Protein AF-0000000071819380 (afdb_homodimer)

Structure (mmCIF, N/CA/C/O backbone):
data_AF-0000000071819380-model_v1
#
loop_
_entity.id
_entity.type
_entity.pdbx_description
1 polymer 'AtoE family transport protein'
#
loop_
_atom_site.group_PDB
_atom_site.id
_atom_site.type_symbol
_atom_site.label_atom_id
_atom_site.label_alt_id
_atom_site.label_comp_id
_atom_site.label_asym_id
_atom_site.label_entity_id
_atom_site.label_seq_id
_atom_site.pdbx_PDB_ins_code
_atom_site.Cartn_x
_atom_site.Cartn_y
_atom_site.Cartn_z
_atom_site.occupancy
_atom_site.B_iso_or_equiv
_atom_site.auth_seq_id
_atom_site.auth_comp_id
_atom_site.auth_asym_id
_atom_site.auth_atom_id
_atom_site.pdbx_PDB_model_num
ATOM 1 N N . MET A 1 1 ? 17.172 -31.922 -29.875 1 45.56 1 MET A N 1
ATOM 2 C CA . MET A 1 1 ? 16.234 -31.469 -28.844 1 45.56 1 MET A CA 1
ATOM 3 C C . MET A 1 1 ? 16.766 -30.219 -28.141 1 45.56 1 MET A C 1
ATOM 5 O O . MET A 1 1 ? 16.031 -29.25 -27.969 1 45.56 1 MET A O 1
ATOM 9 N N . THR A 1 2 ? 18.078 -30.297 -28.016 1 55.75 2 THR A N 1
ATOM 10 C CA . THR A 1 2 ? 18.719 -29.203 -27.297 1 55.75 2 THR A CA 1
ATOM 11 C C . THR A 1 2 ? 18.75 -27.938 -28.156 1 55.75 2 THR A C 1
ATOM 13 O O . THR A 1 2 ? 18.5 -26.844 -27.656 1 55.75 2 THR A O 1
ATOM 16 N N . ASN A 1 3 ? 18.938 -28.25 -29.484 1 59.53 3 ASN A N 1
ATOM 17 C CA . ASN A 1 3 ? 19.031 -27.094 -30.359 1 59.53 3 ASN A CA 1
ATOM 18 C C . ASN A 1 3 ? 17.672 -26.438 -30.578 1 59.53 3 ASN A C 1
ATOM 20 O O . ASN A 1 3 ? 17.547 -25.219 -30.594 1 59.53 3 ASN A O 1
ATOM 24 N N . ALA A 1 4 ? 16.688 -27.297 -30.75 1 61.34 4 ALA A N 1
ATOM 25 C CA . ALA A 1 4 ? 15.336 -26.797 -30.953 1 61.34 4 ALA A CA 1
ATOM 26 C C . ALA A 1 4 ? 14.844 -26.031 -29.719 1 61.34 4 ALA A C 1
ATOM 28 O O . ALA A 1 4 ? 14.203 -24.984 -29.844 1 61.34 4 ALA A O 1
ATOM 29 N N . ILE A 1 5 ? 15.18 -26.469 -28.609 1 60.38 5 ILE A N 1
ATOM 30 C CA . ILE A 1 5 ? 14.789 -25.844 -27.359 1 60.38 5 ILE A CA 1
ATOM 31 C C . ILE A 1 5 ? 15.492 -24.484 -27.219 1 60.38 5 ILE A C 1
ATOM 33 O O . ILE A 1 5 ? 14.875 -23.5 -26.844 1 60.38 5 ILE A O 1
ATOM 37 N N . ARG A 1 6 ? 16.688 -24.547 -27.609 1 62.09 6 ARG A N 1
ATOM 38 C CA . ARG A 1 6 ? 17.453 -23.312 -27.531 1 62.09 6 ARG A CA 1
ATOM 39 C C . ARG A 1 6 ? 16.906 -22.266 -28.484 1 62.09 6 ARG A C 1
ATOM 41 O O . ARG A 1 6 ? 16.812 -21.078 -28.141 1 62.09 6 ARG A O 1
ATOM 48 N N . GLN A 1 7 ? 16.656 -22.766 -29.703 1 70.5 7 GLN A N 1
ATOM 49 C CA . GLN A 1 7 ? 16.125 -21.844 -30.688 1 70.5 7 GLN A CA 1
ATOM 50 C C . GLN A 1 7 ? 14.758 -21.312 -30.266 1 70.5 7 GLN A C 1
ATOM 52 O O . GLN A 1 7 ? 14.469 -20.125 -30.438 1 70.5 7 GLN A O 1
ATOM 57 N N . ALA A 1 8 ? 13.984 -22.203 -29.719 1 68.31 8 ALA A N 1
ATOM 58 C CA . ALA A 1 8 ? 12.672 -21.781 -29.219 1 68.31 8 ALA A CA 1
ATOM 59 C C . ALA A 1 8 ? 12.82 -20.781 -28.062 1 68.31 8 ALA A C 1
ATOM 61 O O . ALA A 1 8 ? 12.07 -19.812 -27.984 1 68.31 8 ALA A O 1
ATOM 62 N N . ALA A 1 9 ? 13.742 -21.031 -27.281 1 64.81 9 ALA A N 1
ATOM 63 C CA . ALA A 1 9 ? 14.016 -20.156 -26.156 1 64.81 9 ALA A CA 1
ATOM 64 C C . ALA A 1 9 ? 14.43 -18.766 -26.641 1 64.81 9 ALA A C 1
ATOM 66 O O . ALA A 1 9 ? 13.953 -17.75 -26.109 1 64.81 9 ALA A O 1
ATOM 67 N N . GLU A 1 10 ? 15.305 -18.75 -27.578 1 69.69 10 GLU A N 1
ATOM 68 C CA . GLU A 1 10 ? 15.781 -17.469 -28.109 1 69.69 10 GLU A CA 1
ATOM 69 C C . GLU A 1 10 ? 14.656 -16.688 -28.781 1 69.69 10 GLU A C 1
ATOM 71 O O . GLU A 1 10 ? 14.562 -15.477 -28.625 1 69.69 10 GLU A O 1
ATOM 76 N N . ARG A 1 11 ? 13.859 -17.422 -29.469 1 71.81 11 ARG A N 1
ATOM 77 C CA . ARG A 1 11 ? 12.734 -16.766 -30.141 1 71.81 11 ARG A CA 1
ATOM 78 C C . ARG A 1 11 ? 11.758 -16.203 -29.109 1 71.81 11 ARG A C 1
ATOM 80 O O . ARG A 1 11 ? 11.25 -15.086 -29.281 1 71.81 11 ARG A O 1
ATOM 87 N N . SER A 1 12 ? 11.508 -16.969 -28.109 1 71 12 SER A N 1
ATOM 88 C CA . SER A 1 12 ? 10.594 -16.516 -27.062 1 71 12 SER A CA 1
ATOM 89 C C . SER A 1 12 ? 11.125 -15.281 -26.359 1 71 12 SER A C 1
ATOM 91 O O . SER A 1 12 ? 10.375 -14.336 -26.094 1 71 12 SER A O 1
ATOM 93 N N . SER A 1 13 ? 12.352 -15.312 -26.125 1 70.19 13 SER A N 1
ATOM 94 C CA . SER A 1 13 ? 12.977 -14.172 -25.469 1 70.19 13 SER A CA 1
ATOM 95 C C . SER A 1 13 ? 12.867 -12.914 -26.312 1 70.19 13 SER A C 1
ATOM 97 O O . SER A 1 13 ? 12.562 -11.828 -25.797 1 70.19 13 SER A O 1
ATOM 99 N N . LYS A 1 14 ? 13.141 -13.094 -27.516 1 71.88 14 LYS A N 1
ATOM 100 C CA . LYS A 1 14 ? 13.078 -11.961 -28.438 1 71.88 14 LYS A CA 1
ATOM 101 C C . LYS A 1 14 ? 11.648 -11.414 -28.531 1 71.88 14 LYS A C 1
ATOM 103 O O . LYS A 1 14 ? 11.445 -10.203 -28.578 1 71.88 14 LYS A O 1
ATOM 108 N N . LEU A 1 15 ? 10.734 -12.359 -28.547 1 73.56 15 LEU A N 1
ATOM 109 C CA . LEU A 1 15 ? 9.328 -11.953 -28.641 1 73.56 15 LEU A CA 1
ATOM 110 C C . LEU A 1 15 ? 8.914 -11.172 -27.406 1 73.56 15 LEU A C 1
ATOM 112 O O . LEU A 1 15 ? 8.242 -10.141 -27.516 1 73.56 15 LEU A O 1
ATOM 116 N N . VAL A 1 16 ? 9.328 -11.68 -26.344 1 70.5 16 VAL A N 1
ATOM 117 C CA . VAL A 1 16 ? 8.938 -11.039 -25.094 1 70.5 16 VAL A CA 1
ATOM 118 C C . VAL A 1 16 ? 9.609 -9.672 -24.984 1 70.5 16 VAL A C 1
ATOM 120 O O . VAL A 1 16 ? 8.969 -8.688 -24.594 1 70.5 16 VAL A O 1
ATOM 123 N N . GLU A 1 17 ? 10.789 -9.602 -25.297 1 69.06 17 GLU A N 1
ATOM 124 C CA . GLU A 1 17 ? 11.531 -8.344 -25.203 1 69.06 17 GLU A CA 1
ATOM 125 C C . GLU A 1 17 ? 11.031 -7.336 -26.234 1 69.06 17 GLU A C 1
ATOM 127 O O . GLU A 1 17 ? 11.016 -6.133 -25.969 1 69.06 17 GLU A O 1
ATOM 132 N N . GLN A 1 18 ? 10.641 -7.906 -27.328 1 71.94 18 GLN A N 1
ATOM 133 C CA . GLN A 1 18 ? 10.258 -7.027 -28.438 1 71.94 18 GLN A CA 1
ATOM 134 C C . GLN A 1 18 ? 8.812 -6.57 -28.297 1 71.94 18 GLN A C 1
ATOM 136 O O . GLN A 1 18 ? 8.469 -5.453 -28.688 1 71.94 18 GLN A O 1
ATOM 141 N N . TYR A 1 19 ? 8.062 -7.457 -27.625 1 72.5 19 TYR A N 1
ATOM 142 C CA . TYR A 1 19 ? 6.645 -7.172 -27.797 1 72.5 19 TYR A CA 1
ATOM 143 C C . TYR A 1 19 ? 5.969 -6.965 -26.438 1 72.5 19 TYR A C 1
ATOM 145 O O . TYR A 1 19 ? 4.836 -6.484 -26.375 1 72.5 19 TYR A O 1
ATOM 153 N N . LEU A 1 20 ? 6.578 -7.305 -25.422 1 73.12 20 LEU A N 1
ATOM 154 C CA . LEU A 1 20 ? 5.863 -7.215 -24.156 1 73.12 20 LEU A CA 1
ATOM 155 C C . LEU A 1 20 ? 6.18 -5.906 -23.438 1 73.12 20 LEU A C 1
ATOM 157 O O . LEU A 1 20 ? 7.25 -5.754 -22.859 1 73.12 20 LEU A O 1
ATOM 161 N N . PRO A 1 21 ? 5.211 -5.008 -23.5 1 78 21 PRO A N 1
ATOM 162 C CA . PRO A 1 21 ? 5.418 -3.744 -22.797 1 78 21 PRO A CA 1
ATOM 163 C C . PRO A 1 21 ? 5.266 -3.887 -21.281 1 78 21 PRO A C 1
ATOM 165 O O . PRO A 1 21 ? 5.059 -4.996 -20.781 1 78 21 PRO A O 1
ATOM 168 N N . ASP A 1 22 ? 5.375 -2.777 -20.625 1 81.25 22 ASP A N 1
ATOM 169 C CA . ASP A 1 22 ? 5.207 -2.756 -19.172 1 81.25 22 ASP A CA 1
ATOM 170 C C . ASP A 1 22 ? 3.779 -3.135 -18.781 1 81.25 22 ASP A C 1
ATOM 172 O O . ASP A 1 22 ? 2.828 -2.834 -19.5 1 81.25 22 ASP A O 1
ATOM 176 N N . ALA A 1 23 ? 3.723 -3.807 -17.641 1 85.38 23 ALA A N 1
ATOM 177 C CA . ALA A 1 23 ? 2.436 -4.293 -17.141 1 85.38 23 ALA A CA 1
ATOM 178 C C . ALA A 1 23 ? 1.44 -3.148 -16.984 1 85.38 23 ALA A C 1
ATOM 180 O O . ALA A 1 23 ? 0.24 -3.322 -17.203 1 85.38 23 ALA A O 1
ATOM 181 N N . PHE A 1 24 ? 1.915 -1.92 -16.688 1 91.94 24 PHE A N 1
ATOM 182 C CA . PHE A 1 24 ? 1.025 -0.78 -16.5 1 91.94 24 PHE A CA 1
ATOM 183 C C . PHE A 1 24 ? 0.368 -0.379 -17.812 1 91.94 24 PHE A C 1
ATOM 185 O O . PHE A 1 24 ? -0.805 -0.001 -17.828 1 91.94 24 PHE A O 1
ATOM 192 N N . LEU A 1 25 ? 1.061 -0.455 -18.828 1 89.5 25 LEU A N 1
ATOM 193 C CA . LEU A 1 25 ? 0.493 -0.157 -20.141 1 89.5 25 LEU A CA 1
ATOM 194 C C . LEU A 1 25 ? -0.605 -1.153 -20.5 1 89.5 25 LEU A C 1
ATOM 196 O O . LEU A 1 25 ? -1.633 -0.774 -21.062 1 89.5 25 LEU A O 1
ATOM 200 N N . PHE A 1 26 ? -0.389 -2.334 -20.203 1 88.31 26 PHE A N 1
ATOM 201 C CA . PHE A 1 26 ? -1.408 -3.344 -20.469 1 88.31 26 PHE A CA 1
ATOM 202 C C . PHE A 1 26 ? -2.654 -3.086 -19.625 1 88.31 26 PHE A C 1
ATOM 204 O O . PHE A 1 26 ? -3.773 -3.342 -20.078 1 88.31 26 PHE A O 1
ATOM 211 N N . ALA A 1 27 ? -2.445 -2.658 -18.422 1 92.75 27 ALA A N 1
ATOM 212 C CA . ALA A 1 27 ? -3.596 -2.316 -17.594 1 92.75 27 ALA A CA 1
ATOM 213 C C . ALA A 1 27 ? -4.434 -1.218 -18.234 1 92.75 27 ALA A C 1
ATOM 215 O O . ALA A 1 27 ? -5.668 -1.273 -18.219 1 92.75 27 ALA A O 1
ATOM 216 N N . ILE A 1 28 ? -3.771 -0.263 -18.828 1 94.88 28 ILE A N 1
ATOM 217 C CA . ILE A 1 28 ? -4.453 0.839 -19.484 1 94.88 28 ILE A CA 1
ATOM 218 C C . ILE A 1 28 ? -5.195 0.318 -20.719 1 94.88 28 ILE A C 1
ATOM 220 O O . ILE A 1 28 ? -6.379 0.609 -20.906 1 94.88 28 ILE A O 1
ATOM 224 N N . ILE A 1 29 ? -4.496 -0.476 -21.516 1 92.75 29 ILE A N 1
ATOM 225 C CA . ILE A 1 29 ? -5.074 -0.989 -22.75 1 92.75 29 ILE A CA 1
ATOM 226 C C . ILE A 1 29 ? -6.262 -1.893 -22.438 1 92.75 29 ILE A C 1
ATOM 228 O O . ILE A 1 29 ? -7.316 -1.79 -23.062 1 92.75 29 ILE A O 1
ATOM 232 N N . LEU A 1 30 ? -6.09 -2.742 -21.469 1 93.56 30 LEU A N 1
ATOM 233 C CA . LEU A 1 30 ? -7.164 -3.648 -21.078 1 93.56 30 LEU A CA 1
ATOM 234 C C . LEU A 1 30 ? -8.367 -2.871 -20.562 1 93.56 30 LEU A C 1
ATOM 236 O O . LEU A 1 30 ? -9.508 -3.291 -20.75 1 93.56 30 LEU A O 1
ATOM 240 N N . THR A 1 31 ? -8.133 -1.771 -19.844 1 96.69 31 THR A N 1
ATOM 241 C CA . THR A 1 31 ? -9.219 -0.897 -19.406 1 96.69 31 THR A CA 1
ATOM 242 C C . THR A 1 31 ? -10.031 -0.412 -20.609 1 96.69 31 THR A C 1
ATOM 244 O O . THR A 1 31 ? -11.258 -0.452 -20.594 1 96.69 31 THR A O 1
ATOM 247 N N . GLY A 1 32 ? -9.297 0.025 -21.703 1 96.81 32 GLY A N 1
ATOM 248 C CA . GLY A 1 32 ? -9.961 0.461 -22.906 1 96.81 32 GLY A CA 1
ATOM 249 C C . GLY A 1 32 ? -10.75 -0.646 -23.594 1 96.81 32 GLY A C 1
ATOM 250 O O . GLY A 1 32 ? -11.891 -0.44 -24.016 1 96.81 32 GLY A O 1
ATOM 251 N N . VAL A 1 33 ? -10.125 -1.803 -23.656 1 96 33 VAL A N 1
ATOM 252 C CA . VAL A 1 33 ? -10.766 -2.947 -24.297 1 96 33 VAL A CA 1
ATOM 253 C C . VAL A 1 33 ? -12.031 -3.33 -23.531 1 96 33 VAL A C 1
ATOM 255 O O . VAL A 1 33 ? -13.086 -3.537 -24.125 1 96 33 VAL A O 1
ATOM 258 N N . ALA A 1 34 ? -11.945 -3.42 -22.203 1 96.5 34 ALA A N 1
ATOM 259 C CA . ALA A 1 34 ? -13.102 -3.748 -21.375 1 96.5 34 ALA A CA 1
ATOM 260 C C . ALA A 1 34 ? -14.211 -2.713 -21.547 1 96.5 34 ALA A C 1
ATOM 262 O O . ALA A 1 34 ? -15.383 -3.064 -21.656 1 96.5 34 ALA A O 1
ATOM 263 N N . PHE A 1 35 ? -13.828 -1.436 -21.578 1 97.88 35 PHE A N 1
ATOM 264 C CA . PHE A 1 35 ? -14.789 -0.35 -21.719 1 97.88 35 PHE A CA 1
ATOM 265 C C . PHE A 1 35 ? -15.547 -0.467 -23.047 1 97.88 35 PHE A C 1
ATOM 267 O O . PHE A 1 35 ? -16.781 -0.39 -23.062 1 97.88 35 PHE A O 1
ATOM 274 N N . VAL A 1 36 ? -14.82 -0.698 -24.156 1 97.81 36 VAL A N 1
ATOM 275 C CA . VAL A 1 36 ? -15.43 -0.769 -25.484 1 97.81 36 VAL A CA 1
ATOM 276 C C . VAL A 1 36 ? -16.328 -2 -25.562 1 97.81 36 VAL A C 1
ATOM 278 O O . VAL A 1 36 ? -17.438 -1.923 -26.078 1 97.81 36 VAL A O 1
ATOM 281 N N . LEU A 1 37 ? -15.891 -3.111 -25.078 1 97.56 37 LEU A N 1
ATOM 282 C CA . LEU A 1 37 ? -16.688 -4.328 -25.109 1 97.56 37 LEU A CA 1
ATOM 283 C C . LEU A 1 37 ? -17.969 -4.16 -24.297 1 97.56 37 LEU A C 1
ATOM 285 O O . LEU A 1 37 ? -19.047 -4.578 -24.734 1 97.56 37 LEU A O 1
ATOM 289 N N . ALA A 1 38 ? -17.859 -3.564 -23.109 1 97.56 38 ALA A N 1
ATOM 290 C CA . ALA A 1 38 ? -19.031 -3.334 -22.281 1 97.56 38 ALA A CA 1
ATOM 291 C C . ALA A 1 38 ? -19.984 -2.336 -22.938 1 97.56 38 ALA A C 1
ATOM 293 O O . ALA A 1 38 ? -21.203 -2.502 -22.891 1 97.56 38 ALA A O 1
ATOM 294 N N . LEU A 1 39 ? -19.422 -1.293 -23.562 1 97.56 39 LEU A N 1
ATOM 295 C CA . LEU A 1 39 ? -20.219 -0.265 -24.234 1 97.56 39 LEU A CA 1
ATOM 296 C C . LEU A 1 39 ? -21.078 -0.87 -25.328 1 97.56 39 LEU A C 1
ATOM 298 O O . LEU A 1 39 ? -22.234 -0.484 -25.5 1 97.56 39 LEU A O 1
ATOM 302 N N . VAL A 1 40 ? -20.531 -1.85 -26.016 1 96.88 40 VAL A N 1
ATOM 303 C CA . VAL A 1 40 ? -21.203 -2.406 -27.188 1 96.88 40 VAL A CA 1
ATOM 304 C C . VAL A 1 40 ? -22.109 -3.553 -26.75 1 96.88 40 VAL A C 1
ATOM 306 O O . VAL A 1 40 ? -23.172 -3.764 -27.344 1 96.88 40 VAL A O 1
ATOM 309 N N . SER A 1 41 ? -21.781 -4.27 -25.734 1 96.44 41 SER A N 1
ATOM 310 C CA . SER A 1 41 ? -22.469 -5.531 -25.438 1 96.44 41 SER A CA 1
ATOM 311 C C . SER A 1 41 ? -23.516 -5.359 -24.344 1 96.44 41 SER A C 1
ATOM 313 O O . SER A 1 41 ? -24.453 -6.145 -24.25 1 96.44 41 SER A O 1
ATOM 315 N N . VAL A 1 42 ? -23.328 -4.449 -23.453 1 96.69 42 VAL A N 1
ATOM 316 C CA . VAL A 1 42 ? -24.281 -4.234 -22.359 1 96.69 42 VAL A CA 1
ATOM 317 C C . VAL A 1 42 ? -25.344 -3.225 -22.797 1 96.69 42 VAL A C 1
ATOM 319 O O . VAL A 1 42 ? -25.016 -2.139 -23.281 1 96.69 42 VAL A O 1
ATOM 322 N N . ALA A 1 43 ? -26.578 -3.592 -22.641 1 95.19 43 ALA A N 1
ATOM 323 C CA . ALA A 1 43 ? -27.672 -2.715 -23.031 1 95.19 43 ALA A CA 1
ATOM 324 C C . ALA A 1 43 ? -27.766 -1.498 -22.109 1 95.19 43 ALA A C 1
ATOM 326 O O . ALA A 1 43 ? -27.562 -1.612 -20.891 1 95.19 43 ALA A O 1
ATOM 327 N N . PRO A 1 44 ? -28 -0.306 -22.703 1 94.44 44 PRO A N 1
ATOM 328 C CA . PRO A 1 44 ? -28.172 0.877 -21.859 1 94.44 44 PRO A CA 1
ATOM 329 C C . PRO A 1 44 ? -29.422 0.811 -21 1 94.44 44 PRO A C 1
ATOM 331 O O . PRO A 1 44 ? -30.344 0.034 -21.297 1 94.44 44 PRO A O 1
ATOM 334 N N . ALA A 1 45 ? -29.359 1.557 -19.906 1 91.81 45 ALA A N 1
ATOM 335 C CA . ALA A 1 45 ? -30.594 1.703 -19.125 1 91.81 45 ALA A CA 1
ATOM 336 C C . ALA A 1 45 ? -31.703 2.281 -19.984 1 91.81 45 ALA A C 1
ATOM 338 O O . ALA A 1 45 ? -31.453 2.975 -20.969 1 91.81 45 ALA A O 1
ATOM 339 N N . GLU A 1 46 ? -32.969 1.971 -19.547 1 91.69 46 GLU A N 1
ATOM 340 C CA . GLU A 1 46 ? -34.125 2.471 -20.297 1 91.69 46 GLU A CA 1
ATOM 341 C C . GLU A 1 46 ? -34.094 3.994 -20.391 1 91.69 46 GLU A C 1
ATOM 343 O O . GLU A 1 46 ? -33.906 4.688 -19.391 1 91.69 46 GLU A O 1
ATOM 348 N N . GLY A 1 47 ? -34.219 4.539 -21.547 1 92.38 47 GLY A N 1
ATOM 349 C CA . GLY A 1 47 ? -34.312 5.973 -21.766 1 92.38 47 GLY A CA 1
ATOM 350 C C . GLY A 1 47 ? -32.969 6.656 -21.828 1 92.38 47 GLY A C 1
ATOM 351 O O . GLY A 1 47 ? -32.875 7.883 -21.953 1 92.38 47 GLY A O 1
ATOM 352 N N . VAL A 1 48 ? -31.922 5.934 -21.766 1 93.06 48 VAL A N 1
ATOM 353 C CA . VAL A 1 48 ? -30.578 6.516 -21.766 1 93.06 48 VAL A CA 1
ATOM 354 C C . VAL A 1 48 ? -29.922 6.312 -23.125 1 93.06 48 VAL A C 1
ATOM 356 O O . VAL A 1 48 ? -29.891 5.195 -23.641 1 93.06 48 VAL A O 1
ATOM 359 N N . GLY A 1 49 ? -29.469 7.371 -23.812 1 93.56 49 GLY A N 1
ATOM 360 C CA . GLY A 1 49 ? -28.781 7.293 -25.094 1 93.56 49 GLY A CA 1
ATOM 361 C C . GLY A 1 49 ? -27.344 6.805 -24.969 1 93.56 49 GLY A C 1
ATOM 362 O O . GLY A 1 49 ? -26.891 6.465 -23.875 1 93.56 49 GLY A O 1
ATOM 363 N N . MET A 1 50 ? -26.656 6.789 -26.078 1 93.75 50 MET A N 1
ATOM 364 C CA . MET A 1 50 ? -25.312 6.242 -26.141 1 93.75 50 MET A CA 1
ATOM 365 C C . MET A 1 50 ? -24.344 7.074 -25.312 1 93.75 50 MET A C 1
ATOM 367 O O . MET A 1 50 ? -23.453 6.531 -24.656 1 93.75 50 MET A O 1
ATOM 371 N N . VAL A 1 51 ? -24.516 8.336 -25.328 1 94.62 51 VAL A N 1
ATOM 372 C CA . VAL A 1 51 ? -23.625 9.227 -24.578 1 94.62 51 VAL A CA 1
ATOM 373 C C . VAL A 1 51 ? -23.844 9.031 -23.078 1 94.62 51 VAL A C 1
ATOM 375 O O . VAL A 1 51 ? -22.891 8.992 -22.312 1 94.62 51 VAL A O 1
ATOM 378 N N . GLY A 1 52 ? -25.094 8.891 -22.75 1 95.19 52 GLY A N 1
ATOM 379 C CA . GLY A 1 52 ? -25.406 8.594 -21.359 1 95.19 52 GLY A CA 1
ATOM 380 C C . GLY A 1 52 ? -24.891 7.242 -20.906 1 95.19 52 GLY A C 1
ATOM 381 O O . GLY A 1 52 ? -24.422 7.094 -19.766 1 95.19 52 GLY A O 1
ATOM 382 N N . HIS A 1 53 ? -25.109 6.258 -21.812 1 96.69 53 HIS A N 1
ATOM 383 C CA . HIS A 1 53 ? -24.609 4.914 -21.531 1 96.69 53 HIS A CA 1
ATOM 384 C C . HIS A 1 53 ? -23.109 4.918 -21.312 1 96.69 53 HIS A C 1
ATOM 386 O O . HIS A 1 53 ? -22.609 4.309 -20.344 1 96.69 53 HIS A O 1
ATOM 392 N N . ALA A 1 54 ? -22.391 5.629 -22.109 1 97.25 54 ALA A N 1
ATOM 393 C CA . ALA A 1 54 ? -20.938 5.742 -21.984 1 97.25 54 ALA A CA 1
ATOM 394 C C . ALA A 1 54 ? -20.547 6.445 -20.688 1 97.25 54 ALA A C 1
ATOM 396 O O . ALA A 1 54 ? -19.594 6.055 -20.016 1 97.25 54 ALA A O 1
ATOM 397 N N . GLY A 1 55 ? -21.281 7.508 -20.375 1 96.94 55 GLY A N 1
ATOM 398 C CA . GLY A 1 55 ? -21.031 8.227 -19.125 1 96.94 55 GLY A CA 1
ATOM 399 C C . GLY A 1 55 ? -21.266 7.375 -17.891 1 96.94 55 GLY A C 1
ATOM 400 O O . GLY A 1 55 ? -20.484 7.418 -16.953 1 96.94 55 GLY A O 1
ATOM 401 N N . ASN A 1 56 ? -22.359 6.594 -17.938 1 96.38 56 ASN A N 1
ATOM 402 C CA . ASN A 1 56 ? -22.656 5.707 -16.828 1 96.38 56 ASN A CA 1
ATOM 403 C C . ASN A 1 56 ? -21.594 4.629 -16.656 1 96.38 56 ASN A C 1
ATOM 405 O O . ASN A 1 56 ? -21.203 4.289 -15.539 1 96.38 56 ASN A O 1
ATOM 409 N N . LEU A 1 57 ? -21.172 4.109 -17.766 1 97.5 57 LEU A N 1
ATOM 410 C CA . LEU A 1 57 ? -20.125 3.1 -17.734 1 97.5 57 LEU A CA 1
ATOM 411 C C . LEU A 1 57 ? -18.828 3.672 -17.156 1 97.5 57 LEU A C 1
ATOM 413 O O . LEU A 1 57 ? -18.141 2.998 -16.391 1 97.5 57 LEU A O 1
ATOM 417 N N . LEU A 1 58 ? -18.562 4.867 -17.516 1 98.12 58 LEU A N 1
ATOM 418 C CA . LEU A 1 58 ? -17.344 5.531 -17.047 1 98.12 58 LEU A CA 1
ATOM 419 C C . LEU A 1 58 ? -17.438 5.828 -15.547 1 98.12 58 LEU A C 1
ATOM 421 O O . LEU A 1 58 ? -16.484 5.574 -14.805 1 98.12 58 LEU A O 1
ATOM 425 N N . LEU A 1 59 ? -18.531 6.281 -15.062 1 97.44 59 LEU A N 1
ATOM 426 C CA . LEU A 1 59 ? -18.672 6.723 -13.68 1 97.44 59 LEU A CA 1
ATOM 427 C C . LEU A 1 59 ? -19.031 5.555 -12.766 1 97.44 59 LEU A C 1
ATOM 429 O O . LEU A 1 59 ? -18.328 5.277 -11.797 1 97.44 59 LEU A O 1
ATOM 433 N N . ASP A 1 60 ? -20.062 4.836 -13.086 1 96.06 60 ASP A N 1
ATOM 434 C CA . ASP A 1 60 ? -20.562 3.77 -12.219 1 96.06 60 ASP A CA 1
ATOM 435 C C . ASP A 1 60 ? -19.734 2.498 -12.383 1 96.06 60 ASP A C 1
ATOM 437 O O . ASP A 1 60 ? -19.5 1.771 -11.406 1 96.06 60 ASP A O 1
ATOM 441 N N . GLY A 1 61 ? -19.344 2.238 -13.586 1 97.12 61 GLY A N 1
ATOM 442 C CA . GLY A 1 61 ? -18.547 1.059 -13.836 1 97.12 61 GLY A CA 1
ATOM 443 C C . GLY A 1 61 ? -17.078 1.251 -13.484 1 97.12 61 GLY A C 1
ATOM 444 O O . GLY A 1 61 ? -16.594 0.687 -12.5 1 97.12 61 GLY A O 1
ATOM 445 N N . TRP A 1 62 ? -16.406 2.156 -14.188 1 98.38 62 TRP A N 1
ATOM 446 C CA . TRP A 1 62 ? -14.961 2.305 -14.078 1 98.38 62 TRP A CA 1
ATOM 447 C C . TRP A 1 62 ? -14.586 3.039 -12.797 1 98.38 62 TRP A C 1
ATOM 449 O O . TRP A 1 62 ? -13.969 2.459 -11.906 1 98.38 62 TRP A O 1
ATOM 459 N N . TYR A 1 63 ? -14.992 4.293 -12.602 1 98.38 63 TYR A N 1
ATOM 460 C CA . TYR A 1 63 ? -14.648 5.031 -11.398 1 98.38 63 TYR A CA 1
ATOM 461 C C . TYR A 1 63 ? -15.219 4.355 -10.156 1 98.38 63 TYR A C 1
ATOM 463 O O . TYR A 1 63 ? -14.547 4.234 -9.133 1 98.38 63 TYR A O 1
ATOM 471 N N . GLY A 1 64 ? -16.469 3.93 -10.242 1 96.75 64 GLY A N 1
ATOM 472 C CA . GLY A 1 64 ? -17.125 3.262 -9.125 1 96.75 64 GLY A CA 1
ATOM 473 C C . GLY A 1 64 ? -16.391 2.014 -8.672 1 96.75 64 GLY A C 1
ATOM 474 O O . GLY A 1 64 ? -16.297 1.744 -7.473 1 96.75 64 GLY A O 1
ATOM 475 N N . GLY A 1 65 ? -15.844 1.251 -9.602 1 97 65 GLY A N 1
ATOM 476 C CA . GLY A 1 65 ? -15.133 0.023 -9.289 1 97 65 GLY A CA 1
ATOM 477 C C . GLY A 1 65 ? -13.68 0.253 -8.93 1 97 65 GLY A C 1
ATOM 478 O O . GLY A 1 65 ? -13.039 -0.603 -8.312 1 97 65 GLY A O 1
ATOM 479 N N . PHE A 1 66 ? -13.133 1.439 -9.227 1 98.06 66 PHE A N 1
ATOM 480 C CA . PHE A 1 66 ? -11.711 1.769 -9.203 1 98.06 66 PHE A CA 1
ATOM 481 C C . PHE A 1 66 ? -11.133 1.554 -7.809 1 98.06 66 PHE A C 1
ATOM 483 O O . PHE A 1 66 ? -9.93 1.303 -7.66 1 98.06 66 PHE A O 1
ATOM 490 N N . TRP A 1 67 ? -11.914 1.513 -6.805 1 97.44 67 TRP A N 1
ATOM 491 C CA . TRP A 1 67 ? -11.453 1.547 -5.422 1 97.44 67 TRP A CA 1
ATOM 492 C C . TRP A 1 67 ? -11.805 0.252 -4.699 1 97.44 67 TRP A C 1
ATOM 494 O O . TRP A 1 67 ? -11.523 0.103 -3.506 1 97.44 67 TRP A O 1
ATOM 504 N N . ASN A 1 68 ? -12.328 -0.748 -5.375 1 96 68 ASN A N 1
ATOM 505 C CA . ASN A 1 68 ? -12.883 -1.956 -4.77 1 96 68 ASN A CA 1
ATOM 506 C C . ASN A 1 68 ? -11.781 -2.924 -4.344 1 96 68 ASN A C 1
ATOM 508 O O . ASN A 1 68 ? -12.047 -3.887 -3.623 1 96 68 ASN A O 1
ATOM 512 N N . LEU A 1 69 ? -10.516 -2.668 -4.75 1 97 69 LEU A N 1
ATOM 513 C CA . LEU A 1 69 ? -9.438 -3.59 -4.41 1 97 69 LEU A CA 1
ATOM 514 C C . LEU A 1 69 ? -8.453 -2.941 -3.436 1 97 69 LEU A C 1
ATOM 516 O O . LEU A 1 69 ? -7.328 -3.414 -3.277 1 97 69 LEU A O 1
ATOM 520 N N . LEU A 1 70 ? -8.82 -1.855 -2.795 1 97.69 70 LEU A N 1
ATOM 521 C CA . LEU A 1 70 ? -7.906 -1.147 -1.904 1 97.69 70 LEU A CA 1
ATOM 522 C C . LEU A 1 70 ? -7.395 -2.072 -0.804 1 97.69 70 LEU A C 1
ATOM 524 O O . LEU A 1 70 ? -6.188 -2.191 -0.6 1 97.69 70 LEU A O 1
ATOM 528 N N . SER A 1 71 ? -8.297 -2.754 -0.061 1 97.31 71 SER A N 1
ATOM 529 C CA . SER A 1 71 ? -7.898 -3.666 1.007 1 97.31 71 SER A CA 1
ATOM 530 C C . SER A 1 71 ? -7.035 -4.801 0.469 1 97.31 71 SER A C 1
ATOM 532 O O . SER A 1 71 ? -5.961 -5.082 1.013 1 97.31 71 SER A O 1
ATOM 534 N N . PHE A 1 72 ? -7.48 -5.406 -0.575 1 97.06 72 PHE A N 1
ATOM 535 C CA . PHE A 1 72 ? -6.758 -6.516 -1.187 1 97.06 72 PHE A CA 1
ATOM 536 C C . PHE A 1 72 ? -5.383 -6.062 -1.67 1 97.06 72 PHE A C 1
ATOM 538 O O . PHE A 1 72 ? -4.391 -6.766 -1.478 1 97.06 72 PHE A O 1
ATOM 545 N N . GLY A 1 73 ? -5.34 -4.906 -2.326 1 97.12 73 GLY A N 1
ATOM 546 C CA . GLY A 1 73 ? -4.07 -4.359 -2.77 1 97.12 73 GLY A CA 1
ATOM 547 C C . GLY A 1 73 ? -3.068 -4.188 -1.643 1 97.12 73 GLY A C 1
ATOM 548 O O . GLY A 1 73 ? -1.892 -4.52 -1.793 1 97.12 73 GLY A O 1
ATOM 549 N N . MET A 1 74 ? -3.494 -3.648 -0.544 1 97.88 74 MET A N 1
ATOM 550 C CA . MET A 1 74 ? -2.607 -3.48 0.604 1 97.88 74 MET A CA 1
ATOM 551 C C . MET A 1 74 ? -2.152 -4.832 1.143 1 97.88 74 MET A C 1
ATOM 553 O O . MET A 1 74 ? -1 -4.988 1.549 1 97.88 74 MET A O 1
ATOM 557 N N . GLN A 1 75 ? -3.039 -5.809 1.179 1 97.44 75 GLN A N 1
ATOM 558 C CA . GLN A 1 75 ? -2.682 -7.156 1.615 1 97.44 75 GLN A CA 1
ATOM 559 C C . GLN A 1 75 ? -1.59 -7.75 0.729 1 97.44 75 GLN A C 1
ATOM 561 O O . GLN A 1 75 ? -0.649 -8.375 1.227 1 97.44 75 GLN A O 1
ATOM 566 N N . MET A 1 76 ? -1.708 -7.547 -0.575 1 96.25 76 MET A N 1
ATOM 567 C CA . MET A 1 76 ? -0.708 -8.055 -1.509 1 96.25 76 MET A CA 1
ATOM 568 C C . MET A 1 76 ? 0.618 -7.32 -1.338 1 96.25 76 MET A C 1
ATOM 570 O O . MET A 1 76 ? 1.687 -7.926 -1.45 1 96.25 76 MET A O 1
ATOM 574 N N . THR A 1 77 ? 0.498 -6.027 -1.073 1 96.56 77 THR A N 1
ATOM 575 C CA . THR A 1 77 ? 1.696 -5.246 -0.792 1 96.56 77 THR A CA 1
ATOM 576 C C . THR A 1 77 ? 2.418 -5.785 0.441 1 96.56 77 THR A C 1
ATOM 578 O O . THR A 1 77 ? 3.637 -5.961 0.425 1 96.56 77 THR A O 1
ATOM 581 N N . LEU A 1 78 ? 1.688 -6.051 1.446 1 97.31 78 LEU A N 1
ATOM 582 C CA . LEU A 1 78 ? 2.25 -6.562 2.691 1 97.31 78 LEU A CA 1
ATOM 583 C C . LEU A 1 78 ? 2.867 -7.941 2.484 1 97.31 78 LEU A C 1
ATOM 585 O O . LEU A 1 78 ? 3.951 -8.227 3.002 1 97.31 78 LEU A O 1
ATOM 589 N N . ILE A 1 79 ? 2.191 -8.773 1.755 1 95.56 79 ILE A N 1
ATOM 590 C CA . ILE A 1 79 ? 2.689 -10.133 1.567 1 95.56 79 ILE A CA 1
ATOM 591 C C . ILE A 1 79 ? 4.055 -10.094 0.884 1 95.56 79 ILE A C 1
ATOM 593 O O . ILE A 1 79 ? 4.98 -10.797 1.288 1 95.56 79 ILE A O 1
ATOM 597 N N . LEU A 1 80 ? 4.195 -9.25 -0.1 1 93.31 80 LEU A N 1
ATOM 598 C CA . LEU A 1 80 ? 5.465 -9.141 -0.805 1 93.31 80 LEU A CA 1
ATOM 599 C C . LEU A 1 80 ? 6.547 -8.578 0.106 1 93.31 80 LEU A C 1
ATOM 601 O O . LEU A 1 80 ? 7.664 -9.102 0.153 1 93.31 80 LEU A O 1
ATOM 605 N N . MET A 1 81 ? 6.211 -7.586 0.87 1 95.88 81 MET A N 1
ATOM 606 C CA . MET A 1 81 ? 7.195 -6.914 1.711 1 95.88 81 MET A CA 1
ATOM 607 C C . MET A 1 81 ? 7.625 -7.809 2.871 1 95.88 81 MET A C 1
ATOM 609 O O . MET A 1 81 ? 8.805 -7.871 3.207 1 95.88 81 MET A O 1
ATOM 613 N N . THR A 1 82 ? 6.695 -8.453 3.516 1 96.62 82 THR A N 1
ATOM 614 C CA . THR A 1 82 ? 7.027 -9.297 4.66 1 96.62 82 THR A CA 1
ATOM 615 C C . THR A 1 82 ? 7.832 -10.516 4.215 1 96.62 82 THR A C 1
ATOM 617 O O . THR A 1 82 ? 8.75 -10.945 4.914 1 96.62 82 THR A O 1
ATOM 620 N N . GLY A 1 83 ? 7.48 -11.086 3.051 1 94.31 83 GLY A N 1
ATOM 621 C CA . GLY A 1 83 ? 8.289 -12.172 2.508 1 94.31 83 GLY A CA 1
ATOM 622 C C . GLY A 1 83 ? 9.719 -11.758 2.209 1 94.31 83 GLY A C 1
ATOM 623 O O . GLY A 1 83 ? 10.664 -12.469 2.561 1 94.31 83 GLY A O 1
ATOM 624 N N . TYR A 1 84 ? 9.844 -10.625 1.604 1 92 84 TYR A N 1
ATOM 625 C CA . TYR A 1 84 ? 11.164 -10.078 1.298 1 92 84 TYR A CA 1
ATOM 626 C C . TYR A 1 84 ? 11.977 -9.867 2.57 1 92 84 TYR A C 1
ATOM 628 O O . TYR A 1 84 ? 13.141 -10.25 2.639 1 92 84 TYR A O 1
ATOM 636 N N . ALA A 1 85 ? 11.359 -9.289 3.555 1 94.62 85 ALA A N 1
ATOM 637 C CA . ALA A 1 85 ? 12.047 -9 4.809 1 94.62 85 ALA A CA 1
ATOM 638 C C . ALA A 1 85 ? 12.5 -10.281 5.5 1 94.62 85 ALA A C 1
ATOM 640 O O . ALA A 1 85 ? 13.594 -10.344 6.059 1 94.62 85 ALA A O 1
ATOM 641 N N . LEU A 1 86 ? 11.672 -11.266 5.461 1 95.38 86 LEU A N 1
ATOM 642 C CA . LEU A 1 86 ? 12.023 -12.531 6.102 1 95.38 86 LEU A CA 1
ATOM 643 C C . LEU A 1 86 ? 13.195 -13.195 5.387 1 95.38 86 LEU A C 1
ATOM 645 O O . LEU A 1 86 ? 14.039 -13.828 6.023 1 95.38 86 LEU A O 1
ATOM 649 N N . ALA A 1 87 ? 13.258 -13.078 4.09 1 92.5 87 ALA A N 1
ATOM 650 C CA . ALA A 1 87 ? 14.312 -13.688 3.285 1 92.5 87 ALA A CA 1
ATOM 651 C C . ALA A 1 87 ? 15.688 -13.156 3.676 1 92.5 87 ALA A C 1
ATOM 653 O O . ALA A 1 87 ? 16.703 -13.82 3.463 1 92.5 87 ALA A O 1
ATOM 654 N N . GLN A 1 88 ? 15.695 -12.023 4.344 1 91.88 88 GLN A N 1
ATOM 655 C CA . GLN A 1 88 ? 16.953 -11.359 4.652 1 91.88 88 GLN A CA 1
ATOM 656 C C . GLN A 1 88 ? 17.375 -11.617 6.098 1 91.88 88 GLN A C 1
ATOM 658 O O . GLN A 1 88 ? 18.234 -10.93 6.629 1 91.88 88 GLN A O 1
ATOM 663 N N . THR A 1 89 ? 16.859 -12.602 6.695 1 94.31 89 THR A N 1
ATOM 664 C CA . THR A 1 89 ? 17.156 -12.883 8.102 1 94.31 89 THR A CA 1
ATOM 665 C C . THR A 1 89 ? 18.281 -13.906 8.219 1 94.31 89 THR A C 1
ATOM 667 O O . THR A 1 89 ? 18.562 -14.633 7.273 1 94.31 89 THR A O 1
ATOM 670 N N . LYS A 1 90 ? 18.859 -14.023 9.43 1 93.25 90 LYS A N 1
ATOM 671 C CA . LYS A 1 90 ? 19.984 -14.914 9.719 1 93.25 90 LYS A CA 1
ATOM 672 C C . LYS A 1 90 ? 19.562 -16.375 9.609 1 93.25 90 LYS A C 1
ATOM 674 O O . LYS A 1 90 ? 20.281 -17.188 9.031 1 93.25 90 LYS A O 1
ATOM 679 N N . PRO A 1 91 ? 18.438 -16.703 10.156 1 94.81 91 PRO A N 1
ATOM 680 C CA . PRO A 1 91 ? 18.047 -18.109 10.023 1 94.81 91 PRO A CA 1
ATOM 681 C C . PRO A 1 91 ? 17.906 -18.547 8.562 1 94.81 91 PRO A C 1
ATOM 683 O O . PRO A 1 91 ? 18.297 -19.672 8.211 1 94.81 91 PRO A O 1
ATOM 686 N N . VAL A 1 92 ? 17.391 -17.75 7.703 1 94.94 92 VAL A N 1
ATOM 687 C CA . VAL A 1 92 ? 17.25 -18.078 6.289 1 94.94 92 VAL A CA 1
ATOM 688 C C . VAL A 1 92 ? 18.641 -18.188 5.645 1 94.94 92 VAL A C 1
ATOM 690 O O . VAL A 1 92 ? 18.906 -19.125 4.883 1 94.94 92 VAL A O 1
ATOM 693 N N . ASP A 1 93 ? 19.469 -17.234 5.965 1 93.75 93 ASP A N 1
ATOM 694 C CA . ASP A 1 93 ? 20.828 -17.266 5.449 1 93.75 93 ASP A CA 1
ATOM 695 C C . ASP A 1 93 ? 21.562 -18.547 5.879 1 93.75 93 ASP A C 1
ATOM 697 O O . ASP A 1 93 ? 22.266 -19.172 5.082 1 93.75 93 ASP A O 1
ATOM 701 N N . TRP A 1 94 ? 21.375 -18.844 7.121 1 95.25 94 TRP A N 1
ATOM 702 C CA . TRP A 1 94 ? 22 -20.047 7.664 1 95.25 94 TRP A CA 1
ATOM 703 C C . TRP A 1 94 ? 21.484 -21.281 6.938 1 95.25 94 TRP A C 1
ATOM 705 O O . TRP A 1 94 ? 22.281 -22.156 6.559 1 95.25 94 TRP A O 1
ATOM 715 N N . LEU A 1 95 ? 20.219 -21.359 6.734 1 96.44 95 LEU A N 1
ATOM 716 C CA . LEU A 1 95 ? 19.625 -22.5 6.055 1 96.44 95 LEU A CA 1
ATOM 717 C C . LEU A 1 95 ? 20.125 -22.609 4.617 1 96.44 95 LEU A C 1
ATOM 719 O O . LEU A 1 95 ? 20.453 -23.703 4.152 1 96.44 95 LEU A O 1
ATOM 723 N N . LEU A 1 96 ? 20.203 -21.531 3.891 1 95.12 96 LEU A N 1
ATOM 724 C CA . LEU A 1 96 ? 20.641 -21.531 2.496 1 95.12 96 LEU A CA 1
ATOM 725 C C . LEU A 1 96 ? 22.109 -21.906 2.375 1 95.12 96 LEU A C 1
ATOM 727 O O . LEU A 1 96 ? 22.5 -22.609 1.439 1 95.12 96 LEU A O 1
ATOM 731 N N . THR A 1 97 ? 22.906 -21.453 3.334 1 94.62 97 THR A N 1
ATOM 732 C CA . THR A 1 97 ? 24.312 -21.797 3.342 1 94.62 97 THR A CA 1
ATOM 733 C C . THR A 1 97 ? 24.516 -23.297 3.561 1 94.62 97 THR A C 1
ATOM 735 O O . THR A 1 97 ? 25.328 -23.938 2.887 1 94.62 97 THR A O 1
ATOM 738 N N . ARG A 1 98 ? 23.766 -23.812 4.438 1 96.5 98 ARG A N 1
ATOM 739 C CA . ARG A 1 98 ? 23.844 -25.234 4.711 1 96.5 98 ARG A CA 1
ATOM 740 C C . ARG A 1 98 ? 23.406 -26.047 3.5 1 96.5 98 ARG A C 1
ATOM 742 O O . ARG A 1 98 ? 24.031 -27.047 3.145 1 96.5 98 ARG A O 1
ATOM 749 N N . LEU A 1 99 ? 22.375 -25.609 2.857 1 97.12 99 LEU A N 1
ATOM 750 C CA . LEU A 1 99 ? 21.844 -26.328 1.697 1 97.12 99 LEU A CA 1
ATOM 751 C C . LEU A 1 99 ? 22.812 -26.219 0.518 1 97.12 99 LEU A C 1
ATOM 753 O O . LEU A 1 99 ? 22.922 -27.156 -0.279 1 97.12 99 LEU A O 1
ATOM 757 N N . ALA A 1 100 ? 23.469 -25.109 0.393 1 95.06 100 ALA A N 1
ATOM 758 C CA . ALA A 1 100 ? 24.406 -24.891 -0.713 1 95.06 100 ALA A CA 1
ATOM 759 C C . ALA A 1 100 ? 25.578 -25.859 -0.638 1 95.06 100 ALA A C 1
ATOM 761 O O . ALA A 1 100 ? 26.234 -26.125 -1.647 1 95.06 100 ALA A O 1
ATOM 762 N N . GLY A 1 101 ? 25.797 -26.391 0.543 1 94.69 101 GLY A N 1
ATOM 763 C CA . GLY A 1 101 ? 26.906 -27.312 0.742 1 94.69 101 GLY A CA 1
ATOM 764 C C . GLY A 1 101 ? 26.531 -28.75 0.498 1 94.69 101 GLY A C 1
ATOM 765 O O . GLY A 1 101 ? 27.391 -29.641 0.515 1 94.69 101 GLY A O 1
ATOM 766 N N . VAL A 1 102 ? 25.391 -29.016 0.118 1 96 102 VAL A N 1
ATOM 767 C CA . VAL A 1 102 ? 24.875 -30.375 0.051 1 96 102 VAL A CA 1
ATOM 768 C C . VAL A 1 102 ? 25.266 -31.016 -1.285 1 96 102 VAL A C 1
ATOM 770 O O . VAL A 1 102 ? 25.766 -32.125 -1.326 1 96 102 VAL A O 1
ATOM 773 N N . PRO A 1 103 ? 25.016 -30.312 -2.443 1 95.94 103 PRO A N 1
ATOM 774 C CA . PRO A 1 103 ? 25.359 -30.969 -3.707 1 95.94 103 PRO A CA 1
ATOM 775 C C . PRO A 1 103 ? 26.859 -31.156 -3.891 1 95.94 103 PRO A C 1
ATOM 777 O O . PRO A 1 103 ? 27.641 -30.281 -3.516 1 95.94 103 PRO A O 1
ATOM 780 N N . ASN A 1 104 ? 27.203 -32.344 -4.484 1 94.31 104 ASN A N 1
ATOM 781 C CA . ASN A 1 104 ? 28.609 -32.625 -4.719 1 94.31 104 ASN A CA 1
ATOM 782 C C . ASN A 1 104 ? 28.969 -32.531 -6.199 1 94.31 104 ASN A C 1
ATOM 784 O O . ASN A 1 104 ? 30.125 -32.688 -6.574 1 94.31 104 ASN A O 1
ATOM 788 N N . THR A 1 105 ? 27.984 -32.406 -6.961 1 96 105 THR A N 1
ATOM 789 C CA . THR A 1 105 ? 28.203 -32.25 -8.391 1 96 105 THR A CA 1
ATOM 790 C C . THR A 1 105 ? 27.453 -31.047 -8.945 1 96 105 THR A C 1
ATOM 792 O O . THR A 1 105 ? 26.469 -30.594 -8.344 1 96 105 THR A O 1
ATOM 795 N N . GLU A 1 106 ? 27.969 -30.547 -10.055 1 96 106 GLU A N 1
ATOM 796 C CA . GLU A 1 106 ? 27.312 -29.422 -10.703 1 96 106 GLU A CA 1
ATOM 797 C C . GLU A 1 106 ? 25.891 -29.781 -11.141 1 96 106 GLU A C 1
ATOM 799 O O . GLU A 1 106 ? 24.969 -28.984 -11 1 96 106 GLU A O 1
ATOM 804 N N . ARG A 1 107 ? 25.75 -30.984 -11.664 1 95.06 107 ARG A N 1
ATOM 805 C CA . ARG A 1 107 ? 24.438 -31.453 -12.094 1 95.06 107 ARG A CA 1
ATOM 806 C C . ARG A 1 107 ? 23.484 -31.562 -10.906 1 95.06 107 ARG A C 1
ATOM 808 O O . ARG A 1 107 ? 22.297 -31.234 -11.016 1 95.06 107 ARG A O 1
ATOM 815 N N . GLY A 1 108 ? 23.984 -32.062 -9.828 1 96.81 108 GLY A N 1
ATOM 816 C CA . GLY A 1 108 ? 23.188 -32.125 -8.609 1 96.81 108 GLY A CA 1
ATOM 817 C C . GLY A 1 108 ? 22.781 -30.75 -8.109 1 96.81 108 GLY A C 1
ATOM 818 O O . GLY A 1 108 ? 21.656 -30.578 -7.617 1 96.81 108 GLY A O 1
ATOM 819 N N . ALA A 1 109 ? 23.703 -29.766 -8.18 1 97.62 109 ALA A N 1
ATOM 820 C CA . ALA A 1 109 ? 23.406 -28.406 -7.781 1 97.62 109 ALA A CA 1
ATOM 821 C C . ALA A 1 109 ? 22.328 -27.797 -8.688 1 97.62 109 ALA A C 1
ATOM 823 O O . ALA A 1 109 ? 21.406 -27.125 -8.211 1 97.62 109 ALA A O 1
ATOM 824 N N . ALA A 1 110 ? 22.453 -28.078 -9.984 1 96.62 110 ALA A N 1
ATOM 825 C CA . ALA A 1 110 ? 21.469 -27.562 -10.953 1 96.62 110 ALA A CA 1
ATOM 826 C C . ALA A 1 110 ? 20.078 -28.141 -10.672 1 96.62 110 ALA A C 1
ATOM 828 O O . ALA A 1 110 ? 19.078 -27.453 -10.883 1 96.62 110 ALA A O 1
ATOM 829 N N . ALA A 1 111 ? 20.047 -29.328 -10.172 1 97.44 111 ALA A N 1
ATOM 830 C CA . ALA A 1 111 ? 18.781 -29.969 -9.836 1 97.44 111 ALA A CA 1
ATOM 831 C C . ALA A 1 111 ? 18.234 -29.453 -8.516 1 97.44 111 ALA A C 1
ATOM 833 O O . ALA A 1 111 ? 17.016 -29.344 -8.344 1 97.44 111 ALA A O 1
ATOM 834 N N . MET A 1 112 ? 19.031 -29.062 -7.613 1 98.12 112 MET A N 1
ATOM 835 C CA . MET A 1 112 ? 18.625 -28.703 -6.262 1 98.12 112 MET A CA 1
ATOM 836 C C . MET A 1 112 ? 18.078 -27.266 -6.219 1 98.12 112 MET A C 1
ATOM 838 O O . MET A 1 112 ? 17.172 -26.969 -5.441 1 98.12 112 MET A O 1
ATOM 842 N N . VAL A 1 113 ? 18.609 -26.406 -7.023 1 97.62 113 VAL A N 1
ATOM 843 C CA . VAL A 1 113 ? 18.281 -24.984 -6.957 1 97.62 113 VAL A CA 1
ATOM 844 C C . VAL A 1 113 ? 16.781 -24.797 -7.16 1 97.62 113 VAL A C 1
ATOM 846 O O . VAL A 1 113 ? 16.125 -24.125 -6.355 1 97.62 113 VAL A O 1
ATOM 849 N N . PRO A 1 114 ? 16.172 -25.391 -8.188 1 98.06 114 PRO A N 1
ATOM 850 C CA . PRO A 1 114 ? 14.727 -25.188 -8.336 1 98.06 114 PRO A CA 1
ATOM 851 C C . PRO A 1 114 ? 13.922 -25.828 -7.203 1 98.06 114 PRO A C 1
ATOM 853 O O . PRO A 1 114 ? 12.836 -25.328 -6.863 1 98.06 114 PRO A O 1
ATOM 856 N N . VAL A 1 115 ? 14.438 -26.812 -6.562 1 98.25 115 VAL A N 1
ATOM 857 C CA . VAL A 1 115 ? 13.758 -27.484 -5.453 1 98.25 115 VAL A CA 1
ATOM 858 C C . VAL A 1 115 ? 13.703 -26.547 -4.246 1 98.25 115 VAL A C 1
ATOM 860 O O . VAL A 1 115 ? 12.656 -26.391 -3.619 1 98.25 115 VAL A O 1
ATOM 863 N N . VAL A 1 116 ? 14.797 -25.938 -3.971 1 98.19 116 VAL A N 1
ATOM 864 C CA . VAL A 1 116 ? 14.875 -25 -2.852 1 98.19 116 VAL A CA 1
ATOM 865 C C . VAL A 1 116 ? 13.984 -23.797 -3.131 1 98.19 116 VAL A C 1
ATOM 867 O O . VAL A 1 116 ? 13.25 -23.344 -2.252 1 98.19 116 VAL A O 1
ATOM 870 N N . ALA A 1 117 ? 14.039 -23.312 -4.332 1 97.19 117 ALA A N 1
ATOM 871 C CA . ALA A 1 117 ? 13.203 -22.172 -4.727 1 97.19 117 ALA A CA 1
ATOM 872 C C . ALA A 1 117 ? 11.727 -22.547 -4.676 1 97.19 117 ALA A C 1
ATOM 874 O O . ALA A 1 117 ? 10.898 -21.734 -4.234 1 97.19 117 ALA A O 1
ATOM 875 N N . ALA A 1 118 ? 11.391 -23.719 -5.098 1 98.44 118 ALA A N 1
ATOM 876 C CA . ALA A 1 118 ? 10.008 -24.188 -5.062 1 98.44 118 ALA A CA 1
ATOM 877 C C . ALA A 1 118 ? 9.508 -24.328 -3.627 1 98.44 118 ALA A C 1
ATOM 879 O O . ALA A 1 118 ? 8.375 -23.969 -3.318 1 98.44 118 ALA A O 1
ATOM 880 N N . GLY A 1 119 ? 10.344 -24.906 -2.795 1 98.44 119 GLY A N 1
ATOM 881 C CA . GLY A 1 119 ? 9.977 -25.016 -1.39 1 98.44 119 GLY A CA 1
ATOM 882 C C . GLY A 1 119 ? 9.695 -23.672 -0.747 1 98.44 119 GLY A C 1
ATOM 883 O O . GLY A 1 119 ? 8.695 -23.516 -0.047 1 98.44 119 GLY A O 1
ATOM 884 N N . ALA A 1 120 ? 10.547 -22.734 -1.009 1 97.38 120 ALA A N 1
ATOM 885 C CA . ALA A 1 120 ? 10.367 -21.391 -0.469 1 97.38 120 ALA A CA 1
ATOM 886 C C . ALA A 1 120 ? 9.125 -20.719 -1.058 1 97.38 120 ALA A C 1
ATOM 888 O O . ALA A 1 120 ? 8.367 -20.062 -0.343 1 97.38 120 ALA A O 1
ATOM 889 N N . SER A 1 121 ? 8.891 -20.906 -2.348 1 97 121 SER A N 1
ATOM 890 C CA . SER A 1 121 ? 7.738 -20.312 -3.014 1 97 121 SER A CA 1
ATOM 891 C C . SER A 1 121 ? 6.438 -20.953 -2.539 1 97 121 SER A C 1
ATOM 893 O O . SER A 1 121 ? 5.395 -20.297 -2.504 1 97 121 SER A O 1
ATOM 895 N N . PHE A 1 122 ? 6.488 -22.219 -2.271 1 98.25 122 PHE A N 1
ATOM 896 C CA . PHE A 1 122 ? 5.328 -22.906 -1.718 1 98.25 122 PHE A CA 1
ATOM 897 C C . PHE A 1 122 ? 4.934 -22.297 -0.373 1 98.25 122 PHE A C 1
ATOM 899 O O . PHE A 1 122 ? 3.748 -22.109 -0.095 1 98.25 122 PHE A O 1
ATOM 906 N N . VAL A 1 123 ? 5.875 -22 0.424 1 97.5 123 VAL A N 1
ATOM 907 C CA . VAL A 1 123 ? 5.625 -21.438 1.752 1 97.5 123 VAL A CA 1
ATOM 908 C C . VAL A 1 123 ? 5.137 -20 1.627 1 97.5 123 VAL A C 1
ATOM 910 O O . VAL A 1 123 ? 4.156 -19.609 2.264 1 97.5 123 VAL A O 1
ATOM 913 N N . HIS A 1 124 ? 5.816 -19.281 0.842 1 96.88 124 HIS A N 1
ATOM 914 C CA . HIS A 1 124 ? 5.555 -17.859 0.668 1 96.88 124 HIS A CA 1
ATOM 915 C C . HIS A 1 124 ? 6.176 -17.344 -0.625 1 96.88 124 HIS A C 1
ATOM 917 O O . HIS A 1 124 ? 7.398 -17.344 -0.777 1 96.88 124 HIS A O 1
ATOM 923 N N . TRP A 1 125 ? 5.371 -16.844 -1.546 1 92.81 125 TRP A N 1
ATOM 924 C CA . TRP A 1 125 ? 5.883 -16.547 -2.879 1 92.81 125 TRP A CA 1
ATOM 925 C C . TRP A 1 125 ? 6.836 -15.359 -2.842 1 92.81 125 TRP A C 1
ATOM 927 O O . TRP A 1 125 ? 7.836 -15.336 -3.562 1 92.81 125 TRP A O 1
ATOM 937 N N . GLY A 1 126 ? 6.598 -14.328 -2.023 1 88.06 126 GLY A N 1
ATOM 938 C CA . GLY A 1 126 ? 7.547 -13.234 -1.88 1 88.06 126 GLY A CA 1
ATOM 939 C C . GLY A 1 126 ? 8.906 -13.688 -1.376 1 88.06 126 GLY A C 1
ATOM 940 O O . GLY A 1 126 ? 9.938 -13.219 -1.853 1 88.06 126 GLY A O 1
ATOM 941 N N . LEU A 1 127 ? 8.875 -14.578 -0.452 1 91.06 127 LEU A N 1
ATOM 942 C CA . LEU A 1 127 ? 10.086 -15.203 0.08 1 91.06 127 LEU A CA 1
ATOM 943 C C . LEU A 1 127 ? 10.797 -16.016 -1 1 91.06 127 LEU A C 1
ATOM 945 O O . LEU A 1 127 ? 12.016 -15.93 -1.136 1 91.06 127 LEU A O 1
ATOM 949 N N . GLY A 1 128 ? 10.07 -16.75 -1.787 1 92.5 128 GLY A N 1
ATOM 950 C CA . GLY A 1 128 ? 10.617 -17.656 -2.781 1 92.5 128 GLY A CA 1
ATOM 951 C C . GLY A 1 128 ? 11.43 -16.953 -3.852 1 92.5 128 GLY A C 1
ATOM 952 O O . GLY A 1 128 ? 12.477 -17.438 -4.27 1 92.5 128 GLY A O 1
ATOM 953 N N . LEU A 1 129 ? 10.992 -15.836 -4.277 1 86.94 129 LEU A N 1
ATOM 954 C CA . LEU A 1 129 ? 11.688 -15.078 -5.309 1 86.94 129 LEU A CA 1
ATOM 955 C C . LEU A 1 129 ? 13.055 -14.609 -4.816 1 86.94 129 LEU A C 1
ATOM 957 O O . LEU A 1 129 ? 14.047 -14.695 -5.547 1 86.94 129 LEU A O 1
ATOM 961 N N . VAL A 1 130 ? 13.125 -14.234 -3.609 1 88.12 130 VAL A N 1
ATOM 962 C CA . VAL A 1 130 ? 14.359 -13.711 -3.041 1 88.12 130 VAL A CA 1
ATOM 963 C C . VAL A 1 130 ? 15.289 -14.859 -2.662 1 88.12 130 VAL A C 1
ATOM 965 O O . VAL A 1 130 ? 16.484 -14.828 -2.959 1 88.12 130 VAL A O 1
ATOM 968 N N . VAL A 1 131 ? 14.727 -15.875 -2.094 1 92.19 131 VAL A N 1
ATOM 969 C CA . VAL A 1 131 ? 15.492 -17.031 -1.648 1 92.19 131 VAL A CA 1
ATOM 970 C C . VAL A 1 131 ? 16.109 -17.734 -2.854 1 92.19 131 VAL A C 1
ATOM 972 O O . VAL A 1 131 ? 17.25 -18.188 -2.793 1 92.19 131 VAL A O 1
ATOM 975 N N . GLY A 1 132 ? 15.336 -17.844 -3.914 1 92.56 132 GLY A N 1
ATOM 976 C CA . GLY A 1 132 ? 15.891 -18.422 -5.129 1 92.56 132 GLY A CA 1
ATOM 977 C C . GLY A 1 132 ? 17.125 -17.703 -5.621 1 92.56 132 GLY A C 1
ATOM 978 O O . GLY A 1 132 ? 18.141 -18.328 -5.957 1 92.56 132 GLY A O 1
ATOM 979 N N . ALA A 1 133 ? 17.094 -16.422 -5.594 1 89.44 133 ALA A N 1
ATOM 980 C CA . ALA A 1 133 ? 18.203 -15.602 -6.051 1 89.44 133 ALA A CA 1
ATOM 981 C C . ALA A 1 133 ? 19.422 -15.758 -5.129 1 89.44 133 ALA A C 1
ATOM 983 O O . ALA A 1 133 ? 20.547 -15.922 -5.594 1 89.44 133 ALA A O 1
ATOM 984 N N . LEU A 1 134 ? 19.188 -15.719 -3.91 1 89.81 134 LEU A N 1
ATOM 985 C CA . LEU A 1 134 ? 20.266 -15.844 -2.934 1 89.81 134 LEU A CA 1
ATOM 986 C C . LEU A 1 134 ? 20.906 -17.219 -3.008 1 89.81 134 LEU A C 1
ATOM 988 O O . LEU A 1 134 ? 22.141 -17.344 -2.92 1 89.81 134 LEU A O 1
ATOM 992 N N . PHE A 1 135 ? 20.125 -18.172 -3.156 1 94.56 135 PHE A N 1
ATOM 993 C CA . PHE A 1 135 ? 20.641 -19.531 -3.217 1 94.56 135 PHE A CA 1
ATOM 994 C C . PHE A 1 135 ? 21.469 -19.734 -4.469 1 94.56 135 PHE A C 1
ATOM 996 O O . PHE A 1 135 ? 22.516 -20.391 -4.422 1 94.56 135 PHE A O 1
ATOM 1003 N N . ALA A 1 136 ? 21.016 -19.219 -5.582 1 93.44 136 ALA A N 1
ATOM 1004 C CA . ALA A 1 136 ? 21.781 -19.281 -6.82 1 93.44 136 ALA A CA 1
ATOM 1005 C C . ALA A 1 136 ? 23.172 -18.672 -6.645 1 93.44 136 ALA A C 1
ATOM 1007 O O . ALA A 1 136 ? 24.172 -19.234 -7.113 1 93.44 136 ALA A O 1
ATOM 1008 N N . ARG A 1 137 ? 23.188 -17.609 -5.969 1 91 137 ARG A N 1
ATOM 1009 C CA . ARG A 1 137 ? 24.453 -16.953 -5.715 1 91 137 ARG A CA 1
ATOM 1010 C C . ARG A 1 137 ? 25.359 -17.812 -4.84 1 91 137 ARG A C 1
ATOM 1012 O O . ARG A 1 137 ? 26.562 -17.922 -5.094 1 91 137 ARG A O 1
ATOM 1019 N N . LYS A 1 138 ? 24.797 -18.344 -3.877 1 92.88 138 LYS A N 1
ATOM 1020 C CA . LYS A 1 138 ? 25.578 -19.172 -2.965 1 92.88 138 LYS A CA 1
ATOM 1021 C C . LYS A 1 138 ? 26.109 -20.422 -3.668 1 92.88 138 LYS A C 1
ATOM 1023 O O . LYS A 1 138 ? 27.219 -20.875 -3.387 1 92.88 138 LYS A O 1
ATOM 1028 N N . ILE A 1 139 ? 25.359 -20.984 -4.496 1 95.25 139 ILE A N 1
ATOM 1029 C CA . ILE A 1 139 ? 25.781 -22.156 -5.262 1 95.25 139 ILE A CA 1
ATOM 1030 C C . ILE A 1 139 ? 26.938 -21.781 -6.172 1 95.25 139 ILE A C 1
ATOM 1032 O O . ILE A 1 139 ? 27.906 -22.547 -6.281 1 95.25 139 ILE A O 1
ATOM 1036 N N . ALA A 1 140 ? 26.828 -20.641 -6.785 1 92.06 140 ALA A N 1
ATOM 1037 C CA . ALA A 1 140 ? 27.875 -20.188 -7.688 1 92.06 140 ALA A CA 1
ATOM 1038 C C . ALA A 1 140 ? 29.172 -19.922 -6.926 1 92.06 140 ALA A C 1
ATOM 1040 O O . ALA A 1 140 ? 30.266 -20.062 -7.48 1 92.06 140 ALA A O 1
ATOM 1041 N N . THR A 1 141 ? 29.047 -19.531 -5.715 1 90.5 141 THR A N 1
ATOM 1042 C CA . THR A 1 141 ? 30.219 -19.297 -4.883 1 90.5 141 THR A CA 1
ATOM 1043 C C . THR A 1 141 ? 30.844 -20.609 -4.445 1 90.5 141 THR A C 1
ATOM 1045 O O . THR A 1 141 ? 32.062 -20.719 -4.363 1 90.5 141 THR A O 1
ATOM 1048 N N . GLU A 1 142 ? 30.062 -21.609 -4.227 1 92.56 142 GLU A N 1
ATOM 1049 C CA . GLU A 1 142 ? 30.531 -22.922 -3.766 1 92.56 142 GLU A CA 1
ATOM 1050 C C . GLU A 1 142 ? 31.078 -23.75 -4.926 1 92.56 142 GLU A C 1
ATOM 1052 O O . GLU A 1 142 ? 31.953 -24.594 -4.73 1 92.56 142 GLU A O 1
ATOM 1057 N N . MET A 1 143 ? 30.438 -23.5 -6.074 1 93.62 143 MET A N 1
ATOM 1058 C CA . MET A 1 143 ? 30.828 -24.234 -7.277 1 93.62 143 MET A CA 1
ATOM 1059 C C . MET A 1 143 ? 31.125 -23.281 -8.422 1 93.62 143 MET A C 1
ATOM 1061 O O . MET A 1 143 ? 30.312 -23.109 -9.336 1 93.62 143 MET A O 1
ATOM 1065 N N . ARG A 1 144 ? 32.375 -22.859 -8.555 1 90.88 144 ARG A N 1
ATOM 1066 C CA . ARG A 1 144 ? 32.812 -21.75 -9.398 1 90.88 144 ARG A CA 1
ATOM 1067 C C . ARG A 1 144 ? 32.656 -22.109 -10.875 1 90.88 144 ARG A C 1
ATOM 1069 O O . ARG A 1 144 ? 32.5 -21.219 -11.719 1 90.88 144 ARG A O 1
ATOM 1076 N N . GLY A 1 145 ? 32.688 -23.359 -11.227 1 91.75 145 GLY A N 1
ATOM 1077 C CA . GLY A 1 145 ? 32.656 -23.75 -12.625 1 91.75 145 GLY A CA 1
ATOM 1078 C C . GLY A 1 145 ? 31.234 -24.016 -13.125 1 91.75 145 GLY A C 1
ATOM 1079 O O . GLY A 1 145 ? 31.031 -24.297 -14.305 1 91.75 145 GLY A O 1
ATOM 1080 N N . ILE A 1 146 ? 30.297 -23.797 -12.328 1 95.12 146 ILE A N 1
ATOM 1081 C CA . ILE A 1 146 ? 28.922 -24.188 -12.672 1 95.12 146 ILE A CA 1
ATOM 1082 C C . ILE A 1 146 ? 28.359 -23.203 -13.703 1 95.12 146 ILE A C 1
ATOM 1084 O O . ILE A 1 146 ? 28.719 -22.031 -13.719 1 95.12 146 ILE A O 1
ATOM 1088 N N . ASP A 1 147 ? 27.578 -23.75 -14.578 1 94.69 147 ASP A N 1
ATOM 1089 C CA . ASP A 1 147 ? 26.859 -22.906 -15.508 1 94.69 147 ASP A CA 1
ATOM 1090 C C . ASP A 1 147 ? 25.844 -22.016 -14.781 1 94.69 147 ASP A C 1
ATOM 1092 O O . ASP A 1 147 ? 24.797 -22.484 -14.352 1 94.69 147 ASP A O 1
ATOM 1096 N N . PHE A 1 148 ? 26.094 -20.766 -14.781 1 93.94 148 PHE A N 1
ATOM 1097 C CA . PHE A 1 148 ? 25.359 -19.875 -13.898 1 93.94 148 PHE A CA 1
ATOM 1098 C C . PHE A 1 148 ? 23.969 -19.562 -14.477 1 93.94 148 PHE A C 1
ATOM 1100 O O . PHE A 1 148 ? 22.984 -19.484 -13.742 1 93.94 148 PHE A O 1
ATOM 1107 N N . PRO A 1 149 ? 23.766 -19.469 -15.781 1 92.56 149 PRO A N 1
ATOM 1108 C CA . PRO A 1 149 ? 22.422 -19.219 -16.328 1 92.56 149 PRO A CA 1
ATOM 1109 C C . PRO A 1 149 ? 21.422 -20.312 -15.961 1 92.56 149 PRO A C 1
ATOM 1111 O O . PRO A 1 149 ? 20.266 -20.031 -15.648 1 92.56 149 PRO A O 1
ATOM 1114 N N . ILE A 1 150 ? 21.859 -21.531 -15.977 1 93.62 150 ILE A N 1
ATOM 1115 C CA . ILE A 1 150 ? 20.938 -22.625 -15.656 1 93.62 150 ILE A CA 1
ATOM 1116 C C . ILE A 1 150 ? 20.578 -22.578 -14.172 1 93.62 150 ILE A C 1
ATOM 1118 O O . ILE A 1 150 ? 19.453 -22.906 -13.797 1 93.62 150 ILE A O 1
ATOM 1122 N N . VAL A 1 151 ? 21.484 -22.141 -13.336 1 95.38 151 VAL A N 1
ATOM 1123 C CA . VAL A 1 151 ? 21.234 -22.016 -11.906 1 95.38 151 VAL A CA 1
ATOM 1124 C C . VAL A 1 151 ? 20.219 -20.906 -11.656 1 95.38 151 VAL A C 1
ATOM 1126 O O . VAL A 1 151 ? 19.281 -21.094 -10.883 1 95.38 151 VAL A O 1
ATOM 1129 N N . VAL A 1 152 ? 20.359 -19.859 -12.344 1 94.75 152 VAL A N 1
ATOM 1130 C CA . VAL A 1 152 ? 19.453 -18.719 -12.203 1 94.75 152 VAL A CA 1
ATOM 1131 C C . VAL A 1 152 ? 18.078 -19.094 -12.75 1 94.75 152 VAL A C 1
ATOM 1133 O O . VAL A 1 152 ? 17.062 -18.75 -12.156 1 94.75 152 VAL A O 1
ATOM 1136 N N . ALA A 1 153 ? 18.062 -19.781 -13.836 1 94.06 153 ALA A N 1
ATOM 1137 C CA . ALA A 1 153 ? 16.781 -20.25 -14.391 1 94.06 153 ALA A CA 1
ATOM 1138 C C . ALA A 1 153 ? 16.078 -21.188 -13.414 1 94.06 153 ALA A C 1
ATOM 1140 O O . ALA A 1 153 ? 14.852 -21.125 -13.281 1 94.06 153 ALA A O 1
ATOM 1141 N N . GLY A 1 154 ? 16.875 -22.047 -12.836 1 96.44 154 GLY A N 1
ATOM 1142 C CA . GLY A 1 154 ? 16.312 -22.922 -11.828 1 96.44 154 GLY A CA 1
ATOM 1143 C C . GLY A 1 154 ? 15.719 -22.172 -10.648 1 96.44 154 GLY A C 1
ATOM 1144 O O . GLY A 1 154 ? 14.648 -22.531 -10.164 1 96.44 154 GLY A O 1
ATOM 1145 N N . ALA A 1 155 ? 16.391 -21.188 -10.234 1 96.19 155 ALA A N 1
ATOM 1146 C CA . ALA A 1 155 ? 15.906 -20.344 -9.141 1 96.19 155 ALA A CA 1
ATOM 1147 C C . ALA A 1 155 ? 14.562 -19.703 -9.492 1 96.19 155 ALA A C 1
ATOM 1149 O O . ALA A 1 155 ? 13.641 -19.703 -8.68 1 96.19 155 ALA A O 1
ATOM 1150 N N . TYR A 1 156 ? 14.406 -19.234 -10.633 1 95.25 156 TYR A N 1
ATOM 1151 C CA . TYR A 1 156 ? 13.164 -18.609 -11.07 1 95.25 156 TYR A CA 1
ATOM 1152 C C . TYR A 1 156 ? 12.062 -19.656 -11.242 1 95.25 156 TYR A C 1
ATOM 1154 O O . TYR A 1 156 ? 10.906 -19.406 -10.891 1 95.25 156 TYR A O 1
ATOM 1162 N N . SER A 1 157 ? 12.445 -20.781 -11.75 1 96.5 157 SER A N 1
ATOM 1163 C CA . SER A 1 157 ? 11.477 -21.828 -12.102 1 96.5 157 SER A CA 1
ATOM 1164 C C . SER A 1 157 ? 10.781 -22.375 -10.859 1 96.5 157 SER A C 1
ATOM 1166 O O . SER A 1 157 ? 9.656 -22.859 -10.938 1 96.5 157 SER A O 1
ATOM 1168 N N . GLY A 1 158 ? 11.461 -22.312 -9.766 1 97.12 158 GLY A N 1
ATOM 1169 C CA . GLY A 1 158 ? 10.805 -22.719 -8.539 1 97.12 158 GLY A CA 1
ATOM 1170 C C . GLY A 1 158 ? 9.531 -21.953 -8.25 1 97.12 158 GLY A C 1
ATOM 1171 O O . GLY A 1 158 ? 8.648 -22.438 -7.539 1 97.12 158 GLY A O 1
ATOM 1172 N N . PHE A 1 159 ? 9.391 -20.797 -8.805 1 96.12 159 PHE A N 1
ATOM 1173 C CA . PHE A 1 159 ? 8.25 -19.906 -8.594 1 96.12 159 PHE A CA 1
ATOM 1174 C C . PHE A 1 159 ? 6.988 -20.5 -9.211 1 96.12 159 PHE A C 1
ATOM 1176 O O . PHE A 1 159 ? 5.875 -20.078 -8.891 1 96.12 159 PHE A O 1
ATOM 1183 N N . VAL A 1 160 ? 7.066 -21.562 -9.969 1 97.62 160 VAL A N 1
ATOM 1184 C CA . VAL A 1 160 ? 5.961 -22.109 -10.742 1 97.62 160 VAL A CA 1
ATOM 1185 C C . VAL A 1 160 ? 4.926 -22.734 -9.805 1 97.62 160 VAL A C 1
ATOM 1187 O O . VAL A 1 160 ? 3.766 -22.906 -10.18 1 97.62 160 VAL A O 1
ATOM 1190 N N . VAL A 1 161 ? 5.242 -22.938 -8.57 1 98 161 VAL A N 1
ATOM 1191 C CA . VAL A 1 161 ? 4.301 -23.609 -7.684 1 98 161 VAL A CA 1
ATOM 1192 C C . VAL A 1 161 ? 3.676 -22.609 -6.723 1 98 161 VAL A C 1
ATOM 1194 O O . VAL A 1 161 ? 2.879 -22.969 -5.859 1 98 161 VAL A O 1
ATOM 1197 N N . TRP A 1 162 ? 4.016 -21.375 -6.812 1 97 162 TRP A N 1
ATOM 1198 C CA . TRP A 1 162 ? 3.729 -20.391 -5.777 1 97 162 TRP A CA 1
ATOM 1199 C C . TRP A 1 162 ? 2.227 -20.281 -5.527 1 97 162 TRP A C 1
ATOM 1201 O O . TRP A 1 162 ? 1.789 -20.141 -4.383 1 97 162 TRP A O 1
ATOM 1211 N N . HIS A 1 163 ? 1.378 -20.328 -6.59 1 97.88 163 HIS A N 1
ATOM 1212 C CA . HIS A 1 163 ? -0.042 -20.031 -6.457 1 97.88 163 HIS A CA 1
ATOM 1213 C C . HIS A 1 163 ? -0.806 -21.219 -5.867 1 97.88 163 HIS A C 1
ATOM 1215 O O . HIS A 1 163 ? -1.969 -21.078 -5.48 1 97.88 163 HIS A O 1
ATOM 1221 N N . GLY A 1 164 ? -0.176 -22.391 -5.848 1 97.31 164 GLY A N 1
ATOM 1222 C CA . GLY A 1 164 ? -0.712 -23.547 -5.133 1 97.31 164 GLY A CA 1
ATOM 1223 C C . GLY A 1 164 ? -0.175 -23.672 -3.721 1 97.31 164 GLY A C 1
ATOM 1224 O O . GLY A 1 164 ? -0.493 -24.625 -3.014 1 97.31 164 GLY A O 1
ATOM 1225 N N . GLY A 1 165 ? 0.559 -22.703 -3.328 1 97.69 165 GLY A N 1
ATOM 1226 C CA . GLY A 1 165 ? 1.235 -22.766 -2.043 1 97.69 165 GLY A CA 1
ATOM 1227 C C . GLY A 1 165 ? 0.475 -22.078 -0.931 1 97.69 165 GLY A C 1
ATOM 1228 O O . GLY A 1 165 ? -0.669 -21.656 -1.121 1 97.69 165 GLY A O 1
ATOM 1229 N N . LEU A 1 166 ? 1.104 -21.938 0.22 1 97.81 166 LEU A N 1
ATOM 1230 C CA . LEU A 1 166 ? 0.471 -21.484 1.455 1 97.81 166 LEU A CA 1
ATOM 1231 C C . LEU A 1 166 ? 0.133 -20 1.384 1 97.81 166 LEU A C 1
ATOM 1233 O O . LEU A 1 166 ? -0.74 -19.531 2.111 1 97.81 166 LEU A O 1
ATOM 1237 N N . ALA A 1 167 ? 0.782 -19.344 0.449 1 96.88 167 ALA A N 1
ATOM 1238 C CA . ALA A 1 167 ? 0.552 -17.906 0.311 1 96.88 167 ALA A CA 1
ATOM 1239 C C . ALA A 1 167 ? -0.101 -17.578 -1.029 1 96.88 167 ALA A C 1
ATOM 1241 O O . ALA A 1 167 ? 0.008 -16.453 -1.523 1 96.88 167 ALA A O 1
ATOM 1242 N N . GLY A 1 168 ? -0.709 -18.562 -1.644 1 97.62 168 GLY A N 1
ATOM 1243 C CA . GLY A 1 168 ? -1.402 -18.312 -2.896 1 97.62 168 GLY A CA 1
ATOM 1244 C C . GLY A 1 168 ? -2.471 -17.25 -2.781 1 97.62 168 GLY A C 1
ATOM 1245 O O . GLY A 1 168 ? -3.262 -17.25 -1.837 1 97.62 168 GLY A O 1
ATOM 1246 N N . SER A 1 169 ? -2.533 -16.359 -3.68 1 97.31 169 SER A N 1
ATOM 1247 C CA . SER A 1 169 ? -3.396 -15.18 -3.611 1 97.31 169 SER A CA 1
ATOM 1248 C C . SER A 1 169 ? -4.867 -15.57 -3.738 1 97.31 169 SER A C 1
ATOM 1250 O O . SER A 1 169 ? -5.699 -15.141 -2.936 1 97.31 169 SER A O 1
ATOM 1252 N N . ILE A 1 170 ? -5.195 -16.391 -4.727 1 98.12 170 ILE A N 1
ATOM 1253 C CA . ILE A 1 170 ? -6.586 -16.734 -5.008 1 98.12 170 ILE A CA 1
ATOM 1254 C C . ILE A 1 170 ? -7.145 -17.609 -3.895 1 98.12 170 ILE A C 1
ATOM 1256 O O . ILE A 1 170 ? -8.172 -17.297 -3.295 1 98.12 170 ILE A O 1
ATOM 1260 N N . PRO A 1 171 ? -6.426 -18.703 -3.523 1 98.12 171 PRO A N 1
ATOM 1261 C CA . PRO A 1 171 ? -6.961 -19.547 -2.449 1 98.12 171 PRO A CA 1
ATOM 1262 C C . PRO A 1 171 ? -7.105 -18.797 -1.129 1 98.12 171 PRO A C 1
ATOM 1264 O O . PRO A 1 171 ? -8.109 -18.953 -0.432 1 98.12 171 PRO A O 1
ATOM 1267 N N . LEU A 1 172 ? -6.141 -17.984 -0.766 1 98.44 172 LEU A N 1
ATOM 1268 C CA . LEU A 1 172 ? -6.234 -17.25 0.49 1 98.44 172 LEU A CA 1
ATOM 1269 C C . LEU A 1 172 ? -7.352 -16.219 0.434 1 98.44 172 LEU A C 1
ATOM 1271 O O . LEU A 1 172 ? -8.062 -16.016 1.422 1 98.44 172 LEU A O 1
ATOM 1275 N N . LEU A 1 173 ? -7.488 -15.547 -0.701 1 98.06 173 LEU A N 1
ATOM 1276 C CA . LEU A 1 173 ? -8.57 -14.578 -0.865 1 98.06 173 LEU A CA 1
ATOM 1277 C C . LEU A 1 173 ? -9.922 -15.234 -0.636 1 98.06 173 LEU A C 1
ATOM 1279 O O . LEU A 1 173 ? -10.789 -14.672 0.034 1 98.06 173 LEU A O 1
ATOM 1283 N N . LEU A 1 174 ? -10.133 -16.422 -1.168 1 98.06 174 LEU A N 1
ATOM 1284 C CA . LEU A 1 174 ? -11.406 -17.109 -1.084 1 98.06 174 LEU A CA 1
ATOM 1285 C C . LEU A 1 174 ? -11.758 -17.438 0.365 1 98.06 174 LEU A C 1
ATOM 1287 O O . LEU A 1 174 ? -12.93 -17.656 0.691 1 98.06 174 LEU A O 1
ATOM 1291 N N . ASN A 1 175 ? -10.703 -17.484 1.184 1 98.44 175 ASN A N 1
ATOM 1292 C CA . ASN A 1 175 ? -10.953 -17.781 2.59 1 98.44 175 ASN A CA 1
ATOM 1293 C C . ASN A 1 175 ? -10.781 -16.547 3.467 1 98.44 175 ASN A C 1
ATOM 1295 O O . ASN A 1 175 ? -10.57 -16.656 4.676 1 98.44 175 ASN A O 1
ATOM 1299 N N . THR A 1 176 ? -10.742 -15.359 2.941 1 97.94 176 THR A N 1
ATOM 1300 C CA . THR A 1 176 ? -10.672 -14.109 3.686 1 97.94 176 THR A CA 1
ATOM 1301 C C . THR A 1 176 ? -12.055 -13.469 3.795 1 97.94 176 THR A C 1
ATOM 1303 O O . THR A 1 176 ? -12.695 -13.195 2.781 1 97.94 176 THR A O 1
ATOM 1306 N N . GLU A 1 177 ? -12.477 -13.242 4.973 1 95.38 177 GLU A N 1
ATOM 1307 C CA . GLU A 1 177 ? -13.773 -12.602 5.188 1 95.38 177 GLU A CA 1
ATOM 1308 C C . GLU A 1 177 ? -13.812 -11.211 4.566 1 95.38 177 GLU A C 1
ATOM 1310 O O . GLU A 1 177 ? -12.836 -10.469 4.625 1 95.38 177 GLU A O 1
ATOM 1315 N N . GLY A 1 178 ? -14.93 -10.914 3.941 1 92.56 178 GLY A N 1
ATOM 1316 C CA . GLY A 1 178 ? -15.109 -9.594 3.348 1 92.56 178 GLY A CA 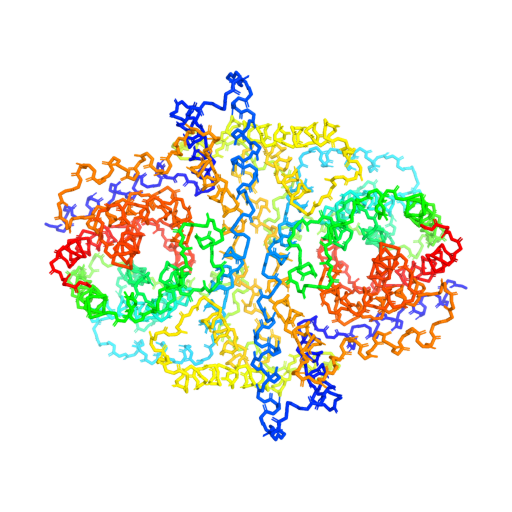1
ATOM 1317 C C . GLY A 1 178 ? -14.289 -9.391 2.088 1 92.56 178 GLY A C 1
ATOM 1318 O O . GLY A 1 178 ? -14.023 -8.258 1.689 1 92.56 178 GLY A O 1
ATOM 1319 N N . ASN A 1 179 ? -13.789 -10.484 1.466 1 95.69 179 ASN A N 1
ATOM 1320 C CA . ASN A 1 179 ? -13.039 -10.312 0.224 1 95.69 179 ASN A CA 1
ATOM 1321 C C . ASN A 1 179 ? -13.906 -9.672 -0.862 1 95.69 179 ASN A C 1
ATOM 1323 O O . ASN A 1 179 ? -15.125 -9.609 -0.728 1 95.69 179 ASN A O 1
ATOM 1327 N N . PHE A 1 180 ? -13.312 -9.195 -1.958 1 93.88 180 PHE A N 1
ATOM 1328 C CA . PHE A 1 180 ? -13.984 -8.305 -2.895 1 93.88 180 PHE A CA 1
ATOM 1329 C C . PHE A 1 180 ? -15.07 -9.047 -3.666 1 93.88 180 PHE A C 1
ATOM 1331 O O . PHE A 1 180 ? -15.992 -8.43 -4.207 1 93.88 180 PHE A O 1
ATOM 1338 N N . LEU A 1 181 ? -15.062 -10.391 -3.768 1 96.06 181 LEU A N 1
ATOM 1339 C CA . LEU A 1 181 ? -16.125 -11.148 -4.426 1 96.06 181 LEU A CA 1
ATOM 1340 C C . LEU A 1 181 ? -17.359 -11.234 -3.539 1 96.06 181 LEU A C 1
ATOM 1342 O O . LEU A 1 181 ? -18.484 -11.234 -4.039 1 96.06 181 LEU A O 1
ATOM 1346 N N . ILE A 1 182 ? -17.141 -11.32 -2.252 1 95.75 182 ILE A N 1
ATOM 1347 C CA . ILE A 1 182 ? -18.234 -11.328 -1.295 1 95.75 182 ILE A CA 1
ATOM 1348 C C . ILE A 1 182 ? -18.875 -9.938 -1.222 1 95.75 182 ILE A C 1
ATOM 1350 O O . ILE A 1 182 ? -20.094 -9.805 -1.272 1 95.75 182 ILE A O 1
ATOM 1354 N N . GLU A 1 183 ? -18.047 -8.93 -1.153 1 92.44 183 GLU A N 1
ATOM 1355 C CA . GLU A 1 183 ? -18.547 -7.562 -1.104 1 92.44 183 GLU A CA 1
ATOM 1356 C C . GLU A 1 183 ? -19.344 -7.219 -2.359 1 92.44 183 GLU A C 1
ATOM 1358 O O . GLU A 1 183 ? -20.297 -6.449 -2.299 1 92.44 183 GLU A O 1
ATOM 1363 N N . ALA A 1 184 ? -18.969 -7.855 -3.469 1 91.69 184 ALA A N 1
ATOM 1364 C CA . ALA A 1 184 ? -19.641 -7.602 -4.742 1 91.69 184 ALA A CA 1
ATOM 1365 C C . ALA A 1 184 ? -20.906 -8.453 -4.875 1 91.69 184 ALA A C 1
ATOM 1367 O O . ALA A 1 184 ? -21.656 -8.312 -5.844 1 91.69 184 ALA A O 1
ATOM 1368 N N . GLY A 1 185 ? -21.203 -9.359 -3.916 1 92.44 185 GLY A N 1
ATOM 1369 C CA . GLY A 1 185 ? -22.391 -10.203 -3.924 1 92.44 185 GLY A CA 1
ATOM 1370 C C . GLY A 1 185 ? -22.266 -11.406 -4.84 1 92.44 185 GLY A C 1
ATOM 1371 O O . GLY A 1 185 ? -23.25 -12.07 -5.141 1 92.44 185 GLY A O 1
ATOM 1372 N N . ILE A 1 186 ? -21.031 -11.602 -5.32 1 93.25 186 ILE A N 1
ATOM 1373 C CA . ILE A 1 186 ? -20.781 -12.719 -6.223 1 93.25 186 ILE A CA 1
ATOM 1374 C C . ILE A 1 186 ? -20.672 -14.008 -5.422 1 93.25 186 ILE A C 1
ATOM 1376 O O . ILE A 1 186 ? -21.141 -15.062 -5.867 1 93.25 186 ILE A O 1
ATOM 1380 N N . LEU A 1 187 ? -20.031 -13.883 -4.242 1 95.94 187 LEU A N 1
ATOM 1381 C CA . LEU A 1 187 ? -19.922 -14.992 -3.301 1 95.94 187 LEU A CA 1
ATOM 1382 C C . LEU A 1 187 ? -20.719 -14.703 -2.035 1 95.94 187 LEU A C 1
ATOM 1384 O O . LEU A 1 187 ? -20.781 -13.555 -1.584 1 95.94 187 LEU A O 1
ATOM 1388 N N . ASP A 1 188 ? -21.25 -15.734 -1.438 1 93.94 188 ASP A N 1
ATOM 1389 C CA . ASP A 1 188 ? -22.016 -15.578 -0.208 1 93.94 188 ASP A CA 1
ATOM 1390 C C . ASP A 1 188 ? -21.188 -15.93 1.016 1 93.94 188 ASP A C 1
ATOM 1392 O O . ASP A 1 188 ? -21.484 -15.508 2.131 1 93.94 188 ASP A O 1
ATOM 1396 N N . THR A 1 189 ? -20.203 -16.797 0.791 1 95.12 189 THR A N 1
ATOM 1397 C CA . THR A 1 189 ? -19.391 -17.266 1.909 1 95.12 189 THR A CA 1
ATOM 1398 C C . THR A 1 189 ? -17.938 -17.469 1.478 1 95.12 189 THR A C 1
ATOM 1400 O O . THR A 1 189 ? -17.609 -17.328 0.298 1 95.12 189 THR A O 1
ATOM 1403 N N . THR A 1 190 ? -17.125 -17.719 2.465 1 97.44 190 THR A N 1
ATOM 1404 C CA . THR A 1 190 ? -15.727 -18.047 2.195 1 97.44 190 THR A CA 1
ATOM 1405 C C . THR A 1 190 ? -15.562 -19.547 1.916 1 97.44 190 THR A C 1
ATOM 1407 O O . THR A 1 190 ? -16.484 -20.328 2.133 1 97.44 190 THR A O 1
ATOM 1410 N N . PHE A 1 191 ? -14.422 -19.953 1.335 1 97.88 191 PHE A N 1
ATOM 1411 C CA . PHE A 1 191 ? -14.023 -21.328 1.112 1 97.88 191 PHE A CA 1
ATOM 1412 C C . PHE A 1 191 ? -12.719 -21.641 1.829 1 97.88 191 PHE A C 1
ATOM 1414 O O . PHE A 1 191 ? -11.688 -21.016 1.551 1 97.88 191 PHE A O 1
ATOM 1421 N N . GLY A 1 192 ? -12.773 -22.609 2.727 1 97.69 192 GLY A N 1
ATOM 1422 C CA . GLY A 1 192 ? -11.594 -22.969 3.504 1 97.69 192 GLY A CA 1
ATOM 1423 C C . GLY A 1 192 ? -10.445 -23.469 2.654 1 97.69 192 GLY A C 1
ATOM 1424 O O . GLY A 1 192 ? -10.664 -24.062 1.592 1 97.69 192 GLY A O 1
ATOM 1425 N N . THR A 1 193 ? -9.219 -23.344 3.162 1 98.44 193 THR A N 1
ATOM 1426 C CA . THR A 1 193 ? -8.023 -23.719 2.416 1 98.44 193 THR A CA 1
ATOM 1427 C C . THR A 1 193 ? -7.875 -25.234 2.361 1 98.44 193 THR A C 1
ATOM 1429 O O . THR A 1 193 ? -7.098 -25.766 1.563 1 98.44 193 THR A O 1
ATOM 1432 N N . GLY A 1 194 ? -8.633 -25.922 3.182 1 97.56 194 GLY A N 1
ATOM 1433 C CA . GLY A 1 194 ? -8.711 -27.375 3.037 1 97.56 194 GLY A CA 1
ATOM 1434 C C . GLY A 1 194 ? -9.305 -27.812 1.712 1 97.56 194 GLY A C 1
ATOM 1435 O O . GLY A 1 194 ? -9.008 -28.906 1.226 1 97.56 194 GLY A O 1
ATOM 1436 N N . GLY A 1 195 ? -10.062 -26.922 1.131 1 96.56 195 GLY A N 1
ATOM 1437 C CA . GLY A 1 195 ? -10.703 -27.203 -0.144 1 96.56 195 GLY A CA 1
ATOM 1438 C C . GLY A 1 195 ? -9.961 -26.609 -1.328 1 96.56 195 GLY A C 1
ATOM 1439 O O . GLY A 1 195 ? -10.414 -26.719 -2.469 1 96.56 195 GLY A O 1
ATOM 1440 N N . THR A 1 196 ? -8.82 -25.953 -1.091 1 97.44 196 THR A N 1
ATOM 1441 C CA . THR A 1 196 ? -8.039 -25.344 -2.166 1 97.44 196 THR A CA 1
ATOM 1442 C C . THR A 1 196 ? -6.566 -25.75 -2.059 1 97.44 196 THR A C 1
ATOM 1444 O O . THR A 1 196 ? -6.133 -26.719 -2.697 1 97.44 196 THR A O 1
ATOM 1447 N N . ILE A 1 197 ? -5.855 -25.281 -1.08 1 98.25 197 ILE A N 1
ATOM 1448 C CA . ILE A 1 197 ? -4.414 -25.438 -0.933 1 98.25 197 ILE A CA 1
ATOM 1449 C C . ILE A 1 197 ? -4.102 -26.875 -0.499 1 98.25 197 ILE A C 1
ATOM 1451 O O . ILE A 1 197 ? -3.162 -27.484 -1.008 1 98.25 197 ILE A O 1
ATOM 1455 N N . PHE A 1 198 ? -4.941 -27.422 0.393 1 97.94 198 PHE A N 1
ATOM 1456 C CA . PHE A 1 198 ? -4.559 -28.672 1.034 1 97.94 198 PHE A CA 1
ATOM 1457 C C . PHE A 1 198 ? -5.363 -29.828 0.466 1 97.94 198 PHE A C 1
ATOM 1459 O O . PHE A 1 198 ? -5.438 -30.906 1.079 1 97.94 198 PHE A O 1
ATOM 1466 N N . THR A 1 199 ? -6.004 -29.641 -0.671 1 96.75 199 THR A N 1
ATOM 1467 C CA . THR A 1 199 ? -6.582 -30.797 -1.351 1 96.75 199 THR A CA 1
ATOM 1468 C C . THR A 1 199 ? -5.488 -31.75 -1.825 1 96.75 199 THR A C 1
ATOM 1470 O O . THR A 1 199 ? -4.371 -31.312 -2.121 1 96.75 199 THR A O 1
ATOM 1473 N N . VAL A 1 200 ? -5.82 -32.969 -1.896 1 95.56 200 VAL A N 1
ATOM 1474 C CA . VAL A 1 200 ? -4.875 -33.969 -2.367 1 95.56 200 VAL A CA 1
ATOM 1475 C C . VAL A 1 200 ? -4.43 -33.625 -3.789 1 95.56 200 VAL A C 1
ATOM 1477 O O . VAL A 1 200 ? -3.244 -33.719 -4.113 1 95.56 200 VAL A O 1
ATOM 1480 N N . ALA A 1 201 ? -5.332 -33.219 -4.609 1 95.62 201 ALA A N 1
ATOM 1481 C CA . ALA A 1 201 ? -5.027 -32.875 -6 1 95.62 201 ALA A CA 1
ATOM 1482 C C . ALA A 1 201 ? -4.004 -31.766 -6.094 1 95.62 201 ALA A C 1
ATOM 1484 O O . ALA A 1 201 ? -3.039 -31.859 -6.859 1 95.62 201 ALA A O 1
ATOM 1485 N N . ASN A 1 202 ? -4.23 -30.719 -5.348 1 97.75 202 ASN A N 1
ATOM 1486 C CA . ASN A 1 202 ? -3.303 -29.594 -5.398 1 97.75 202 ASN A CA 1
ATOM 1487 C C . ASN A 1 202 ? -1.921 -29.984 -4.887 1 97.75 202 ASN A C 1
ATOM 1489 O O . ASN A 1 202 ? -0.907 -29.625 -5.488 1 97.75 202 ASN A O 1
ATOM 1493 N N . LEU A 1 203 ? -1.863 -30.703 -3.789 1 97.81 203 LEU A N 1
ATOM 1494 C CA . LEU A 1 203 ? -0.587 -31.094 -3.201 1 97.81 203 LEU A CA 1
ATOM 1495 C C . LEU A 1 203 ? 0.167 -32.062 -4.121 1 97.81 203 LEU A C 1
ATOM 1497 O O . LEU A 1 203 ? 1.396 -32 -4.211 1 97.81 203 LEU A O 1
ATOM 1501 N N . VAL A 1 204 ? -0.53 -32.938 -4.785 1 97.5 204 VAL A N 1
ATOM 1502 C CA . VAL A 1 204 ? 0.093 -33.812 -5.754 1 97.5 204 VAL A CA 1
ATOM 1503 C C . VAL A 1 204 ? 0.715 -33 -6.887 1 97.5 204 VAL A C 1
ATOM 1505 O O . VAL A 1 204 ? 1.828 -33.281 -7.328 1 97.5 204 VAL A O 1
ATOM 1508 N N . LEU A 1 205 ? -0.013 -32 -7.355 1 98.06 205 LEU A N 1
ATOM 1509 C CA . LEU A 1 205 ? 0.514 -31.156 -8.414 1 98.06 205 LEU A CA 1
ATOM 1510 C C . LEU A 1 205 ? 1.764 -30.422 -7.941 1 98.06 205 LEU A C 1
ATOM 1512 O O . LEU A 1 205 ? 2.738 -30.312 -8.688 1 98.06 205 LEU A O 1
ATOM 1516 N N . VAL A 1 206 ? 1.742 -29.891 -6.719 1 98.5 206 VAL A N 1
ATOM 1517 C CA . VAL A 1 206 ? 2.889 -29.188 -6.16 1 98.5 206 VAL A CA 1
ATOM 1518 C C . VAL A 1 206 ? 4.102 -30.109 -6.117 1 98.5 206 VAL A C 1
ATOM 1520 O O . VAL A 1 206 ? 5.195 -29.734 -6.547 1 98.5 206 VAL A O 1
ATOM 1523 N N . VAL A 1 207 ? 3.926 -31.312 -5.656 1 98.44 207 VAL A N 1
ATOM 1524 C CA . VAL A 1 207 ? 5.023 -32.281 -5.527 1 98.44 207 VAL A CA 1
ATOM 1525 C C . VAL A 1 207 ? 5.508 -32.688 -6.914 1 98.44 207 VAL A C 1
ATOM 1527 O O . VAL A 1 207 ? 6.711 -32.688 -7.184 1 98.44 207 VAL A O 1
ATOM 1530 N N . ALA A 1 208 ? 4.59 -33.031 -7.82 1 98.38 208 ALA A N 1
ATOM 1531 C CA . ALA A 1 208 ? 4.93 -33.5 -9.164 1 98.38 208 ALA A CA 1
ATOM 1532 C C . ALA A 1 208 ? 5.691 -32.438 -9.945 1 98.38 208 ALA A C 1
ATOM 1534 O O . ALA A 1 208 ? 6.699 -32.719 -10.586 1 98.38 208 ALA A O 1
ATOM 1535 N N . VAL A 1 209 ? 5.234 -31.203 -9.852 1 98.56 209 VAL A N 1
ATOM 1536 C CA . VAL A 1 209 ? 5.828 -30.125 -10.641 1 98.56 209 VAL A CA 1
ATOM 1537 C C . VAL A 1 209 ? 7.066 -29.594 -9.938 1 98.56 209 VAL A C 1
ATOM 1539 O O . VAL A 1 209 ? 8.141 -29.5 -10.531 1 98.56 209 VAL A O 1
ATOM 1542 N N . GLY A 1 210 ? 6.98 -29.297 -8.664 1 98.44 210 GLY A N 1
ATOM 1543 C CA . GLY A 1 210 ? 8.008 -28.562 -7.938 1 98.44 210 GLY A CA 1
ATOM 1544 C C . GLY A 1 210 ? 9.141 -29.453 -7.453 1 98.44 210 GLY A C 1
ATOM 1545 O O . GLY A 1 210 ? 10.289 -29.016 -7.391 1 98.44 210 GLY A O 1
ATOM 1546 N N . PHE A 1 211 ? 8.883 -30.734 -7.18 1 98.38 211 PHE A N 1
ATOM 1547 C CA . PHE A 1 211 ? 9.875 -31.5 -6.434 1 98.38 211 PHE A CA 1
ATOM 1548 C C . PHE A 1 211 ? 10.281 -32.75 -7.199 1 98.38 211 PHE A C 1
ATOM 1550 O O . PHE A 1 211 ? 11.242 -33.438 -6.828 1 98.38 211 PHE A O 1
ATOM 1557 N N . LEU A 1 212 ? 9.602 -33.062 -8.297 1 98.5 212 LEU A N 1
ATOM 1558 C CA . LEU A 1 212 ? 10 -34.188 -9.141 1 98.5 212 LEU A CA 1
ATOM 1559 C C . LEU A 1 212 ? 10.383 -33.719 -10.539 1 98.5 212 LEU A C 1
ATOM 1561 O O . LEU A 1 212 ? 11.516 -33.938 -10.977 1 98.5 212 LEU A O 1
ATOM 1565 N N . PHE A 1 213 ? 9.523 -33.031 -11.211 1 98.31 213 PHE A N 1
ATOM 1566 C CA . PHE A 1 213 ? 9.727 -32.594 -12.594 1 98.31 213 PHE A CA 1
ATOM 1567 C C . PHE A 1 213 ? 10.875 -31.609 -12.688 1 98.31 213 PHE A C 1
ATOM 1569 O O . PHE A 1 213 ? 11.766 -31.75 -13.523 1 98.31 213 PHE A O 1
ATOM 1576 N N . LEU A 1 214 ? 10.859 -30.531 -11.805 1 98.5 214 LEU A N 1
ATOM 1577 C CA . LEU A 1 214 ? 11.844 -29.453 -11.914 1 98.5 214 LEU A CA 1
ATOM 1578 C C . LEU A 1 214 ? 13.258 -29.984 -11.727 1 98.5 214 LEU A C 1
ATOM 1580 O O . LEU A 1 214 ? 14.125 -29.781 -12.586 1 98.5 214 LEU A O 1
ATOM 1584 N N . PRO A 1 215 ? 13.516 -30.734 -10.641 1 97.88 215 PRO A N 1
ATOM 1585 C CA . PRO A 1 215 ? 14.891 -31.234 -10.5 1 97.88 215 PRO A CA 1
ATOM 1586 C C . PRO A 1 215 ? 15.289 -32.188 -11.609 1 97.88 215 PRO A C 1
ATOM 1588 O O . PRO A 1 215 ? 16.438 -32.156 -12.07 1 97.88 215 PRO A O 1
ATOM 1591 N N . ALA A 1 216 ? 14.398 -33.031 -12.086 1 97.31 216 ALA A N 1
ATOM 1592 C CA . ALA A 1 216 ? 14.703 -33.906 -13.195 1 97.31 216 ALA A CA 1
ATOM 1593 C C . ALA A 1 216 ? 15.023 -33.156 -14.469 1 97.31 216 ALA A C 1
ATOM 1595 O O . ALA A 1 216 ? 15.992 -33.438 -15.164 1 97.31 216 ALA A O 1
ATOM 1596 N N . LEU A 1 217 ? 14.219 -32.156 -14.766 1 96.38 217 LEU A N 1
ATOM 1597 C CA . LEU A 1 217 ? 14.398 -31.359 -15.977 1 96.38 217 LEU A CA 1
ATOM 1598 C C . LEU A 1 217 ? 15.734 -30.625 -15.953 1 96.38 217 LEU A C 1
ATOM 1600 O O . LEU A 1 217 ? 16.469 -30.625 -16.938 1 96.38 217 LEU A O 1
ATOM 1604 N N . PHE A 1 218 ? 16.062 -29.984 -14.867 1 96.69 218 PHE A N 1
ATOM 1605 C CA . PHE A 1 218 ? 17.266 -29.172 -14.805 1 96.69 218 PHE A CA 1
ATOM 1606 C C . PHE A 1 218 ? 18.516 -30.047 -14.758 1 96.69 218 PHE A C 1
ATOM 1608 O O . PHE A 1 218 ? 19.562 -29.688 -15.281 1 96.69 218 PHE A O 1
ATOM 1615 N N . ALA A 1 219 ? 18.438 -31.266 -14.18 1 94.38 219 ALA A N 1
ATOM 1616 C CA . ALA A 1 219 ? 19.547 -32.219 -14.266 1 94.38 219 ALA A CA 1
ATOM 1617 C C . ALA A 1 219 ? 19.781 -32.656 -15.711 1 94.38 219 ALA A C 1
ATOM 1619 O O . ALA A 1 219 ? 20.922 -32.781 -16.156 1 94.38 219 ALA A O 1
ATOM 1620 N N . LEU A 1 220 ? 18.672 -32.812 -16.391 1 92.56 220 LEU A N 1
ATOM 1621 C CA . LEU A 1 220 ? 18.75 -33.281 -17.766 1 92.56 220 LEU A CA 1
ATOM 1622 C C . LEU A 1 220 ? 19.25 -32.156 -18.688 1 92.56 220 LEU A C 1
ATOM 1624 O O . LEU A 1 220 ? 19.922 -32.438 -19.688 1 92.56 220 LEU A O 1
ATOM 1628 N N . MET A 1 221 ? 18.969 -30.891 -18.344 1 91.75 221 MET A N 1
ATOM 1629 C CA . MET A 1 221 ? 19.328 -29.766 -19.203 1 91.75 221 MET A CA 1
ATOM 1630 C C . MET A 1 221 ? 20.766 -29.312 -18.953 1 91.75 221 MET A C 1
ATOM 1632 O O . MET A 1 221 ? 21.312 -28.516 -19.703 1 91.75 221 MET A O 1
ATOM 1636 N N . TYR A 1 222 ? 21.344 -29.828 -17.891 1 92.25 222 TYR A N 1
ATOM 1637 C CA . TYR A 1 222 ? 22.688 -29.359 -17.562 1 92.25 222 TYR A CA 1
ATOM 1638 C C . TYR A 1 222 ? 23.688 -29.766 -18.641 1 92.25 222 TYR A C 1
ATOM 1640 O O . TYR A 1 222 ? 23.672 -30.891 -19.125 1 92.25 222 TYR A O 1
ATOM 1648 N N . PRO A 1 223 ? 24.531 -28.844 -19 1 89.19 223 PRO A N 1
ATOM 1649 C CA . PRO A 1 223 ? 25.484 -29.156 -20.078 1 89.19 223 PRO A CA 1
ATOM 1650 C C . PRO A 1 223 ? 26.469 -30.25 -19.703 1 89.19 223 PRO A C 1
ATOM 1652 O O . PRO A 1 223 ? 26.969 -30.281 -18.578 1 89.19 223 PRO A O 1
ATOM 1655 N N . THR A 1 224 ? 26.75 -31.109 -20.672 1 86.06 224 THR A N 1
ATOM 1656 C CA . THR A 1 224 ? 27.688 -32.188 -20.453 1 86.06 224 THR A CA 1
ATOM 1657 C C . THR A 1 224 ? 29.109 -31.75 -20.828 1 86.06 224 THR A C 1
ATOM 1659 O O . THR A 1 224 ? 30.094 -32.281 -20.297 1 86.06 224 THR A O 1
ATOM 1662 N N . ASP A 1 225 ? 29.156 -30.75 -21.734 1 87 225 ASP A N 1
ATOM 1663 C CA . ASP A 1 225 ? 30.438 -30.219 -22.172 1 87 225 ASP A CA 1
ATOM 1664 C C . ASP A 1 225 ? 30.812 -28.953 -21.406 1 87 225 ASP A C 1
ATOM 1666 O O . ASP A 1 225 ? 30.062 -27.969 -21.391 1 87 225 ASP A O 1
ATOM 1670 N N . ASP A 1 226 ? 31.984 -28.922 -20.891 1 88.38 226 ASP A N 1
ATOM 1671 C CA . ASP A 1 226 ? 32.469 -27.781 -20.109 1 88.38 226 ASP A CA 1
ATOM 1672 C C . ASP A 1 226 ? 32.594 -26.531 -20.969 1 88.38 226 ASP A C 1
ATOM 1674 O O . ASP A 1 226 ? 32.406 -25.422 -20.469 1 88.38 226 ASP A O 1
ATOM 1678 N N . ALA A 1 227 ? 32.719 -26.734 -22.25 1 86.5 227 ALA A N 1
ATOM 1679 C CA . ALA A 1 227 ? 32.875 -25.625 -23.172 1 86.5 227 ALA A CA 1
ATOM 1680 C C . ALA A 1 227 ? 31.594 -24.828 -23.312 1 86.5 227 ALA A C 1
ATOM 1682 O O . ALA A 1 227 ? 31.625 -23.656 -23.719 1 86.5 227 ALA A O 1
ATOM 1683 N N . LYS A 1 228 ? 30.562 -25.359 -22.891 1 87 228 LYS A N 1
ATOM 1684 C CA . LYS A 1 228 ? 29.266 -24.719 -23.062 1 87 228 LYS A CA 1
ATOM 1685 C C . LYS A 1 228 ? 28.828 -24.031 -21.766 1 87 228 LYS A C 1
ATOM 1687 O O . LYS A 1 228 ? 27.781 -23.359 -21.734 1 87 228 LYS A O 1
ATOM 1692 N N . LYS A 1 229 ? 29.625 -24.125 -20.797 1 90.75 229 LYS A N 1
ATOM 1693 C CA . LYS A 1 229 ? 29.281 -23.531 -19.5 1 90.75 229 LYS A CA 1
ATOM 1694 C C . LYS A 1 229 ? 29.656 -22.047 -19.469 1 90.75 229 LYS A C 1
ATOM 1696 O O . LYS A 1 229 ? 30.641 -21.641 -20.078 1 90.75 229 LYS A O 1
ATOM 1701 N N . THR A 1 230 ? 28.797 -21.281 -18.812 1 90.31 230 THR A N 1
ATOM 1702 C CA . THR A 1 230 ? 29.047 -19.859 -18.594 1 90.31 230 THR A CA 1
ATOM 1703 C C . THR A 1 230 ? 29.109 -19.547 -17.094 1 90.31 230 THR A C 1
ATOM 1705 O O . THR A 1 230 ? 28.125 -19.078 -16.516 1 90.31 230 THR A O 1
ATOM 1708 N N . PRO A 1 231 ? 30.297 -19.766 -16.547 1 90.06 231 PRO A N 1
ATOM 1709 C CA . PRO A 1 231 ? 30.422 -19.484 -15.117 1 90.06 231 PRO A CA 1
ATOM 1710 C C . PRO A 1 231 ? 30.469 -17.984 -14.812 1 90.06 231 PRO A C 1
ATOM 1712 O O . PRO A 1 231 ? 30.625 -17.172 -15.727 1 90.06 231 PRO A O 1
ATOM 1715 N N . ILE A 1 232 ? 30.172 -17.641 -13.586 1 87.12 232 ILE A N 1
ATOM 1716 C CA . ILE A 1 232 ? 30.25 -16.25 -13.148 1 87.12 232 ILE A CA 1
ATOM 1717 C C . ILE A 1 232 ? 31.312 -16.109 -12.062 1 87.12 232 ILE A C 1
ATOM 1719 O O . ILE A 1 232 ? 31.516 -17.031 -11.258 1 87.12 232 ILE A O 1
ATOM 1723 N N . ASP A 1 233 ? 32.031 -14.977 -12.133 1 83.12 233 ASP A N 1
ATOM 1724 C CA . ASP A 1 233 ? 32.969 -14.664 -11.062 1 83.12 233 ASP A CA 1
ATOM 1725 C C . ASP A 1 233 ? 32.25 -14.141 -9.828 1 83.12 233 ASP A C 1
ATOM 1727 O O . ASP A 1 233 ? 31.578 -13.102 -9.883 1 83.12 233 ASP A O 1
ATOM 1731 N N . PRO A 1 234 ? 32.344 -14.852 -8.758 1 80 234 PRO A N 1
ATOM 1732 C CA . PRO A 1 234 ? 31.656 -14.422 -7.547 1 80 234 PRO A CA 1
ATOM 1733 C C . PRO A 1 234 ? 32.031 -13.008 -7.117 1 80 234 PRO A C 1
ATOM 1735 O O . PRO A 1 234 ? 31.281 -12.352 -6.395 1 80 234 PRO A O 1
ATOM 1738 N N . ALA A 1 235 ? 33.188 -12.531 -7.5 1 75.81 235 ALA A N 1
ATOM 1739 C CA . ALA A 1 235 ? 33.625 -11.172 -7.176 1 75.81 235 ALA A CA 1
ATOM 1740 C C . ALA A 1 235 ? 32.688 -10.141 -7.82 1 75.81 235 ALA A C 1
ATOM 1742 O O . ALA A 1 235 ? 32.625 -9 -7.371 1 75.81 235 ALA A O 1
ATOM 1743 N N . ALA A 1 236 ? 32.062 -10.625 -8.781 1 70.75 236 ALA A N 1
ATOM 1744 C CA . ALA A 1 236 ? 31.125 -9.75 -9.5 1 70.75 236 ALA A CA 1
ATOM 1745 C C . ALA A 1 236 ? 29.906 -9.422 -8.633 1 70.75 236 ALA A C 1
ATOM 1747 O O . ALA A 1 236 ? 29.25 -8.398 -8.852 1 70.75 236 ALA A O 1
ATOM 1748 N N . PHE A 1 237 ? 29.625 -10.281 -7.625 1 68.88 237 PHE A N 1
ATOM 1749 C CA . PHE A 1 237 ? 28.484 -10.062 -6.75 1 68.88 237 PHE A CA 1
ATOM 1750 C C . PHE A 1 237 ? 28.75 -8.922 -5.777 1 68.88 237 PHE A C 1
ATOM 1752 O O . PHE A 1 237 ? 27.828 -8.219 -5.352 1 68.88 237 PHE A O 1
ATOM 1759 N N . GLU A 1 238 ? 29.984 -8.703 -5.383 1 58.69 238 GLU A N 1
ATOM 1760 C CA . GLU A 1 238 ? 30.375 -7.664 -4.434 1 58.69 238 GLU A CA 1
ATOM 1761 C C . GLU A 1 238 ? 30.266 -6.277 -5.059 1 58.69 238 GLU A C 1
ATOM 1763 O O . GLU A 1 238 ? 29.875 -5.32 -4.387 1 58.69 238 GLU A O 1
ATOM 1768 N N . THR A 1 239 ? 30.641 -6.078 -6.312 1 47.34 239 THR A N 1
ATOM 1769 C CA . THR A 1 239 ? 30.594 -4.773 -6.957 1 47.34 239 THR A CA 1
ATOM 1770 C C . THR A 1 239 ? 29.141 -4.324 -7.148 1 47.34 239 THR A C 1
ATOM 1772 O O . THR A 1 239 ? 28.844 -3.129 -7.098 1 47.34 239 THR A O 1
ATOM 1775 N N . ALA A 1 240 ? 28.422 -5.148 -7.438 1 42.94 240 ALA A N 1
ATOM 1776 C CA . ALA A 1 240 ? 27.031 -4.809 -7.684 1 42.94 240 ALA A CA 1
ATOM 1777 C C . ALA A 1 240 ? 26.359 -4.289 -6.414 1 42.94 240 ALA A C 1
ATOM 1779 O O . ALA A 1 240 ? 25.406 -3.5 -6.484 1 42.94 240 ALA A O 1
ATOM 1780 N N . THR A 1 241 ? 26.797 -4.828 -5.312 1 42.16 241 THR A N 1
ATOM 1781 C CA . THR A 1 241 ? 26.266 -4.359 -4.039 1 42.16 241 THR A CA 1
ATOM 1782 C C . THR A 1 241 ? 26.766 -2.955 -3.719 1 42.16 241 THR A C 1
ATOM 1784 O O . THR A 1 241 ? 26.266 -2.293 -2.816 1 42.16 241 THR A O 1
ATOM 1787 N N . ASP A 1 242 ? 27.938 -2.654 -4.109 1 35.84 242 ASP A N 1
ATOM 1788 C CA . ASP A 1 242 ? 28.5 -1.352 -3.766 1 35.84 242 ASP A CA 1
ATOM 1789 C C . ASP A 1 242 ? 27.609 -0.219 -4.266 1 35.84 242 ASP A C 1
ATOM 1791 O O . ASP A 1 242 ? 27.75 0.928 -3.836 1 35.84 242 ASP A O 1
ATOM 1795 N N . GLY A 1 243 ? 27.078 -0.232 -5.43 1 34.62 243 GLY A N 1
ATOM 1796 C CA . GLY A 1 243 ? 26.188 0.876 -5.746 1 34.62 243 GLY A CA 1
ATOM 1797 C C . GLY A 1 243 ? 25 0.966 -4.82 1 34.62 243 GLY A C 1
ATOM 1798 O O . GLY A 1 243 ? 24.453 2.049 -4.613 1 34.62 243 GLY A O 1
ATOM 1799 N N . GLY A 1 244 ? 23.953 0.185 -4.871 1 33.31 244 GLY A N 1
ATOM 1800 C CA . GLY A 1 244 ? 23.016 0.124 -3.75 1 33.31 244 GLY A CA 1
ATOM 1801 C C . GLY A 1 244 ? 23.594 -0.603 -2.547 1 33.31 244 GLY A C 1
ATOM 1802 O O . GLY A 1 244 ? 24.391 -1.521 -2.693 1 33.31 244 GLY A O 1
ATOM 1803 N N . GLU A 1 245 ? 24.047 0.125 -1.508 1 32.16 245 GLU A N 1
ATOM 1804 C CA . GLU A 1 245 ? 24.375 -0.516 -0.236 1 32.16 245 GLU A CA 1
ATOM 1805 C C . GLU A 1 245 ? 23.609 -1.824 -0.069 1 32.16 245 GLU A C 1
ATOM 1807 O O . GLU A 1 245 ? 22.438 -1.819 0.306 1 32.16 245 GLU A O 1
ATOM 1812 N N . GLN A 1 246 ? 23.531 -2.508 -1.035 1 33.41 246 GLN A N 1
ATOM 1813 C CA . GLN A 1 246 ? 23.031 -3.793 -0.547 1 33.41 246 GLN A CA 1
ATOM 1814 C C . GLN A 1 246 ? 23.719 -4.176 0.767 1 33.41 246 GLN A C 1
ATOM 1816 O O . GLN A 1 246 ? 24.938 -4.316 0.823 1 33.41 246 GLN A O 1
ATOM 1821 N N . ALA A 1 247 ? 23.125 -3.883 1.771 1 31.84 247 ALA A N 1
ATOM 1822 C CA . ALA A 1 247 ? 23.516 -4.379 3.09 1 31.84 247 ALA A CA 1
ATOM 1823 C C . ALA A 1 247 ? 24.016 -5.816 3.01 1 31.84 247 ALA A C 1
ATOM 1825 O O . ALA A 1 247 ? 23.281 -6.723 2.611 1 31.84 247 ALA A O 1
ATOM 1826 N N . THR A 1 248 ? 25.125 -6.137 2.49 1 30.53 248 THR A N 1
ATOM 1827 C CA . THR A 1 248 ? 25.562 -7.465 2.904 1 30.53 248 THR A CA 1
ATOM 1828 C C . THR A 1 248 ? 24.719 -7.98 4.062 1 30.53 248 THR A C 1
ATOM 1830 O O . THR A 1 248 ? 24.125 -7.195 4.797 1 30.53 248 THR A O 1
ATOM 1833 N N . GLY A 1 249 ? 24.141 -9.164 3.906 1 35.78 249 GLY A N 1
ATOM 1834 C CA . GLY A 1 249 ? 23.438 -9.984 4.883 1 35.78 249 GLY A CA 1
ATOM 1835 C C . GLY A 1 249 ? 23.766 -9.609 6.316 1 35.78 249 GLY A C 1
ATOM 1836 O O . GLY A 1 249 ? 23.656 -10.438 7.219 1 35.78 249 GLY A O 1
ATOM 1837 N N . GLY A 1 250 ? 24.719 -8.797 6.426 1 33.97 250 GLY A N 1
ATOM 1838 C CA . GLY A 1 250 ? 25.031 -8.648 7.84 1 33.97 250 GLY A CA 1
ATOM 1839 C C . GLY A 1 250 ? 23.875 -8.07 8.648 1 33.97 250 GLY A C 1
ATOM 1840 O O . GLY A 1 250 ? 23.062 -7.309 8.117 1 33.97 250 GLY A O 1
ATOM 1841 N N . TRP A 1 251 ? 23.375 -8.844 9.484 1 39.72 251 TRP A N 1
ATOM 1842 C CA . TRP A 1 251 ? 22.609 -8.352 10.625 1 39.72 251 TRP A CA 1
ATOM 1843 C C . TRP A 1 251 ? 22.969 -6.902 10.938 1 39.72 251 TRP A C 1
ATOM 1845 O O . TRP A 1 251 ? 24.156 -6.551 11.016 1 39.72 251 TRP A O 1
ATOM 1855 N N . ALA A 1 252 ? 22.172 -6.051 10.258 1 42.75 252 ALA A N 1
ATOM 1856 C CA . ALA A 1 252 ? 22.391 -4.691 10.742 1 42.75 252 ALA A CA 1
ATOM 1857 C C . ALA A 1 252 ? 23.172 -4.695 12.055 1 42.75 252 ALA A C 1
ATOM 1859 O O . ALA A 1 252 ? 22.906 -5.523 12.93 1 42.75 252 ALA A O 1
ATOM 1860 N N . SER A 1 253 ? 24.406 -4.352 12.086 1 45.34 253 SER A N 1
ATOM 1861 C CA . SER A 1 253 ? 25.25 -4.281 13.273 1 45.34 253 SER A CA 1
ATOM 1862 C C . SER A 1 253 ? 24.453 -3.863 14.5 1 45.34 253 SER A C 1
ATOM 1864 O O . SER A 1 253 ? 23.828 -2.801 14.508 1 45.34 253 SER A O 1
ATOM 1866 N N . THR A 1 254 ? 23.875 -4.82 15.133 1 54.28 254 THR A N 1
ATOM 1867 C CA . THR A 1 254 ? 23.359 -4.543 16.469 1 54.28 254 THR A CA 1
ATOM 1868 C C . THR A 1 254 ? 24.344 -3.684 17.266 1 54.28 254 THR A C 1
ATOM 1870 O O . THR A 1 254 ? 24.078 -3.332 18.422 1 54.28 254 THR A O 1
ATOM 1873 N N . ALA A 1 255 ? 25.5 -3.303 16.562 1 55.16 255 ALA A N 1
ATOM 1874 C CA . ALA A 1 255 ? 26.438 -2.545 17.375 1 55.16 255 ALA A CA 1
ATOM 1875 C C . ALA A 1 255 ? 26.016 -1.086 17.5 1 55.16 255 ALA A C 1
ATOM 1877 O O . ALA A 1 255 ? 25.812 -0.405 16.5 1 55.16 255 ALA A O 1
ATOM 1878 N N . VAL A 1 256 ? 25.438 -0.788 18.562 1 66.88 256 VAL A N 1
ATOM 1879 C CA . VAL A 1 256 ? 25.125 0.589 18.938 1 66.88 256 VAL A CA 1
ATOM 1880 C C . VAL A 1 256 ? 26.406 1.31 19.344 1 66.88 256 VAL A C 1
ATOM 1882 O O . VAL A 1 256 ? 27.141 0.838 20.219 1 66.88 256 VAL A O 1
ATOM 1885 N N . PRO A 1 257 ? 26.734 2.25 18.5 1 64.06 257 PRO A N 1
ATOM 1886 C CA . PRO A 1 257 ? 27.906 3.004 18.969 1 64.06 257 PRO A CA 1
ATOM 1887 C C . PRO A 1 257 ? 27.781 3.447 20.422 1 64.06 257 PRO A C 1
ATOM 1889 O O . PRO A 1 257 ? 26.672 3.627 20.922 1 64.06 257 PRO A O 1
ATOM 1892 N N . ASP A 1 258 ? 28.859 3.439 21.078 1 65 258 ASP A N 1
ATOM 1893 C CA . ASP A 1 258 ? 28.891 3.832 22.484 1 65 258 ASP A CA 1
ATOM 1894 C C . ASP A 1 258 ? 28.266 5.203 22.688 1 65 258 ASP A C 1
ATOM 1896 O O . ASP A 1 258 ? 27.625 5.457 23.719 1 65 258 ASP A O 1
ATOM 1900 N N . ASP A 1 259 ? 28.344 6.012 21.719 1 69.19 259 ASP A N 1
ATOM 1901 C CA . ASP A 1 259 ? 27.844 7.367 21.875 1 69.19 259 ASP A CA 1
ATOM 1902 C C . ASP A 1 259 ? 26.469 7.512 21.219 1 69.19 259 ASP A C 1
ATOM 1904 O O . ASP A 1 259 ? 26.031 8.625 20.922 1 69.19 259 ASP A O 1
ATOM 1908 N N . ALA A 1 260 ? 25.875 6.375 21.266 1 73.5 260 ALA A N 1
ATOM 1909 C CA . ALA A 1 260 ? 24.578 6.43 20.594 1 73.5 260 ALA A CA 1
ATOM 1910 C C . ALA A 1 260 ? 23.531 7.109 21.484 1 73.5 260 ALA A C 1
ATOM 1912 O O . ALA A 1 260 ? 23.594 7.02 22.703 1 73.5 260 ALA A O 1
ATOM 1913 N N . SER A 1 261 ? 22.672 7.91 20.984 1 77.88 261 SER A N 1
ATOM 1914 C CA . SER A 1 261 ? 21.562 8.555 21.672 1 77.88 261 SER A CA 1
ATOM 1915 C C . SER A 1 261 ? 20.609 7.527 22.266 1 77.88 261 SER A C 1
ATOM 1917 O O . SER A 1 261 ? 20.688 6.34 21.938 1 77.88 261 SER A O 1
ATOM 1919 N N . LEU A 1 262 ? 19.891 7.98 23.234 1 76.44 262 LEU A N 1
ATOM 1920 C CA . LEU A 1 262 ? 18.891 7.105 23.828 1 76.44 262 LEU A CA 1
ATOM 1921 C C . LEU A 1 262 ? 17.938 6.57 22.75 1 76.44 262 LEU A C 1
ATOM 1923 O O . LEU A 1 262 ? 17.562 5.398 22.781 1 76.44 262 LEU A O 1
ATOM 1927 N N . ALA A 1 263 ? 17.625 7.426 21.828 1 76.81 263 ALA A N 1
ATOM 1928 C CA . ALA A 1 263 ? 16.75 7.027 20.734 1 76.81 263 ALA A CA 1
ATOM 1929 C C . ALA A 1 263 ? 17.375 5.887 19.938 1 76.81 263 ALA A C 1
ATOM 1931 O O . ALA A 1 263 ? 16.703 4.895 19.641 1 76.81 263 ALA A O 1
ATOM 1932 N N . THR A 1 264 ? 18.547 5.941 19.656 1 77.06 264 THR A N 1
ATOM 1933 C CA . THR A 1 264 ? 19.25 4.934 18.875 1 77.06 264 THR A CA 1
ATOM 1934 C C . THR A 1 264 ? 19.359 3.625 19.656 1 77.06 264 THR A C 1
ATOM 1936 O O . THR A 1 264 ? 19.266 2.543 19.078 1 77.06 264 THR A O 1
ATOM 1939 N N . ARG A 1 265 ? 19.547 3.789 20.938 1 78.19 265 ARG A N 1
ATOM 1940 C CA . ARG A 1 265 ? 19.672 2.596 21.766 1 78.19 265 ARG A CA 1
ATOM 1941 C C . ARG A 1 265 ? 18.344 1.836 21.828 1 78.19 265 ARG A C 1
ATOM 1943 O O . ARG A 1 265 ? 18.328 0.604 21.766 1 78.19 265 ARG A O 1
ATOM 1950 N N . ILE A 1 266 ? 17.359 2.57 21.891 1 79.06 266 ILE A N 1
ATOM 1951 C CA . ILE A 1 266 ? 16.031 1.949 21.969 1 79.06 266 ILE A CA 1
ATOM 1952 C C . ILE A 1 266 ? 15.695 1.31 20.625 1 79.06 266 ILE A C 1
ATOM 1954 O O . ILE A 1 266 ? 15.109 0.226 20.578 1 79.06 266 ILE A O 1
ATOM 1958 N N . GLU A 1 267 ? 16.125 1.932 19.641 1 81 267 GLU A N 1
ATOM 1959 C CA . GLU A 1 267 ? 15.875 1.423 18.297 1 81 267 GLU A CA 1
ATOM 1960 C C . GLU A 1 267 ? 16.609 0.111 18.062 1 81 267 GLU A C 1
ATOM 1962 O O . GLU A 1 267 ? 16.188 -0.714 17.25 1 81 267 GLU A O 1
ATOM 1967 N N . HIS A 1 268 ? 17.703 -0.03 18.766 1 78.12 268 HIS A N 1
ATOM 1968 C CA . HIS A 1 268 ? 18.531 -1.212 18.578 1 78.12 268 HIS A CA 1
ATOM 1969 C C . HIS A 1 268 ? 18.328 -2.211 19.719 1 78.12 268 HIS A C 1
ATOM 1971 O O . HIS A 1 268 ? 19.141 -3.133 19.891 1 78.12 268 HIS A O 1
ATOM 1977 N N . SER A 1 269 ? 17.312 -2.01 20.422 1 79.62 269 SER A N 1
ATOM 1978 C CA . SER A 1 269 ? 17.062 -2.883 21.562 1 79.62 269 SER A CA 1
ATOM 1979 C C . SER A 1 269 ? 16.547 -4.246 21.109 1 79.62 269 SER A C 1
ATOM 1981 O O . SER A 1 269 ? 15.539 -4.336 20.406 1 79.62 269 SER A O 1
ATOM 1983 N N . LEU A 1 270 ? 17.172 -5.254 21.547 1 83.5 270 LEU A N 1
ATOM 1984 C CA . LEU A 1 270 ? 16.75 -6.625 21.281 1 83.5 270 LEU A CA 1
ATOM 1985 C C . LEU A 1 270 ? 15.477 -6.957 22.062 1 83.5 270 LEU A C 1
ATOM 1987 O O . LEU A 1 270 ? 14.617 -7.695 21.578 1 83.5 270 LEU A O 1
ATOM 1991 N N . GLY A 1 271 ? 15.336 -6.332 23.125 1 88.5 271 GLY A N 1
ATOM 1992 C CA . GLY A 1 271 ? 14.195 -6.621 23.984 1 88.5 271 GLY A CA 1
ATOM 1993 C C . GLY A 1 271 ? 12.867 -6.234 23.359 1 88.5 271 GLY A C 1
ATOM 1994 O O . GLY A 1 271 ? 11.922 -7.023 23.359 1 88.5 271 GLY A O 1
ATOM 1995 N N . ILE A 1 272 ? 12.812 -5.129 22.719 1 89.81 272 ILE A N 1
ATOM 1996 C CA . ILE A 1 272 ? 11.562 -4.625 22.172 1 89.81 272 ILE A CA 1
ATOM 1997 C C . ILE A 1 272 ? 11.188 -5.43 20.922 1 89.81 272 ILE A C 1
ATOM 1999 O O . ILE A 1 272 ? 10.039 -5.859 20.781 1 89.81 272 ILE A O 1
ATOM 2003 N N . GLY A 1 273 ? 12.125 -5.688 20.078 1 90.88 273 GLY A N 1
ATOM 2004 C CA . GLY A 1 273 ? 11.875 -6.465 18.875 1 90.88 273 GLY A CA 1
ATOM 2005 C C . GLY A 1 273 ? 11.453 -7.891 19.156 1 90.88 273 GLY A C 1
ATOM 2006 O O . GLY A 1 273 ? 10.477 -8.383 18.594 1 90.88 273 GLY A O 1
ATOM 2007 N N . VAL A 1 274 ? 12.094 -8.508 20.078 1 94.31 274 VAL A N 1
ATOM 2008 C CA . VAL A 1 274 ? 11.797 -9.898 20.422 1 94.31 274 VAL A CA 1
ATOM 2009 C C . VAL A 1 274 ? 10.461 -9.969 21.156 1 94.31 274 VAL A C 1
ATOM 2011 O O . VAL A 1 274 ? 9.648 -10.867 20.906 1 94.31 274 VAL A O 1
ATOM 2014 N N . ALA A 1 275 ? 10.211 -9.008 21.969 1 95.62 275 ALA A N 1
ATOM 2015 C CA . ALA A 1 275 ? 8.969 -9.008 22.734 1 95.62 275 ALA A CA 1
ATOM 2016 C C . ALA A 1 275 ? 7.758 -8.898 21.812 1 95.62 275 ALA A C 1
ATOM 2018 O O . ALA A 1 275 ? 6.824 -9.703 21.906 1 95.62 275 ALA A O 1
ATOM 2019 N N . ILE A 1 276 ? 7.801 -7.965 20.922 1 96.56 276 ILE A N 1
ATOM 2020 C CA . ILE A 1 276 ? 6.648 -7.762 20.047 1 96.56 276 ILE A CA 1
ATOM 2021 C C . ILE A 1 276 ? 6.527 -8.938 19.078 1 96.56 276 ILE A C 1
ATOM 2023 O O . ILE A 1 276 ? 5.422 -9.32 18.703 1 96.56 276 ILE A O 1
ATOM 2027 N N . GLY A 1 277 ? 7.684 -9.461 18.609 1 97.38 277 GLY A N 1
ATOM 2028 C CA . GLY A 1 277 ? 7.664 -10.641 17.766 1 97.38 277 GLY A CA 1
ATOM 2029 C C . GLY A 1 277 ? 7.02 -11.844 18.438 1 97.38 277 GLY A C 1
ATOM 2030 O O . GLY A 1 277 ? 6.184 -12.516 17.828 1 97.38 277 GLY A O 1
ATOM 2031 N N . VAL A 1 278 ? 7.348 -12.094 19.656 1 97.69 278 VAL A N 1
ATOM 2032 C CA . VAL A 1 278 ? 6.824 -13.227 20.391 1 97.69 278 VAL A CA 1
ATOM 2033 C C . VAL A 1 278 ? 5.332 -13.023 20.656 1 97.69 278 VAL A C 1
ATOM 2035 O O . VAL A 1 278 ? 4.539 -13.961 20.516 1 97.69 278 VAL A O 1
ATOM 2038 N N . VAL A 1 279 ? 4.953 -11.812 21.031 1 97.81 279 VAL A N 1
ATOM 2039 C CA . VAL A 1 279 ? 3.545 -11.523 21.281 1 97.81 279 VAL A CA 1
ATOM 2040 C C . VAL A 1 279 ? 2.734 -11.719 20 1 97.81 279 VAL A C 1
ATOM 2042 O O . VAL A 1 279 ? 1.629 -12.266 20.047 1 97.81 279 VAL A O 1
ATOM 2045 N N . GLY A 1 280 ? 3.279 -11.219 18.891 1 98.25 280 GLY A N 1
ATOM 2046 C CA . GLY A 1 280 ? 2.613 -11.43 17.625 1 98.25 280 GLY A CA 1
ATOM 2047 C C . GLY A 1 280 ? 2.434 -12.898 17.281 1 98.25 280 GLY A C 1
ATOM 2048 O O . GLY A 1 280 ? 1.354 -13.312 16.859 1 98.25 280 GLY A O 1
ATOM 2049 N N . LEU A 1 281 ? 3.416 -13.719 17.531 1 98.31 281 LEU A N 1
ATOM 2050 C CA . LEU A 1 281 ? 3.338 -15.141 17.219 1 98.31 281 LEU A CA 1
ATOM 2051 C C . LEU A 1 281 ? 2.439 -15.867 18.203 1 98.31 281 LEU A C 1
ATOM 2053 O O . LEU A 1 281 ? 1.803 -16.859 17.859 1 98.31 281 LEU A O 1
ATOM 2057 N N . LEU A 1 282 ? 2.402 -15.352 19.406 1 98.06 282 LEU A N 1
ATOM 2058 C CA . LEU A 1 282 ? 1.432 -15.883 20.359 1 98.06 282 LEU A CA 1
ATOM 2059 C C . LEU A 1 282 ? 0.007 -15.656 19.859 1 98.06 282 LEU A C 1
ATOM 2061 O O . LEU A 1 282 ? -0.853 -16.531 20.016 1 98.06 282 LEU A O 1
ATOM 2065 N N . ALA A 1 283 ? -0.249 -14.484 19.328 1 98.12 283 ALA A N 1
ATOM 2066 C CA . ALA A 1 283 ? -1.561 -14.203 18.75 1 98.12 283 ALA A CA 1
ATOM 2067 C C . ALA A 1 283 ? -1.873 -15.172 17.609 1 98.12 283 ALA A C 1
ATOM 2069 O O . ALA A 1 283 ? -3.018 -15.602 17.438 1 98.12 283 ALA A O 1
ATOM 2070 N N . VAL A 1 284 ? -0.903 -15.516 16.828 1 98.44 284 VAL A N 1
ATOM 2071 C CA . VAL A 1 284 ? -1.077 -16.484 15.75 1 98.44 284 VAL A CA 1
ATOM 2072 C C . VAL A 1 284 ? -1.477 -17.844 16.328 1 98.44 284 VAL A C 1
ATOM 2074 O O . VAL A 1 284 ? -2.414 -18.484 15.852 1 98.44 284 VAL A O 1
ATOM 2077 N N . ALA A 1 285 ? -0.75 -18.281 17.344 1 98.12 285 ALA A N 1
ATOM 2078 C CA . ALA A 1 285 ? -1.042 -19.547 17.984 1 98.12 285 ALA A CA 1
ATOM 2079 C C . ALA A 1 285 ? -2.459 -19.562 18.562 1 98.12 285 ALA A C 1
ATOM 2081 O O . ALA A 1 285 ? -3.18 -20.562 18.422 1 98.12 285 ALA A O 1
ATOM 2082 N N . LEU A 1 286 ? -2.84 -18.484 19.172 1 97.56 286 LEU A N 1
ATOM 2083 C CA . LEU A 1 286 ? -4.172 -18.391 19.766 1 97.56 286 LEU A CA 1
ATOM 2084 C C . LEU A 1 286 ? -5.242 -18.406 18.672 1 97.56 286 LEU A C 1
ATOM 2086 O O . LEU A 1 286 ? -6.32 -18.969 18.859 1 97.56 286 LEU A O 1
ATOM 2090 N N . TYR A 1 287 ? -4.961 -17.734 17.594 1 97.69 287 TYR A N 1
ATOM 2091 C CA . TYR A 1 287 ? -5.871 -17.734 16.453 1 97.69 287 TYR A CA 1
ATOM 2092 C C . TYR A 1 287 ? -6.172 -19.156 15.984 1 97.69 287 TYR A C 1
ATOM 2094 O O . TYR A 1 287 ? -7.332 -19.516 15.805 1 97.69 287 TYR A O 1
ATOM 2102 N N . PHE A 1 288 ? -5.195 -19.953 15.805 1 98.25 288 PHE A N 1
ATOM 2103 C CA . PHE A 1 288 ? -5.387 -21.328 15.328 1 98.25 288 PHE A CA 1
ATOM 2104 C C . PHE A 1 288 ? -5.988 -22.203 16.422 1 98.25 288 PHE A C 1
ATOM 2106 O O . PHE A 1 288 ? -6.785 -23.094 16.141 1 98.25 288 PHE A O 1
ATOM 2113 N N . TRP A 1 289 ? -5.574 -21.938 17.641 1 97.12 289 TRP A N 1
ATOM 2114 C CA . TRP A 1 289 ? -6.137 -22.688 18.75 1 97.12 289 TRP A CA 1
ATOM 2115 C C . TRP A 1 289 ? -7.641 -22.453 18.875 1 97.12 289 TRP A C 1
ATOM 2117 O O . TRP A 1 289 ? -8.414 -23.391 19.062 1 97.12 289 TRP A O 1
ATOM 2127 N N . GLU A 1 290 ? -8.039 -21.219 18.797 1 95.88 290 GLU A N 1
ATOM 2128 C CA . GLU A 1 290 ? -9.461 -20.891 18.812 1 95.88 290 GLU A CA 1
ATOM 2129 C C . GLU A 1 290 ? -10.203 -21.531 17.641 1 95.88 290 GLU A C 1
ATOM 2131 O O . GLU A 1 290 ? -11.328 -22.016 17.797 1 95.88 290 GLU A O 1
ATOM 2136 N N . GLY A 1 291 ? -9.547 -21.531 16.5 1 96.38 291 GLY A N 1
ATOM 2137 C CA . GLY A 1 291 ? -10.117 -22.234 15.359 1 96.38 291 GLY A CA 1
ATOM 2138 C C . GLY A 1 291 ? -10.383 -23.703 15.633 1 96.38 291 GLY A C 1
ATOM 2139 O O . GLY A 1 291 ? -11.477 -24.203 15.359 1 96.38 291 GLY A O 1
ATOM 2140 N N . VAL A 1 292 ? -9.461 -24.375 16.203 1 97.38 292 VAL A N 1
ATOM 2141 C CA . VAL A 1 292 ? -9.586 -25.797 16.516 1 97.38 292 VAL A CA 1
ATOM 2142 C C . VAL A 1 292 ? -10.727 -26 17.5 1 97.38 292 VAL A C 1
ATOM 2144 O O . VAL A 1 292 ? -11.539 -26.922 17.344 1 97.38 292 VAL A O 1
ATOM 2147 N N . GLN A 1 293 ? -10.828 -25.156 18.469 1 96.06 293 GLN A N 1
ATOM 2148 C CA . GLN A 1 293 ? -11.883 -25.266 19.469 1 96.06 293 GLN A CA 1
ATOM 2149 C C . GLN A 1 293 ? -13.258 -25.078 18.828 1 96.06 293 GLN A C 1
ATOM 2151 O O . GLN A 1 293 ? -14.242 -25.672 19.281 1 96.06 293 GLN A O 1
ATOM 2156 N N . ASN A 1 294 ? -13.25 -24.312 17.828 1 95.88 294 ASN A N 1
ATOM 2157 C CA . ASN A 1 294 ? -14.516 -24.047 17.141 1 95.88 294 ASN A CA 1
ATOM 2158 C C . ASN A 1 294 ? -14.734 -24.984 15.969 1 95.88 294 ASN A C 1
ATOM 2160 O O . ASN A 1 294 ? -15.609 -24.75 15.133 1 95.88 294 ASN A O 1
ATOM 2164 N N . GLY A 1 295 ? -13.859 -25.953 15.797 1 96.31 295 GLY A N 1
ATOM 2165 C CA . GLY A 1 295 ? -14.07 -27 14.82 1 96.31 295 GLY A CA 1
ATOM 2166 C C . GLY A 1 295 ? -13.375 -26.734 13.492 1 96.31 295 GLY A C 1
ATOM 2167 O O . GLY A 1 295 ? -13.609 -27.438 12.516 1 96.31 295 GLY A O 1
ATOM 2168 N N . THR A 1 296 ? -12.57 -25.719 13.383 1 97.12 296 THR A N 1
ATOM 2169 C CA . THR A 1 296 ? -11.836 -25.422 12.156 1 97.12 296 THR A CA 1
ATOM 2170 C C . THR A 1 296 ? -10.359 -25.75 12.32 1 97.12 296 THR A C 1
ATOM 2172 O O . THR A 1 296 ? -9.648 -25.078 13.078 1 97.12 296 THR A O 1
ATOM 2175 N N . MET A 1 297 ? -9.883 -26.688 11.57 1 97.38 297 MET A N 1
ATOM 2176 C CA . MET A 1 297 ? -8.492 -27.109 11.656 1 97.38 297 MET A CA 1
ATOM 2177 C C . MET A 1 297 ? -7.57 -26.078 11.008 1 97.38 297 MET A C 1
ATOM 2179 O O . MET A 1 297 ? -7.988 -25.328 10.125 1 97.38 297 MET A O 1
ATOM 2183 N N . PRO A 1 298 ? -6.297 -26.031 11.406 1 96.62 298 PRO A N 1
ATOM 2184 C CA . PRO A 1 298 ? -5.355 -25.031 10.906 1 96.62 298 PRO A CA 1
ATOM 2185 C C . PRO A 1 298 ? -5.223 -25.047 9.383 1 96.62 298 PRO A C 1
ATOM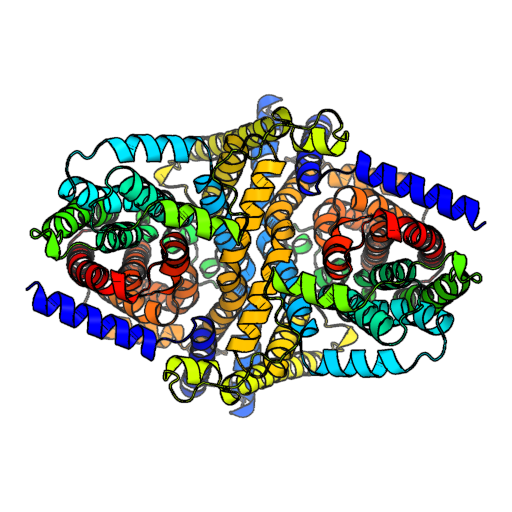 2187 O O . PRO A 1 298 ? -5.109 -24 8.758 1 96.62 298 PRO A O 1
ATOM 2190 N N . TRP A 1 299 ? -5.273 -26.219 8.727 1 96.5 299 TRP A N 1
ATOM 2191 C CA . TRP A 1 299 ? -5.109 -26.312 7.281 1 96.5 299 TRP A CA 1
ATOM 2192 C C . TRP A 1 299 ? -6.348 -25.797 6.559 1 96.5 299 TRP A C 1
ATOM 2194 O O . TRP A 1 299 ? -6.332 -25.609 5.34 1 96.5 299 TRP A O 1
ATOM 2204 N N . ASN A 1 300 ? -7.402 -25.5 7.32 1 97.5 300 ASN A N 1
ATOM 2205 C CA . ASN A 1 300 ? -8.633 -24.953 6.746 1 97.5 300 ASN A CA 1
ATOM 2206 C C . ASN A 1 300 ? -8.82 -23.484 7.109 1 97.5 300 ASN A C 1
ATOM 2208 O O . ASN A 1 300 ? -9.836 -22.891 6.758 1 97.5 300 ASN A O 1
ATOM 2212 N N . ASN A 1 301 ? -7.836 -22.953 7.809 1 97.81 301 ASN A N 1
ATOM 2213 C CA . ASN A 1 301 ? -8.07 -21.656 8.43 1 97.81 301 ASN A CA 1
ATOM 2214 C C . ASN A 1 301 ? -7.008 -20.641 8.016 1 97.81 301 ASN A C 1
ATOM 2216 O O . ASN A 1 301 ? -6.746 -19.672 8.742 1 97.81 301 ASN A O 1
ATOM 2220 N N . LEU A 1 302 ? -6.375 -20.812 6.867 1 98.38 302 LEU A N 1
ATOM 2221 C CA . LEU A 1 302 ? -5.457 -19.797 6.344 1 98.38 302 LEU A CA 1
ATOM 2222 C C . LEU A 1 302 ? -6.207 -18.75 5.543 1 98.38 302 LEU A C 1
ATOM 2224 O O . LEU A 1 302 ? -7.191 -19.047 4.871 1 98.38 302 LEU A O 1
ATOM 2228 N N . ASN A 1 303 ? -5.836 -17.562 5.688 1 98.31 303 ASN A N 1
ATOM 2229 C CA . ASN A 1 303 ? -6.309 -16.438 4.883 1 98.31 303 ASN A CA 1
ATOM 2230 C C . ASN A 1 303 ? -5.227 -15.383 4.715 1 98.31 303 ASN A C 1
ATOM 2232 O O . ASN A 1 303 ? -4.113 -15.539 5.215 1 98.31 303 ASN A O 1
ATOM 2236 N N . LEU A 1 304 ? -5.508 -14.375 3.953 1 98.12 304 LEU A N 1
ATOM 2237 C CA . LEU A 1 304 ? -4.504 -13.367 3.633 1 98.12 304 LEU A CA 1
ATOM 2238 C C . LEU A 1 304 ? -4.008 -12.672 4.898 1 98.12 304 LEU A C 1
ATOM 2240 O O . LEU A 1 304 ? -2.811 -12.414 5.035 1 98.12 304 LEU A O 1
ATOM 2244 N N . ASN A 1 305 ? -4.863 -12.414 5.855 1 98.44 305 ASN A N 1
ATOM 2245 C CA . ASN A 1 305 ? -4.531 -11.648 7.047 1 98.44 305 ASN A CA 1
ATOM 2246 C C . ASN A 1 305 ? -3.617 -12.43 7.984 1 98.44 305 ASN A C 1
ATOM 2248 O O . ASN A 1 305 ? -2.594 -11.922 8.438 1 98.44 305 ASN A O 1
ATOM 2252 N N . ILE A 1 306 ? -3.959 -13.703 8.258 1 98.56 306 ILE A N 1
ATOM 2253 C CA . ILE A 1 306 ? -3.186 -14.477 9.219 1 98.56 306 ILE A CA 1
ATOM 2254 C C . ILE A 1 306 ? -1.812 -14.805 8.641 1 98.56 306 ILE A C 1
ATOM 2256 O O . ILE A 1 306 ? -0.819 -14.859 9.367 1 98.56 306 ILE A O 1
ATOM 2260 N N . VAL A 1 307 ? -1.759 -15.023 7.328 1 98.06 307 VAL A N 1
ATOM 2261 C CA . VAL A 1 307 ? -0.476 -15.273 6.684 1 98.06 307 VAL A CA 1
ATOM 2262 C C . VAL A 1 307 ? 0.397 -14.023 6.754 1 98.06 307 VAL A C 1
ATOM 2264 O O . VAL A 1 307 ? 1.562 -14.094 7.152 1 98.06 307 VAL A O 1
ATOM 2267 N N . ASN A 1 308 ? -0.165 -12.891 6.418 1 98.25 308 ASN A N 1
ATOM 2268 C CA . ASN A 1 308 ? 0.574 -11.633 6.516 1 98.25 308 ASN A CA 1
ATOM 2269 C C . ASN A 1 308 ? 1.017 -11.359 7.949 1 98.25 308 ASN A C 1
ATOM 2271 O O . ASN A 1 308 ? 2.152 -10.938 8.18 1 98.25 308 ASN A O 1
ATOM 2275 N N . PHE A 1 309 ? 0.121 -11.578 8.891 1 98.69 309 PHE A N 1
ATOM 2276 C CA . PHE A 1 309 ? 0.405 -11.352 10.297 1 98.69 309 PHE A CA 1
ATOM 2277 C C . PHE A 1 309 ? 1.549 -12.242 10.773 1 98.69 309 PHE A C 1
ATOM 2279 O O . PHE A 1 309 ? 2.486 -11.766 11.414 1 98.69 309 PHE A O 1
ATOM 2286 N N . GLY A 1 310 ? 1.484 -13.508 10.461 1 98.38 310 GLY A N 1
ATOM 2287 C CA . GLY A 1 310 ? 2.518 -14.453 10.852 1 98.38 310 GLY A CA 1
ATOM 2288 C C . GLY A 1 310 ? 3.887 -14.102 10.305 1 98.38 310 GLY A C 1
ATOM 2289 O O . GLY A 1 310 ? 4.875 -14.109 11.039 1 98.38 310 GLY A O 1
ATOM 2290 N N . PHE A 1 311 ? 3.912 -13.75 9.078 1 97.81 311 PHE A N 1
ATOM 2291 C CA . PHE A 1 311 ? 5.203 -13.5 8.445 1 97.81 311 PHE A CA 1
ATOM 2292 C C . PHE A 1 311 ? 5.754 -12.141 8.867 1 97.81 311 PHE A C 1
ATOM 2294 O O . PHE A 1 311 ? 6.973 -11.953 8.93 1 97.81 311 PHE A O 1
ATOM 2301 N N . LEU A 1 312 ? 4.883 -11.18 9.148 1 98.12 312 LEU A N 1
ATOM 2302 C CA . LEU A 1 312 ? 5.324 -9.906 9.703 1 98.12 312 LEU A CA 1
ATOM 2303 C C . LEU A 1 312 ? 6.066 -10.109 11.023 1 98.12 312 LEU A C 1
ATOM 2305 O O . LEU A 1 312 ? 7.203 -9.656 11.172 1 98.12 312 LEU A O 1
ATOM 2309 N N . PHE A 1 313 ? 5.496 -10.852 11.914 1 98.38 313 PHE A N 1
ATOM 2310 C CA . PHE A 1 313 ? 6.062 -10.938 13.25 1 98.38 313 PHE A CA 1
ATOM 2311 C C . PHE A 1 313 ? 7.188 -11.961 13.305 1 98.38 313 PHE A C 1
ATOM 2313 O O . PHE A 1 313 ? 8.109 -11.844 14.117 1 98.38 313 PHE A O 1
ATOM 2320 N N . LEU A 1 314 ? 7.145 -12.977 12.391 1 97.75 314 LEU A N 1
ATOM 2321 C CA . LEU A 1 314 ? 8.312 -13.828 12.242 1 97.75 314 LEU A CA 1
ATOM 2322 C C . LEU A 1 314 ? 9.516 -13.023 11.766 1 97.75 314 LEU A C 1
ATOM 2324 O O . LEU A 1 314 ? 10.641 -13.227 12.25 1 97.75 314 LEU A O 1
ATOM 2328 N N . GLY A 1 315 ? 9.281 -12.141 10.812 1 96.94 315 GLY A N 1
ATOM 2329 C CA . GLY A 1 315 ? 10.336 -11.258 10.344 1 96.94 315 GLY A CA 1
ATOM 2330 C C . GLY A 1 315 ? 10.883 -10.359 11.43 1 96.94 315 GLY A C 1
ATOM 2331 O O . GLY A 1 315 ? 12.102 -10.25 11.602 1 96.94 315 GLY A O 1
ATOM 2332 N N . VAL A 1 316 ? 9.992 -9.742 12.188 1 96.56 316 VAL A N 1
ATOM 2333 C CA . VAL A 1 316 ? 10.414 -8.859 13.273 1 96.56 316 VAL A CA 1
ATOM 2334 C C . VAL A 1 316 ? 11.242 -9.648 14.289 1 96.56 316 VAL A C 1
ATOM 2336 O O . VAL A 1 316 ? 12.297 -9.195 14.727 1 96.56 316 VAL A O 1
ATOM 2339 N N . LEU A 1 317 ? 10.773 -10.812 14.656 1 96.31 317 LEU A N 1
ATOM 2340 C CA . LEU A 1 317 ? 11.453 -11.648 15.641 1 96.31 317 LEU A CA 1
ATOM 2341 C C . LEU A 1 317 ? 12.852 -12.016 15.172 1 96.31 317 LEU A C 1
ATOM 2343 O O . LEU A 1 317 ? 13.82 -11.883 15.922 1 96.31 317 LEU A O 1
ATOM 2347 N N . PHE A 1 318 ? 13.008 -12.414 13.93 1 96.25 318 PHE A N 1
ATOM 2348 C CA . PHE A 1 318 ? 14.266 -12.961 13.445 1 96.25 318 PHE A CA 1
ATOM 2349 C C . PHE A 1 318 ? 15.25 -11.836 13.133 1 96.25 318 PHE A C 1
ATOM 2351 O O . PHE A 1 318 ? 16.469 -12.062 13.102 1 96.25 318 PHE A O 1
ATOM 2358 N N . HIS A 1 319 ? 14.773 -10.648 12.898 1 94.94 319 HIS A N 1
ATOM 2359 C CA . HIS A 1 319 ? 15.68 -9.516 12.727 1 94.94 319 HIS A CA 1
ATOM 2360 C C . HIS A 1 319 ? 16.203 -9.023 14.07 1 94.94 319 HIS A C 1
ATOM 2362 O O . HIS A 1 319 ? 17.234 -8.352 14.133 1 94.94 319 HIS A O 1
ATOM 2368 N N . GLY A 1 320 ? 15.445 -9.25 15.109 1 91.88 320 GLY A N 1
ATOM 2369 C CA . GLY A 1 320 ? 15.914 -9 16.469 1 91.88 320 GLY A CA 1
ATOM 2370 C C . GLY A 1 320 ? 15.602 -7.602 16.953 1 91.88 320 GLY A C 1
ATOM 2371 O O . GLY A 1 320 ? 15.156 -7.426 18.094 1 91.88 320 GLY A O 1
ATOM 2372 N N . THR A 1 321 ? 15.82 -6.57 16.141 1 91.38 321 THR A N 1
ATOM 2373 C CA . THR A 1 321 ? 15.555 -5.191 16.531 1 91.38 321 THR A CA 1
ATOM 2374 C C . THR A 1 321 ? 14.609 -4.516 15.547 1 91.38 321 THR A C 1
ATOM 2376 O O . THR A 1 321 ? 14.609 -4.848 14.359 1 91.38 321 THR A O 1
ATOM 2379 N N . PRO A 1 322 ? 13.883 -3.529 16.062 1 91.88 322 PRO A N 1
ATOM 2380 C CA . PRO A 1 322 ? 13.008 -2.777 15.156 1 91.88 322 PRO A CA 1
ATOM 2381 C C . PRO A 1 322 ? 13.773 -2.08 14.039 1 91.88 322 PRO A C 1
ATOM 2383 O O . PRO A 1 322 ? 13.305 -2.037 12.898 1 91.88 322 PRO A O 1
ATOM 2386 N N . LYS A 1 323 ? 14.883 -1.598 14.328 1 91.62 323 LYS A N 1
ATOM 2387 C CA . LYS A 1 323 ? 15.68 -0.879 13.336 1 91.62 323 LYS A CA 1
ATOM 2388 C C . LYS A 1 323 ? 16.109 -1.803 12.203 1 91.62 323 LYS A C 1
ATOM 2390 O O . LYS A 1 323 ? 16.031 -1.428 11.023 1 91.62 323 LYS A O 1
ATOM 2395 N N . ALA A 1 324 ? 16.547 -2.977 12.578 1 92.38 324 ALA A N 1
ATOM 2396 C CA . ALA A 1 324 ? 16.953 -3.941 11.562 1 92.38 324 ALA A CA 1
ATOM 2397 C C . ALA A 1 324 ? 15.773 -4.305 10.648 1 92.38 324 ALA A C 1
ATOM 2399 O O . ALA A 1 324 ? 15.945 -4.453 9.438 1 92.38 324 ALA A O 1
ATOM 2400 N N . TYR A 1 325 ? 14.672 -4.453 11.227 1 94.88 325 TYR A N 1
ATOM 2401 C CA . TYR A 1 325 ? 13.492 -4.773 10.438 1 94.88 325 TYR A CA 1
ATOM 2402 C C . TYR A 1 325 ? 13.109 -3.611 9.531 1 94.88 325 TYR A C 1
ATOM 2404 O O . TYR A 1 325 ? 12.742 -3.814 8.367 1 94.88 325 TYR A O 1
ATOM 2412 N N . ILE A 1 326 ? 13.195 -2.41 9.984 1 93.94 326 ILE A N 1
ATOM 2413 C CA . ILE A 1 326 ? 12.898 -1.222 9.188 1 93.94 326 ILE A CA 1
ATOM 2414 C C . ILE A 1 326 ? 13.805 -1.177 7.965 1 93.94 326 ILE A C 1
ATOM 2416 O O . ILE A 1 326 ? 13.352 -0.901 6.855 1 93.94 326 ILE A O 1
ATOM 2420 N N . GLU A 1 327 ? 15.016 -1.455 8.156 1 92.75 327 GLU A N 1
ATOM 2421 C CA . GLU A 1 327 ? 15.977 -1.422 7.051 1 92.75 327 GLU A CA 1
ATOM 2422 C C . GLU A 1 327 ? 15.594 -2.418 5.961 1 92.75 327 GLU A C 1
ATOM 2424 O O . GLU A 1 327 ? 15.672 -2.105 4.77 1 92.75 327 GLU A O 1
ATOM 2429 N N . ALA A 1 328 ? 15.156 -3.57 6.395 1 93.69 328 ALA A N 1
ATOM 2430 C CA . ALA A 1 328 ? 14.719 -4.578 5.438 1 93.69 328 ALA A CA 1
ATOM 2431 C C . ALA A 1 328 ? 13.453 -4.129 4.703 1 93.69 328 ALA A C 1
ATOM 2433 O O . ALA A 1 328 ? 13.32 -4.344 3.498 1 93.69 328 ALA A O 1
ATOM 2434 N N . VAL A 1 329 ? 12.562 -3.523 5.379 1 95.31 329 VAL A N 1
ATOM 2435 C CA . VAL A 1 329 ? 11.289 -3.066 4.824 1 95.31 329 VAL A CA 1
ATOM 2436 C C . VAL A 1 329 ? 11.539 -1.927 3.838 1 95.31 329 VAL A C 1
ATOM 2438 O O . VAL A 1 329 ? 10.875 -1.839 2.803 1 95.31 329 VAL A O 1
ATOM 2441 N N . VAL A 1 330 ? 12.453 -1.09 4.133 1 92.5 330 VAL A N 1
ATOM 2442 C CA . VAL A 1 330 ? 12.805 0.028 3.264 1 92.5 330 VAL A CA 1
ATOM 2443 C C . VAL A 1 330 ? 13.336 -0.499 1.931 1 92.5 330 VAL A C 1
ATOM 2445 O O . VAL A 1 330 ? 13.023 0.055 0.872 1 92.5 330 VAL A O 1
ATOM 2448 N N . GLU A 1 331 ? 14.039 -1.544 1.997 1 90.19 331 GLU A N 1
ATOM 2449 C CA . GLU A 1 331 ? 14.516 -2.176 0.769 1 90.19 331 GLU A CA 1
ATOM 2450 C C . GLU A 1 331 ? 13.375 -2.877 0.036 1 90.19 331 GLU A C 1
ATOM 2452 O O . GLU A 1 331 ? 13.266 -2.783 -1.188 1 90.19 331 GLU A O 1
ATOM 2457 N N . ALA A 1 332 ? 12.539 -3.486 0.746 1 92.62 332 ALA A N 1
ATOM 2458 C CA . ALA A 1 332 ? 11.453 -4.293 0.198 1 92.62 332 ALA A CA 1
ATOM 2459 C C . ALA A 1 332 ? 10.445 -3.42 -0.542 1 92.62 332 ALA A C 1
ATOM 2461 O O . ALA A 1 332 ? 9.844 -3.854 -1.528 1 92.62 332 ALA A O 1
ATOM 2462 N N . VAL A 1 333 ? 10.258 -2.199 -0.102 1 94.25 333 VAL A N 1
ATOM 2463 C CA . VAL A 1 333 ? 9.18 -1.348 -0.586 1 94.25 333 VAL A CA 1
ATOM 2464 C C . VAL A 1 333 ? 9.398 -1.021 -2.062 1 94.25 333 VAL A C 1
ATOM 2466 O O . VAL A 1 333 ? 8.445 -0.773 -2.799 1 94.25 333 VAL A O 1
ATOM 2469 N N . GLU A 1 334 ? 10.602 -1.065 -2.521 1 90.12 334 GLU A N 1
ATOM 2470 C CA . GLU A 1 334 ? 10.945 -0.731 -3.9 1 90.12 334 GLU A CA 1
ATOM 2471 C C . GLU A 1 334 ? 10.258 -1.68 -4.883 1 90.12 334 GLU A C 1
ATOM 2473 O O . GLU A 1 334 ? 10.117 -1.358 -6.062 1 90.12 334 GLU A O 1
ATOM 2478 N N . ASN A 1 335 ? 9.766 -2.783 -4.344 1 87 335 ASN A N 1
ATOM 2479 C CA . ASN A 1 335 ? 9.242 -3.832 -5.215 1 87 335 ASN A CA 1
ATOM 2480 C C . ASN A 1 335 ? 7.723 -3.799 -5.281 1 87 335 ASN A C 1
ATOM 2482 O O . ASN A 1 335 ? 7.109 -4.59 -6 1 87 335 ASN A O 1
ATOM 2486 N N . VAL A 1 336 ? 7.051 -2.848 -4.605 1 93.44 336 VAL A N 1
ATOM 2487 C CA . VAL A 1 336 ? 5.602 -2.967 -4.492 1 93.44 336 VAL A CA 1
ATOM 2488 C C . VAL A 1 336 ? 4.926 -1.884 -5.328 1 93.44 336 VAL A C 1
ATOM 2490 O O . VAL A 1 336 ? 3.695 -1.792 -5.363 1 93.44 336 VAL A O 1
ATOM 2493 N N . TRP A 1 337 ? 5.684 -1.045 -6.086 1 94.12 337 TRP A N 1
ATOM 2494 C CA . TRP A 1 337 ? 5.129 0.081 -6.828 1 94.12 337 TRP A CA 1
ATOM 2495 C C . TRP A 1 337 ? 4.098 -0.395 -7.848 1 94.12 337 TRP A C 1
ATOM 2497 O O . TRP A 1 337 ? 3.072 0.26 -8.055 1 94.12 337 TRP A O 1
ATOM 2507 N N . GLY A 1 338 ? 4.336 -1.523 -8.484 1 92.5 338 GLY A N 1
ATOM 2508 C CA . GLY A 1 338 ? 3.424 -2.033 -9.492 1 92.5 338 GLY A CA 1
ATOM 2509 C C . GLY A 1 338 ? 2.057 -2.387 -8.945 1 92.5 338 GLY A C 1
ATOM 2510 O O . GLY A 1 338 ? 1.035 -2.104 -9.57 1 92.5 338 GLY A O 1
ATOM 2511 N N . ILE A 1 339 ? 2.055 -3.047 -7.773 1 93.5 339 ILE A N 1
ATOM 2512 C CA . ILE A 1 339 ? 0.791 -3.404 -7.137 1 93.5 339 ILE A CA 1
ATOM 2513 C C . ILE A 1 339 ? -0.016 -2.141 -6.844 1 93.5 339 ILE A C 1
ATOM 2515 O O . ILE A 1 339 ? -1.187 -2.043 -7.223 1 93.5 339 ILE A O 1
ATOM 2519 N N . ILE A 1 340 ? 0.607 -1.155 -6.297 1 96.75 340 ILE A N 1
ATOM 2520 C CA . ILE A 1 340 ? -0.058 0.056 -5.832 1 96.75 340 ILE A CA 1
ATOM 2521 C C . ILE A 1 340 ? -0.638 0.818 -7.02 1 96.75 340 ILE A C 1
ATOM 2523 O O . ILE A 1 340 ? -1.757 1.331 -6.953 1 96.75 340 ILE A O 1
ATOM 2527 N N . LEU A 1 341 ? 0.06 0.823 -8.078 1 97 341 LEU A N 1
ATOM 2528 C CA . LEU A 1 341 ? -0.357 1.612 -9.227 1 97 341 LEU A CA 1
ATOM 2529 C C . LEU A 1 341 ? -1.377 0.852 -10.07 1 97 341 LEU A C 1
ATOM 2531 O O . LEU A 1 341 ? -2.332 1.442 -10.578 1 97 341 LEU A O 1
ATOM 2535 N N . GLN A 1 342 ? -1.254 -0.456 -10.219 1 95.62 342 GLN A N 1
ATOM 2536 C CA . GLN A 1 342 ? -2.01 -1.207 -11.219 1 95.62 342 GLN A CA 1
ATOM 2537 C C . GLN A 1 342 ? -3.324 -1.723 -10.641 1 95.62 342 GLN A C 1
ATOM 2539 O O . GLN A 1 342 ? -4.316 -1.854 -11.359 1 95.62 342 GLN A O 1
ATOM 2544 N N . PHE A 1 343 ? -3.371 -2.037 -9.383 1 96 343 PHE A N 1
ATOM 2545 C CA . PHE A 1 343 ? -4.531 -2.719 -8.82 1 96 343 PHE A CA 1
ATOM 2546 C C . PHE A 1 343 ? -5.773 -1.844 -8.922 1 96 343 PHE A C 1
ATOM 2548 O O . PHE A 1 343 ? -6.875 -2.344 -9.156 1 96 343 PHE A O 1
ATOM 2555 N N . PRO A 1 344 ? -5.664 -0.508 -8.75 1 97.62 344 PRO A N 1
ATOM 2556 C CA . PRO A 1 344 ? -6.844 0.316 -9.023 1 97.62 344 PRO A CA 1
ATOM 2557 C C . PRO A 1 344 ? -7.363 0.161 -10.445 1 97.62 344 PRO A C 1
ATOM 2559 O O . PRO A 1 344 ? -8.578 0.164 -10.672 1 97.62 344 PRO A O 1
ATOM 2562 N N . PHE A 1 345 ? -6.512 0.053 -11.414 1 97.56 345 PHE A N 1
ATOM 2563 C CA . PHE A 1 345 ? -6.934 -0.151 -12.797 1 97.56 345 PHE A CA 1
ATOM 2564 C C . PHE A 1 345 ? -7.609 -1.507 -12.961 1 97.56 345 PHE A C 1
ATOM 2566 O O . PHE A 1 345 ? -8.633 -1.615 -13.633 1 97.56 345 PHE A O 1
ATOM 2573 N N . TYR A 1 346 ? -7.035 -2.541 -12.336 1 95.44 346 TYR A N 1
ATOM 2574 C CA . TYR A 1 346 ? -7.676 -3.852 -12.375 1 95.44 346 TYR A CA 1
ATOM 2575 C C . TYR A 1 346 ? -9.055 -3.807 -11.727 1 95.44 346 TYR A C 1
ATOM 2577 O O . TYR A 1 346 ? -10 -4.426 -12.219 1 95.44 346 TYR A O 1
ATOM 2585 N N . ALA A 1 347 ? -9.156 -3.072 -10.625 1 97.25 347 ALA A N 1
ATOM 2586 C CA . ALA A 1 347 ? -10.445 -2.891 -9.961 1 97.25 347 ALA A CA 1
ATOM 2587 C C . ALA A 1 347 ? -11.438 -2.18 -10.875 1 97.25 347 ALA A C 1
ATOM 2589 O O . ALA A 1 347 ? -12.625 -2.512 -10.891 1 97.25 347 ALA A O 1
ATOM 2590 N N . GLY A 1 348 ? -10.945 -1.17 -11.57 1 97.81 348 GLY A N 1
ATOM 2591 C CA . GLY A 1 348 ? -11.789 -0.496 -12.547 1 97.81 348 GLY A CA 1
ATOM 2592 C C . GLY A 1 348 ? -12.312 -1.424 -13.625 1 97.81 348 GLY A C 1
ATOM 2593 O O . GLY A 1 348 ? -13.484 -1.344 -14 1 97.81 348 GLY A O 1
ATOM 2594 N N . ILE A 1 349 ? -11.453 -2.264 -14.133 1 96.88 349 ILE A N 1
ATOM 2595 C CA . ILE A 1 349 ? -11.875 -3.248 -15.125 1 96.88 349 ILE A CA 1
ATOM 2596 C C . ILE A 1 349 ? -12.953 -4.152 -14.531 1 96.88 349 ILE A C 1
ATOM 2598 O O . ILE A 1 349 ? -13.969 -4.426 -15.18 1 96.88 349 ILE A O 1
ATOM 2602 N N . MET A 1 350 ? -12.711 -4.598 -13.32 1 95.69 350 MET A N 1
ATOM 2603 C CA . MET A 1 350 ? -13.703 -5.414 -12.625 1 95.69 350 MET A CA 1
ATOM 2604 C C . MET A 1 350 ? -15.047 -4.695 -12.547 1 95.69 350 MET A C 1
ATOM 2606 O O . MET A 1 350 ? -16.094 -5.305 -12.758 1 95.69 350 MET A O 1
ATOM 2610 N N . GLY A 1 351 ? -15.016 -3.381 -12.227 1 96.75 351 GLY A N 1
ATOM 2611 C CA . GLY A 1 351 ? -16.234 -2.59 -12.18 1 96.75 351 GLY A CA 1
ATOM 2612 C C . GLY A 1 351 ? -16.953 -2.502 -13.516 1 96.75 351 GLY A C 1
ATOM 2613 O O . GLY A 1 351 ? -18.172 -2.611 -13.578 1 96.75 351 GLY A O 1
ATOM 2614 N N . ILE A 1 352 ? -16.172 -2.336 -14.586 1 97.5 352 ILE A N 1
ATOM 2615 C CA . ILE A 1 352 ? -16.734 -2.291 -15.93 1 97.5 352 ILE A CA 1
ATOM 2616 C C . ILE A 1 352 ? -17.375 -3.635 -16.266 1 97.5 352 ILE A C 1
ATOM 2618 O O . ILE A 1 352 ? -18.5 -3.684 -16.766 1 97.5 352 ILE A O 1
ATOM 2622 N N . MET A 1 353 ? -16.688 -4.68 -15.961 1 95.56 353 MET A N 1
ATOM 2623 C CA . MET A 1 353 ? -17.156 -6.027 -16.266 1 95.56 353 MET A CA 1
ATOM 2624 C C . MET A 1 353 ? -18.438 -6.352 -15.508 1 95.56 353 MET A C 1
ATOM 2626 O O . MET A 1 353 ? -19.297 -7.09 -16 1 95.56 353 MET A O 1
ATOM 2630 N N . ALA A 1 354 ? -18.641 -5.801 -14.367 1 95.19 354 ALA A N 1
ATOM 2631 C CA . ALA A 1 354 ? -19.766 -6.102 -13.5 1 95.19 354 ALA A CA 1
ATOM 2632 C C . ALA A 1 354 ? -20.938 -5.164 -13.773 1 95.19 354 ALA A C 1
ATOM 2634 O O . ALA A 1 354 ? -22.062 -5.414 -13.336 1 95.19 354 ALA A O 1
ATOM 2635 N N . TYR A 1 355 ? -20.688 -4.098 -14.516 1 96.12 355 TYR A N 1
ATOM 2636 C CA . TYR A 1 355 ? -21.688 -3.061 -14.742 1 96.12 355 TYR A CA 1
ATOM 2637 C C . TYR A 1 355 ? -22.875 -3.615 -15.523 1 96.12 355 TYR A C 1
ATOM 2639 O O . TYR A 1 355 ? -22.703 -4.188 -16.594 1 96.12 355 TYR A O 1
ATOM 2647 N N . ALA A 1 356 ? -24.062 -3.486 -14.891 1 95.5 356 ALA A N 1
ATOM 2648 C CA . ALA A 1 356 ? -25.312 -3.928 -15.523 1 95.5 356 ALA A CA 1
ATOM 2649 C C . ALA A 1 356 ? -26.5 -3.082 -15.062 1 95.5 356 ALA A C 1
ATOM 2651 O O . ALA A 1 356 ? -27.141 -3.402 -14.062 1 95.5 356 ALA A O 1
ATOM 2652 N N . PRO A 1 357 ? -26.781 -2.014 -15.797 1 93.75 357 PRO A N 1
ATOM 2653 C CA . PRO A 1 357 ? -27.984 -1.27 -15.422 1 93.75 357 PRO A CA 1
ATOM 2654 C C . PRO A 1 357 ? -29.234 -2.139 -15.43 1 93.75 357 PRO A C 1
ATOM 2656 O O . PRO A 1 357 ? -29.219 -3.246 -15.977 1 93.75 357 PRO A O 1
ATOM 2659 N N . GLU A 1 358 ? -30.312 -1.61 -14.805 1 91.12 358 GLU A N 1
ATOM 2660 C CA . GLU A 1 358 ? -31.547 -2.379 -14.617 1 91.12 358 GLU A CA 1
ATOM 2661 C C . GLU A 1 358 ? -32.031 -2.971 -15.938 1 91.12 358 GLU A C 1
ATOM 2663 O O . GLU A 1 358 ? -32.094 -2.27 -16.953 1 91.12 358 GLU A O 1
ATOM 2668 N N . GLY A 1 359 ? -32.281 -4.172 -15.898 1 90.56 359 GLY A N 1
ATOM 2669 C CA . GLY A 1 359 ? -32.844 -4.852 -17.062 1 90.56 359 GLY A CA 1
ATOM 2670 C C . GLY A 1 359 ? -31.766 -5.371 -18 1 90.56 359 GLY A C 1
ATOM 2671 O O . GLY A 1 359 ? -32.094 -5.926 -19.062 1 90.56 359 GLY A O 1
ATOM 2672 N N . SER A 1 360 ? -30.5 -5.203 -17.641 1 94.75 360 SER A N 1
ATOM 2673 C CA . SER A 1 360 ? -29.438 -5.645 -18.516 1 94.75 360 SER A CA 1
ATOM 2674 C C . SER A 1 360 ? -28.609 -6.758 -17.891 1 94.75 360 SER A C 1
ATOM 2676 O O . SER A 1 360 ? -28.844 -7.133 -16.734 1 94.75 360 SER A O 1
ATOM 2678 N N . VAL A 1 361 ? -27.703 -7.344 -18.781 1 95.56 361 VAL A N 1
ATOM 2679 C CA . VAL A 1 361 ? -26.781 -8.383 -18.328 1 95.56 361 VAL A CA 1
ATOM 2680 C C . VAL A 1 361 ? -25.344 -7.883 -18.438 1 95.56 361 VAL A C 1
ATOM 2682 O O . VAL A 1 361 ? -24.969 -7.281 -19.438 1 95.56 361 VAL A O 1
ATOM 2685 N N . SER A 1 362 ? -24.625 -8.086 -17.391 1 96.25 362 SER A N 1
ATOM 2686 C CA . SER A 1 362 ? -23.25 -7.578 -17.359 1 96.25 362 SER A CA 1
ATOM 2687 C C . SER A 1 362 ? -22.359 -8.312 -18.359 1 96.25 362 SER A C 1
ATOM 2689 O O . SER A 1 362 ? -22.688 -9.422 -18.781 1 96.25 362 SER A O 1
ATOM 2691 N N . LEU A 1 363 ? -21.266 -7.684 -18.703 1 96.31 363 LEU A N 1
ATOM 2692 C CA . LEU A 1 363 ? -20.281 -8.305 -19.578 1 96.31 363 LEU A CA 1
ATOM 2693 C C . LEU A 1 363 ? -19.703 -9.57 -18.953 1 96.31 363 LEU A C 1
ATOM 2695 O O . LEU A 1 363 ? -19.531 -10.586 -19.641 1 96.31 363 LEU A O 1
ATOM 2699 N N . ALA A 1 364 ? -19.328 -9.562 -17.672 1 94.38 364 ALA A N 1
ATOM 2700 C CA . ALA A 1 364 ? -18.797 -10.719 -16.953 1 94.38 364 ALA A CA 1
ATOM 2701 C C . ALA A 1 364 ? -19.734 -11.914 -17.062 1 94.38 364 ALA A C 1
ATOM 2703 O O . ALA A 1 364 ? -19.281 -13.039 -17.328 1 94.38 364 ALA A O 1
ATOM 2704 N N . THR A 1 365 ? -21.016 -11.656 -16.875 1 93.38 365 THR A N 1
ATOM 2705 C CA . THR A 1 365 ? -22.016 -12.719 -16.938 1 93.38 365 THR A CA 1
ATOM 2706 C C . THR A 1 365 ? -22.141 -13.258 -18.359 1 93.38 365 THR A C 1
ATOM 2708 O O . THR A 1 365 ? -22.281 -14.469 -18.547 1 93.38 365 THR A O 1
ATOM 2711 N N . GLN A 1 366 ? -22.125 -12.375 -19.328 1 95 366 GLN A N 1
ATOM 2712 C CA . GLN A 1 366 ? -22.219 -12.805 -20.719 1 95 366 GLN A CA 1
ATOM 2713 C C . GLN A 1 366 ? -21.062 -13.727 -21.078 1 95 366 GLN A C 1
ATOM 2715 O O . GLN A 1 366 ? -21.25 -14.758 -21.719 1 95 366 GLN A O 1
ATOM 2720 N N . ILE A 1 367 ? -19.906 -13.352 -20.688 1 93.81 367 ILE A N 1
ATOM 2721 C CA . ILE A 1 367 ? -18.734 -14.164 -20.984 1 93.81 367 ILE A CA 1
ATOM 2722 C C . ILE A 1 367 ? -18.812 -15.5 -20.25 1 93.81 367 ILE A C 1
ATOM 2724 O O . ILE A 1 367 ? -18.5 -16.547 -20.812 1 93.81 367 ILE A O 1
ATOM 2728 N N . ALA A 1 368 ? -19.219 -15.469 -19.031 1 92.19 368 ALA A N 1
ATOM 2729 C CA . ALA A 1 368 ? -19.391 -16.688 -18.234 1 92.19 368 ALA A CA 1
ATOM 2730 C C . ALA A 1 368 ? -20.344 -17.656 -18.922 1 92.19 368 ALA A C 1
ATOM 2732 O O . ALA A 1 368 ? -20.047 -18.859 -19.031 1 92.19 368 ALA A O 1
ATOM 2733 N N . GLN A 1 369 ? -21.453 -17.141 -19.391 1 92.75 369 GLN A N 1
ATOM 2734 C CA . GLN A 1 369 ? -22.438 -17.953 -20.078 1 92.75 369 GLN A CA 1
ATOM 2735 C C . GLN A 1 369 ? -21.875 -18.547 -21.375 1 92.75 369 GLN A C 1
ATOM 2737 O O . GLN A 1 369 ? -22.141 -19.688 -21.719 1 92.75 369 GLN A O 1
ATOM 2742 N N . GLY A 1 370 ? -21.141 -17.719 -22.047 1 93.12 370 GLY A N 1
ATOM 2743 C CA . GLY A 1 370 ? -20.469 -18.219 -23.234 1 93.12 370 GLY A CA 1
ATOM 2744 C C . GLY A 1 370 ? -19.484 -19.328 -22.953 1 93.12 370 GLY A C 1
ATOM 2745 O O . GLY A 1 370 ? -19.422 -20.312 -23.688 1 93.12 370 GLY A O 1
ATOM 2746 N N . MET A 1 371 ? -18.734 -19.203 -21.922 1 91.81 371 MET A N 1
ATOM 2747 C CA . MET A 1 371 ? -17.766 -20.219 -21.516 1 91.81 371 MET A CA 1
ATOM 2748 C C . MET A 1 371 ? -18.469 -21.531 -21.188 1 91.81 371 MET A C 1
ATOM 2750 O O . MET A 1 371 ? -18.016 -22.594 -21.609 1 91.81 371 MET A O 1
ATOM 2754 N N . VAL A 1 372 ? -19.547 -21.469 -20.469 1 90.94 372 VAL A N 1
ATOM 2755 C CA . VAL A 1 372 ? -20.297 -22.656 -20.078 1 90.94 372 VAL A CA 1
ATOM 2756 C C . VAL A 1 372 ? -20.891 -23.328 -21.312 1 90.94 372 VAL A C 1
ATOM 2758 O O . VAL A 1 372 ? -20.969 -24.562 -21.391 1 90.94 372 VAL A O 1
ATOM 2761 N N . ALA A 1 373 ? -21.281 -22.5 -22.219 1 92.19 373 ALA A N 1
ATOM 2762 C CA . ALA A 1 373 ? -21.906 -23.016 -23.422 1 92.19 373 ALA A CA 1
ATOM 2763 C C . ALA A 1 373 ? -20.906 -23.812 -24.266 1 92.19 373 ALA A C 1
ATOM 2765 O O . ALA A 1 373 ? -21.297 -24.75 -24.953 1 92.19 373 ALA A O 1
ATOM 2766 N N . VAL A 1 374 ? -19.719 -23.484 -24.141 1 91.19 374 VAL A N 1
ATOM 2767 C CA . VAL A 1 374 ? -18.734 -24.125 -25.016 1 91.19 374 VAL A CA 1
ATOM 2768 C C . VAL A 1 374 ? -17.953 -25.188 -24.25 1 91.19 374 VAL A C 1
ATOM 2770 O O . VAL A 1 374 ? -17.344 -26.062 -24.859 1 91.19 374 VAL A O 1
ATOM 2773 N N . ALA A 1 375 ? -17.969 -25.094 -22.984 1 89.75 375 ALA A N 1
ATOM 2774 C CA . ALA A 1 375 ? -17.219 -26.047 -22.172 1 89.75 375 ALA A CA 1
ATOM 2775 C C . ALA A 1 375 ? -18 -27.328 -21.969 1 89.75 375 ALA A C 1
ATOM 2777 O O . ALA A 1 375 ? -19.078 -27.312 -21.375 1 89.75 375 ALA A O 1
ATOM 2778 N N . PRO A 1 376 ? -17.453 -28.484 -22.469 1 87.12 376 PRO A N 1
ATOM 2779 C CA . PRO A 1 376 ? -18.094 -29.75 -22.109 1 87.12 376 PRO A CA 1
ATOM 2780 C C . PRO A 1 376 ? -18.219 -29.938 -20.609 1 87.12 376 PRO A C 1
ATOM 2782 O O . PRO A 1 376 ? -17.469 -29.328 -19.828 1 87.12 376 PRO A O 1
ATOM 2785 N N . ASP A 1 377 ? -19.172 -30.812 -20.219 1 87.12 377 ASP A N 1
ATOM 2786 C CA . ASP A 1 377 ? -19.422 -31.062 -18.812 1 87.12 377 ASP A CA 1
ATOM 2787 C C . ASP A 1 377 ? -18.141 -31.516 -18.094 1 87.12 377 ASP A C 1
ATOM 2789 O O . ASP A 1 377 ? -17.438 -32.406 -18.578 1 87.12 377 ASP A O 1
ATOM 2793 N N . GLY A 1 378 ? -17.797 -30.844 -17.031 1 88.44 378 GLY A N 1
ATOM 2794 C CA . GLY A 1 378 ? -16.672 -31.25 -16.203 1 88.44 378 GLY A CA 1
ATOM 2795 C C . GLY A 1 378 ? -15.352 -30.641 -16.656 1 88.44 378 GLY A C 1
ATOM 2796 O O . GLY A 1 378 ? -14.32 -30.844 -16.016 1 88.44 378 GLY A O 1
ATOM 2797 N N . THR A 1 379 ? -15.352 -29.812 -17.672 1 92.94 379 THR A N 1
ATOM 2798 C CA . THR A 1 379 ? -14.086 -29.344 -18.234 1 92.94 379 THR A CA 1
ATOM 2799 C C . THR A 1 379 ? -13.836 -27.891 -17.875 1 92.94 379 THR A C 1
ATOM 2801 O O . THR A 1 379 ? -12.812 -27.312 -18.266 1 92.94 379 THR A O 1
ATOM 2804 N N . LEU A 1 380 ? -14.695 -27.312 -17.156 1 94.5 380 LEU A N 1
ATOM 2805 C CA . LEU A 1 380 ? -14.578 -25.891 -16.828 1 94.5 380 LEU A CA 1
ATOM 2806 C C . LEU A 1 380 ? -13.25 -25.609 -16.125 1 94.5 380 LEU A C 1
ATOM 2808 O O . LEU A 1 380 ? -12.625 -24.562 -16.359 1 94.5 380 LEU A O 1
ATOM 2812 N N . PRO A 1 381 ? -12.758 -26.5 -15.219 1 95.62 381 PRO A N 1
ATOM 2813 C CA . PRO A 1 381 ? -11.453 -26.219 -14.609 1 95.62 381 PRO A CA 1
ATOM 2814 C C . PRO A 1 381 ? -10.328 -26.125 -15.641 1 95.62 381 PRO A C 1
ATOM 2816 O O . PRO A 1 381 ? -9.438 -25.281 -15.508 1 95.62 381 PRO A O 1
ATOM 2819 N N . ALA A 1 382 ? -10.398 -26.969 -16.625 1 95.06 382 ALA A N 1
ATOM 2820 C CA . ALA A 1 382 ? -9.391 -26.875 -17.688 1 95.06 382 ALA A CA 1
ATOM 2821 C C . ALA A 1 382 ? -9.484 -25.547 -18.422 1 95.06 382 ALA A C 1
ATOM 2823 O O . ALA A 1 382 ? -8.461 -24.938 -18.734 1 95.06 382 ALA A O 1
ATOM 2824 N N . PHE A 1 383 ? -10.641 -25.141 -18.703 1 95.62 383 PHE A N 1
ATOM 2825 C CA . PHE A 1 383 ? -10.852 -23.844 -19.344 1 95.62 383 PHE A CA 1
ATOM 2826 C C . PHE A 1 383 ? -10.336 -22.719 -18.453 1 95.62 383 PHE A C 1
ATOM 2828 O O . PHE A 1 383 ? -9.742 -21.75 -18.953 1 95.62 383 PHE A O 1
ATOM 2835 N N . ALA A 1 384 ? -10.664 -22.812 -17.172 1 96.88 384 ALA A N 1
ATOM 2836 C CA . ALA A 1 384 ? -10.172 -21.812 -16.219 1 96.88 384 ALA A CA 1
ATOM 2837 C C . ALA A 1 384 ? -8.648 -21.766 -16.219 1 96.88 384 ALA A C 1
ATOM 2839 O O . ALA A 1 384 ? -8.062 -20.688 -16.172 1 96.88 384 ALA A O 1
ATOM 2840 N N . PHE A 1 385 ? -7.988 -22.922 -16.281 1 97.5 385 PHE A N 1
ATOM 2841 C CA . PHE A 1 385 ? -6.535 -23.047 -16.328 1 97.5 385 PHE A CA 1
ATOM 2842 C C . PHE A 1 385 ? -5.973 -22.297 -17.531 1 97.5 385 PHE A C 1
ATOM 2844 O O . PHE A 1 385 ? -5.102 -21.438 -17.375 1 97.5 385 PHE A O 1
ATOM 2851 N N . PHE A 1 386 ? -6.52 -22.547 -18.672 1 96.69 386 PHE A N 1
ATOM 2852 C CA . PHE A 1 386 ? -6.016 -21.938 -19.891 1 96.69 386 PHE A CA 1
ATOM 2853 C C . PHE A 1 386 ? -6.383 -20.453 -19.953 1 96.69 386 PHE A C 1
ATOM 2855 O O . PHE A 1 386 ? -5.605 -19.641 -20.453 1 96.69 386 PHE A O 1
ATOM 2862 N N . THR A 1 387 ? -7.566 -20.109 -19.469 1 96.31 387 THR A N 1
ATOM 2863 C CA . THR A 1 387 ? -7.984 -18.719 -19.438 1 96.31 387 THR A CA 1
ATOM 2864 C C . THR A 1 387 ? -7.047 -17.891 -18.547 1 96.31 387 THR A C 1
ATOM 2866 O O . THR A 1 387 ? -6.574 -16.828 -18.969 1 96.31 387 THR A O 1
ATOM 2869 N N . ALA A 1 388 ? -6.777 -18.406 -17.375 1 97 388 ALA A N 1
ATOM 2870 C CA . ALA A 1 388 ? -5.883 -17.703 -16.453 1 97 388 ALA A CA 1
ATOM 2871 C C . ALA A 1 388 ? -4.477 -17.609 -17.031 1 97 388 ALA A C 1
ATOM 2873 O O . ALA A 1 388 ? -3.812 -16.578 -16.891 1 97 388 ALA A O 1
ATOM 2874 N N . GLY A 1 389 ? -4.023 -18.672 -17.656 1 96.62 389 GLY A N 1
ATOM 2875 C CA . GLY A 1 389 ? -2.725 -18.625 -18.312 1 96.62 389 GLY A CA 1
ATOM 2876 C C . GLY A 1 389 ? -2.623 -17.547 -19.375 1 96.62 389 GLY A C 1
ATOM 2877 O O . GLY A 1 389 ? -1.608 -16.859 -19.469 1 96.62 389 GLY A O 1
ATOM 2878 N N . LEU A 1 390 ? -3.65 -17.406 -20.125 1 93.19 390 LEU A N 1
ATOM 2879 C CA . LEU A 1 390 ? -3.674 -16.406 -21.188 1 93.19 390 LEU A CA 1
ATOM 2880 C C . LEU A 1 390 ? -3.732 -14.992 -20.609 1 93.19 390 LEU A C 1
ATOM 2882 O O . LEU A 1 390 ? -2.982 -14.109 -21.031 1 93.19 390 LEU A O 1
ATOM 2886 N N . VAL A 1 391 ? -4.543 -14.797 -19.641 1 93.44 391 VAL A N 1
ATOM 2887 C CA . VAL A 1 391 ? -4.766 -13.477 -19.062 1 93.44 391 VAL A CA 1
ATOM 2888 C C . VAL A 1 391 ? -3.514 -13.016 -18.312 1 93.44 391 VAL A C 1
ATOM 2890 O O . VAL A 1 391 ? -3.215 -11.82 -18.266 1 93.44 391 VAL A O 1
ATOM 2893 N N . ASN A 1 392 ? -2.746 -13.938 -17.828 1 93.38 392 ASN A N 1
ATOM 2894 C CA . ASN A 1 392 ? -1.525 -13.625 -17.094 1 93.38 392 ASN A CA 1
ATOM 2895 C C . ASN A 1 392 ? -0.516 -12.891 -17.969 1 93.38 392 ASN A C 1
ATOM 2897 O O . ASN A 1 392 ? 0.32 -12.141 -17.453 1 93.38 392 ASN A O 1
ATOM 2901 N N . PHE A 1 393 ? -0.603 -13.008 -19.266 1 85.88 393 PHE A N 1
ATOM 2902 C CA . PHE A 1 393 ? 0.279 -12.289 -20.172 1 85.88 393 PHE A CA 1
ATOM 2903 C C . PHE A 1 393 ? -0.009 -10.789 -20.141 1 85.88 393 PHE A C 1
ATOM 2905 O O . PHE A 1 393 ? 0.894 -9.977 -20.328 1 85.88 393 PHE A O 1
ATOM 2912 N N . PHE A 1 394 ? -1.208 -10.523 -19.797 1 85.44 394 PHE A N 1
ATOM 2913 C CA . PHE A 1 394 ? -1.63 -9.125 -19.828 1 85.44 394 PHE A CA 1
ATOM 2914 C C . PHE A 1 394 ? -1.733 -8.555 -18.422 1 85.44 394 PHE A C 1
ATOM 2916 O O . PHE A 1 394 ? -1.568 -7.348 -18.219 1 85.44 394 PHE A O 1
ATOM 2923 N N . VAL A 1 395 ? -2.076 -9.398 -17.484 1 90 395 VAL A N 1
ATOM 2924 C CA . VAL A 1 395 ? -2.197 -9.039 -16.062 1 90 395 VAL A CA 1
ATOM 2925 C C . VAL A 1 395 ? -1.305 -9.945 -15.227 1 90 395 VAL A C 1
ATOM 2927 O O . VAL A 1 395 ? -1.796 -10.836 -14.523 1 90 395 VAL A O 1
ATOM 2930 N N . PRO A 1 396 ? 0.001 -9.594 -15.25 1 86.62 396 PRO A N 1
ATOM 2931 C CA . PRO A 1 396 ? 0.94 -10.477 -14.562 1 86.62 396 PRO A CA 1
ATOM 2932 C C . PRO A 1 396 ? 0.915 -10.297 -13.047 1 86.62 396 PRO A C 1
ATOM 2934 O O . PRO A 1 396 ? 1.917 -9.883 -12.453 1 86.62 396 PRO A O 1
ATOM 2937 N N . SER A 1 397 ? -0.13 -10.539 -12.414 1 89.06 397 SER A N 1
ATOM 2938 C CA . SER A 1 397 ? -0.418 -10.508 -10.984 1 89.06 397 SER A CA 1
ATOM 2939 C C . SER A 1 397 ? -1.562 -11.453 -10.633 1 89.06 397 SER A C 1
ATOM 2941 O O . SER A 1 397 ? -2.715 -11.195 -10.984 1 89.06 397 SER A O 1
ATOM 2943 N N . GLY A 1 398 ? -1.159 -12.477 -9.969 1 91.69 398 GLY A N 1
ATOM 2944 C CA . GLY A 1 398 ? -2.17 -13.469 -9.641 1 91.69 398 GLY A CA 1
ATOM 2945 C C . GLY A 1 398 ? -3.414 -12.867 -9.008 1 91.69 398 GLY A C 1
ATOM 2946 O O . GLY A 1 398 ? -4.535 -13.156 -9.438 1 91.69 398 GLY A O 1
ATOM 2947 N N . GLY A 1 399 ? -3.207 -12.023 -8.047 1 91.12 399 GLY A N 1
ATOM 2948 C CA . GLY A 1 399 ? -4.332 -11.352 -7.43 1 91.12 399 GLY A CA 1
ATOM 2949 C C . GLY A 1 399 ? -5.047 -10.391 -8.367 1 91.12 399 GLY A C 1
ATOM 2950 O O . GLY A 1 399 ? -6.277 -10.383 -8.438 1 91.12 399 GLY A O 1
ATOM 2951 N N . GLY A 1 400 ? -4.312 -9.617 -9.094 1 91.56 400 GLY A N 1
ATOM 2952 C CA . GLY A 1 400 ? -4.895 -8.703 -10.062 1 91.56 400 GLY A CA 1
ATOM 2953 C C . GLY A 1 400 ? -5.66 -9.414 -11.164 1 91.56 400 GLY A C 1
ATOM 2954 O O . GLY A 1 400 ? -6.73 -8.953 -11.578 1 91.56 400 GLY A O 1
ATOM 2955 N N . GLU A 1 401 ? -5.055 -10.461 -11.578 1 94.88 401 GLU A N 1
ATOM 2956 C CA . GLU A 1 401 ? -5.723 -11.266 -12.594 1 94.88 401 GLU A CA 1
ATOM 2957 C C . GLU A 1 401 ? -7.066 -11.789 -12.102 1 94.88 401 GLU A C 1
ATOM 2959 O O . GLU A 1 401 ? -8.055 -11.766 -12.836 1 94.88 401 GLU A O 1
ATOM 2964 N N . TRP A 1 402 ? -7.105 -12.227 -10.891 1 95.62 402 TRP A N 1
ATOM 2965 C CA . TRP A 1 402 ? -8.336 -12.742 -10.297 1 95.62 402 TRP A CA 1
ATOM 2966 C C . TRP A 1 402 ? -9.383 -11.641 -10.172 1 95.62 402 TRP A C 1
ATOM 2968 O O . TRP A 1 402 ? -10.578 -11.898 -10.305 1 95.62 402 TRP A O 1
ATOM 2978 N N . ALA A 1 403 ? -8.961 -10.492 -9.945 1 92.88 403 ALA A N 1
ATOM 2979 C CA . ALA A 1 403 ? -9.883 -9.359 -9.914 1 92.88 403 ALA A CA 1
ATOM 2980 C C . ALA A 1 403 ? -10.555 -9.156 -11.266 1 92.88 403 ALA A C 1
ATOM 2982 O O . ALA A 1 403 ? -11.719 -8.75 -11.336 1 92.88 403 ALA A O 1
ATOM 2983 N N . VAL A 1 404 ? -9.891 -9.508 -12.297 1 92.38 404 VAL A N 1
ATOM 2984 C CA . VAL A 1 404 ? -10.375 -9.25 -13.656 1 92.38 404 VAL A CA 1
ATOM 2985 C C . VAL A 1 404 ? -11.258 -10.414 -14.109 1 92.38 404 VAL A C 1
ATOM 2987 O O . VAL A 1 404 ? -12.305 -10.195 -14.719 1 92.38 404 VAL A O 1
ATOM 2990 N N . ILE A 1 405 ? -10.875 -11.617 -13.742 1 96.06 405 ILE A N 1
ATOM 2991 C CA . ILE A 1 405 ? -11.586 -12.734 -14.359 1 96.06 405 ILE A CA 1
ATOM 2992 C C . ILE A 1 405 ? -12.312 -13.539 -13.281 1 96.06 405 ILE A C 1
ATOM 2994 O O . ILE A 1 405 ? -13.094 -14.438 -13.594 1 96.06 405 ILE A O 1
ATOM 2998 N N . GLY A 1 406 ? -12.094 -13.266 -12.016 1 96.75 406 GLY A N 1
ATOM 2999 C CA . GLY A 1 406 ? -12.641 -14.047 -10.922 1 96.75 406 GLY A CA 1
ATOM 3000 C C . GLY A 1 406 ? -14.156 -14.117 -10.938 1 96.75 406 GLY A C 1
ATOM 3001 O O . GLY A 1 406 ? -14.734 -15.195 -10.773 1 96.75 406 GLY A O 1
ATOM 3002 N N . GLU A 1 407 ? -14.789 -12.977 -11.078 1 95.62 407 GLU A N 1
ATOM 3003 C CA . GLU A 1 407 ? -16.25 -12.961 -11.125 1 95.62 407 GLU A CA 1
ATOM 3004 C C . GLU A 1 407 ? -16.781 -13.844 -12.25 1 95.62 407 GLU A C 1
ATOM 3006 O O . GLU A 1 407 ? -17.734 -14.602 -12.055 1 95.62 407 GLU A O 1
ATOM 3011 N N . THR A 1 408 ? -16.172 -13.734 -13.414 1 96.25 408 THR A N 1
ATOM 3012 C CA . THR A 1 408 ? -16.594 -14.508 -14.578 1 96.25 408 THR A CA 1
ATOM 3013 C C . THR A 1 408 ? -16.469 -16 -14.305 1 96.25 408 THR A C 1
ATOM 3015 O O . THR A 1 408 ? -17.391 -16.781 -14.586 1 96.25 408 THR A O 1
ATOM 3018 N N . LEU A 1 409 ? -15.383 -16.391 -13.742 1 97.56 409 LEU A N 1
ATOM 3019 C CA . LEU A 1 409 ? -15.125 -17.812 -13.508 1 97.56 409 LEU A CA 1
ATOM 3020 C C . LEU A 1 409 ? -16.031 -18.344 -12.398 1 97.56 409 LEU A C 1
ATOM 3022 O O . LEU A 1 409 ? -16.516 -19.484 -12.484 1 97.56 409 LEU A O 1
ATOM 3026 N N . VAL A 1 410 ? -16.266 -17.562 -11.352 1 97.31 410 VAL A N 1
ATOM 3027 C CA . VAL A 1 410 ? -17.156 -17.969 -10.266 1 97.31 410 VAL A CA 1
ATOM 3028 C C . VAL A 1 410 ? -18.578 -18.109 -10.797 1 97.31 410 VAL A C 1
ATOM 3030 O O . VAL A 1 410 ? -19.281 -19.078 -10.477 1 97.31 410 VAL A O 1
ATOM 3033 N N . THR A 1 411 ? -18.984 -17.125 -11.609 1 95.5 411 THR A N 1
ATOM 3034 C CA . THR A 1 411 ? -20.312 -17.172 -12.211 1 95.5 411 THR A CA 1
ATOM 3035 C C . THR A 1 411 ? -20.453 -18.391 -13.117 1 95.5 411 THR A C 1
ATOM 3037 O O . THR A 1 411 ? -21.484 -19.047 -13.117 1 95.5 411 THR A O 1
ATOM 3040 N N . ALA A 1 412 ? -19.484 -18.688 -13.891 1 96.5 412 ALA A N 1
ATOM 3041 C CA . ALA A 1 412 ? -19.484 -19.859 -14.75 1 96.5 412 ALA A CA 1
ATOM 3042 C C . ALA A 1 412 ? -19.578 -21.141 -13.93 1 96.5 412 ALA A C 1
ATOM 3044 O O . ALA A 1 412 ? -20.297 -22.078 -14.305 1 96.5 412 ALA A O 1
ATOM 3045 N N . ALA A 1 413 ? -18.812 -21.172 -12.867 1 96.94 413 ALA A N 1
ATOM 3046 C CA . ALA A 1 413 ? -18.844 -22.344 -11.992 1 96.94 413 ALA A CA 1
ATOM 3047 C C . ALA A 1 413 ? -20.25 -22.562 -11.422 1 96.94 413 ALA A C 1
ATOM 3049 O O . ALA A 1 413 ? -20.766 -23.672 -11.422 1 96.94 413 ALA A O 1
ATOM 3050 N N . LYS A 1 414 ? -20.859 -21.516 -10.969 1 95.31 414 LYS A N 1
ATOM 3051 C CA . LYS A 1 414 ? -22.219 -21.578 -10.438 1 95.31 414 LYS A CA 1
ATOM 3052 C C . LYS A 1 414 ? -23.203 -22.078 -11.508 1 95.31 414 LYS A C 1
ATOM 3054 O O . LYS A 1 414 ? -24.031 -22.938 -11.234 1 95.31 414 LYS A O 1
ATOM 3059 N N . ALA A 1 415 ? -23.062 -21.578 -12.664 1 92.88 415 ALA A N 1
ATOM 3060 C CA . ALA A 1 415 ? -23.969 -21.891 -13.758 1 92.88 415 ALA A CA 1
ATOM 3061 C C . ALA A 1 415 ? -23.812 -23.344 -14.203 1 92.88 415 ALA A C 1
ATOM 3063 O O . ALA A 1 415 ? -24.797 -23.984 -14.594 1 92.88 415 ALA A O 1
ATOM 3064 N N . SER A 1 416 ? -22.656 -23.844 -14.156 1 93.94 416 SER A N 1
ATOM 3065 C CA . SER A 1 416 ? -22.391 -25.203 -14.648 1 93.94 416 SER A CA 1
ATOM 3066 C C . SER A 1 416 ? -22.531 -26.234 -13.539 1 93.94 416 SER A C 1
ATOM 3068 O O . SER A 1 416 ? -22.562 -27.438 -13.805 1 93.94 416 SER A O 1
ATOM 3070 N N . GLY A 1 417 ? -22.516 -25.734 -12.281 1 92.62 417 GLY A N 1
ATOM 3071 C CA . GLY A 1 417 ? -22.578 -26.641 -11.148 1 92.62 417 GLY A CA 1
ATOM 3072 C C . GLY A 1 417 ? -21.219 -27.156 -10.719 1 92.62 417 GLY A C 1
ATOM 3073 O O . GLY A 1 417 ? -21.141 -28.078 -9.891 1 92.62 417 GLY A O 1
ATOM 3074 N N . GLU A 1 418 ? -20.188 -26.641 -11.305 1 93.75 418 GLU A N 1
ATOM 3075 C CA . GLU A 1 418 ? -18.828 -27.031 -10.93 1 93.75 418 GLU A CA 1
ATOM 3076 C C . GLU A 1 418 ? -18.422 -26.406 -9.602 1 93.75 418 GLU A C 1
ATOM 3078 O O . GLU A 1 418 ? -19 -25.391 -9.188 1 93.75 418 GLU A O 1
ATOM 3083 N N . SER A 1 419 ? -17.469 -27.094 -8.961 1 95 419 SER A N 1
ATOM 3084 C CA . SER A 1 419 ? -16.922 -26.578 -7.699 1 95 419 SER A CA 1
ATOM 3085 C C . SER A 1 419 ? -16.172 -25.281 -7.906 1 95 419 SER A C 1
ATOM 3087 O O . SER A 1 419 ? -15.219 -25.219 -8.688 1 95 419 SER A O 1
ATOM 3089 N N . ILE A 1 420 ? -16.562 -24.234 -7.184 1 96.62 420 ILE A N 1
ATOM 3090 C CA . ILE A 1 420 ? -15.922 -22.922 -7.277 1 96.62 420 ILE A CA 1
ATOM 3091 C C . ILE A 1 420 ? -14.461 -23.047 -6.852 1 96.62 420 ILE A C 1
ATOM 3093 O O . ILE A 1 420 ? -13.562 -22.609 -7.574 1 96.62 420 ILE A O 1
ATOM 3097 N N . PRO A 1 421 ? -14.141 -23.75 -5.703 1 96.94 421 PRO A N 1
ATOM 3098 C CA . PRO A 1 421 ? -12.734 -23.906 -5.312 1 96.94 421 PRO A CA 1
ATOM 3099 C C . PRO A 1 421 ? -11.906 -24.625 -6.363 1 96.94 421 PRO A C 1
ATOM 3101 O O . PRO A 1 421 ? -10.742 -24.281 -6.582 1 96.94 421 PRO A O 1
ATOM 3104 N N . ARG A 1 422 ? -12.461 -25.594 -6.984 1 96.06 422 ARG A N 1
ATOM 3105 C CA . ARG A 1 422 ? -11.734 -26.344 -8.008 1 96.06 422 ARG A CA 1
ATOM 3106 C C . ARG A 1 422 ? -11.391 -25.453 -9.195 1 96.06 422 ARG A C 1
ATOM 3108 O O . ARG A 1 422 ? -10.266 -25.484 -9.695 1 96.06 422 ARG A O 1
ATOM 3115 N N . VAL A 1 423 ? -12.344 -24.688 -9.656 1 96.94 423 VAL A N 1
ATOM 3116 C CA . VAL A 1 423 ? -12.141 -23.75 -10.758 1 96.94 423 VAL A CA 1
ATOM 3117 C C . VAL A 1 423 ? -11.102 -22.703 -10.367 1 96.94 423 VAL A C 1
ATOM 3119 O O . VAL A 1 423 ? -10.227 -22.359 -11.172 1 96.94 423 VAL A O 1
ATOM 3122 N N . ALA A 1 424 ? -11.172 -22.234 -9.148 1 97.75 424 ALA A N 1
ATOM 3123 C CA . ALA A 1 424 ? -10.242 -21.234 -8.648 1 97.75 424 ALA A CA 1
ATOM 3124 C C . ALA A 1 424 ? -8.82 -21.781 -8.586 1 97.75 424 ALA A C 1
ATOM 3126 O O . ALA A 1 424 ? -7.867 -21.078 -8.953 1 97.75 424 ALA A O 1
ATOM 3127 N N . VAL A 1 425 ? -8.648 -22.969 -8.102 1 97.88 425 VAL A N 1
ATOM 3128 C CA . VAL A 1 425 ? -7.328 -23.594 -8.016 1 97.88 425 VAL A CA 1
ATOM 3129 C C . VAL A 1 425 ? -6.762 -23.797 -9.414 1 97.88 425 VAL A C 1
ATOM 3131 O O . VAL A 1 425 ? -5.57 -23.578 -9.648 1 97.88 425 VAL A O 1
ATOM 3134 N N . ALA A 1 426 ? -7.633 -24.219 -10.336 1 97.75 426 ALA A N 1
ATOM 3135 C CA . ALA A 1 426 ? -7.203 -24.359 -11.727 1 97.75 426 ALA A CA 1
ATOM 3136 C C . ALA A 1 426 ? -6.703 -23.031 -12.289 1 97.75 426 ALA A C 1
ATOM 3138 O O . ALA A 1 426 ? -5.668 -22.984 -12.953 1 97.75 426 ALA A O 1
ATOM 3139 N N . ALA A 1 427 ? -7.438 -22 -12.008 1 97.94 427 ALA A N 1
ATOM 3140 C CA . ALA A 1 427 ? -7.027 -20.672 -12.445 1 97.94 427 ALA A CA 1
ATOM 3141 C C . ALA A 1 427 ? -5.703 -20.266 -11.805 1 97.94 427 ALA A C 1
ATOM 3143 O O . ALA A 1 427 ? -4.852 -19.656 -12.453 1 97.94 427 ALA A O 1
ATOM 3144 N N . SER A 1 428 ? -5.492 -20.578 -10.531 1 98.38 428 SER A N 1
ATOM 3145 C CA . SER A 1 428 ? -4.242 -20.297 -9.828 1 98.38 428 SER A CA 1
ATOM 3146 C C . SER A 1 428 ? -3.051 -20.922 -10.539 1 98.38 428 SER A C 1
ATOM 3148 O O . SER A 1 428 ? -2.02 -20.281 -10.727 1 98.38 428 SER A O 1
ATOM 3150 N N . TRP A 1 429 ? -3.197 -22.141 -10.93 1 98.25 429 TRP A N 1
ATOM 3151 C CA . TRP A 1 429 ? -2.123 -22.844 -11.609 1 98.25 429 TRP A CA 1
ATOM 3152 C C . TRP A 1 429 ? -1.891 -22.281 -13.008 1 98.25 429 TRP A C 1
ATOM 3154 O O . TRP A 1 429 ? -0.758 -22.25 -13.492 1 98.25 429 TRP A O 1
ATOM 3164 N N . GLY A 1 430 ? -2.967 -21.891 -13.672 1 98.06 430 GLY A N 1
ATOM 3165 C CA . GLY A 1 430 ? -2.807 -21.219 -14.961 1 98.06 430 GLY A CA 1
ATOM 3166 C C . GLY A 1 430 ? -1.956 -19.969 -14.891 1 98.06 430 GLY A C 1
ATOM 3167 O O . GLY A 1 430 ? -1.056 -19.781 -15.703 1 98.06 430 GLY A O 1
ATOM 3168 N N . ASP A 1 431 ? -2.248 -19.172 -13.898 1 96.69 431 ASP A N 1
ATOM 3169 C CA . ASP A 1 431 ? -1.476 -17.969 -13.625 1 96.69 431 ASP A CA 1
ATOM 3170 C C . ASP A 1 431 ? -0.006 -18.297 -13.375 1 96.69 431 ASP A C 1
ATOM 3172 O O . ASP A 1 431 ? 0.882 -17.734 -14.016 1 96.69 431 ASP A O 1
ATOM 3176 N N . ALA A 1 432 ? 0.252 -19.234 -12.477 1 97.31 432 ALA A N 1
ATOM 3177 C CA . ALA A 1 432 ? 1.613 -19.609 -12.102 1 97.31 432 ALA A CA 1
ATOM 3178 C C . ALA A 1 432 ? 2.363 -20.188 -13.297 1 97.31 432 ALA A C 1
ATOM 3180 O O . ALA A 1 432 ? 3.553 -19.922 -13.484 1 97.31 432 ALA A O 1
ATOM 3181 N N . TRP A 1 433 ? 1.644 -20.938 -14.102 1 96.94 433 TRP A N 1
ATOM 3182 C CA . TRP A 1 433 ? 2.189 -21.641 -15.258 1 96.94 433 TRP A CA 1
ATOM 3183 C C . TRP A 1 433 ? 2.82 -20.656 -16.234 1 96.94 433 TRP A C 1
ATOM 3185 O O . TRP A 1 433 ? 4.008 -20.766 -16.562 1 96.94 433 TRP A O 1
ATOM 3195 N N . THR A 1 434 ? 2.189 -19.656 -16.594 1 94.81 434 THR A N 1
ATOM 3196 C CA . THR A 1 434 ? 2.666 -18.781 -17.656 1 94.81 434 THR A CA 1
ATOM 3197 C C . THR A 1 434 ? 3.578 -17.688 -17.109 1 94.81 434 THR A C 1
ATOM 3199 O O . THR A 1 434 ? 4.191 -16.938 -17.859 1 94.81 434 THR A O 1
ATOM 3202 N N . ASN A 1 435 ? 3.74 -17.656 -15.781 1 93.25 435 ASN A N 1
ATOM 3203 C CA . ASN A 1 435 ? 4.789 -16.812 -15.211 1 93.25 435 ASN A CA 1
ATOM 3204 C C . ASN A 1 435 ? 6.172 -17.234 -15.703 1 93.25 435 ASN A C 1
ATOM 3206 O O . ASN A 1 435 ? 7.113 -16.438 -15.656 1 93.25 435 ASN A O 1
ATOM 3210 N N . MET A 1 436 ? 6.312 -18.391 -16.172 1 93 436 MET A N 1
ATOM 3211 C CA . MET A 1 436 ? 7.598 -18.906 -16.609 1 93 436 MET A CA 1
ATOM 3212 C C . MET A 1 436 ? 8.102 -18.141 -17.844 1 93 436 MET A C 1
ATOM 3214 O O . MET A 1 436 ? 9.297 -18.125 -18.109 1 93 436 MET A O 1
ATOM 3218 N N . ILE A 1 437 ? 7.211 -17.5 -18.484 1 85.25 437 ILE A N 1
ATOM 3219 C CA . ILE A 1 437 ? 7.648 -16.719 -19.641 1 85.25 437 ILE A CA 1
ATOM 3220 C C . ILE A 1 437 ? 7.27 -15.242 -19.438 1 85.25 437 ILE A C 1
ATOM 3222 O O . ILE A 1 437 ? 7.227 -14.477 -20.406 1 85.25 437 ILE A O 1
ATOM 3226 N N . GLN A 1 438 ? 6.871 -14.938 -18.203 1 81.06 438 GLN A N 1
ATOM 3227 C CA . GLN A 1 438 ? 6.625 -13.555 -17.812 1 81.06 438 GLN A CA 1
ATOM 3228 C C . GLN A 1 438 ? 7.848 -12.961 -17.109 1 81.06 438 GLN A C 1
ATOM 3230 O O . GLN A 1 438 ? 8.219 -13.391 -16.016 1 81.06 438 GLN A O 1
ATOM 3235 N N . PRO A 1 439 ? 8.469 -11.992 -17.688 1 74.75 439 PRO A N 1
ATOM 3236 C CA . PRO A 1 439 ? 9.742 -11.516 -17.141 1 74.75 439 PRO A CA 1
ATOM 3237 C C . PRO A 1 439 ? 9.555 -10.641 -15.898 1 74.75 439 PRO A C 1
ATOM 3239 O O . PRO A 1 439 ? 10.523 -10.375 -15.18 1 74.75 439 PRO A O 1
ATOM 3242 N N . PHE A 1 440 ? 8.398 -10.203 -15.586 1 74.62 440 PHE A N 1
ATOM 3243 C CA . PHE A 1 440 ? 8.117 -9.242 -14.523 1 74.62 440 PHE A CA 1
ATOM 3244 C C . PHE A 1 440 ? 8.656 -9.742 -13.188 1 74.62 440 PHE A C 1
ATOM 3246 O O . PHE A 1 440 ? 9.32 -8.992 -12.469 1 74.62 440 PHE A O 1
ATOM 3253 N N . TRP A 1 441 ? 8.484 -10.906 -12.859 1 80.69 441 TRP A N 1
ATOM 3254 C CA . TRP A 1 441 ? 8.828 -11.438 -11.547 1 80.69 441 TRP A CA 1
ATOM 3255 C C . TRP A 1 441 ? 10.273 -11.906 -11.5 1 80.69 441 TRP A C 1
ATOM 3257 O O . TRP A 1 441 ? 10.82 -12.18 -10.43 1 80.69 441 TRP A O 1
ATOM 3267 N N . ALA A 1 442 ? 10.961 -11.867 -12.68 1 80.31 442 ALA A N 1
ATOM 3268 C CA . ALA A 1 442 ? 12.344 -12.328 -12.758 1 80.31 442 ALA A CA 1
ATOM 3269 C C . ALA A 1 442 ? 13.32 -11.172 -12.516 1 80.31 442 ALA A C 1
ATOM 3271 O O . ALA A 1 442 ? 14.5 -11.398 -12.266 1 80.31 442 ALA A O 1
ATOM 3272 N N . ILE A 1 443 ? 12.852 -10.055 -12.484 1 71.88 443 ILE A N 1
ATOM 3273 C CA . ILE A 1 443 ? 13.695 -8.875 -12.539 1 71.88 443 ILE A CA 1
ATOM 3274 C C . ILE A 1 443 ? 14.555 -8.797 -11.281 1 71.88 443 ILE A C 1
ATOM 3276 O O . ILE A 1 443 ? 15.773 -8.625 -11.359 1 71.88 443 ILE A O 1
ATOM 3280 N N . PRO A 1 444 ? 13.914 -8.961 -10.148 1 69.81 444 PRO A N 1
ATOM 3281 C CA . PRO A 1 444 ? 14.766 -8.891 -8.961 1 69.81 444 PRO A CA 1
ATOM 3282 C C . PRO A 1 444 ? 15.875 -9.945 -8.969 1 69.81 444 PRO A C 1
ATOM 3284 O O . PRO A 1 444 ? 17 -9.664 -8.562 1 69.81 444 PRO A O 1
ATOM 3287 N N . LEU A 1 445 ? 15.516 -11.07 -9.43 1 79.62 445 LEU A N 1
ATOM 3288 C CA . LEU A 1 445 ? 16.484 -12.156 -9.508 1 79.62 445 LEU A CA 1
ATOM 3289 C C . LEU A 1 445 ? 17.578 -11.844 -10.508 1 79.62 445 LEU A C 1
ATOM 3291 O O . LEU A 1 445 ? 18.766 -12.109 -10.25 1 79.62 445 LEU A O 1
ATOM 3295 N N . LEU A 1 446 ? 17.234 -11.273 -11.586 1 79.88 446 LEU A N 1
ATOM 3296 C CA . LEU A 1 446 ? 18.188 -10.945 -12.641 1 79.88 446 LEU A CA 1
ATOM 3297 C C . LEU A 1 446 ? 19.109 -9.797 -12.219 1 79.88 446 LEU A C 1
ATOM 3299 O O . LEU A 1 446 ? 20.281 -9.781 -12.555 1 79.88 446 LEU A O 1
ATOM 3303 N N . SER A 1 447 ? 18.547 -8.93 -11.43 1 70.19 447 SER A N 1
ATOM 3304 C CA . SER A 1 447 ? 19.328 -7.809 -10.93 1 70.19 447 SER A CA 1
ATOM 3305 C C . SER A 1 447 ? 20.422 -8.289 -9.969 1 70.19 447 SER A C 1
ATOM 3307 O O . SER A 1 447 ? 21.531 -7.742 -9.961 1 70.19 447 SER A O 1
ATOM 3309 N N . ILE A 1 448 ? 20.094 -9.266 -9.273 1 67.94 448 ILE A N 1
ATOM 3310 C CA . ILE A 1 448 ? 21.016 -9.82 -8.297 1 67.94 448 ILE A CA 1
ATOM 3311 C C . ILE A 1 448 ? 22.062 -10.68 -9.008 1 67.94 448 ILE A C 1
ATOM 3313 O O . ILE A 1 448 ? 23.219 -10.719 -8.602 1 67.94 448 ILE A O 1
ATOM 3317 N N . SER A 1 449 ? 21.688 -11.273 -10.109 1 75.75 449 SER A N 1
ATOM 3318 C CA . SER A 1 449 ? 22.547 -12.242 -10.781 1 75.75 449 SER A CA 1
ATOM 3319 C C . SER A 1 449 ? 23.375 -11.578 -11.875 1 75.75 449 SER A C 1
ATOM 3321 O O . SER A 1 449 ? 24.344 -12.148 -12.359 1 75.75 449 SER A O 1
ATOM 3323 N N . GLY A 1 450 ? 22.953 -10.383 -12.328 1 74.5 450 GLY A N 1
ATOM 3324 C CA . GLY A 1 450 ? 23.625 -9.695 -13.414 1 74.5 450 GLY A CA 1
ATOM 3325 C C . GLY A 1 450 ? 23.312 -10.281 -14.781 1 74.5 450 GLY A C 1
ATOM 3326 O O . GLY A 1 450 ? 23.984 -9.961 -15.766 1 74.5 450 GLY A O 1
ATOM 3327 N N . LEU A 1 451 ? 22.359 -11.172 -14.836 1 83.56 451 LEU A N 1
ATOM 3328 C CA . LEU A 1 451 ? 21.984 -11.797 -16.094 1 83.56 451 LEU A CA 1
ATOM 3329 C C . LEU A 1 451 ? 20.766 -11.094 -16.703 1 83.56 451 LEU A C 1
ATOM 3331 O O . LEU A 1 451 ? 20.125 -10.266 -16.047 1 83.56 451 LEU A O 1
ATOM 3335 N N . SER A 1 452 ? 20.594 -11.328 -17.984 1 82.44 452 SER A N 1
ATOM 3336 C CA . SER A 1 452 ? 19.422 -10.828 -18.672 1 82.44 452 SER A CA 1
ATOM 3337 C C . SER A 1 452 ? 18.375 -11.922 -18.844 1 82.44 452 SER A C 1
ATOM 3339 O O . SER A 1 452 ? 18.656 -13.102 -18.625 1 82.44 452 SER A O 1
ATOM 3341 N N . VAL A 1 453 ? 17.203 -11.547 -19.297 1 81.81 453 VAL A N 1
ATOM 3342 C CA . VAL A 1 453 ? 16.109 -12.469 -19.516 1 81.81 453 VAL A CA 1
ATOM 3343 C C . VAL A 1 453 ? 16.469 -13.461 -20.625 1 81.81 453 VAL A C 1
ATOM 3345 O O . VAL A 1 453 ? 16.094 -14.633 -20.562 1 81.81 453 VAL A O 1
ATOM 3348 N N . ARG A 1 454 ? 17.266 -13.031 -21.5 1 79.94 454 ARG A N 1
ATOM 3349 C CA . ARG A 1 454 ? 17.656 -13.859 -22.641 1 79.94 454 ARG A CA 1
ATOM 3350 C C . ARG A 1 454 ? 18.516 -15.039 -22.188 1 79.94 454 ARG A C 1
ATOM 3352 O O . ARG A 1 454 ? 18.453 -16.109 -22.797 1 79.94 454 ARG A O 1
ATOM 3359 N N . ASP A 1 455 ? 19.125 -14.812 -21.141 1 84.75 455 ASP A N 1
ATOM 3360 C CA . ASP A 1 455 ? 20.062 -15.828 -20.672 1 84.75 455 ASP A CA 1
ATOM 3361 C C . ASP A 1 455 ? 19.328 -17.016 -20.047 1 84.75 455 ASP A C 1
ATOM 3363 O O . ASP A 1 455 ? 19.859 -18.125 -19.984 1 84.75 455 ASP A O 1
ATOM 3367 N N . ILE A 1 456 ? 18.078 -16.766 -19.641 1 89.44 456 ILE A N 1
ATOM 3368 C CA . ILE A 1 456 ? 17.453 -17.828 -18.859 1 89.44 456 ILE A CA 1
ATOM 3369 C C . ILE A 1 456 ? 16.172 -18.281 -19.547 1 89.44 456 ILE A C 1
ATOM 3371 O O . ILE A 1 456 ? 15.625 -19.344 -19.219 1 89.44 456 ILE A O 1
ATOM 3375 N N . MET A 1 457 ? 15.664 -17.609 -20.516 1 86.94 457 MET A N 1
ATOM 3376 C CA . MET A 1 457 ? 14.328 -17.812 -21.062 1 86.94 457 MET A CA 1
ATOM 3377 C C . MET A 1 457 ? 14.211 -19.188 -21.719 1 86.94 457 MET A C 1
ATOM 3379 O O . MET A 1 457 ? 13.148 -19.812 -21.656 1 86.94 457 MET A O 1
ATOM 3383 N N . GLY A 1 458 ? 15.258 -19.625 -22.344 1 85.44 458 GLY A N 1
ATOM 3384 C CA . GLY A 1 458 ? 15.211 -20.953 -22.953 1 85.44 458 GLY A CA 1
ATOM 3385 C C . GLY A 1 458 ? 14.891 -22.047 -21.953 1 85.44 458 GLY A C 1
ATOM 3386 O O . GLY A 1 458 ? 14.109 -22.953 -22.25 1 85.44 458 GLY A O 1
ATOM 3387 N N . TYR A 1 459 ? 15.484 -22 -20.828 1 90.88 459 TYR A N 1
ATOM 3388 C CA . TYR A 1 459 ? 15.211 -22.969 -19.766 1 90.88 459 TYR A CA 1
ATOM 3389 C C . TYR A 1 459 ? 13.781 -22.844 -19.266 1 90.88 459 TYR A C 1
ATOM 3391 O O . TYR A 1 459 ? 13.102 -23.844 -19.031 1 90.88 459 TYR A O 1
ATOM 3399 N N . CYS A 1 460 ? 13.289 -21.641 -19.156 1 92.81 460 CYS A N 1
ATOM 3400 C CA . CYS A 1 460 ? 11.961 -21.359 -18.625 1 92.81 460 CYS A CA 1
ATOM 3401 C C . CYS A 1 460 ? 10.875 -21.844 -19.578 1 92.81 460 CYS A C 1
ATOM 3403 O O . CYS A 1 460 ? 9.805 -22.281 -19.141 1 92.81 460 CYS A O 1
ATOM 3405 N N . VAL A 1 461 ? 11.141 -21.781 -20.859 1 91.12 461 VAL A N 1
ATOM 3406 C CA . VAL A 1 461 ? 10.188 -22.297 -21.844 1 91.12 461 VAL A CA 1
ATOM 3407 C C . VAL A 1 461 ? 10.023 -23.797 -21.672 1 91.12 461 VAL A C 1
ATOM 3409 O O . VAL A 1 461 ? 8.922 -24.328 -21.797 1 91.12 461 VAL A O 1
ATOM 3412 N N . MET A 1 462 ? 11.094 -24.453 -21.406 1 92.25 462 MET A N 1
ATOM 3413 C CA . MET A 1 462 ? 11.008 -25.891 -21.172 1 92.25 462 MET A CA 1
ATOM 3414 C C . MET A 1 462 ? 10.172 -26.188 -19.922 1 92.25 462 MET A C 1
ATOM 3416 O O . MET A 1 462 ? 9.422 -27.172 -19.891 1 92.25 462 MET A O 1
ATOM 3420 N N . VAL A 1 463 ? 10.352 -25.375 -18.938 1 95.94 463 VAL A N 1
ATOM 3421 C CA . VAL A 1 463 ? 9.539 -25.516 -17.734 1 95.94 463 VAL A CA 1
ATOM 3422 C C . VAL A 1 463 ? 8.07 -25.266 -18.062 1 95.94 463 VAL A C 1
ATOM 3424 O O . VAL A 1 463 ? 7.188 -25.984 -17.594 1 95.94 463 VAL A O 1
ATOM 3427 N N . LEU A 1 464 ? 7.828 -24.219 -18.859 1 95.44 464 LEU A N 1
ATOM 3428 C CA . LEU A 1 464 ? 6.469 -23.891 -19.281 1 95.44 464 LEU A CA 1
ATOM 3429 C C . LEU A 1 464 ? 5.805 -25.078 -19.953 1 95.44 464 LEU A C 1
ATOM 3431 O O . LEU A 1 464 ? 4.676 -25.453 -19.609 1 95.44 464 LEU A O 1
ATOM 3435 N N . LEU A 1 465 ? 6.461 -25.719 -20.859 1 94.38 465 LEU A N 1
ATOM 3436 C CA . LEU A 1 465 ? 5.895 -26.828 -21.609 1 94.38 465 LEU A CA 1
ATOM 3437 C C . LEU A 1 465 ? 5.66 -28.031 -20.719 1 94.38 465 LEU A C 1
ATOM 3439 O O . LEU A 1 465 ? 4.566 -28.609 -20.719 1 94.38 465 LEU A O 1
ATOM 3443 N N . GLY A 1 466 ? 6.668 -28.391 -19.984 1 96.12 466 GLY A N 1
ATOM 3444 C CA . GLY A 1 466 ? 6.535 -29.562 -19.109 1 96.12 466 GLY A CA 1
ATOM 3445 C C . GLY A 1 466 ? 5.504 -29.375 -18.016 1 96.12 466 GLY A C 1
ATOM 3446 O O . GLY A 1 466 ? 4.637 -30.219 -17.812 1 96.12 466 GLY A O 1
ATOM 3447 N N . ALA A 1 467 ? 5.598 -28.281 -17.281 1 97.75 467 ALA A N 1
ATOM 3448 C CA . ALA A 1 467 ? 4.648 -28 -16.203 1 97.75 467 ALA A CA 1
ATOM 3449 C C . ALA A 1 467 ? 3.234 -27.828 -16.75 1 97.75 467 ALA A C 1
ATOM 3451 O O . ALA A 1 467 ? 2.264 -28.25 -16.109 1 97.75 467 ALA A O 1
ATOM 3452 N N . GLY A 1 468 ? 3.123 -27.188 -17.938 1 97.75 468 GLY A N 1
ATOM 3453 C CA . GLY A 1 468 ? 1.819 -27.031 -18.562 1 97.75 468 GLY A CA 1
ATOM 3454 C C . GLY A 1 468 ? 1.109 -28.344 -18.812 1 97.75 468 GLY A C 1
ATOM 3455 O O . GLY A 1 468 ? -0.079 -28.484 -18.516 1 97.75 468 GLY A O 1
ATOM 3456 N N . VAL A 1 469 ? 1.832 -29.297 -19.312 1 97.19 469 VAL A N 1
ATOM 3457 C CA . VAL A 1 469 ? 1.259 -30.609 -19.594 1 97.19 469 VAL A CA 1
ATOM 3458 C C . VAL A 1 469 ? 0.872 -31.297 -18.281 1 97.19 469 VAL A C 1
ATOM 3460 O O . VAL A 1 469 ? -0.231 -31.844 -18.156 1 97.19 469 VAL A O 1
ATOM 3463 N N . LEU A 1 470 ? 1.774 -31.25 -17.328 1 97.62 470 LEU A N 1
ATOM 3464 C CA . LEU A 1 470 ? 1.528 -31.922 -16.047 1 97.62 470 LEU A CA 1
ATOM 3465 C C . LEU A 1 470 ? 0.299 -31.344 -15.359 1 97.62 470 LEU A C 1
ATOM 3467 O O . LEU A 1 470 ? -0.558 -32.094 -14.875 1 97.62 470 LEU A O 1
ATOM 3471 N N . VAL A 1 471 ? 0.156 -30.031 -15.328 1 97.94 471 VAL A N 1
ATOM 3472 C CA . VAL A 1 471 ? -0.938 -29.391 -14.609 1 97.94 471 VAL A CA 1
ATOM 3473 C C . VAL A 1 471 ? -2.24 -29.562 -15.391 1 97.94 471 VAL A C 1
ATOM 3475 O O . VAL A 1 471 ? -3.295 -29.812 -14.797 1 97.94 471 VAL A O 1
ATOM 3478 N N . ALA A 1 472 ? -2.174 -29.453 -16.719 1 96.62 472 ALA A N 1
ATOM 3479 C CA . ALA A 1 472 ? -3.371 -29.656 -17.531 1 96.62 472 ALA A CA 1
ATOM 3480 C C . ALA A 1 472 ? -3.945 -31.047 -17.328 1 96.62 472 ALA A C 1
ATOM 3482 O O . ALA A 1 472 ? -5.16 -31.219 -17.172 1 96.62 472 ALA A O 1
ATOM 3483 N N . VAL A 1 473 ? -3.066 -32.031 -17.312 1 95.69 473 VAL A N 1
ATOM 3484 C CA . VAL A 1 473 ? -3.498 -33.406 -17.094 1 95.69 473 VAL A CA 1
ATOM 3485 C C . VAL A 1 473 ? -4.016 -33.562 -15.672 1 95.69 473 VAL A C 1
ATOM 3487 O O . VAL A 1 473 ? -5.066 -34.188 -15.445 1 95.69 473 VAL A O 1
ATOM 3490 N N . GLY A 1 474 ? -3.283 -33.031 -14.727 1 95.38 474 GLY A N 1
ATOM 3491 C CA . GLY A 1 474 ? -3.695 -33.125 -13.336 1 95.38 474 GLY A CA 1
ATOM 3492 C C . GLY A 1 474 ? -5.062 -32.531 -13.07 1 95.38 474 GLY A C 1
ATOM 3493 O O . GLY A 1 474 ? -5.906 -33.125 -12.422 1 95.38 474 GLY A O 1
ATOM 3494 N N . ILE A 1 475 ? -5.355 -31.344 -13.555 1 93.62 475 ILE A N 1
ATOM 3495 C CA . ILE A 1 475 ? -6.605 -30.625 -13.344 1 93.62 475 ILE A CA 1
ATOM 3496 C C . ILE A 1 475 ? -7.75 -31.375 -14.016 1 93.62 475 ILE A C 1
ATOM 3498 O O . ILE A 1 475 ? -8.875 -31.391 -13.508 1 93.62 475 ILE A O 1
ATOM 3502 N N . SER A 1 476 ? -7.457 -32.094 -15.109 1 90 476 SER A N 1
ATOM 3503 C CA . SER A 1 476 ? -8.484 -32.781 -15.883 1 90 476 SER A CA 1
ATOM 3504 C C . SER A 1 476 ? -8.812 -34.125 -15.281 1 90 476 SER A C 1
ATOM 3506 O O . SER A 1 476 ? -9.945 -34.594 -15.398 1 90 476 SER A O 1
ATOM 3508 N N . VAL A 1 477 ? -7.848 -34.719 -14.586 1 88.94 477 VAL A N 1
ATOM 3509 C CA . VAL A 1 477 ? -8.047 -36.125 -14.227 1 88.94 477 VAL A CA 1
ATOM 3510 C C . VAL A 1 477 ? -8.18 -36.25 -12.711 1 88.94 477 VAL A C 1
ATOM 3512 O O . VAL A 1 477 ? -8.859 -37.125 -12.211 1 88.94 477 VAL A O 1
ATOM 3515 N N . LEU A 1 478 ? -7.504 -35.406 -11.969 1 86.88 478 LEU A N 1
ATOM 3516 C CA . LEU A 1 478 ? -7.5 -35.562 -10.523 1 86.88 478 LEU A CA 1
ATOM 3517 C C . LEU A 1 478 ? -8.805 -35.031 -9.922 1 86.88 478 LEU A C 1
ATOM 3519 O O . LEU A 1 478 ? -9.297 -34 -10.312 1 86.88 478 LEU A O 1
ATOM 3523 N N . PRO A 1 479 ? -9.398 -35.844 -9.086 1 74.12 479 PRO A N 1
ATOM 3524 C CA . PRO A 1 479 ? -10.609 -35.375 -8.398 1 74.12 479 PRO A CA 1
ATOM 3525 C C . PRO A 1 479 ? -10.328 -34.281 -7.371 1 74.12 479 PRO A C 1
ATOM 3527 O O . PRO A 1 479 ? -9.352 -34.375 -6.621 1 74.12 479 PRO A O 1
ATOM 3530 N N . MET A 1 480 ? -10.672 -33.156 -7.738 1 62.47 480 MET A N 1
ATOM 3531 C CA . MET A 1 480 ? -10.508 -32.094 -6.746 1 62.47 480 MET A CA 1
ATOM 3532 C C . MET A 1 480 ? -11.773 -31.922 -5.906 1 62.47 480 MET A C 1
ATOM 3534 O O . MET A 1 480 ? -12.875 -32.219 -6.379 1 62.47 480 MET A O 1
ATOM 3538 N N . MET B 1 1 ? 16.078 38.188 21.531 1 45.28 1 MET B N 1
ATOM 3539 C CA . MET B 1 1 ? 15.016 37.344 20.984 1 45.28 1 MET B CA 1
ATOM 3540 C C . MET B 1 1 ? 15.57 36.312 20.016 1 45.28 1 MET B C 1
ATOM 3542 O O . MET B 1 1 ? 15.227 35.125 20.094 1 45.28 1 MET B O 1
ATOM 3546 N N . THR B 1 2 ? 16.562 36.844 19.312 1 55.47 2 THR B N 1
ATOM 3547 C CA . THR B 1 2 ? 17.156 36 18.297 1 55.47 2 THR B CA 1
ATOM 3548 C C . THR B 1 2 ? 18.016 34.906 18.922 1 55.47 2 THR B C 1
ATOM 3550 O O . THR B 1 2 ? 17.969 33.75 18.516 1 55.47 2 THR B O 1
ATOM 3553 N N . ASN B 1 3 ? 18.641 35.375 20.047 1 59.34 3 ASN B N 1
ATOM 3554 C CA . ASN B 1 3 ? 19.516 34.406 20.688 1 59.34 3 ASN B CA 1
ATOM 3555 C C . ASN B 1 3 ? 18.734 33.344 21.422 1 59.34 3 ASN B C 1
ATOM 3557 O O . ASN B 1 3 ? 19.078 32.156 21.391 1 59.34 3 ASN B O 1
ATOM 3561 N N . ALA B 1 4 ? 17.688 33.781 22.125 1 61.12 4 ALA B N 1
ATOM 3562 C CA . ALA B 1 4 ? 16.844 32.844 22.859 1 61.12 4 ALA B CA 1
ATOM 3563 C C . ALA B 1 4 ? 16.156 31.859 21.90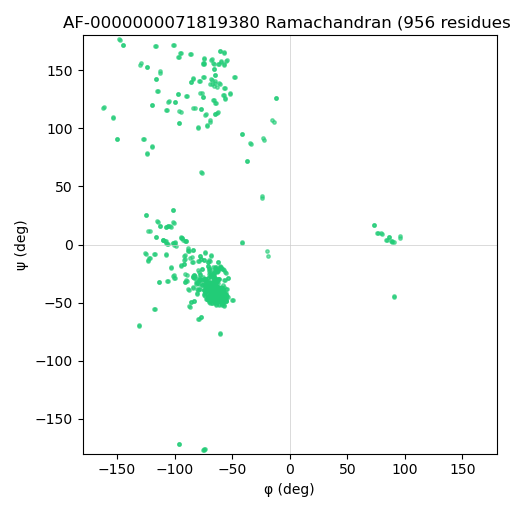6 1 61.12 4 ALA B C 1
ATOM 3565 O O . ALA B 1 4 ? 16.062 30.672 22.203 1 61.12 4 ALA B O 1
ATOM 3566 N N . ILE B 1 5 ? 15.781 32.312 20.781 1 60.62 5 ILE B N 1
ATOM 3567 C CA . ILE B 1 5 ? 15.125 31.469 19.781 1 60.62 5 ILE B CA 1
ATOM 3568 C C . ILE B 1 5 ? 16.125 30.453 19.234 1 60.62 5 ILE B C 1
ATOM 3570 O O . ILE B 1 5 ? 15.797 29.266 19.078 1 60.62 5 ILE B O 1
ATOM 3574 N N . ARG B 1 6 ? 17.266 30.953 19.047 1 62.16 6 ARG B N 1
ATOM 3575 C CA . ARG B 1 6 ? 18.297 30.062 18.531 1 62.16 6 ARG B CA 1
ATOM 3576 C C . ARG B 1 6 ? 18.656 28.984 19.531 1 62.16 6 ARG B C 1
ATOM 3578 O O . ARG B 1 6 ? 18.828 27.812 19.172 1 62.16 6 ARG B O 1
ATOM 3585 N N . GLN B 1 7 ? 18.812 29.453 20.766 1 70.69 7 GLN B N 1
ATOM 3586 C CA . GLN B 1 7 ? 19.125 28.484 21.812 1 70.69 7 GLN B CA 1
ATOM 3587 C C . GLN B 1 7 ? 18.016 27.469 21.984 1 70.69 7 GLN B C 1
ATOM 3589 O O . GLN B 1 7 ? 18.266 26.281 22.172 1 70.69 7 GLN B O 1
ATOM 3594 N N . ALA B 1 8 ? 16.812 27.984 21.922 1 68.88 8 ALA B N 1
ATOM 3595 C CA . ALA B 1 8 ? 15.656 27.078 22.031 1 68.88 8 ALA B CA 1
ATOM 3596 C C . ALA B 1 8 ? 15.609 26.109 20.844 1 68.88 8 ALA B C 1
ATOM 3598 O O . ALA B 1 8 ? 15.297 24.938 21.016 1 68.88 8 ALA B O 1
ATOM 3599 N N . ALA B 1 9 ? 15.945 26.609 19.766 1 65 9 ALA B N 1
ATOM 3600 C CA . ALA B 1 9 ? 15.984 25.781 18.562 1 65 9 ALA B CA 1
ATOM 3601 C C . ALA B 1 9 ? 17.031 24.672 18.688 1 65 9 ALA B C 1
ATOM 3603 O O . ALA B 1 9 ? 16.75 23.516 18.344 1 65 9 ALA B O 1
ATOM 3604 N N . GLU B 1 10 ? 18.156 25.062 19.141 1 69.75 10 GLU B N 1
ATOM 3605 C CA . GLU B 1 10 ? 19.234 24.094 19.281 1 69.75 10 GLU B CA 1
ATOM 3606 C C . GLU B 1 10 ? 18.875 23.016 20.312 1 69.75 10 GLU B C 1
ATOM 3608 O O . GLU B 1 10 ? 19.172 21.844 20.109 1 69.75 10 GLU B O 1
ATOM 3613 N N . ARG B 1 11 ? 18.281 23.484 21.359 1 71.94 11 ARG B N 1
ATOM 3614 C CA . ARG B 1 11 ? 17.891 22.531 22.391 1 71.94 11 ARG B CA 1
ATOM 3615 C C . ARG B 1 11 ? 16.828 21.562 21.859 1 71.94 11 ARG B C 1
ATOM 3617 O O . ARG B 1 11 ? 16.875 20.375 22.141 1 71.94 11 ARG B O 1
ATOM 3624 N N . SER B 1 12 ? 15.922 22.109 21.141 1 71.38 12 SER B N 1
ATOM 3625 C CA . SER B 1 12 ? 14.859 21.281 20.578 1 71.38 12 SER B CA 1
ATOM 3626 C C . SER B 1 12 ? 15.422 20.25 19.609 1 71.38 12 SER B C 1
ATOM 3628 O O . SER B 1 12 ? 15.016 19.094 19.609 1 71.38 12 SER B O 1
ATOM 3630 N N . SER B 1 13 ? 16.312 20.688 18.859 1 70.44 13 SER B N 1
ATOM 3631 C CA . SER B 1 13 ? 16.938 19.781 17.891 1 70.44 13 SER B CA 1
ATOM 3632 C C . SER B 1 13 ? 17.672 18.656 18.594 1 70.44 13 SER B C 1
ATOM 3634 O O . SER B 1 13 ? 17.578 17.5 18.172 1 70.44 13 SER B O 1
ATOM 3636 N N . LYS B 1 14 ? 18.359 19.031 19.562 1 71.88 14 LYS B N 1
ATOM 3637 C CA . LYS B 1 14 ? 19.109 18.016 20.312 1 71.88 14 LYS B CA 1
ATOM 3638 C C . LYS B 1 14 ? 18.172 17.016 20.984 1 71.88 14 LYS B C 1
ATOM 3640 O O . LYS B 1 14 ? 18.453 15.82 21.016 1 71.88 14 LYS B O 1
ATOM 3645 N N . LEU B 1 15 ? 17.094 17.578 21.484 1 73.69 15 LEU B N 1
ATOM 3646 C CA . LEU B 1 15 ? 16.109 16.719 22.141 1 73.69 15 LEU B CA 1
ATOM 3647 C C . LEU B 1 15 ? 15.5 15.727 21.156 1 73.69 15 LEU B C 1
ATOM 3649 O O . LEU B 1 15 ? 15.359 14.547 21.469 1 73.69 15 LEU B O 1
ATOM 3653 N N . VAL B 1 16 ? 15.195 16.266 20.062 1 70.5 16 VAL B N 1
ATOM 3654 C CA . VAL B 1 16 ? 14.539 15.422 19.062 1 70.5 16 VAL B CA 1
ATOM 3655 C C . VAL B 1 16 ? 15.523 14.367 18.547 1 70.5 16 VAL B C 1
ATOM 3657 O O . VAL B 1 16 ? 15.172 13.195 18.422 1 70.5 16 VAL B O 1
ATOM 3660 N N . GLU B 1 17 ? 16.672 14.742 18.312 1 69.19 17 GLU B N 1
ATOM 3661 C CA . GLU B 1 17 ? 17.672 13.828 17.797 1 69.19 17 GLU B CA 1
ATOM 3662 C C . GLU B 1 17 ? 18.078 12.797 18.859 1 69.19 17 GLU B C 1
ATOM 3664 O O . GLU B 1 17 ? 18.375 11.648 18.531 1 69.19 17 GLU B O 1
ATOM 3669 N N . GLN B 1 18 ? 18.031 13.281 20.047 1 71.88 18 GLN B N 1
ATOM 3670 C CA . GLN B 1 18 ? 18.5 12.422 21.125 1 71.88 18 GLN B CA 1
ATOM 3671 C C . GLN B 1 18 ? 17.406 11.477 21.609 1 71.88 18 GLN B C 1
ATOM 3673 O O . GLN B 1 18 ? 17.688 10.344 22 1 71.88 18 GLN B O 1
ATOM 3678 N N . TYR B 1 19 ? 16.188 11.984 21.422 1 72.5 19 TYR B N 1
ATOM 3679 C CA . TYR B 1 19 ? 15.188 11.234 22.172 1 72.5 19 TYR B CA 1
ATOM 3680 C C . TYR B 1 19 ? 14.102 10.695 21.25 1 72.5 19 TYR B C 1
ATOM 3682 O O . TYR B 1 19 ? 13.305 9.844 21.641 1 72.5 19 TYR B O 1
ATOM 3690 N N . LEU B 1 20 ? 14.055 11.141 20.094 1 73.12 20 LEU B N 1
ATOM 3691 C CA . LEU B 1 20 ? 12.93 10.703 19.266 1 73.12 20 LEU B CA 1
ATOM 3692 C C . LEU B 1 20 ? 13.328 9.531 18.391 1 73.12 20 LEU B C 1
ATOM 3694 O O . LEU B 1 20 ? 14.008 9.711 17.375 1 73.12 20 LEU B O 1
ATOM 3698 N N . PRO B 1 21 ? 12.867 8.359 18.797 1 77.81 21 PRO B N 1
ATOM 3699 C CA . PRO B 1 21 ? 13.164 7.188 17.969 1 77.81 21 PRO B CA 1
ATOM 3700 C C . PRO B 1 21 ? 12.32 7.137 16.688 1 77.81 21 PRO B C 1
ATOM 3702 O O . PRO B 1 21 ? 11.539 8.055 16.422 1 77.81 21 PRO B O 1
ATOM 3705 N N . ASP B 1 22 ? 12.508 6.078 15.969 1 81.38 22 ASP B N 1
ATOM 3706 C CA . ASP B 1 22 ? 11.734 5.871 14.75 1 81.38 22 ASP B CA 1
ATOM 3707 C C . ASP B 1 22 ? 10.258 5.691 15.062 1 81.38 22 ASP B C 1
ATOM 3709 O O . ASP B 1 22 ? 9.898 5.141 16.109 1 81.38 22 ASP B O 1
ATOM 3713 N N . ALA B 1 23 ? 9.469 6.195 14.125 1 85.38 23 ALA B N 1
ATOM 3714 C CA . ALA B 1 23 ? 8.016 6.156 14.297 1 85.38 23 ALA B CA 1
ATOM 3715 C C . ALA B 1 23 ? 7.527 4.723 14.492 1 85.38 23 ALA B C 1
ATOM 3717 O O . ALA B 1 23 ? 6.57 4.484 15.234 1 85.38 23 ALA B O 1
ATOM 3718 N N . PHE B 1 24 ? 8.211 3.723 13.906 1 91.88 24 PHE B N 1
ATOM 3719 C CA . PHE B 1 24 ? 7.793 2.33 14.031 1 91.88 24 PHE B CA 1
ATOM 3720 C C . PHE B 1 24 ? 7.973 1.839 15.469 1 91.88 24 PHE B C 1
ATOM 3722 O O . PHE B 1 24 ? 7.145 1.077 15.969 1 91.88 24 PHE B O 1
ATOM 3729 N N . LEU B 1 25 ? 8.969 2.248 16.094 1 89.62 25 LEU B N 1
ATOM 3730 C CA . LEU B 1 25 ? 9.18 1.885 17.484 1 89.62 25 LEU B CA 1
ATOM 3731 C C . LEU B 1 25 ? 8.078 2.459 18.375 1 89.62 25 LEU B C 1
ATOM 3733 O O . LEU B 1 25 ? 7.613 1.796 19.297 1 89.62 25 LEU B O 1
ATOM 3737 N N . PHE B 1 26 ? 7.715 3.604 18.109 1 88.31 26 PHE B N 1
ATOM 3738 C CA . PHE B 1 26 ? 6.637 4.211 18.891 1 88.31 26 PHE B CA 1
ATOM 3739 C C . PHE B 1 26 ? 5.328 3.461 18.656 1 88.31 26 PHE B C 1
ATOM 3741 O O . PHE B 1 26 ? 4.512 3.342 19.578 1 88.31 26 PHE B O 1
ATOM 3748 N N . ALA B 1 27 ? 5.117 3.037 17.453 1 92.81 27 ALA B N 1
ATOM 3749 C CA . ALA B 1 27 ? 3.92 2.244 17.188 1 92.81 27 ALA B CA 1
ATOM 3750 C C . ALA B 1 27 ? 3.898 0.978 18.047 1 92.81 27 ALA B C 1
ATOM 3752 O O . ALA B 1 27 ? 2.852 0.596 18.578 1 92.81 27 ALA B O 1
ATOM 3753 N N . ILE B 1 28 ? 5.035 0.369 18.188 1 94.88 28 ILE B N 1
ATOM 3754 C CA . ILE B 1 28 ? 5.156 -0.842 18.984 1 94.88 28 ILE B CA 1
ATOM 3755 C C . ILE B 1 28 ? 4.902 -0.514 20.453 1 94.88 28 ILE B C 1
ATOM 3757 O O . ILE B 1 28 ? 4.109 -1.185 21.125 1 94.88 28 ILE B O 1
ATOM 3761 N N . ILE B 1 29 ? 5.555 0.542 20.938 1 92.81 29 ILE B N 1
ATOM 3762 C CA . ILE B 1 29 ? 5.441 0.921 22.328 1 92.81 29 ILE B CA 1
ATOM 3763 C C . ILE B 1 29 ? 4 1.319 22.641 1 92.81 29 ILE B C 1
ATOM 3765 O O . ILE B 1 29 ? 3.445 0.906 23.672 1 92.81 29 ILE B O 1
ATOM 3769 N N . LEU B 1 30 ? 3.426 2.092 21.781 1 93.56 30 LEU B N 1
ATOM 3770 C CA . LEU B 1 30 ? 2.047 2.527 21.984 1 93.56 30 LEU B CA 1
ATOM 3771 C C . LEU B 1 30 ? 1.095 1.337 21.984 1 93.56 30 LEU B C 1
ATOM 3773 O O . LEU B 1 30 ? 0.086 1.345 22.703 1 93.56 30 LEU B O 1
ATOM 3777 N N . THR B 1 31 ? 1.353 0.333 21.141 1 96.69 31 THR B N 1
ATOM 3778 C CA . THR B 1 31 ? 0.571 -0.898 21.172 1 96.69 31 THR B CA 1
ATOM 3779 C C . THR B 1 31 ? 0.604 -1.533 22.547 1 96.69 31 THR B C 1
ATOM 3781 O O . THR B 1 31 ? -0.436 -1.932 23.078 1 96.69 31 THR B O 1
ATOM 3784 N N . GLY B 1 32 ? 1.838 -1.602 23.156 1 96.81 32 GLY B N 1
ATOM 3785 C CA . GLY B 1 32 ? 1.976 -2.139 24.5 1 96.81 32 GLY B CA 1
ATOM 3786 C C . GLY B 1 32 ? 1.241 -1.324 25.547 1 96.81 32 GLY B C 1
ATOM 3787 O O . GLY B 1 32 ? 0.556 -1.882 26.406 1 96.81 32 GLY B O 1
ATOM 3788 N N . VAL B 1 33 ? 1.372 -0.022 25.422 1 96 33 VAL B N 1
ATOM 3789 C CA . VAL B 1 33 ? 0.724 0.874 26.375 1 96 33 VAL B CA 1
ATOM 3790 C C . VAL B 1 33 ? -0.792 0.723 26.281 1 96 33 VAL B C 1
ATOM 3792 O O . VAL B 1 33 ? -1.478 0.597 27.297 1 96 33 VAL B O 1
ATOM 3795 N N . ALA B 1 34 ? -1.333 0.721 25.078 1 96.5 34 ALA B N 1
ATOM 3796 C CA . ALA B 1 34 ? -2.77 0.553 24.875 1 96.5 34 ALA B CA 1
ATOM 3797 C C . ALA B 1 34 ? -3.248 -0.787 25.422 1 96.5 34 ALA B C 1
ATOM 3799 O O . ALA B 1 34 ? -4.301 -0.862 26.062 1 96.5 34 ALA B O 1
ATOM 3800 N N . PHE B 1 35 ? -2.465 -1.831 25.188 1 97.88 35 PHE B N 1
ATOM 3801 C CA . PHE B 1 35 ? -2.816 -3.17 25.641 1 97.88 35 PHE B CA 1
ATOM 3802 C C . PHE B 1 35 ? -2.906 -3.211 27.156 1 97.88 35 PHE B C 1
ATOM 3804 O O . PHE B 1 35 ? -3.885 -3.713 27.719 1 97.88 35 PHE B O 1
ATOM 3811 N N . VAL B 1 36 ? -1.9 -2.652 27.859 1 97.81 36 VAL B N 1
ATOM 3812 C CA . VAL B 1 36 ? -1.841 -2.684 29.312 1 97.81 36 VAL B CA 1
ATOM 3813 C C . VAL B 1 36 ? -2.977 -1.845 29.891 1 97.81 36 VAL B C 1
ATOM 3815 O O . VAL B 1 36 ? -3.643 -2.264 30.844 1 97.81 36 VAL B O 1
ATOM 3818 N N . LEU B 1 37 ? -3.229 -0.694 29.359 1 97.56 37 LEU B N 1
ATOM 3819 C CA . LEU B 1 37 ? -4.305 0.162 29.844 1 97.56 37 LEU B CA 1
ATOM 3820 C C . LEU B 1 37 ? -5.656 -0.518 29.672 1 97.56 37 LEU B C 1
ATOM 3822 O O . LEU B 1 37 ? -6.496 -0.469 30.578 1 97.56 37 LEU B O 1
ATOM 3826 N N . ALA B 1 38 ? -5.871 -1.14 28.5 1 97.5 38 ALA B N 1
ATOM 3827 C CA . ALA B 1 38 ? -7.129 -1.839 28.266 1 97.5 38 ALA B CA 1
ATOM 3828 C C . ALA B 1 38 ? -7.27 -3.047 29.188 1 97.5 38 ALA B C 1
ATOM 3830 O O . ALA B 1 38 ? -8.359 -3.326 29.688 1 97.5 38 ALA B O 1
ATOM 3831 N N . LEU B 1 39 ? -6.164 -3.764 29.406 1 97.56 39 LEU B N 1
ATOM 3832 C CA . LEU B 1 39 ? -6.168 -4.945 30.266 1 97.56 39 LEU B CA 1
ATOM 3833 C C . LEU B 1 39 ? -6.605 -4.59 31.672 1 97.56 39 LEU B C 1
ATOM 3835 O O . LEU B 1 39 ? -7.352 -5.344 32.312 1 97.56 39 LEU B O 1
ATOM 3839 N N . VAL B 1 40 ? -6.199 -3.422 32.125 1 96.94 40 VAL B N 1
ATOM 3840 C CA . VAL B 1 40 ? -6.438 -3.043 33.531 1 96.94 40 VAL B CA 1
ATOM 3841 C C . VAL B 1 40 ? -7.781 -2.33 33.625 1 96.94 40 VAL B C 1
ATOM 3843 O O . VAL B 1 40 ? -8.469 -2.459 34.656 1 96.94 40 VAL B O 1
ATOM 3846 N N . SER B 1 41 ? -8.219 -1.633 32.625 1 96.44 41 SER B N 1
ATOM 3847 C CA . SER B 1 41 ? -9.352 -0.721 32.781 1 96.44 41 SER B CA 1
ATOM 3848 C C . SER B 1 41 ? -10.633 -1.342 32.25 1 96.44 41 SER B C 1
ATOM 3850 O O . SER B 1 41 ? -11.734 -0.945 32.656 1 96.44 41 SER B O 1
ATOM 3852 N N . VAL B 1 42 ? -10.562 -2.207 31.297 1 96.69 42 VAL B N 1
ATOM 3853 C CA . VAL B 1 42 ? -11.75 -2.832 30.719 1 96.69 42 VAL B CA 1
ATOM 3854 C C . VAL B 1 42 ? -12.078 -4.109 31.484 1 96.69 42 VAL B C 1
ATOM 3856 O O . VAL B 1 42 ? -11.211 -4.965 31.688 1 96.69 42 VAL B O 1
ATOM 3859 N N . ALA B 1 43 ? -13.297 -4.215 31.922 1 95.12 43 ALA B N 1
ATOM 3860 C CA . ALA B 1 43 ? -13.727 -5.387 32.656 1 95.12 43 ALA B CA 1
ATOM 3861 C C . ALA B 1 43 ? -13.766 -6.629 31.781 1 95.12 43 ALA B C 1
ATOM 3863 O O . ALA B 1 43 ? -14.18 -6.555 30.625 1 95.12 43 ALA B O 1
ATOM 3864 N N . PRO B 1 44 ? -13.289 -7.781 32.312 1 94.56 44 PRO B N 1
ATOM 3865 C CA . PRO B 1 44 ? -13.383 -9.016 31.531 1 94.56 44 PRO B CA 1
ATOM 3866 C C . PRO B 1 44 ? -14.828 -9.469 31.328 1 94.56 44 PRO B C 1
ATOM 3868 O O . PRO B 1 44 ? -15.727 -9.047 32.062 1 94.56 44 PRO B O 1
ATOM 3871 N N . ALA B 1 45 ? -14.984 -10.242 30.25 1 91.88 45 ALA B N 1
ATOM 3872 C CA . ALA B 1 45 ? -16.281 -10.875 30.078 1 91.88 45 ALA B CA 1
ATOM 3873 C C . ALA B 1 45 ? -16.641 -11.734 31.281 1 91.88 45 ALA B C 1
ATOM 3875 O O . ALA B 1 45 ? -15.75 -12.211 32 1 91.88 45 ALA B O 1
ATOM 3876 N N . GLU B 1 46 ? -17.984 -11.914 31.469 1 91.69 46 GLU B N 1
ATOM 3877 C CA . GLU B 1 46 ? -18.422 -12.719 32.594 1 91.69 46 GLU B CA 1
ATOM 3878 C C . GLU B 1 46 ? -17.828 -14.117 32.562 1 91.69 46 GLU B C 1
ATOM 3880 O O . GLU B 1 46 ? -17.875 -14.789 31.516 1 91.69 46 GLU B O 1
ATOM 3885 N N . GLY B 1 47 ? -17.234 -14.578 33.594 1 92.25 47 GLY B N 1
ATOM 3886 C CA . GLY B 1 47 ? -16.719 -15.93 33.688 1 92.25 47 GLY B CA 1
ATOM 3887 C C . GLY B 1 47 ? -15.336 -16.094 33.094 1 92.25 47 GLY B C 1
ATOM 3888 O O . GLY B 1 47 ? -14.781 -17.188 33.094 1 92.25 47 GLY B O 1
ATOM 3889 N N . VAL B 1 48 ? -14.75 -15.055 32.656 1 92.94 48 VAL B N 1
ATOM 3890 C CA . VAL B 1 48 ? -13.438 -15.125 32.031 1 92.94 48 VAL B CA 1
ATOM 3891 C C . VAL B 1 48 ? -12.367 -14.594 32.969 1 92.94 48 VAL B C 1
ATOM 3893 O O . VAL B 1 48 ? -12.5 -13.492 33.5 1 92.94 48 VAL B O 1
ATOM 3896 N N . GLY B 1 49 ? -11.328 -15.359 33.312 1 93.5 49 GLY B N 1
ATOM 3897 C CA . GLY B 1 49 ? -10.227 -14.938 34.156 1 93.5 49 GLY B CA 1
ATOM 3898 C C . GLY B 1 49 ? -9.266 -13.992 33.469 1 93.5 49 GLY B C 1
ATOM 3899 O O . GLY B 1 49 ? -9.484 -13.602 32.312 1 93.5 49 GLY B O 1
ATOM 3900 N N . MET B 1 50 ? -8.211 -13.641 34.156 1 93.81 50 MET B N 1
ATOM 3901 C CA . MET B 1 50 ? -7.254 -12.648 33.656 1 93.81 50 MET B CA 1
ATOM 3902 C C . MET B 1 50 ? -6.527 -13.156 32.438 1 93.81 50 MET B C 1
ATOM 3904 O O . MET B 1 50 ? -6.27 -12.383 31.484 1 93.81 50 MET B O 1
ATOM 3908 N N . VAL B 1 51 ? -6.211 -14.383 32.406 1 94.62 51 VAL B N 1
ATOM 3909 C CA . VAL B 1 51 ? -5.5 -14.961 31.281 1 94.62 51 VAL B CA 1
ATOM 3910 C C . VAL B 1 51 ? -6.41 -14.984 30.047 1 94.62 51 VAL B C 1
ATOM 3912 O O . VAL B 1 51 ? -5.969 -14.68 28.938 1 94.62 51 VAL B O 1
ATOM 3915 N N . GLY B 1 52 ? -7.629 -15.32 30.297 1 95.19 52 GLY B N 1
ATOM 3916 C CA . GLY B 1 52 ? -8.602 -15.273 29.219 1 95.19 52 GLY B CA 1
ATOM 3917 C C . GLY B 1 52 ? -8.859 -13.867 28.703 1 95.19 52 GLY B C 1
ATOM 3918 O O . GLY B 1 52 ? -9.023 -13.664 27.5 1 95.19 52 GLY B O 1
ATOM 3919 N N . HIS B 1 53 ? -8.977 -12.953 29.703 1 96.69 53 HIS B N 1
ATOM 3920 C CA . HIS B 1 53 ? -9.164 -11.547 29.344 1 96.69 53 HIS B CA 1
ATOM 3921 C C . HIS B 1 53 ? -8.016 -11.039 28.484 1 96.69 53 HIS B C 1
ATOM 3923 O O . HIS B 1 53 ? -8.25 -10.383 27.469 1 96.69 53 HIS B O 1
ATOM 3929 N N . ALA B 1 54 ? -6.828 -11.391 28.828 1 97.31 54 ALA B N 1
ATOM 3930 C CA . ALA B 1 54 ? -5.641 -11 28.062 1 97.31 54 ALA B CA 1
ATOM 3931 C C . ALA B 1 54 ? -5.648 -11.625 26.672 1 97.31 54 ALA B C 1
ATOM 3933 O O . ALA B 1 54 ? -5.281 -10.977 25.688 1 97.31 54 ALA B O 1
ATOM 3934 N N . GLY B 1 55 ? -6.008 -12.898 26.625 1 96.94 55 GLY B N 1
ATOM 3935 C CA . GLY B 1 55 ? -6.098 -13.586 25.344 1 96.94 55 GLY B CA 1
ATOM 3936 C C . GLY B 1 55 ? -7.137 -12.984 24.422 1 96.94 55 GLY B C 1
ATOM 3937 O O . GLY B 1 55 ? -6.891 -12.82 23.219 1 96.94 55 GLY B O 1
ATOM 3938 N N . ASN B 1 56 ? -8.289 -12.633 25 1 96.38 56 ASN B N 1
ATOM 3939 C CA . ASN B 1 56 ? -9.344 -12.008 24.219 1 96.38 56 ASN B CA 1
ATOM 3940 C C . ASN B 1 56 ? -8.914 -10.641 23.688 1 96.38 56 ASN B C 1
ATOM 3942 O O . ASN B 1 56 ? -9.219 -10.289 22.547 1 96.38 56 ASN B O 1
ATOM 3946 N N . LEU B 1 57 ? -8.266 -9.922 24.531 1 97.56 57 LEU B N 1
ATOM 3947 C CA . LEU B 1 57 ? -7.77 -8.609 24.125 1 97.56 57 LEU B CA 1
ATOM 3948 C C . LEU B 1 57 ? -6.758 -8.742 23 1 97.56 57 LEU B C 1
ATOM 3950 O O . LEU B 1 57 ? -6.758 -7.934 22.062 1 97.56 57 LEU B O 1
ATOM 3954 N N . LEU B 1 58 ? -5.945 -9.727 23.094 1 98.12 58 LEU B N 1
ATOM 3955 C CA . LEU B 1 58 ? -4.918 -9.961 22.078 1 98.12 58 LEU B CA 1
ATOM 3956 C C . LEU B 1 58 ? -5.547 -10.398 20.766 1 98.12 58 LEU B C 1
ATOM 3958 O O . LEU B 1 58 ? -5.18 -9.898 19.703 1 98.12 58 LEU B O 1
ATOM 3962 N N . LEU B 1 59 ? -6.504 -11.242 20.781 1 97.44 59 LEU B N 1
ATOM 3963 C CA . LEU B 1 59 ? -7.066 -11.82 19.562 1 97.44 59 LEU B CA 1
ATOM 3964 C C . LEU B 1 59 ? -8.18 -10.938 19 1 97.44 59 LEU B C 1
ATOM 3966 O O . LEU B 1 59 ? -8.125 -10.523 17.844 1 97.44 59 LEU B O 1
ATOM 3970 N N . ASP B 1 60 ? -9.148 -10.602 19.797 1 96.06 60 ASP B N 1
ATOM 3971 C CA . ASP B 1 60 ? -10.312 -9.859 19.344 1 96.06 60 ASP B CA 1
ATOM 3972 C C . ASP B 1 60 ? -10.008 -8.367 19.219 1 96.06 60 ASP B C 1
ATOM 3974 O O . ASP B 1 60 ? -10.5 -7.695 18.312 1 96.06 60 ASP B O 1
ATOM 3978 N N . GLY B 1 61 ? -9.258 -7.883 20.156 1 97.12 61 GLY B N 1
ATOM 3979 C CA . GLY B 1 61 ? -8.898 -6.473 20.125 1 97.12 61 GLY B CA 1
ATOM 3980 C C . GLY B 1 61 ? -7.781 -6.168 19.141 1 97.12 61 GLY B C 1
ATOM 3981 O O . GLY B 1 61 ? -8.008 -5.543 18.109 1 97.12 61 GLY B O 1
ATOM 3982 N N . TRP B 1 62 ? -6.594 -6.723 19.406 1 98.38 62 TRP B N 1
ATOM 3983 C CA . TRP B 1 62 ? -5.395 -6.359 18.656 1 98.38 62 TRP B CA 1
ATOM 3984 C C . TRP B 1 62 ? -5.391 -7.023 17.281 1 98.38 62 TRP B C 1
ATOM 3986 O O . TRP B 1 62 ? -5.473 -6.34 16.25 1 98.38 62 TRP B O 1
ATOM 3996 N N . TYR B 1 63 ? -5.367 -8.352 17.188 1 98.38 63 TYR B N 1
ATOM 3997 C CA . TYR B 1 63 ? -5.352 -9.023 15.891 1 98.38 63 TYR B CA 1
ATOM 3998 C C . TYR B 1 63 ? -6.613 -8.703 15.094 1 98.38 63 TYR B C 1
ATOM 4000 O O . TYR B 1 63 ? -6.547 -8.438 13.891 1 98.38 63 TYR B O 1
ATOM 4008 N N . GLY B 1 64 ? -7.754 -8.75 15.758 1 96.81 64 GLY B N 1
ATOM 4009 C CA . GLY B 1 64 ? -9.016 -8.453 15.094 1 96.81 64 GLY B CA 1
ATOM 4010 C C . GLY B 1 64 ? -9.055 -7.066 14.477 1 96.81 64 GLY B C 1
ATOM 4011 O O . GLY B 1 64 ? -9.594 -6.883 13.383 1 96.81 64 GLY B O 1
ATOM 4012 N N . GLY B 1 65 ? -8.477 -6.078 15.141 1 97 65 GLY B N 1
ATOM 4013 C CA . GLY B 1 65 ? -8.453 -4.707 14.656 1 97 65 GLY B CA 1
ATOM 4014 C C . GLY B 1 65 ? -7.324 -4.438 13.68 1 97 65 GLY B C 1
ATOM 4015 O O . GLY B 1 65 ? -7.371 -3.465 12.922 1 97 65 GLY B O 1
ATOM 4016 N N . PHE B 1 66 ? -6.328 -5.324 13.594 1 98.06 66 PHE B N 1
ATOM 4017 C CA . PHE B 1 66 ? -5.051 -5.133 12.922 1 98.06 66 PHE B CA 1
ATOM 4018 C C . PHE B 1 66 ? -5.258 -4.848 11.438 1 98.06 66 PHE B C 1
ATOM 4020 O O . PHE B 1 66 ? -4.422 -4.203 10.805 1 98.06 66 PHE B O 1
ATOM 4027 N N . TRP B 1 67 ? -6.363 -5.172 10.891 1 97.44 67 TRP B N 1
ATOM 4028 C CA . TRP B 1 67 ? -6.582 -5.16 9.445 1 97.44 67 TRP B CA 1
ATOM 4029 C C . TRP B 1 67 ? -7.648 -4.137 9.062 1 97.44 67 TRP B C 1
ATOM 4031 O O . TRP B 1 67 ? -7.996 -4.004 7.887 1 97.44 67 TRP B O 1
ATOM 4041 N N . ASN B 1 68 ? -8.133 -3.324 9.992 1 95.94 68 ASN B N 1
ATOM 4042 C CA . ASN B 1 68 ? -9.281 -2.441 9.797 1 95.94 68 ASN B CA 1
ATOM 4043 C C . ASN B 1 68 ? -8.898 -1.19 9.008 1 95.94 68 ASN B C 1
ATOM 4045 O O . ASN B 1 68 ? -9.766 -0.442 8.562 1 95.94 68 ASN B O 1
ATOM 4049 N N . LEU B 1 69 ? -7.57 -0.951 8.789 1 97 69 LEU B N 1
ATOM 4050 C CA . LEU B 1 69 ? -7.152 0.256 8.086 1 97 69 LEU B CA 1
ATOM 4051 C C . LEU B 1 69 ? -6.547 -0.087 6.73 1 97 69 LEU B C 1
ATOM 4053 O O . LEU B 1 69 ? -5.855 0.736 6.129 1 97 69 LEU B O 1
ATOM 4057 N N . LEU B 1 70 ? -6.75 -1.287 6.23 1 97.69 70 LEU B N 1
ATOM 4058 C CA . LEU B 1 70 ? -6.141 -1.701 4.973 1 97.69 70 LEU B CA 1
ATOM 4059 C C . LEU B 1 70 ? -6.531 -0.754 3.842 1 97.69 70 LEU B C 1
ATOM 4061 O O . LEU B 1 70 ? -5.664 -0.232 3.137 1 97.69 70 LEU B O 1
ATOM 4065 N N . SER B 1 71 ? -7.848 -0.493 3.635 1 97.31 71 SER B N 1
ATOM 4066 C CA . SER B 1 71 ? -8.312 0.406 2.582 1 97.31 71 SER B CA 1
ATOM 4067 C C . SER B 1 71 ? -7.762 1.814 2.777 1 97.31 71 SER B C 1
ATOM 4069 O O . SER B 1 71 ? -7.219 2.41 1.844 1 97.31 71 SER B O 1
ATOM 4071 N N . PHE B 1 72 ? -7.883 2.316 3.957 1 97.06 72 PHE B N 1
ATOM 4072 C CA . PHE B 1 72 ? -7.402 3.654 4.281 1 97.06 72 PHE B CA 1
ATOM 4073 C C . PHE B 1 72 ? -5.898 3.758 4.07 1 97.06 72 PHE B C 1
ATOM 4075 O O . PHE B 1 72 ? -5.406 4.75 3.525 1 97.06 72 PHE B O 1
ATOM 4082 N N . GLY B 1 73 ? -5.16 2.75 4.535 1 97.25 73 GLY B N 1
ATOM 4083 C CA . GLY B 1 73 ? -3.719 2.727 4.328 1 97.25 73 GLY B CA 1
ATOM 4084 C C . GLY B 1 73 ? -3.328 2.822 2.863 1 97.25 73 GLY B C 1
ATOM 4085 O O . GLY B 1 73 ? -2.41 3.564 2.508 1 97.25 73 GLY B O 1
ATOM 4086 N N . MET B 1 74 ? -3.973 2.072 2.023 1 97.88 74 MET B N 1
ATOM 4087 C CA . MET B 1 74 ? -3.688 2.131 0.593 1 97.88 74 MET B CA 1
ATOM 4088 C C . MET B 1 74 ? -4.027 3.506 0.026 1 97.88 74 MET B C 1
ATOM 4090 O O . MET B 1 74 ? -3.311 4.023 -0.833 1 97.88 74 MET B O 1
ATOM 4094 N N . GLN B 1 75 ? -5.121 4.102 0.468 1 97.5 75 GLN B N 1
ATOM 4095 C CA . GLN B 1 75 ? -5.492 5.445 0.034 1 97.5 75 GLN B CA 1
ATOM 4096 C C . GLN B 1 75 ? -4.406 6.457 0.395 1 97.5 75 GLN B C 1
ATOM 4098 O O . GLN B 1 75 ? -4.07 7.328 -0.411 1 97.5 75 GLN B O 1
ATOM 4103 N N . MET B 1 76 ? -3.857 6.336 1.595 1 96.25 76 MET B N 1
ATOM 4104 C CA . MET B 1 76 ? -2.797 7.238 2.033 1 96.25 76 MET B CA 1
ATOM 4105 C C . MET B 1 76 ? -1.52 7.008 1.231 1 96.25 76 MET B C 1
ATOM 4107 O O . MET B 1 76 ? -0.8 7.957 0.913 1 96.25 76 MET B O 1
ATOM 4111 N N . THR B 1 77 ? -1.278 5.738 0.93 1 96.5 77 THR B N 1
ATOM 4112 C CA . THR B 1 77 ? -0.139 5.406 0.083 1 96.5 77 THR B CA 1
ATOM 4113 C C . THR B 1 77 ? -0.277 6.055 -1.291 1 96.5 77 THR B C 1
ATOM 4115 O O . THR B 1 77 ? 0.675 6.648 -1.802 1 96.5 77 THR B O 1
ATOM 4118 N N . LEU B 1 78 ? -1.415 5.961 -1.836 1 97.38 78 LEU B N 1
ATOM 4119 C CA . LEU B 1 78 ? -1.682 6.527 -3.154 1 97.38 78 LEU B CA 1
ATOM 4120 C C . LEU B 1 78 ? -1.564 8.047 -3.125 1 97.38 78 LEU B C 1
ATOM 4122 O O . LEU B 1 78 ? -1.003 8.648 -4.043 1 97.38 78 LEU B O 1
ATOM 4126 N N . ILE B 1 79 ? -2.09 8.648 -2.107 1 95.56 79 ILE B N 1
ATOM 4127 C CA . ILE B 1 79 ? -2.072 10.109 -2.045 1 95.56 79 ILE B CA 1
ATOM 4128 C C . ILE B 1 79 ? -0.63 10.609 -2.043 1 95.56 79 ILE B C 1
ATOM 4130 O O . ILE B 1 79 ? -0.295 11.562 -2.754 1 95.56 79 ILE B O 1
ATOM 4134 N N . LEU B 1 80 ? 0.211 9.961 -1.295 1 93.38 80 LEU B N 1
ATOM 4135 C CA . LEU B 1 80 ? 1.609 10.367 -1.235 1 93.38 80 LEU B CA 1
ATOM 4136 C C . LEU B 1 80 ? 2.301 10.141 -2.574 1 93.38 80 LEU B C 1
ATOM 4138 O O . LEU B 1 80 ? 3.02 11.008 -3.066 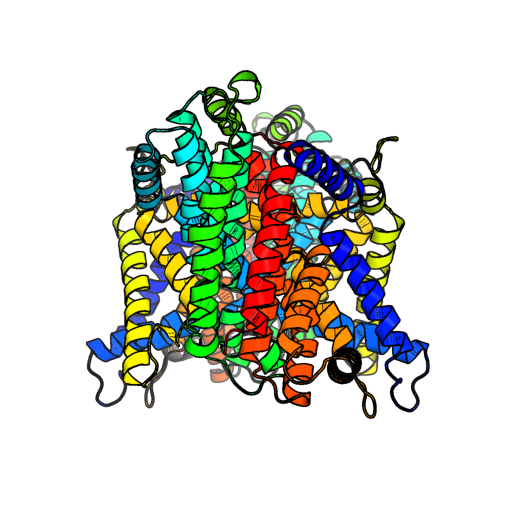1 93.38 80 LEU B O 1
ATOM 4142 N N . MET B 1 81 ? 2.033 9.023 -3.188 1 95.88 81 MET B N 1
ATOM 4143 C CA . MET B 1 81 ? 2.711 8.672 -4.43 1 95.88 81 MET B CA 1
ATOM 4144 C C . MET B 1 81 ? 2.238 9.555 -5.578 1 95.88 81 MET B C 1
ATOM 4146 O O . MET B 1 81 ? 3.045 10 -6.398 1 95.88 81 MET B O 1
ATOM 4150 N N . THR B 1 82 ? 0.961 9.781 -5.691 1 96.75 82 THR B N 1
ATOM 4151 C CA . THR B 1 82 ? 0.433 10.586 -6.789 1 96.75 82 THR B CA 1
ATOM 4152 C C . THR B 1 82 ? 0.866 12.039 -6.648 1 96.75 82 THR B C 1
ATOM 4154 O O . THR B 1 82 ? 1.169 12.703 -7.645 1 96.75 82 THR B O 1
ATOM 4157 N N . GLY B 1 83 ? 0.894 12.555 -5.41 1 94.38 83 GLY B N 1
ATOM 4158 C CA . GLY B 1 83 ? 1.418 13.891 -5.191 1 94.38 83 GLY B CA 1
ATOM 4159 C C . GLY B 1 83 ? 2.875 14.039 -5.59 1 94.38 83 GLY B C 1
ATOM 4160 O O . GLY B 1 83 ? 3.248 15 -6.258 1 94.38 83 GLY B O 1
ATOM 4161 N N . TYR B 1 84 ? 3.641 13.07 -5.203 1 92.06 84 TYR B N 1
ATOM 4162 C CA . TYR B 1 84 ? 5.055 13.055 -5.555 1 92.06 84 TYR B CA 1
ATOM 4163 C C . TYR B 1 84 ? 5.238 13.031 -7.066 1 92.06 84 TYR B C 1
ATOM 4165 O O . TYR B 1 84 ? 6.043 13.789 -7.613 1 92.06 84 TYR B O 1
ATOM 4173 N N . ALA B 1 85 ? 4.504 12.188 -7.719 1 94.69 85 ALA B N 1
ATOM 4174 C CA . ALA B 1 85 ? 4.625 12.047 -9.172 1 94.69 85 ALA B CA 1
ATOM 4175 C C . ALA B 1 85 ? 4.238 13.344 -9.875 1 94.69 85 ALA B C 1
ATOM 4177 O O . ALA B 1 85 ? 4.875 13.734 -10.859 1 94.69 85 ALA B O 1
ATOM 4178 N N . LEU B 1 86 ? 3.23 13.977 -9.398 1 95.44 86 LEU B N 1
ATOM 4179 C CA . LEU B 1 86 ? 2.793 15.219 -10.016 1 95.44 86 LEU B CA 1
ATOM 4180 C C . LEU B 1 86 ? 3.84 16.312 -9.844 1 95.44 86 LEU B C 1
ATOM 4182 O O . LEU B 1 86 ? 4.035 17.141 -10.734 1 95.44 86 LEU B O 1
ATOM 4186 N N . ALA B 1 87 ? 4.508 16.344 -8.727 1 92.5 87 ALA B N 1
ATOM 4187 C CA . ALA B 1 87 ? 5.516 17.344 -8.414 1 92.5 87 ALA B CA 1
ATOM 4188 C C . ALA B 1 87 ? 6.668 17.297 -9.414 1 92.5 87 ALA B C 1
ATOM 4190 O O . ALA B 1 87 ? 7.367 18.297 -9.609 1 92.5 87 ALA B O 1
ATOM 4191 N N . GLN B 1 88 ? 6.781 16.188 -10.102 1 91.94 88 GLN B N 1
ATOM 4192 C CA . GLN B 1 88 ? 7.922 15.992 -10.984 1 91.94 88 GLN B CA 1
ATOM 4193 C C . GLN B 1 88 ? 7.547 16.266 -12.438 1 91.94 88 GLN B C 1
ATOM 4195 O O . GLN B 1 88 ? 8.289 15.906 -13.359 1 91.94 88 GLN B O 1
ATOM 4200 N N . THR B 1 89 ? 6.492 16.938 -12.664 1 94.31 89 THR B N 1
ATOM 4201 C CA . THR B 1 89 ? 6.023 17.172 -14.023 1 94.31 89 THR B CA 1
ATOM 4202 C C . THR B 1 89 ? 6.543 18.516 -14.539 1 94.31 89 THR B C 1
ATOM 4204 O O . THR B 1 89 ? 6.945 19.375 -13.758 1 94.31 89 THR B O 1
ATOM 4207 N N . LYS B 1 90 ? 6.465 18.734 -15.875 1 93.38 90 LYS B N 1
ATOM 4208 C CA . LYS B 1 90 ? 6.949 19.922 -16.547 1 93.38 90 LYS B CA 1
ATOM 4209 C C . LYS B 1 90 ? 6.137 21.156 -16.156 1 93.38 90 LYS B C 1
ATOM 4211 O O . LYS B 1 90 ? 6.699 22.219 -15.883 1 93.38 90 LYS B O 1
ATOM 4216 N N . PRO B 1 91 ? 4.844 21.031 -16.109 1 94.81 91 PRO B N 1
ATOM 4217 C CA . PRO B 1 91 ? 4.082 22.203 -15.703 1 94.81 91 PRO B CA 1
ATOM 4218 C C . PRO B 1 91 ? 4.453 22.688 -14.305 1 94.81 91 PRO B C 1
ATOM 4220 O O . PRO B 1 91 ? 4.535 23.906 -14.07 1 94.81 91 PRO B O 1
ATOM 4223 N N . VAL B 1 92 ? 4.695 21.828 -13.383 1 94.94 92 VAL B N 1
ATOM 4224 C CA . VAL B 1 92 ? 5.078 22.219 -12.023 1 94.94 92 VAL B CA 1
ATOM 4225 C C . VAL B 1 92 ? 6.469 22.859 -12.047 1 94.94 92 VAL B C 1
ATOM 4227 O O . VAL B 1 92 ? 6.691 23.875 -11.406 1 94.94 92 VAL B O 1
ATOM 4230 N N . ASP B 1 93 ? 7.352 22.234 -12.773 1 93.69 93 ASP B N 1
ATOM 4231 C CA . ASP B 1 93 ? 8.695 22.797 -12.906 1 93.69 93 ASP B CA 1
ATOM 4232 C C . ASP B 1 93 ? 8.648 24.203 -13.508 1 93.69 93 ASP B C 1
ATOM 4234 O O . ASP B 1 93 ? 9.367 25.094 -13.055 1 93.69 93 ASP B O 1
ATOM 4238 N N . TRP B 1 94 ? 7.859 24.297 -14.516 1 95.25 94 TRP B N 1
ATOM 4239 C CA . TRP B 1 94 ? 7.707 25.594 -15.172 1 95.25 94 TRP B CA 1
ATOM 4240 C C . TRP B 1 94 ? 7.168 26.641 -14.195 1 95.25 94 TRP B C 1
ATOM 4242 O O . TRP B 1 94 ? 7.684 27.766 -14.133 1 95.25 94 TRP B O 1
ATOM 4252 N N . LEU B 1 95 ? 6.188 26.281 -13.445 1 96.44 95 LEU B N 1
ATOM 4253 C CA . LEU B 1 95 ? 5.586 27.188 -12.484 1 96.44 95 LEU B CA 1
ATOM 4254 C C . LEU B 1 95 ? 6.59 27.594 -11.406 1 96.44 95 LEU B C 1
ATOM 4256 O O . LEU B 1 95 ? 6.684 28.766 -11.047 1 96.44 95 LEU B O 1
ATOM 4260 N N . LEU B 1 96 ? 7.363 26.688 -10.891 1 95.12 96 LEU B N 1
ATOM 4261 C CA . LEU B 1 96 ? 8.336 26.938 -9.836 1 95.12 96 LEU B CA 1
ATOM 4262 C C . LEU B 1 96 ? 9.469 27.828 -10.344 1 95.12 96 LEU B C 1
ATOM 4264 O O . LEU B 1 96 ? 9.953 28.703 -9.617 1 95.12 96 LEU B O 1
ATOM 4268 N N . THR B 1 97 ? 9.859 27.594 -11.578 1 94.62 97 THR B N 1
ATOM 4269 C CA . THR B 1 97 ? 10.906 28.422 -12.18 1 94.62 97 THR B CA 1
ATOM 4270 C C . THR B 1 97 ? 10.445 29.859 -12.336 1 94.62 97 THR B C 1
ATOM 4272 O O . THR B 1 97 ? 11.188 30.797 -12.039 1 94.62 97 THR B O 1
ATOM 4275 N N . ARG B 1 98 ? 9.258 30 -12.758 1 96.44 98 ARG B N 1
ATOM 4276 C CA . ARG B 1 98 ? 8.703 31.344 -12.914 1 96.44 98 ARG B CA 1
ATOM 4277 C C . ARG B 1 98 ? 8.578 32.062 -11.57 1 96.44 98 ARG B C 1
ATOM 4279 O O . ARG B 1 98 ? 8.914 33.219 -11.453 1 96.44 98 ARG B O 1
ATOM 4286 N N . LEU B 1 99 ? 8.18 31.344 -10.586 1 97.12 99 LEU B N 1
ATOM 4287 C CA . LEU B 1 99 ? 8 31.906 -9.258 1 97.12 99 LEU B CA 1
ATOM 4288 C C . LEU B 1 99 ? 9.352 32.25 -8.633 1 97.12 99 LEU B C 1
ATOM 4290 O O . LEU B 1 99 ? 9.469 33.25 -7.895 1 97.12 99 LEU B O 1
ATOM 4294 N N . ALA B 1 100 ? 10.336 31.453 -8.906 1 95.12 100 ALA B N 1
ATOM 4295 C CA . ALA B 1 100 ? 11.672 31.672 -8.344 1 95.12 100 ALA B CA 1
ATOM 4296 C C . ALA B 1 100 ? 12.273 32.969 -8.852 1 95.12 100 ALA B C 1
ATOM 4298 O O . ALA B 1 100 ? 13.164 33.562 -8.211 1 95.12 100 ALA B O 1
ATOM 4299 N N . GLY B 1 101 ? 11.75 33.438 -9.945 1 94.69 101 GLY B N 1
ATOM 4300 C CA . GLY B 1 101 ? 12.258 34.688 -10.539 1 94.69 101 GLY B CA 1
ATOM 4301 C C . GLY B 1 101 ? 11.547 35.906 -10.039 1 94.69 101 GLY B C 1
ATOM 4302 O O . GLY B 1 101 ? 11.945 37.031 -10.367 1 94.69 101 GLY B O 1
ATOM 4303 N N . VAL B 1 102 ? 10.672 35.812 -9.172 1 96 102 VAL B N 1
ATOM 4304 C CA . VAL B 1 102 ? 9.797 36.906 -8.773 1 96 102 VAL B CA 1
ATOM 4305 C C . VAL B 1 102 ? 10.492 37.75 -7.699 1 96 102 VAL B C 1
ATOM 4307 O O . VAL B 1 102 ? 10.523 38.969 -7.793 1 96 102 VAL B O 1
ATOM 4310 N N . PRO B 1 103 ? 11.047 37.094 -6.621 1 95.88 103 PRO B N 1
ATOM 4311 C CA . PRO B 1 103 ? 11.648 37.938 -5.586 1 95.88 103 PRO B CA 1
ATOM 4312 C C . PRO B 1 103 ? 12.914 38.656 -6.07 1 95.88 103 PRO B C 1
ATOM 4314 O O . PRO B 1 103 ? 13.703 38.094 -6.82 1 95.88 103 PRO B O 1
ATOM 4317 N N . ASN B 1 104 ? 13.039 39.938 -5.586 1 94.25 104 ASN B N 1
ATOM 4318 C CA . ASN B 1 104 ? 14.203 40.719 -5.973 1 94.25 104 ASN B CA 1
ATOM 4319 C C . ASN B 1 104 ? 15.18 40.875 -4.809 1 94.25 104 ASN B C 1
ATOM 4321 O O . ASN B 1 104 ? 16.25 41.469 -4.973 1 94.25 104 ASN B O 1
ATOM 4325 N N . THR B 1 105 ? 14.758 40.469 -3.717 1 95.94 105 THR B N 1
ATOM 4326 C CA . THR B 1 105 ? 15.617 40.562 -2.545 1 95.94 105 THR B CA 1
ATOM 4327 C C . THR B 1 105 ? 15.664 39.219 -1.825 1 95.94 105 THR B C 1
ATOM 4329 O O . THR B 1 105 ? 14.758 38.375 -1.971 1 95.94 105 THR B O 1
ATOM 4332 N N . GLU B 1 106 ? 16.75 39 -1.104 1 95.94 106 GLU B N 1
ATOM 4333 C CA . GLU B 1 106 ? 16.891 37.781 -0.332 1 95.94 106 GLU B CA 1
ATOM 4334 C C . GLU B 1 106 ? 15.781 37.656 0.714 1 95.94 106 GLU B C 1
ATOM 4336 O O . GLU B 1 106 ? 15.242 36.562 0.93 1 95.94 106 GLU B O 1
ATOM 4341 N N . ARG B 1 107 ? 15.484 38.781 1.351 1 95.06 107 ARG B N 1
ATOM 4342 C CA . ARG B 1 107 ? 14.422 38.781 2.348 1 95.06 107 ARG B CA 1
ATOM 4343 C C . ARG B 1 107 ? 13.078 38.438 1.718 1 95.06 107 ARG B C 1
ATOM 4345 O O . ARG B 1 107 ? 12.266 37.75 2.314 1 95.06 107 ARG B O 1
ATOM 4352 N N . GLY B 1 108 ? 12.836 39 0.584 1 96.81 108 GLY B N 1
ATOM 4353 C CA . GLY B 1 108 ? 11.625 38.688 -0.151 1 96.81 108 GLY B CA 1
ATOM 4354 C C . GLY B 1 108 ? 11.547 37.219 -0.533 1 96.81 108 GLY B C 1
ATOM 4355 O O . GLY B 1 108 ? 10.469 36.594 -0.491 1 96.81 108 GLY B O 1
ATOM 4356 N N . ALA B 1 109 ? 12.68 36.625 -0.954 1 97.62 109 ALA B N 1
ATOM 4357 C CA . ALA B 1 109 ? 12.734 35.219 -1.29 1 97.62 109 ALA B CA 1
ATOM 4358 C C . ALA B 1 109 ? 12.461 34.344 -0.062 1 97.62 109 ALA B C 1
ATOM 4360 O O . ALA B 1 109 ? 11.719 33.375 -0.139 1 97.62 109 ALA B O 1
ATOM 4361 N N . ALA B 1 110 ? 13.031 34.75 1.072 1 96.62 110 ALA B N 1
ATOM 4362 C CA . ALA B 1 110 ? 12.828 34.031 2.32 1 96.62 110 ALA B CA 1
ATOM 4363 C C . ALA B 1 110 ? 11.359 34.031 2.734 1 96.62 110 ALA B C 1
ATOM 4365 O O . ALA B 1 110 ? 10.859 33.062 3.32 1 96.62 110 ALA B O 1
ATOM 4366 N N . ALA B 1 111 ? 10.695 35.094 2.402 1 97.44 111 ALA B N 1
ATOM 4367 C CA . ALA B 1 111 ? 9.273 35.219 2.715 1 97.44 111 ALA B CA 1
ATOM 4368 C C . ALA B 1 111 ? 8.422 34.438 1.735 1 97.44 111 ALA B C 1
ATOM 4370 O O . ALA B 1 111 ? 7.379 33.875 2.109 1 97.44 111 ALA B O 1
ATOM 4371 N N . MET B 1 112 ? 8.82 34.281 0.536 1 98.12 112 MET B N 1
ATOM 4372 C CA . MET B 1 112 ? 8.008 33.688 -0.521 1 98.12 112 MET B CA 1
ATOM 4373 C C . MET B 1 112 ? 8.047 32.156 -0.445 1 98.12 112 MET B C 1
ATOM 4375 O O . MET B 1 112 ? 7.062 31.484 -0.762 1 98.12 112 MET B O 1
ATOM 4379 N N . VAL B 1 113 ? 9.133 31.594 -0.02 1 97.62 113 VAL B N 1
ATOM 4380 C CA . VAL B 1 113 ? 9.336 30.156 -0.055 1 97.62 113 VAL B CA 1
ATOM 4381 C C . VAL B 1 113 ? 8.258 29.453 0.773 1 97.62 113 VAL B C 1
ATOM 4383 O O . VAL B 1 113 ? 7.586 28.547 0.289 1 97.62 113 VAL B O 1
ATOM 4386 N N . PRO B 1 114 ? 7.992 29.891 2.01 1 98.06 114 PRO B N 1
ATOM 4387 C CA . PRO B 1 114 ? 6.938 29.219 2.76 1 98.06 114 PRO B CA 1
ATOM 4388 C C . PRO B 1 114 ? 5.551 29.422 2.15 1 98.06 114 PRO B C 1
ATOM 4390 O O . PRO B 1 114 ? 4.68 28.562 2.283 1 98.06 114 PRO B O 1
ATOM 4393 N N . VAL B 1 115 ? 5.344 30.469 1.435 1 98.31 115 VAL B N 1
ATOM 4394 C CA . VAL B 1 115 ? 4.062 30.75 0.801 1 98.31 115 VAL B CA 1
ATOM 4395 C C . VAL B 1 115 ? 3.814 29.766 -0.331 1 98.31 115 VAL B C 1
ATOM 4397 O O . VAL B 1 115 ? 2.725 29.203 -0.444 1 98.31 115 VAL B O 1
ATOM 4400 N N . VAL B 1 116 ? 4.812 29.562 -1.108 1 98.25 116 VAL B N 1
ATOM 4401 C CA . VAL B 1 116 ? 4.707 28.609 -2.219 1 98.25 116 VAL B CA 1
ATOM 4402 C C . VAL B 1 116 ? 4.523 27.203 -1.679 1 98.25 116 VAL B C 1
ATOM 4404 O O . VAL B 1 116 ? 3.686 26.438 -2.176 1 98.25 116 VAL B O 1
ATOM 4407 N N . ALA B 1 117 ? 5.262 26.875 -0.67 1 97.19 117 ALA B N 1
ATOM 4408 C CA . ALA B 1 117 ? 5.145 25.562 -0.047 1 97.19 117 ALA B CA 1
ATOM 4409 C C . ALA B 1 117 ? 3.77 25.375 0.59 1 97.19 117 ALA B C 1
ATOM 4411 O O . ALA B 1 117 ? 3.172 24.297 0.495 1 97.19 117 ALA B O 1
ATOM 4412 N N . ALA B 1 118 ? 3.275 26.391 1.218 1 98.38 118 ALA B N 1
ATOM 4413 C CA . ALA B 1 118 ? 1.953 26.344 1.838 1 98.38 118 ALA B CA 1
ATOM 4414 C C . ALA B 1 118 ? 0.86 26.172 0.786 1 98.38 118 ALA B C 1
ATOM 4416 O O . ALA B 1 118 ? -0.087 25.406 0.981 1 98.38 118 ALA B O 1
ATOM 4417 N N . GLY B 1 119 ? 0.979 26.938 -0.279 1 98.44 119 GLY B N 1
ATOM 4418 C CA . GLY B 1 119 ? 0.025 26.797 -1.366 1 98.44 119 GLY B CA 1
ATOM 4419 C C . GLY B 1 119 ? -0.021 25.391 -1.929 1 98.44 119 GLY B C 1
ATOM 4420 O O . GLY B 1 119 ? -1.101 24.828 -2.125 1 98.44 119 GLY B O 1
ATOM 4421 N N . ALA B 1 120 ? 1.122 24.828 -2.145 1 97.38 120 ALA B N 1
ATOM 4422 C CA . ALA B 1 120 ? 1.208 23.469 -2.66 1 97.38 120 ALA B CA 1
ATOM 4423 C C . ALA B 1 120 ? 0.675 22.469 -1.645 1 97.38 120 ALA B C 1
ATOM 4425 O O . ALA B 1 120 ? -0.03 21.516 -2.008 1 97.38 120 ALA B O 1
ATOM 4426 N N . SER B 1 121 ? 0.983 22.672 -0.378 1 97 121 SER B N 1
ATOM 4427 C CA . SER B 1 121 ? 0.532 21.766 0.675 1 97 121 SER B CA 1
ATOM 4428 C C . SER B 1 121 ? -0.976 21.859 0.88 1 97 121 SER B C 1
ATOM 4430 O O . SER B 1 121 ? -1.623 20.891 1.256 1 97 121 SER B O 1
ATOM 4432 N N . PHE B 1 122 ? -1.489 23.031 0.732 1 98.25 122 PHE B N 1
ATOM 4433 C CA . PHE B 1 122 ? -2.934 23.219 0.811 1 98.25 122 PHE B CA 1
ATOM 4434 C C . PHE B 1 122 ? -3.641 22.406 -0.268 1 98.25 122 PHE B C 1
ATOM 4436 O O . PHE B 1 122 ? -4.672 21.781 -0.009 1 98.25 122 PHE B O 1
ATOM 4443 N N . VAL B 1 123 ? -3.107 22.375 -1.425 1 97.56 123 VAL B N 1
ATOM 4444 C CA . VAL B 1 123 ? -3.703 21.672 -2.549 1 97.56 123 VAL B CA 1
ATOM 4445 C C . VAL B 1 123 ? -3.547 20.156 -2.346 1 97.56 123 VAL B C 1
ATOM 4447 O O . VAL B 1 123 ? -4.504 19.406 -2.518 1 97.56 123 VAL B O 1
ATOM 4450 N N . HIS B 1 124 ? -2.387 19.781 -1.997 1 96.94 124 HIS B N 1
ATOM 4451 C CA . HIS B 1 124 ? -2.025 18.391 -1.852 1 96.94 124 HIS B CA 1
ATOM 4452 C C . HIS B 1 124 ? -0.759 18.219 -1.017 1 96.94 124 HIS B C 1
ATOM 4454 O O . HIS B 1 124 ? 0.316 18.672 -1.42 1 96.94 124 HIS B O 1
ATOM 4460 N N . TRP B 1 125 ? -0.846 17.562 0.118 1 92.88 125 TRP B N 1
ATOM 4461 C CA . TRP B 1 125 ? 0.272 17.578 1.056 1 92.88 125 TRP B CA 1
ATOM 4462 C C . TRP B 1 125 ? 1.459 16.797 0.498 1 92.88 125 TRP B C 1
ATOM 4464 O O . TRP B 1 125 ? 2.613 17.188 0.698 1 92.88 125 TRP B O 1
ATOM 4474 N N . GLY B 1 126 ? 1.262 15.688 -0.211 1 88.25 126 GLY B N 1
ATOM 4475 C CA . GLY B 1 126 ? 2.365 14.992 -0.854 1 88.25 126 GLY B CA 1
ATOM 4476 C C . GLY B 1 126 ? 3.105 15.844 -1.863 1 88.25 126 GLY B C 1
ATOM 4477 O O . GLY B 1 126 ? 4.336 15.812 -1.93 1 88.25 126 GLY B O 1
ATOM 4478 N N . LEU B 1 127 ? 2.363 16.578 -2.604 1 91.19 127 LEU B N 1
ATOM 4479 C CA . LEU B 1 127 ? 2.902 17.547 -3.559 1 91.19 127 LEU B CA 1
ATOM 4480 C C . LEU B 1 127 ? 3.682 18.641 -2.842 1 91.19 127 LEU B C 1
ATOM 4482 O O . LEU B 1 127 ? 4.781 19.016 -3.268 1 91.19 127 LEU B O 1
ATOM 4486 N N . GLY B 1 128 ? 3.174 19.156 -1.758 1 92.56 128 GLY B N 1
ATOM 4487 C CA . GLY B 1 128 ? 3.746 20.281 -1.036 1 92.56 128 GLY B CA 1
ATOM 4488 C C . GLY B 1 128 ? 5.137 19.984 -0.494 1 92.56 128 GLY B C 1
ATOM 4489 O O . GLY B 1 128 ? 6.012 20.859 -0.538 1 92.56 128 GLY B O 1
ATOM 4490 N N . LEU B 1 129 ? 5.344 18.844 -0.016 1 87.12 129 LEU B N 1
ATOM 4491 C CA . LEU B 1 129 ? 6.641 18.453 0.542 1 87.12 129 LEU B CA 1
ATOM 4492 C C . LEU B 1 129 ? 7.719 18.453 -0.538 1 87.12 129 LEU B C 1
ATOM 4494 O O . LEU B 1 129 ? 8.828 18.938 -0.311 1 87.12 129 LEU B O 1
ATOM 4498 N N . VAL B 1 130 ? 7.375 18.031 -1.673 1 88.12 130 VAL B N 1
ATOM 4499 C CA . VAL B 1 130 ? 8.328 17.922 -2.768 1 88.12 130 VAL B CA 1
ATOM 4500 C C . VAL B 1 130 ? 8.523 19.297 -3.418 1 88.12 130 VAL B C 1
ATOM 4502 O O . VAL B 1 130 ? 9.656 19.703 -3.678 1 88.12 130 VAL B O 1
ATOM 4505 N N . VAL B 1 131 ? 7.457 19.984 -3.602 1 92.19 131 VAL B N 1
ATOM 4506 C CA . VAL B 1 131 ? 7.484 21.297 -4.238 1 92.19 131 VAL B CA 1
ATOM 4507 C C . VAL B 1 131 ? 8.281 22.266 -3.375 1 92.19 131 VAL B C 1
ATOM 4509 O O . VAL B 1 131 ? 9.047 23.094 -3.896 1 92.19 131 VAL B O 1
ATOM 4512 N N . GLY B 1 132 ? 8.07 22.188 -2.076 1 92.56 132 GLY B N 1
ATOM 4513 C CA . GLY B 1 132 ? 8.867 23.031 -1.188 1 92.56 132 GLY B CA 1
ATOM 4514 C C . GLY B 1 132 ? 10.359 22.828 -1.352 1 92.56 132 GLY B C 1
ATOM 4515 O O . GLY B 1 132 ? 11.117 23.797 -1.438 1 92.56 132 GLY B O 1
ATOM 4516 N N . ALA B 1 133 ? 10.758 21.625 -1.472 1 89.44 133 ALA B N 1
ATOM 4517 C CA . ALA B 1 133 ? 12.172 21.297 -1.623 1 89.44 133 ALA B CA 1
ATOM 4518 C C . ALA B 1 133 ? 12.711 21.781 -2.965 1 89.44 133 ALA B C 1
ATOM 4520 O O . ALA B 1 133 ? 13.797 22.359 -3.031 1 89.44 133 ALA B O 1
ATOM 4521 N N . LEU B 1 134 ? 12 21.562 -3.953 1 89.75 134 LEU B N 1
ATOM 4522 C CA . LEU B 1 134 ? 12.414 21.969 -5.289 1 89.75 134 LEU B CA 1
ATOM 4523 C C . LEU B 1 134 ? 12.5 23.484 -5.395 1 89.75 134 LEU B C 1
ATOM 4525 O O . LEU B 1 134 ? 13.43 24.016 -6 1 89.75 134 LEU B O 1
ATOM 4529 N N . PHE B 1 135 ? 11.578 24.109 -4.836 1 94.56 135 PHE B N 1
ATOM 4530 C CA . PHE B 1 135 ? 11.547 25.562 -4.895 1 94.56 135 PHE B C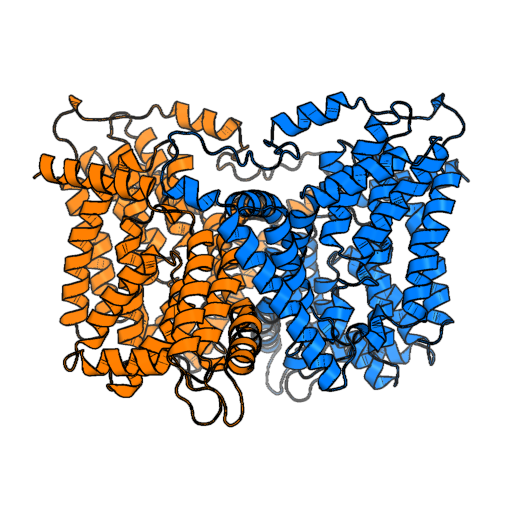A 1
ATOM 4531 C C . PHE B 1 135 ? 12.719 26.156 -4.129 1 94.56 135 PHE B C 1
ATOM 4533 O O . PHE B 1 135 ? 13.328 27.141 -4.578 1 94.56 135 PHE B O 1
ATOM 4540 N N . ALA B 1 136 ? 13.016 25.594 -2.977 1 93.44 136 ALA B N 1
ATOM 4541 C CA . ALA B 1 136 ? 14.172 26.047 -2.201 1 93.44 136 ALA B CA 1
ATOM 4542 C C . ALA B 1 136 ? 15.453 25.953 -3.02 1 93.44 136 ALA B C 1
ATOM 4544 O O . ALA B 1 136 ? 16.281 26.859 -2.994 1 93.44 136 ALA B O 1
ATOM 4545 N N . ARG B 1 137 ? 15.539 24.906 -3.721 1 91 137 ARG B N 1
ATOM 4546 C CA . ARG B 1 137 ? 16.719 24.703 -4.562 1 91 137 ARG B CA 1
ATOM 4547 C C . ARG B 1 137 ? 16.766 25.75 -5.676 1 91 137 ARG B C 1
ATOM 4549 O O . ARG B 1 137 ? 17.844 26.297 -5.969 1 91 137 ARG B O 1
ATOM 4556 N N . LYS B 1 138 ? 15.695 25.969 -6.242 1 92.81 138 LYS B N 1
ATOM 4557 C CA . LYS B 1 138 ? 15.656 26.938 -7.336 1 92.81 138 LYS B CA 1
ATOM 4558 C C . LYS B 1 138 ? 15.961 28.344 -6.836 1 92.81 138 LYS B C 1
ATOM 4560 O O . LYS B 1 138 ? 16.594 29.141 -7.539 1 92.81 138 LYS B O 1
ATOM 4565 N N . ILE B 1 139 ? 15.516 28.672 -5.715 1 95.19 139 ILE B N 1
ATOM 4566 C CA . ILE B 1 139 ? 15.781 29.984 -5.113 1 95.19 139 ILE B CA 1
ATOM 4567 C C . ILE B 1 139 ? 17.281 30.125 -4.844 1 95.19 139 ILE B C 1
ATOM 4569 O O . ILE B 1 139 ? 17.859 31.188 -5.109 1 95.19 139 ILE B O 1
ATOM 4573 N N . ALA B 1 140 ? 17.844 29.062 -4.344 1 92.06 140 ALA B N 1
ATOM 4574 C CA . ALA B 1 140 ? 19.266 29.094 -4.039 1 92.06 140 ALA B CA 1
ATOM 4575 C C . ALA B 1 140 ? 20.109 29.234 -5.312 1 92.06 140 ALA B C 1
ATOM 4577 O O . ALA B 1 140 ? 21.203 29.812 -5.285 1 92.06 140 ALA B O 1
ATOM 4578 N N . THR B 1 141 ? 19.594 28.734 -6.363 1 90.5 141 THR B N 1
ATOM 4579 C CA . THR B 1 141 ? 20.281 28.844 -7.645 1 90.5 141 THR B CA 1
ATOM 4580 C C . THR B 1 141 ? 20.141 30.266 -8.203 1 90.5 141 THR B C 1
ATOM 4582 O O . THR B 1 141 ? 21.078 30.781 -8.812 1 90.5 141 THR B O 1
ATOM 4585 N N . GLU B 1 142 ? 19.047 30.906 -7.977 1 92.5 142 GLU B N 1
ATOM 4586 C CA . GLU B 1 142 ? 18.781 32.25 -8.492 1 92.5 142 GLU B CA 1
ATOM 4587 C C . GLU B 1 142 ? 19.453 33.312 -7.625 1 92.5 142 GLU B C 1
ATOM 4589 O O . GLU B 1 142 ? 19.797 34.406 -8.109 1 92.5 142 GLU B O 1
ATOM 4594 N N . MET B 1 143 ? 19.516 32.938 -6.328 1 93.62 143 MET B N 1
ATOM 4595 C CA . MET B 1 143 ? 20.109 33.875 -5.363 1 93.62 143 MET B CA 1
ATOM 4596 C C . MET B 1 143 ? 21.219 33.188 -4.559 1 93.62 143 MET B C 1
ATOM 4598 O O . MET B 1 143 ? 21 32.812 -3.402 1 93.62 143 MET B O 1
ATOM 4602 N N . ARG B 1 144 ? 22.438 33.25 -5.023 1 90.88 144 ARG B N 1
ATOM 4603 C CA . ARG B 1 144 ? 23.547 32.438 -4.551 1 90.88 144 ARG B CA 1
ATOM 4604 C C . ARG B 1 144 ? 23.969 32.844 -3.145 1 90.88 144 ARG B C 1
ATOM 4606 O O . ARG B 1 144 ? 24.516 32.031 -2.389 1 90.88 144 ARG B O 1
ATOM 4613 N N . GLY B 1 145 ? 23.719 34.062 -2.738 1 91.56 145 GLY B N 1
ATOM 4614 C CA . GLY B 1 145 ? 24.156 34.531 -1.434 1 91.56 145 GLY B CA 1
ATOM 4615 C C . GLY B 1 145 ? 23.125 34.312 -0.344 1 91.56 145 GLY B C 1
ATOM 4616 O O . GLY B 1 145 ? 23.375 34.625 0.825 1 91.56 145 GLY B O 1
ATOM 4617 N N . ILE B 1 146 ? 22.062 33.719 -0.656 1 95.06 146 ILE B N 1
ATOM 4618 C CA . ILE B 1 146 ? 20.953 33.625 0.283 1 95.06 146 ILE B CA 1
ATOM 4619 C C . ILE B 1 146 ? 21.281 32.594 1.375 1 95.06 146 ILE B C 1
ATOM 4621 O O . ILE B 1 146 ? 22.016 31.641 1.135 1 95.06 146 ILE B O 1
ATOM 4625 N N . ASP B 1 147 ? 20.828 32.906 2.537 1 94.69 147 ASP B N 1
ATOM 4626 C CA . ASP B 1 147 ? 20.938 31.938 3.623 1 94.69 147 ASP B CA 1
ATOM 4627 C C . ASP B 1 147 ? 20.094 30.703 3.34 1 94.69 147 ASP B C 1
ATOM 4629 O O . ASP B 1 147 ? 18.875 30.75 3.467 1 94.69 147 ASP B O 1
ATOM 4633 N N . PHE B 1 148 ? 20.75 29.609 3.125 1 93.81 148 PHE B N 1
ATOM 4634 C CA . PHE B 1 148 ? 20.047 28.453 2.594 1 93.81 148 PHE B CA 1
ATOM 4635 C C . PHE B 1 148 ? 19.281 27.734 3.691 1 93.81 148 PHE B C 1
ATOM 4637 O O . PHE B 1 148 ? 18.172 27.234 3.459 1 93.81 148 PHE B O 1
ATOM 4644 N N . PRO B 1 149 ? 19.703 27.672 4.938 1 92.56 149 PRO B N 1
ATOM 4645 C CA . PRO B 1 149 ? 18.922 27.016 5.992 1 92.56 149 PRO B CA 1
ATOM 4646 C C . PRO B 1 149 ? 17.562 27.656 6.207 1 92.56 149 PRO B C 1
ATOM 4648 O O . PRO B 1 149 ? 16.562 26.953 6.414 1 92.56 149 PRO B O 1
ATOM 4651 N N . ILE B 1 150 ? 17.484 28.953 6.129 1 93.62 150 ILE B N 1
ATOM 4652 C CA . ILE B 1 150 ? 16.219 29.625 6.344 1 93.62 150 ILE B CA 1
ATOM 4653 C C . ILE B 1 150 ? 15.273 29.328 5.176 1 93.62 150 ILE B C 1
ATOM 4655 O O . ILE B 1 150 ? 14.062 29.203 5.363 1 93.62 150 ILE B O 1
ATOM 4659 N N . VAL B 1 151 ? 15.797 29.172 3.992 1 95.38 151 VAL B N 1
ATOM 4660 C CA . VAL B 1 151 ? 15.016 28.844 2.807 1 95.38 151 VAL B CA 1
ATOM 4661 C C . VAL B 1 151 ? 14.445 27.422 2.939 1 95.38 151 VAL B C 1
ATOM 4663 O O . VAL B 1 151 ? 13.266 27.203 2.682 1 95.38 151 VAL B O 1
ATOM 4666 N N . VAL B 1 152 ? 15.242 26.547 3.4 1 94.75 152 VAL B N 1
ATOM 4667 C CA . VAL B 1 152 ? 14.828 25.172 3.576 1 94.75 152 VAL B CA 1
ATOM 4668 C C . VAL B 1 152 ? 13.805 25.078 4.707 1 94.75 152 VAL B C 1
ATOM 4670 O O . VAL B 1 152 ? 12.812 24.344 4.602 1 94.75 152 VAL B O 1
ATOM 4673 N N . ALA B 1 153 ? 14.023 25.797 5.75 1 94.06 153 ALA B N 1
ATOM 4674 C CA . ALA B 1 153 ? 13.062 25.844 6.844 1 94.06 153 ALA B CA 1
ATOM 4675 C C . ALA B 1 153 ? 11.711 26.375 6.367 1 94.06 153 ALA B C 1
ATOM 4677 O O . ALA B 1 153 ? 10.656 25.891 6.785 1 94.06 153 ALA B O 1
ATOM 4678 N N . GLY B 1 154 ? 11.812 27.406 5.574 1 96.44 154 GLY B N 1
ATOM 4679 C CA . GLY B 1 154 ? 10.594 27.938 4.992 1 96.44 154 GLY B CA 1
ATOM 4680 C C . GLY B 1 154 ? 9.836 26.938 4.141 1 96.44 154 GLY B C 1
ATOM 4681 O O . GLY B 1 154 ? 8.609 26.859 4.215 1 96.44 154 GLY B O 1
ATOM 4682 N N . ALA B 1 155 ? 10.555 26.219 3.393 1 96.19 155 ALA B N 1
ATOM 4683 C CA . ALA B 1 155 ? 9.961 25.172 2.561 1 96.19 155 ALA B CA 1
ATOM 4684 C C . ALA B 1 155 ? 9.234 24.141 3.416 1 96.19 155 ALA B C 1
ATOM 4686 O O . ALA B 1 155 ? 8.117 23.734 3.094 1 96.19 155 ALA B O 1
ATOM 4687 N N . TYR B 1 156 ? 9.781 23.734 4.457 1 95.19 156 TYR B N 1
ATOM 4688 C CA . TYR B 1 156 ? 9.164 22.766 5.344 1 95.19 156 TYR B CA 1
ATOM 4689 C C . TYR B 1 156 ? 7.969 23.359 6.07 1 95.19 156 TYR B C 1
ATOM 4691 O O . TYR B 1 156 ? 6.938 22.703 6.242 1 95.19 156 TYR B O 1
ATOM 4699 N N . SER B 1 157 ? 8.109 24.594 6.457 1 96.5 157 SER B N 1
ATOM 4700 C CA . SER B 1 157 ? 7.098 25.25 7.281 1 96.5 157 SER B CA 1
ATOM 4701 C C . SER B 1 157 ? 5.785 25.422 6.523 1 96.5 157 SER B C 1
ATOM 4703 O O . SER B 1 157 ? 4.715 25.484 7.133 1 96.5 157 SER B O 1
ATOM 4705 N N . GLY B 1 158 ? 5.891 25.5 5.238 1 97.12 158 GLY B N 1
ATOM 4706 C CA . GLY B 1 158 ? 4.664 25.547 4.461 1 97.12 158 GLY B CA 1
ATOM 4707 C C . GLY B 1 158 ? 3.758 24.359 4.691 1 97.12 158 GLY B C 1
ATOM 4708 O O . GLY B 1 158 ? 2.545 24.438 4.484 1 97.12 158 GLY B O 1
ATOM 4709 N N . PHE B 1 159 ? 4.281 23.281 5.16 1 96.19 159 PHE B N 1
ATOM 4710 C CA . PHE B 1 159 ? 3.557 22.031 5.406 1 96.19 159 PHE B CA 1
ATOM 4711 C C . PHE B 1 159 ? 2.576 22.203 6.559 1 96.19 159 PHE B C 1
ATOM 4713 O O . PHE B 1 159 ? 1.66 21.391 6.723 1 96.19 159 PHE B O 1
ATOM 4720 N N . VAL B 1 160 ? 2.607 23.281 7.297 1 97.62 160 VAL B N 1
ATOM 4721 C CA . VAL B 1 160 ? 1.84 23.469 8.523 1 97.62 160 VAL B CA 1
ATOM 4722 C C . VAL B 1 160 ? 0.355 23.594 8.195 1 97.62 160 VAL B C 1
ATOM 4724 O O . VAL B 1 160 ? -0.5 23.375 9.055 1 97.62 160 VAL B O 1
ATOM 4727 N N . VAL B 1 161 ? -0.002 23.797 6.957 1 98 161 VAL B N 1
ATOM 4728 C CA . VAL B 1 161 ? -1.409 24.031 6.641 1 98 161 VAL B CA 1
ATOM 4729 C C . VAL B 1 161 ? -1.993 22.781 5.977 1 98 161 VAL B C 1
ATOM 4731 O O . VAL B 1 161 ? -3.162 22.766 5.582 1 98 161 VAL B O 1
ATOM 4734 N N . TRP B 1 162 ? -1.239 21.766 5.805 1 97.06 162 TRP B N 1
ATOM 4735 C CA . TRP B 1 162 ? -1.586 20.656 4.922 1 97.06 162 TRP B CA 1
ATOM 4736 C C . TRP B 1 162 ? -2.895 20 5.355 1 97.06 162 TRP B C 1
ATOM 4738 O O . TRP B 1 162 ? -3.709 19.609 4.516 1 97.06 162 TRP B O 1
ATOM 4748 N N . HIS B 1 163 ? -3.146 19.844 6.68 1 97.88 163 HIS B N 1
ATOM 4749 C CA . HIS B 1 163 ? -4.27 19.047 7.164 1 97.88 163 HIS B CA 1
ATOM 4750 C C . HIS B 1 163 ? -5.574 19.828 7.078 1 97.88 163 HIS B C 1
ATOM 4752 O O . HIS B 1 163 ? -6.656 19.266 7.234 1 97.88 163 HIS B O 1
ATOM 4758 N N . GLY B 1 164 ? -5.48 21.156 6.879 1 97.31 164 GLY B N 1
ATOM 4759 C CA . GLY B 1 164 ? -6.645 21.984 6.574 1 97.31 164 GLY B CA 1
ATOM 4760 C C . GLY B 1 164 ? -6.867 22.172 5.086 1 97.31 164 GLY B C 1
ATOM 4761 O O . GLY B 1 164 ? -7.777 22.891 4.68 1 97.31 164 GLY B O 1
ATOM 4762 N N . GLY B 1 165 ? -6.09 21.5 4.336 1 97.69 165 GLY B N 1
ATOM 4763 C CA . GLY B 1 165 ? -6.125 21.688 2.895 1 97.69 165 GLY B CA 1
ATOM 4764 C C . GLY B 1 165 ? -6.992 20.672 2.176 1 97.69 165 GLY B C 1
ATOM 4765 O O . GLY B 1 165 ? -7.707 19.906 2.814 1 97.69 165 GLY B O 1
ATOM 4766 N N . LEU B 1 166 ? -6.938 20.672 0.859 1 97.81 166 LEU B N 1
ATOM 4767 C CA . LEU B 1 166 ? -7.848 19.922 -0.003 1 97.81 166 LEU B CA 1
ATOM 4768 C C . LEU B 1 166 ? -7.574 18.422 0.086 1 97.81 166 LEU B C 1
ATOM 4770 O O . LEU B 1 166 ? -8.445 17.609 -0.22 1 97.81 166 LEU B O 1
ATOM 4774 N N . ALA B 1 167 ? -6.387 18.109 0.575 1 97 167 ALA B N 1
ATOM 4775 C CA . ALA B 1 167 ? -6.012 16.703 0.678 1 97 167 ALA B CA 1
ATOM 4776 C C . ALA B 1 167 ? -5.852 16.281 2.135 1 97 167 ALA B C 1
ATOM 4778 O O . ALA B 1 167 ? -5.152 15.32 2.436 1 97 167 ALA B O 1
ATOM 4779 N N . GLY B 1 168 ? -6.43 17.062 3.039 1 97.69 168 GLY B N 1
ATOM 4780 C CA . GLY B 1 168 ? -6.367 16.688 4.441 1 97.69 168 GLY B CA 1
ATOM 4781 C C . GLY B 1 168 ? -6.922 15.297 4.719 1 97.69 168 GLY B C 1
ATOM 4782 O O . GLY B 1 168 ? -7.996 14.945 4.227 1 97.69 168 GLY B O 1
ATOM 4783 N N . SER B 1 169 ? -6.266 14.523 5.469 1 97.31 169 SER B N 1
ATOM 4784 C CA . SER B 1 169 ? -6.594 13.117 5.691 1 97.31 169 SER B CA 1
ATOM 4785 C C . SER B 1 169 ? -7.887 12.977 6.484 1 97.31 169 SER B C 1
ATOM 4787 O O . SER B 1 169 ? -8.773 12.211 6.098 1 97.31 169 SER B O 1
ATOM 4789 N N . ILE B 1 170 ? -8.016 13.711 7.586 1 98.12 170 ILE B N 1
ATOM 4790 C CA . ILE B 1 170 ? -9.156 13.555 8.477 1 98.12 170 ILE B CA 1
ATOM 4791 C C . ILE B 1 170 ? -10.422 14.094 7.805 1 98.12 170 ILE B C 1
ATOM 4793 O O . ILE B 1 170 ? -11.422 13.383 7.695 1 98.12 170 ILE B O 1
ATOM 4797 N N . PRO B 1 171 ? -10.375 15.328 7.246 1 98.12 171 PRO B N 1
ATOM 4798 C CA . PRO B 1 171 ? -11.586 15.836 6.594 1 98.12 171 PRO B CA 1
ATOM 4799 C C . PRO B 1 171 ? -12.023 14.969 5.414 1 98.12 171 PRO B C 1
ATOM 4801 O O . PRO B 1 171 ? -13.219 14.703 5.246 1 98.12 171 PRO B O 1
ATOM 4804 N N . LEU B 1 172 ? -11.102 14.523 4.605 1 98.44 172 LEU B N 1
ATOM 4805 C CA . LEU B 1 172 ? -11.469 13.703 3.459 1 98.44 172 LEU B CA 1
ATOM 4806 C C . LEU B 1 172 ? -12.008 12.352 3.916 1 98.44 172 LEU B C 1
ATOM 4808 O O . LEU B 1 172 ? -12.953 11.82 3.328 1 98.44 172 LEU B O 1
ATOM 4812 N N . LEU B 1 173 ? -11.375 11.766 4.93 1 98.06 173 LEU B N 1
ATOM 4813 C CA . LEU B 1 173 ? -11.859 10.5 5.473 1 98.06 173 LEU B CA 1
ATOM 4814 C C . LEU B 1 173 ? -13.312 10.617 5.922 1 98.06 173 LEU B C 1
ATOM 4816 O O . LEU B 1 173 ? -14.125 9.727 5.656 1 98.06 173 LEU B O 1
ATOM 4820 N N . LEU B 1 174 ? -13.664 11.695 6.586 1 98.06 174 LEU B N 1
ATOM 4821 C CA . LEU B 1 174 ? -15 11.898 7.133 1 98.06 174 LEU B CA 1
ATOM 4822 C C . LEU B 1 174 ? -16.047 11.945 6.02 1 98.06 174 LEU B C 1
ATOM 4824 O O . LEU B 1 174 ? -17.234 11.703 6.258 1 98.06 174 LEU B O 1
ATOM 4828 N N . ASN B 1 175 ? -15.547 12.289 4.82 1 98.44 175 ASN B N 1
ATOM 4829 C CA . ASN B 1 175 ? -16.484 12.367 3.701 1 98.44 175 ASN B CA 1
ATOM 4830 C C . ASN B 1 175 ? -16.297 11.195 2.736 1 98.44 175 ASN B C 1
ATOM 4832 O O . ASN B 1 175 ? -16.688 11.281 1.57 1 98.44 175 ASN B O 1
ATOM 4836 N N . THR B 1 176 ? -15.617 10.148 3.092 1 97.94 176 THR B N 1
ATOM 4837 C CA . THR B 1 176 ? -15.453 8.938 2.289 1 97.94 176 THR B CA 1
ATOM 4838 C C . THR B 1 176 ? -16.406 7.844 2.746 1 97.94 176 THR B C 1
ATOM 4840 O O . THR B 1 176 ? -16.406 7.453 3.916 1 97.94 176 THR B O 1
ATOM 4843 N N . GLU B 1 177 ? -17.188 7.383 1.863 1 95.31 177 GLU B N 1
ATOM 4844 C CA . GLU B 1 177 ? -18.141 6.32 2.189 1 95.31 177 GLU B CA 1
ATOM 4845 C C . GLU B 1 177 ? -17.406 5.059 2.65 1 95.31 177 GLU B C 1
ATOM 4847 O O . GLU B 1 177 ? -16.359 4.703 2.105 1 95.31 177 GLU B O 1
ATOM 4852 N N . GLY B 1 178 ? -17.953 4.441 3.674 1 92.62 178 GLY B N 1
ATOM 4853 C CA . GLY B 1 178 ? -17.375 3.201 4.176 1 92.62 178 GLY B CA 1
ATOM 4854 C C . GLY B 1 178 ? -16.078 3.406 4.922 1 92.62 178 GLY B C 1
ATOM 4855 O O . GLY B 1 178 ? -15.289 2.471 5.066 1 92.62 178 GLY B O 1
ATOM 4856 N N . ASN B 1 179 ? -15.766 4.656 5.344 1 95.56 179 ASN B N 1
ATOM 4857 C CA . ASN B 1 179 ? -14.539 4.855 6.105 1 95.56 179 ASN B CA 1
ATOM 4858 C C . ASN B 1 179 ? -14.547 4.051 7.402 1 95.56 179 ASN B C 1
ATOM 4860 O O . ASN B 1 179 ? -15.594 3.545 7.82 1 95.56 179 ASN B O 1
ATOM 4864 N N . PHE B 1 180 ? -13.406 3.912 8.078 1 93.75 180 PHE B N 1
ATOM 4865 C CA . PHE B 1 180 ? -13.234 2.924 9.141 1 93.75 180 PHE B CA 1
ATOM 4866 C C . PHE B 1 180 ? -14.055 3.297 10.367 1 93.75 180 PHE B C 1
ATOM 4868 O O . PHE B 1 180 ? -14.352 2.439 11.203 1 93.75 180 PHE B O 1
ATOM 4875 N N . LEU B 1 181 ? -14.477 4.562 10.57 1 95.94 181 LEU B N 1
ATOM 4876 C CA . LEU B 1 181 ? -15.328 4.941 11.695 1 95.94 181 LEU B CA 1
ATOM 4877 C C . LEU B 1 181 ? -16.766 4.512 11.453 1 95.94 181 LEU B C 1
ATOM 4879 O O . LEU B 1 181 ? -17.484 4.156 12.398 1 95.94 181 LEU B O 1
ATOM 4883 N N . ILE B 1 182 ? -17.188 4.566 10.211 1 95.62 182 ILE B N 1
ATOM 4884 C CA . ILE B 1 182 ? -18.516 4.105 9.844 1 95.62 182 ILE B CA 1
ATOM 4885 C C . ILE B 1 182 ? -18.578 2.584 9.938 1 95.62 182 ILE B C 1
ATOM 4887 O O . ILE B 1 182 ? -19.531 2.033 10.508 1 95.62 182 ILE B O 1
ATOM 4891 N N . GLU B 1 183 ? -17.578 1.927 9.43 1 92.25 183 GLU B N 1
ATOM 4892 C CA . GLU B 1 183 ? -17.531 0.469 9.492 1 92.25 183 GLU B CA 1
ATOM 4893 C C . GLU B 1 183 ? -17.516 -0.022 10.93 1 92.25 183 GLU B C 1
ATOM 4895 O O . GLU B 1 183 ? -18.062 -1.082 11.242 1 92.25 183 GLU B O 1
ATOM 4900 N N . ALA B 1 184 ? -16.938 0.797 11.82 1 91.44 184 ALA B N 1
ATOM 4901 C CA . ALA B 1 184 ? -16.844 0.436 13.227 1 91.44 184 ALA B CA 1
ATOM 4902 C C . ALA B 1 184 ? -18.125 0.792 13.977 1 91.44 184 ALA B C 1
ATOM 4904 O O . ALA B 1 184 ? -18.266 0.482 15.156 1 91.44 184 ALA B O 1
ATOM 4905 N N . GLY B 1 185 ? -19.109 1.456 13.328 1 92.25 185 GLY B N 1
ATOM 4906 C CA . GLY B 1 185 ? -20.375 1.822 13.93 1 92.25 185 GLY B CA 1
ATOM 4907 C C . GLY B 1 185 ? -20.297 3.064 14.789 1 92.25 185 GLY B C 1
ATOM 4908 O O . GLY B 1 185 ? -21.219 3.361 15.555 1 92.25 185 GLY B O 1
ATOM 4909 N N . ILE B 1 186 ? -19.141 3.721 14.695 1 92.94 186 ILE B N 1
ATOM 4910 C CA . ILE B 1 186 ? -18.938 4.93 15.484 1 92.94 186 ILE B CA 1
ATOM 4911 C C . ILE B 1 186 ? -19.656 6.105 14.828 1 92.94 186 ILE B C 1
ATOM 4913 O O . ILE B 1 186 ? -20.203 6.961 15.516 1 92.94 186 ILE B O 1
ATOM 4917 N N . LEU B 1 187 ? -19.594 6.113 13.477 1 95.81 187 LEU B N 1
ATOM 4918 C CA . LEU B 1 187 ? -20.312 7.102 12.688 1 95.81 187 LEU B CA 1
ATOM 4919 C C . LEU B 1 187 ? -21.438 6.441 11.883 1 95.81 187 LEU B C 1
ATOM 4921 O O . LEU B 1 187 ? -21.281 5.312 11.406 1 95.81 187 LEU B O 1
ATOM 4925 N N . ASP B 1 188 ? -22.484 7.172 11.656 1 93.88 188 ASP B N 1
ATOM 4926 C CA . ASP B 1 188 ? -23.609 6.652 10.891 1 93.88 188 ASP B CA 1
ATOM 4927 C C . ASP B 1 188 ? -23.578 7.172 9.453 1 93.88 188 ASP B C 1
ATOM 4929 O O . ASP B 1 188 ? -24.172 6.57 8.555 1 93.88 188 ASP B O 1
ATOM 4933 N N . THR B 1 189 ? -22.984 8.336 9.297 1 95.12 189 THR B N 1
ATOM 4934 C CA . THR B 1 189 ? -22.969 8.961 7.984 1 95.12 189 THR B CA 1
ATOM 4935 C C . THR B 1 189 ? -21.656 9.711 7.75 1 95.12 189 THR B C 1
ATOM 4937 O O . THR B 1 189 ? -20.812 9.789 8.641 1 95.12 189 THR B O 1
ATOM 4940 N N . THR B 1 190 ? -21.5 10.164 6.527 1 97.44 190 THR B N 1
ATOM 4941 C CA . THR B 1 190 ? -20.344 10.977 6.18 1 97.44 190 THR B CA 1
ATOM 4942 C C . THR B 1 190 ? -20.609 12.453 6.484 1 97.44 190 THR B C 1
ATOM 4944 O O . THR B 1 190 ? -21.75 12.836 6.77 1 97.44 190 THR B O 1
ATOM 4947 N N . PHE B 1 191 ? -19.562 13.281 6.539 1 97.88 191 PHE B N 1
ATOM 4948 C CA . PHE B 1 191 ? -19.625 14.727 6.68 1 97.88 191 PHE B CA 1
ATOM 4949 C C . PHE B 1 191 ? -18.969 15.414 5.488 1 97.88 191 PHE B C 1
ATOM 4951 O O . PHE B 1 191 ? -17.781 15.219 5.227 1 97.88 191 PHE B O 1
ATOM 4958 N N . GLY B 1 192 ? -19.75 16.219 4.781 1 97.69 192 GLY B N 1
ATOM 4959 C CA . GLY B 1 192 ? -19.25 16.891 3.598 1 97.69 192 GLY B CA 1
ATOM 4960 C C . GLY B 1 192 ? -18.094 17.844 3.896 1 97.69 192 GLY B C 1
ATOM 4961 O O . GLY B 1 192 ? -18.016 18.406 4.988 1 97.69 192 GLY B O 1
ATOM 4962 N N . THR B 1 193 ? -17.266 18.109 2.891 1 98.44 193 THR B N 1
ATOM 4963 C CA . THR B 1 193 ? -16.078 18.953 3.062 1 98.44 193 THR B CA 1
ATOM 4964 C C . THR B 1 193 ? -16.469 20.422 3.172 1 98.44 193 THR B C 1
ATOM 4966 O O . THR B 1 193 ? -15.656 21.25 3.584 1 98.44 193 THR B O 1
ATOM 4969 N N . GLY B 1 194 ? -17.688 20.734 2.844 1 97.56 194 GLY B N 1
ATOM 4970 C CA . GLY B 1 194 ? -18.188 22.062 3.125 1 97.56 194 GLY B CA 1
ATOM 4971 C C . GLY B 1 194 ? -18.266 22.375 4.609 1 97.56 194 GLY B C 1
ATOM 4972 O O . GLY B 1 194 ? -18.188 23.547 5.008 1 97.56 194 GLY B O 1
ATOM 4973 N N . GLY B 1 195 ? -18.312 21.328 5.379 1 96.56 195 GLY B N 1
ATOM 4974 C CA . GLY B 1 195 ? -18.391 21.469 6.828 1 96.56 195 GLY B CA 1
ATOM 4975 C C . GLY B 1 195 ? -17.047 21.281 7.508 1 96.56 195 GLY B C 1
ATOM 4976 O O . GLY B 1 195 ? -16.953 21.328 8.734 1 96.56 195 GLY B O 1
ATOM 4977 N N . THR B 1 196 ? -15.977 21.047 6.734 1 97.44 196 THR B N 1
ATOM 4978 C CA . THR B 1 196 ? -14.641 20.844 7.301 1 97.44 196 THR B CA 1
ATOM 4979 C C . THR B 1 196 ? -13.617 21.719 6.59 1 97.44 196 THR B C 1
ATOM 4981 O O . THR B 1 196 ? -13.32 22.828 7.051 1 97.44 196 THR B O 1
ATOM 4984 N N . ILE B 1 197 ? -13.297 21.453 5.363 1 98.31 197 ILE B N 1
ATOM 4985 C CA . ILE B 1 197 ? -12.227 22.109 4.613 1 98.31 197 ILE B CA 1
ATOM 4986 C C . ILE B 1 197 ? -12.656 23.516 4.207 1 98.31 197 ILE B C 1
ATOM 4988 O O . ILE B 1 197 ? -11.875 24.453 4.293 1 98.31 197 ILE B O 1
ATOM 4992 N N . PHE B 1 198 ? -13.93 23.641 3.834 1 98 198 PHE B N 1
ATOM 4993 C CA . PHE B 1 198 ? -14.336 24.891 3.197 1 98 198 PHE B CA 1
ATOM 4994 C C . PHE B 1 198 ? -15.164 25.75 4.152 1 98 198 PHE B C 1
ATOM 4996 O O . PHE B 1 198 ? -15.859 26.672 3.729 1 98 198 PHE B O 1
ATOM 5003 N N . THR B 1 199 ? -15.117 25.438 5.438 1 96.75 199 THR B N 1
ATOM 5004 C CA . THR B 1 199 ? -15.703 26.359 6.395 1 96.75 199 THR B CA 1
ATOM 5005 C C . THR B 1 199 ? -14.922 27.672 6.418 1 96.75 199 THR B C 1
ATOM 5007 O O . THR B 1 199 ? -13.719 27.703 6.152 1 96.75 199 THR B O 1
ATOM 5010 N N . VAL B 1 200 ? -15.602 28.703 6.73 1 95.56 200 VAL B N 1
ATOM 5011 C CA . VAL B 1 200 ? -14.961 30.016 6.82 1 95.56 200 VAL B CA 1
ATOM 5012 C C . VAL B 1 200 ? -13.852 29.984 7.863 1 95.56 200 VAL B C 1
ATOM 5014 O O . VAL B 1 200 ? -12.758 30.5 7.637 1 95.56 200 VAL B O 1
ATOM 5017 N N . ALA B 1 201 ? -14.086 29.344 8.953 1 95.56 201 ALA B N 1
ATOM 5018 C CA . ALA B 1 201 ? -13.109 29.266 10.039 1 95.56 201 ALA B CA 1
ATOM 5019 C C . ALA B 1 201 ? -11.82 28.578 9.57 1 95.56 201 ALA B C 1
ATOM 5021 O O . ALA B 1 201 ? -10.719 29.078 9.836 1 95.56 201 ALA B O 1
ATOM 5022 N N . ASN B 1 202 ? -11.969 27.453 8.93 1 97.75 202 ASN B N 1
ATOM 5023 C CA . ASN B 1 202 ? -10.789 26.734 8.469 1 97.75 202 ASN B CA 1
ATOM 5024 C C . ASN B 1 202 ? -10.008 27.547 7.43 1 97.75 202 ASN B C 1
ATOM 5026 O O . ASN B 1 202 ? -8.781 27.609 7.488 1 97.75 202 ASN B O 1
ATOM 5030 N N . LEU B 1 203 ? -10.695 28.141 6.484 1 97.75 203 LEU B N 1
ATOM 5031 C CA . LEU B 1 203 ? -10.039 28.906 5.43 1 97.75 203 LEU B CA 1
ATOM 5032 C C . LEU B 1 203 ? -9.344 30.141 6 1 97.75 203 LEU B C 1
ATOM 5034 O O . LEU B 1 203 ? -8.266 30.516 5.535 1 97.75 203 LEU B O 1
ATOM 5038 N N . VAL B 1 204 ? -9.93 30.766 6.973 1 97.5 204 VAL B N 1
ATOM 5039 C CA . VAL B 1 204 ? -9.305 31.906 7.641 1 97.5 204 VAL B CA 1
ATOM 5040 C C . VAL B 1 204 ? -8.008 31.453 8.305 1 97.5 204 VAL B C 1
ATOM 5042 O O . VAL B 1 204 ? -6.992 32.156 8.234 1 97.5 204 VAL B O 1
ATOM 5045 N N . LEU B 1 205 ? -8.055 30.328 8.969 1 98.06 205 LEU B N 1
ATOM 5046 C CA . LEU B 1 205 ? -6.855 29.812 9.609 1 98.06 205 LEU B CA 1
ATOM 5047 C C . LEU B 1 205 ? -5.77 29.516 8.578 1 98.06 205 LEU B C 1
ATOM 5049 O O . LEU B 1 205 ? -4.598 29.812 8.805 1 98.06 205 LEU B O 1
ATOM 5053 N N . VAL B 1 206 ? -6.145 28.906 7.449 1 98.5 206 VAL B N 1
ATOM 5054 C CA . VAL B 1 206 ? -5.195 28.594 6.387 1 98.5 206 VAL B CA 1
ATOM 5055 C C . VAL B 1 206 ? -4.535 29.891 5.891 1 98.5 206 VAL B C 1
ATOM 5057 O O . VAL B 1 206 ? -3.312 29.953 5.754 1 98.5 206 VAL B O 1
ATOM 5060 N N . VAL B 1 207 ? -5.309 30.906 5.66 1 98.44 207 VAL B N 1
ATOM 5061 C CA . VAL B 1 207 ? -4.797 32.188 5.137 1 98.44 207 VAL B CA 1
ATOM 5062 C C . VAL B 1 207 ? -3.936 32.844 6.199 1 98.44 207 VAL B C 1
ATOM 5064 O O . VAL B 1 207 ? -2.824 33.312 5.91 1 98.44 207 VAL B O 1
ATOM 5067 N N . ALA B 1 208 ? -4.406 32.906 7.445 1 98.31 208 ALA B N 1
ATOM 5068 C CA . ALA B 1 208 ? -3.699 33.594 8.531 1 98.31 208 ALA B CA 1
ATOM 5069 C C . ALA B 1 208 ? -2.35 32.938 8.805 1 98.31 208 ALA B C 1
ATOM 5071 O O . ALA B 1 208 ? -1.339 33.625 8.961 1 98.31 208 ALA B O 1
ATOM 5072 N N . VAL B 1 209 ? -2.338 31.609 8.82 1 98.56 209 VAL B N 1
ATOM 5073 C CA . VAL B 1 209 ? -1.12 30.891 9.172 1 98.56 209 VAL B CA 1
ATOM 5074 C C . VAL B 1 209 ? -0.22 30.766 7.949 1 98.56 209 VAL B C 1
ATOM 5076 O O . VAL B 1 209 ? 0.961 31.109 8 1 98.56 209 VAL B O 1
ATOM 5079 N N . GLY B 1 210 ? -0.747 30.344 6.828 1 98.44 210 GLY B N 1
ATOM 5080 C CA . GLY B 1 210 ? 0.035 29.969 5.66 1 98.44 210 GLY B CA 1
ATOM 5081 C C . GLY B 1 210 ? 0.445 31.141 4.805 1 98.44 210 GLY B C 1
ATOM 5082 O O . GLY B 1 210 ? 1.525 31.141 4.211 1 98.44 210 GLY B O 1
ATOM 5083 N N . PHE B 1 211 ? -0.343 32.25 4.781 1 98.38 211 PHE B N 1
ATOM 5084 C CA . PHE B 1 211 ? -0.115 33.219 3.74 1 98.38 211 PHE B CA 1
ATOM 5085 C C . PHE B 1 211 ? 0.114 34.625 4.352 1 98.38 211 PHE B C 1
ATOM 5087 O O . PHE B 1 211 ? 0.514 35.531 3.656 1 98.38 211 PHE B O 1
ATOM 5094 N N . LEU B 1 212 ? -0.071 34.781 5.652 1 98.44 212 LEU B N 1
ATOM 5095 C CA . LEU B 1 212 ? 0.233 36.031 6.328 1 98.44 212 LEU B CA 1
ATOM 5096 C C . LEU B 1 212 ? 1.333 35.844 7.367 1 98.44 212 LEU B C 1
ATOM 5098 O O . LEU B 1 212 ? 2.395 36.438 7.273 1 98.44 212 LEU B O 1
ATOM 5102 N N . PHE B 1 213 ? 1.171 34.938 8.289 1 98.25 213 PHE B N 1
ATOM 5103 C CA . PHE B 1 213 ? 2.096 34.75 9.398 1 98.25 213 PHE B CA 1
ATOM 5104 C C . PHE B 1 213 ? 3.434 34.219 8.898 1 98.25 213 PHE B C 1
ATOM 5106 O O . PHE B 1 213 ? 4.488 34.719 9.258 1 98.25 213 PHE B O 1
ATOM 5113 N N . LEU B 1 214 ? 3.416 33.125 8.023 1 98.44 214 LEU B N 1
ATOM 5114 C CA . LEU B 1 214 ? 4.652 32.469 7.605 1 98.44 214 LEU B CA 1
ATOM 5115 C C . LEU B 1 214 ? 5.555 33.469 6.855 1 98.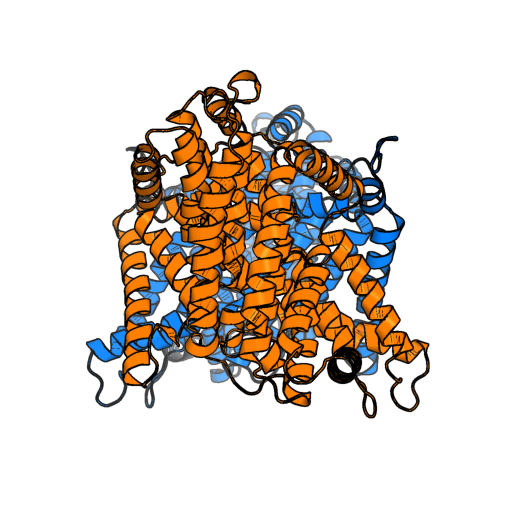44 214 LEU B C 1
ATOM 5117 O O . LEU B 1 214 ? 6.719 33.656 7.219 1 98.44 214 LEU B O 1
ATOM 5121 N N . PRO B 1 215 ? 5.016 34.156 5.824 1 97.88 215 PRO B N 1
ATOM 5122 C CA . PRO B 1 215 ? 5.914 35.062 5.129 1 97.88 215 PRO B CA 1
ATOM 5123 C C . PRO B 1 215 ? 6.398 36.219 6.027 1 97.88 215 PRO B C 1
ATOM 5125 O O . PRO B 1 215 ? 7.559 36.625 5.934 1 97.88 215 PRO B O 1
ATOM 5128 N N . ALA B 1 216 ? 5.59 36.719 6.914 1 97.31 216 ALA B N 1
ATOM 5129 C CA . ALA B 1 216 ? 6.012 37.75 7.844 1 97.31 216 ALA B CA 1
ATOM 5130 C C . ALA B 1 216 ? 7.109 37.25 8.773 1 97.31 216 ALA B C 1
ATOM 5132 O O . ALA B 1 216 ? 8.109 37.938 8.992 1 97.31 216 ALA B O 1
ATOM 5133 N N . LEU B 1 217 ? 6.926 36.062 9.312 1 96.31 217 LEU B N 1
ATOM 5134 C CA . LEU B 1 217 ? 7.887 35.5 10.25 1 96.31 217 LEU B CA 1
ATOM 5135 C C . LEU B 1 217 ? 9.234 35.281 9.578 1 96.31 217 LEU B C 1
ATOM 5137 O O . LEU B 1 217 ? 10.281 35.625 10.141 1 96.31 217 LEU B O 1
ATOM 5141 N N . PHE B 1 218 ? 9.25 34.719 8.414 1 96.62 218 PHE B N 1
ATOM 5142 C CA . PHE B 1 218 ? 10.508 34.375 7.754 1 96.62 218 PHE B CA 1
ATOM 5143 C C . PHE B 1 218 ? 11.203 35.625 7.234 1 96.62 218 PHE B C 1
ATOM 5145 O O . PHE B 1 218 ? 12.438 35.688 7.207 1 96.62 218 PHE B O 1
ATOM 5152 N N . ALA B 1 219 ? 10.469 36.656 6.852 1 94.31 219 ALA B N 1
ATOM 5153 C CA . ALA B 1 219 ? 11.086 37.969 6.527 1 94.31 219 ALA B CA 1
ATOM 5154 C C . ALA B 1 219 ? 11.766 38.562 7.746 1 94.31 219 ALA B C 1
ATOM 5156 O O . ALA B 1 219 ? 12.859 39.125 7.641 1 94.31 219 ALA B O 1
ATOM 5157 N N . LEU B 1 220 ? 11.094 38.375 8.859 1 92.56 220 LEU B N 1
ATOM 5158 C CA . LEU B 1 220 ? 11.602 38.969 10.094 1 92.56 220 LEU B CA 1
ATOM 5159 C C . LEU B 1 220 ? 12.805 38.188 10.609 1 92.56 220 LEU B C 1
ATOM 5161 O O . LEU B 1 220 ? 13.711 38.781 11.219 1 92.56 220 LEU B O 1
ATOM 5165 N N . MET B 1 221 ? 12.875 36.875 10.305 1 91.81 221 MET B N 1
ATOM 5166 C CA . MET B 1 221 ? 13.945 36.031 10.828 1 91.81 221 MET B CA 1
ATOM 5167 C C . MET B 1 221 ? 15.172 36.094 9.922 1 91.81 221 MET B C 1
ATOM 5169 O O . MET B 1 221 ? 16.234 35.594 10.289 1 91.81 221 MET B O 1
ATOM 5173 N N . TYR B 1 222 ? 15.016 36.656 8.766 1 92.25 222 TYR B N 1
ATOM 5174 C CA . TYR B 1 222 ? 16.141 36.688 7.836 1 92.25 222 TYR B CA 1
ATOM 5175 C C . TYR B 1 222 ? 17.312 37.5 8.391 1 92.25 222 TYR B C 1
ATOM 5177 O O . TYR B 1 222 ? 17.109 38.594 8.922 1 92.25 222 TYR B O 1
ATOM 5185 N N . PRO B 1 223 ? 18.484 36.969 8.25 1 89.31 223 PRO B N 1
ATOM 5186 C CA . PRO B 1 223 ? 19.641 37.656 8.82 1 89.31 223 PRO B CA 1
ATOM 5187 C C . PRO B 1 223 ? 19.906 39 8.148 1 89.31 223 PRO B C 1
ATOM 5189 O O . PRO B 1 223 ? 19.812 39.125 6.922 1 89.31 223 PRO B O 1
ATOM 5192 N N . THR B 1 224 ? 20.25 39.969 8.961 1 86.12 224 THR B N 1
ATOM 5193 C CA . THR B 1 224 ? 20.562 41.312 8.453 1 86.12 224 THR B CA 1
ATOM 5194 C C . THR B 1 224 ? 22.047 41.438 8.117 1 86.12 224 THR B C 1
ATOM 5196 O O . THR B 1 224 ? 22.438 42.219 7.27 1 86.12 224 THR B O 1
ATOM 5199 N N . ASP B 1 225 ? 22.844 40.594 8.82 1 86.94 225 ASP B N 1
ATOM 5200 C CA . ASP B 1 225 ? 24.297 40.594 8.617 1 86.94 225 ASP B CA 1
ATOM 5201 C C . ASP B 1 225 ? 24.703 39.469 7.645 1 86.94 225 ASP B C 1
ATOM 5203 O O . ASP B 1 225 ? 24.406 38.281 7.883 1 86.94 225 ASP B O 1
ATOM 5207 N N . ASP B 1 226 ? 25.453 39.812 6.676 1 88.25 226 ASP B N 1
ATOM 5208 C CA . ASP B 1 226 ? 25.906 38.844 5.664 1 88.25 226 ASP B CA 1
ATOM 5209 C C . ASP B 1 226 ? 26.828 37.781 6.273 1 88.25 226 ASP B C 1
ATOM 5211 O O . ASP B 1 226 ? 26.859 36.656 5.809 1 88.25 226 ASP B O 1
ATOM 5215 N N . ALA B 1 227 ? 27.422 38.125 7.371 1 86.19 227 ALA B N 1
ATOM 5216 C CA . ALA B 1 227 ? 28.359 37.219 8.023 1 86.19 227 ALA B CA 1
ATOM 5217 C C . ALA B 1 227 ? 27.641 36.031 8.656 1 86.19 227 ALA B C 1
ATOM 5219 O O . ALA B 1 227 ? 28.234 35 8.906 1 86.19 227 ALA B O 1
ATOM 5220 N N . LYS B 1 228 ? 26.406 36.156 8.789 1 86.88 228 LYS B N 1
ATOM 5221 C CA . LYS B 1 228 ? 25.625 35.094 9.453 1 86.88 228 LYS B CA 1
ATOM 5222 C C . LYS B 1 228 ? 24.953 34.188 8.438 1 86.88 228 LYS B C 1
ATOM 5224 O O . LYS B 1 228 ? 24.297 33.219 8.805 1 86.88 228 LYS B O 1
ATOM 5229 N N . LYS B 1 229 ? 25.141 34.5 7.207 1 90.75 229 LYS B N 1
ATOM 5230 C CA . LYS B 1 229 ? 24.484 33.719 6.168 1 90.75 229 LYS B CA 1
ATOM 5231 C C . LYS B 1 229 ? 25.297 32.469 5.844 1 90.75 229 LYS B C 1
ATOM 5233 O O . LYS B 1 229 ? 26.531 32.469 5.918 1 90.75 229 LYS B O 1
ATOM 5238 N N . THR B 1 230 ? 24.562 31.391 5.57 1 90.25 230 THR B N 1
ATOM 5239 C CA . THR B 1 230 ? 25.172 30.125 5.141 1 90.25 230 THR B CA 1
ATOM 5240 C C . THR B 1 230 ? 24.656 29.734 3.76 1 90.25 230 THR B C 1
ATOM 5242 O O . THR B 1 230 ? 23.766 28.891 3.645 1 90.25 230 THR B O 1
ATOM 5245 N N . PRO B 1 231 ? 25.328 30.297 2.76 1 90 231 PRO B N 1
ATOM 5246 C CA . PRO B 1 231 ? 24.906 29.953 1.4 1 90 231 PRO B CA 1
ATOM 5247 C C . PRO B 1 231 ? 25.328 28.547 0.989 1 90 231 PRO B C 1
ATOM 5249 O O . PRO B 1 231 ? 26.141 27.922 1.678 1 90 231 PRO B O 1
ATOM 5252 N N . ILE B 1 232 ? 24.672 28.016 -0.008 1 87.06 232 ILE B N 1
ATOM 5253 C CA . ILE B 1 232 ? 25.031 26.703 -0.553 1 87.06 232 ILE B CA 1
ATOM 5254 C C . ILE B 1 232 ? 25.484 26.859 -2.004 1 87.06 232 ILE B C 1
ATOM 5256 O O . ILE B 1 232 ? 24.969 27.719 -2.73 1 87.06 232 ILE B O 1
ATOM 5260 N N . ASP B 1 233 ? 26.5 26.047 -2.352 1 83.06 233 ASP B N 1
ATOM 5261 C CA . ASP B 1 233 ? 26.922 25.984 -3.75 1 83.06 233 ASP B CA 1
ATOM 5262 C C . ASP B 1 233 ? 25.953 25.141 -4.578 1 83.06 233 ASP B C 1
ATOM 5264 O O . ASP B 1 233 ? 25.781 23.953 -4.32 1 83.06 233 ASP B O 1
ATOM 5268 N N . PRO B 1 234 ? 25.312 25.766 -5.535 1 79.31 234 PRO B N 1
ATOM 5269 C CA . PRO B 1 234 ? 24.359 25.016 -6.348 1 79.31 234 PRO B CA 1
ATOM 5270 C C . PRO B 1 234 ? 24.984 23.797 -7.02 1 79.31 234 PRO B C 1
ATOM 5272 O O . PRO B 1 234 ? 24.266 22.859 -7.387 1 79.31 234 PRO B O 1
ATOM 5275 N N . ALA B 1 235 ? 26.281 23.766 -7.238 1 75.19 235 ALA B N 1
ATOM 5276 C CA . ALA B 1 235 ? 26.953 22.609 -7.824 1 75.19 235 ALA B CA 1
ATOM 5277 C C . ALA B 1 235 ? 26.844 21.391 -6.926 1 75.19 235 ALA B C 1
ATOM 5279 O O . ALA B 1 235 ? 26.969 20.25 -7.391 1 75.19 235 ALA B O 1
ATOM 5280 N N . ALA B 1 236 ? 26.562 21.703 -5.73 1 70.5 236 ALA B N 1
ATOM 5281 C CA . ALA B 1 236 ? 26.422 20.625 -4.754 1 70.5 236 ALA B CA 1
ATOM 5282 C C . ALA B 1 236 ? 25.156 19.812 -5.016 1 70.5 236 ALA B C 1
ATOM 5284 O O . ALA B 1 236 ? 25.062 18.656 -4.613 1 70.5 236 ALA B O 1
ATOM 5285 N N . PHE B 1 237 ? 24.172 20.438 -5.715 1 68.62 237 PHE B N 1
ATOM 5286 C CA . PHE B 1 237 ? 22.922 19.75 -6.012 1 68.62 237 PHE B CA 1
ATOM 5287 C C . PHE B 1 237 ? 23.125 18.703 -7.098 1 68.62 237 PHE B C 1
ATOM 5289 O O . PHE B 1 237 ? 22.422 17.688 -7.129 1 68.62 237 PHE B O 1
ATOM 5296 N N . GLU B 1 238 ? 24.047 18.891 -8.008 1 58.56 238 GLU B N 1
ATOM 5297 C CA . GLU B 1 238 ? 24.312 17.969 -9.109 1 58.56 238 GLU B CA 1
ATOM 5298 C C . GLU B 1 238 ? 24.984 16.703 -8.609 1 58.56 238 GLU B C 1
ATOM 5300 O O . GLU B 1 238 ? 24.719 15.609 -9.117 1 58.56 238 GLU B O 1
ATOM 5305 N N . THR B 1 239 ? 25.922 16.766 -7.684 1 47.38 239 THR B N 1
ATOM 5306 C CA . THR B 1 239 ? 26.625 15.586 -7.184 1 47.38 239 THR B CA 1
ATOM 5307 C C . THR B 1 239 ? 25.672 14.68 -6.398 1 47.38 239 THR B C 1
ATOM 5309 O O . THR B 1 239 ? 25.828 13.453 -6.402 1 47.38 239 THR B O 1
ATOM 5312 N N . ALA B 1 240 ? 24.922 15.234 -5.754 1 43.19 240 ALA B N 1
ATOM 5313 C CA . ALA B 1 240 ? 24 14.453 -4.934 1 43.19 240 ALA B CA 1
ATOM 5314 C C . ALA B 1 240 ? 23.062 13.609 -5.805 1 43.19 240 ALA B C 1
ATOM 5316 O O . ALA B 1 240 ? 22.609 12.547 -5.383 1 43.19 240 ALA B O 1
ATOM 5317 N N . THR B 1 241 ? 22.781 14.164 -6.957 1 42.12 241 THR B N 1
ATOM 5318 C CA . THR B 1 241 ? 21.938 13.422 -7.887 1 42.12 241 THR B CA 1
ATOM 5319 C C . THR B 1 241 ? 22.719 12.258 -8.508 1 42.12 241 THR B C 1
ATOM 5321 O O . THR B 1 241 ? 22.125 11.375 -9.133 1 42.12 241 THR B O 1
ATOM 5324 N N . ASP B 1 242 ? 23.938 12.422 -8.695 1 35.94 242 ASP B N 1
ATOM 5325 C CA . ASP B 1 242 ? 24.719 11.375 -9.352 1 35.94 242 ASP B CA 1
ATOM 5326 C C . ASP B 1 242 ? 24.625 10.055 -8.594 1 35.94 242 ASP B C 1
ATOM 5328 O O . ASP B 1 242 ? 24.969 9 -9.125 1 35.94 242 ASP B O 1
ATOM 5332 N N . GLY B 1 243 ? 24.688 9.984 -7.316 1 34.69 243 GLY B N 1
ATOM 5333 C CA . GLY B 1 243 ? 24.5 8.672 -6.727 1 34.69 243 GLY B CA 1
ATOM 5334 C C . GLY B 1 243 ? 23.141 8.07 -7.055 1 34.69 243 GLY B C 1
ATOM 5335 O O . GLY B 1 243 ? 23 6.848 -7.086 1 34.69 243 GLY B O 1
ATOM 5336 N N . GLY B 1 244 ? 22 8.414 -6.492 1 33.34 244 GLY B N 1
ATOM 5337 C CA . GLY B 1 244 ? 20.734 8.039 -7.098 1 33.34 244 GLY B CA 1
ATOM 5338 C C . GLY B 1 244 ? 20.422 8.82 -8.359 1 33.34 244 GLY B C 1
ATOM 5339 O O . GLY B 1 244 ? 20.844 9.961 -8.508 1 33.34 244 GLY B O 1
ATOM 5340 N N . GLU B 1 245 ? 20.594 8.219 -9.555 1 32.22 245 GLU B N 1
ATOM 5341 C CA . GLU B 1 245 ? 20.062 8.82 -10.773 1 32.22 245 GLU B CA 1
ATOM 5342 C C . GLU B 1 245 ? 18.891 9.758 -10.461 1 32.22 245 GLU B C 1
ATOM 5344 O O . GLU B 1 245 ? 17.766 9.305 -10.289 1 32.22 245 GLU B O 1
ATOM 5349 N N . GLN B 1 246 ? 19.016 10.43 -9.5 1 33.47 246 GLN B N 1
ATOM 5350 C CA . GLN B 1 246 ? 17.953 11.414 -9.602 1 33.47 246 GLN B CA 1
ATOM 5351 C C . GLN B 1 246 ? 17.797 11.922 -11.039 1 33.47 246 GLN B C 1
ATOM 5353 O O . GLN B 1 246 ? 18.734 12.492 -11.602 1 33.47 246 GLN B O 1
ATOM 5358 N N . ALA B 1 247 ? 16.969 11.375 -11.734 1 31.69 247 ALA B N 1
ATOM 5359 C CA . ALA B 1 247 ? 16.531 11.875 -13.031 1 31.69 247 ALA B CA 1
ATOM 5360 C C . ALA B 1 247 ? 16.453 13.398 -13.031 1 31.69 247 ALA B C 1
ATOM 5362 O O . ALA B 1 247 ? 15.688 13.992 -12.273 1 31.69 247 ALA B O 1
ATOM 5363 N N . THR B 1 248 ? 17.469 14.133 -13.016 1 30.62 248 THR B N 1
ATOM 5364 C CA . THR B 1 248 ? 17.156 15.492 -13.445 1 30.62 248 THR B CA 1
ATOM 5365 C C . THR B 1 248 ? 15.766 15.562 -14.07 1 30.62 248 THR B C 1
ATOM 5367 O O . THR B 1 248 ? 15.242 14.555 -14.539 1 30.62 248 THR B O 1
ATOM 5370 N N . GLY B 1 249 ? 14.922 16.453 -13.562 1 35.88 249 GLY B N 1
ATOM 5371 C CA . GLY B 1 249 ? 13.625 16.859 -14.07 1 35.88 249 GLY B CA 1
ATOM 5372 C C . GLY B 1 249 ? 13.422 16.531 -15.531 1 35.88 249 GLY B C 1
ATOM 5373 O O . GLY B 1 249 ? 12.633 17.172 -16.219 1 35.88 249 GLY B O 1
ATOM 5374 N N . GLY B 1 250 ? 14.469 16.062 -16.094 1 34.28 250 GLY B N 1
ATOM 5375 C CA . GLY B 1 250 ? 14.188 15.922 -17.516 1 34.28 250 GLY B CA 1
ATOM 5376 C C . GLY B 1 250 ? 13.07 14.93 -17.797 1 34.28 250 GLY B C 1
ATOM 5377 O O . GLY B 1 250 ? 12.852 13.992 -17.031 1 34.28 250 GLY B O 1
ATOM 5378 N N . TRP B 1 251 ? 12.031 15.43 -18.266 1 39.94 251 TRP B N 1
ATOM 5379 C CA . TRP B 1 251 ? 11.047 14.633 -18.984 1 39.94 251 TRP B CA 1
ATOM 5380 C C . TRP B 1 251 ? 11.688 13.375 -19.562 1 39.94 251 TRP B C 1
ATOM 5382 O O . TRP B 1 251 ? 12.766 13.43 -20.172 1 39.94 251 TRP B O 1
ATOM 5392 N N . ALA B 1 252 ? 11.609 12.336 -18.719 1 42.94 252 ALA B N 1
ATOM 5393 C CA . ALA B 1 252 ? 12.055 11.102 -19.375 1 42.94 252 ALA B CA 1
ATOM 5394 C C . ALA B 1 252 ? 12.117 11.273 -20.891 1 42.94 252 ALA B C 1
ATOM 5396 O O . ALA B 1 252 ? 11.227 11.891 -21.484 1 42.94 252 ALA B O 1
ATOM 5397 N N . SER B 1 253 ? 13.25 11.359 -21.438 1 45.41 253 SER B N 1
ATOM 5398 C CA . SER B 1 253 ? 13.469 11.508 -22.875 1 45.41 253 SER B CA 1
ATOM 5399 C C . SER B 1 253 ? 12.406 10.75 -23.672 1 45.41 253 SER B C 1
ATOM 5401 O O . SER B 1 253 ? 12.242 9.539 -23.5 1 45.41 253 SER B O 1
ATOM 5403 N N . THR B 1 254 ? 11.32 11.383 -23.922 1 54.06 254 THR B N 1
ATOM 5404 C CA . THR B 1 254 ? 10.406 10.852 -24.922 1 54.06 254 THR B CA 1
ATOM 5405 C C . THR B 1 254 ? 11.172 10.336 -26.141 1 54.06 254 THR B C 1
ATOM 5407 O O . THR B 1 254 ? 10.57 9.844 -27.094 1 54.06 254 THR B O 1
ATOM 5410 N N . ALA B 1 255 ? 12.57 10.445 -26.047 1 55.62 255 ALA B N 1
ATOM 5411 C CA . ALA B 1 255 ? 13.25 10 -27.266 1 55.62 255 ALA B CA 1
ATOM 5412 C C . ALA B 1 255 ? 13.336 8.484 -27.312 1 55.62 255 ALA B C 1
ATOM 5414 O O . ALA B 1 255 ? 13.828 7.848 -26.375 1 55.62 255 ALA B O 1
ATOM 5415 N N . VAL B 1 256 ? 12.5 7.922 -28.047 1 66.75 256 VAL B N 1
ATOM 5416 C CA . VAL B 1 256 ? 12.562 6.5 -28.375 1 66.75 256 VAL B CA 1
ATOM 5417 C C . VAL B 1 256 ? 13.695 6.242 -29.375 1 66.75 256 VAL B C 1
ATOM 5419 O O . VAL B 1 256 ? 13.75 6.863 -30.438 1 66.75 256 VAL B O 1
ATOM 5422 N N . PRO B 1 257 ? 14.672 5.57 -28.844 1 64.19 257 PRO B N 1
ATOM 5423 C CA . PRO B 1 257 ? 15.695 5.238 -29.828 1 64.19 257 PRO B CA 1
ATOM 5424 C C . PRO B 1 257 ? 15.102 4.66 -31.109 1 64.19 257 PRO B C 1
ATOM 5426 O O . PRO B 1 257 ? 14.023 4.062 -31.094 1 64.19 257 PRO B O 1
ATOM 5429 N N . ASP B 1 258 ? 15.695 4.988 -32.188 1 65.06 258 ASP B N 1
ATOM 5430 C CA . ASP B 1 258 ? 15.234 4.516 -33.5 1 65.06 258 ASP B CA 1
ATOM 5431 C C . ASP B 1 258 ? 15.102 2.996 -33.531 1 65.06 258 ASP B C 1
ATOM 5433 O O . ASP B 1 258 ? 14.219 2.453 -34.188 1 65.06 258 ASP B O 1
ATOM 5437 N N . ASP B 1 259 ? 15.883 2.348 -32.75 1 69.38 259 ASP B N 1
ATOM 5438 C CA . ASP B 1 259 ? 15.867 0.888 -32.781 1 69.38 259 ASP B CA 1
ATOM 5439 C C . ASP B 1 259 ? 15.07 0.327 -31.609 1 69.38 259 ASP B C 1
ATOM 5441 O O . ASP B 1 259 ? 15.234 -0.835 -31.234 1 69.38 259 ASP B O 1
ATOM 5445 N N . ALA B 1 260 ? 14.148 1.173 -31.297 1 73.69 260 ALA B N 1
ATOM 5446 C CA . ALA B 1 260 ? 13.398 0.726 -30.125 1 73.69 260 ALA B CA 1
ATOM 5447 C C . ALA B 1 260 ? 12.383 -0.349 -30.516 1 73.69 260 ALA B C 1
ATOM 5449 O O . ALA B 1 260 ? 11.859 -0.35 -31.625 1 73.69 260 ALA B O 1
ATOM 5450 N N . SER B 1 261 ? 12.188 -1.353 -29.75 1 77.94 261 SER B N 1
ATOM 5451 C CA . SER B 1 261 ? 11.188 -2.404 -29.922 1 77.94 261 SER B CA 1
ATOM 5452 C C . SER B 1 261 ? 9.773 -1.833 -29.938 1 77.94 261 SER B C 1
ATOM 5454 O O . SER B 1 261 ? 9.562 -0.678 -29.562 1 77.94 261 SER B O 1
ATOM 5456 N N . LEU B 1 262 ? 8.906 -2.582 -30.531 1 76.38 262 LEU B N 1
ATOM 5457 C CA . LEU B 1 262 ? 7.512 -2.17 -30.531 1 76.38 262 LEU B CA 1
ATOM 5458 C C . LEU B 1 262 ? 7.023 -1.917 -29.109 1 76.38 262 LEU B C 1
ATOM 5460 O O . LEU B 1 262 ? 6.285 -0.959 -28.859 1 76.38 262 LEU B O 1
ATOM 5464 N N . ALA B 1 263 ? 7.477 -2.744 -28.234 1 76.81 263 ALA B N 1
ATOM 5465 C CA . ALA B 1 263 ? 7.105 -2.59 -26.828 1 76.81 263 ALA B CA 1
ATOM 5466 C C . ALA B 1 263 ? 7.57 -1.243 -26.281 1 76.81 263 ALA B C 1
ATOM 5468 O O . ALA B 1 263 ? 6.801 -0.527 -25.641 1 76.81 263 ALA B O 1
ATOM 5469 N N . THR B 1 264 ? 8.688 -0.857 -26.578 1 76.94 264 THR B N 1
ATOM 5470 C CA . THR B 1 264 ? 9.266 0.395 -26.094 1 76.94 264 THR B CA 1
ATOM 5471 C C . THR B 1 264 ? 8.555 1.591 -26.734 1 76.94 264 THR B C 1
ATOM 5473 O O . THR B 1 264 ? 8.344 2.613 -26.062 1 76.94 264 THR B O 1
ATOM 5476 N N . ARG B 1 265 ? 8.188 1.391 -27.953 1 78.19 265 ARG B N 1
ATOM 5477 C CA . ARG B 1 265 ? 7.504 2.477 -28.656 1 78.19 265 ARG B CA 1
ATOM 5478 C C . ARG B 1 265 ? 6.121 2.719 -28.047 1 78.19 265 ARG B C 1
ATOM 5480 O O . ARG B 1 265 ? 5.699 3.867 -27.891 1 78.19 265 ARG B O 1
ATOM 5487 N N . ILE B 1 266 ? 5.531 1.678 -27.75 1 79 266 ILE B N 1
ATOM 5488 C CA . ILE B 1 266 ? 4.195 1.789 -27.172 1 79 266 ILE B CA 1
ATOM 5489 C C . ILE B 1 266 ? 4.281 2.375 -25.766 1 79 266 ILE B C 1
ATOM 5491 O O . ILE B 1 266 ? 3.434 3.18 -25.375 1 79 266 ILE B O 1
ATOM 5495 N N . GLU B 1 267 ? 5.293 2.035 -25.141 1 81.12 267 GLU B N 1
ATOM 5496 C CA . GLU B 1 267 ? 5.5 2.533 -23.797 1 81.12 267 GLU B CA 1
ATOM 5497 C C . GLU B 1 267 ? 5.758 4.039 -23.781 1 81.12 267 GLU B C 1
ATOM 5499 O O . GLU B 1 267 ? 5.465 4.723 -22.812 1 81.12 267 GLU B O 1
ATOM 5504 N N . HIS B 1 268 ? 6.281 4.488 -24.891 1 78.19 268 HIS B N 1
ATOM 5505 C CA . HIS B 1 268 ? 6.633 5.902 -24.984 1 78.19 268 HIS B CA 1
ATOM 5506 C C . HIS B 1 268 ? 5.617 6.668 -25.828 1 78.19 268 HIS B C 1
ATOM 5508 O O . HIS B 1 268 ? 5.879 7.793 -26.25 1 78.19 268 HIS B O 1
ATOM 5514 N N . SER B 1 269 ? 4.539 6.059 -26.016 1 79.75 269 SER B N 1
ATOM 5515 C CA . SER B 1 269 ? 3.518 6.684 -26.859 1 79.75 269 SER B CA 1
ATOM 5516 C C . SER B 1 269 ? 2.812 7.816 -26.109 1 79.75 269 SER B C 1
ATOM 5518 O O . SER B 1 269 ? 2.252 7.602 -25.031 1 79.75 269 SER B O 1
ATOM 5520 N N . LEU B 1 270 ? 2.785 8.938 -26.688 1 83.5 270 LEU B N 1
ATOM 5521 C CA . LEU B 1 270 ? 2.064 10.094 -26.156 1 83.5 270 LEU B CA 1
ATOM 5522 C C . LEU B 1 270 ? 0.558 9.891 -26.266 1 83.5 270 LEU B C 1
ATOM 5524 O O . LEU B 1 270 ? -0.195 10.312 -25.375 1 83.5 270 LEU B O 1
ATOM 5528 N N . GLY B 1 271 ? 0.193 9.164 -27.203 1 88.44 271 GLY B N 1
ATOM 5529 C CA . GLY B 1 271 ? -1.227 8.961 -27.438 1 88.44 271 GLY B CA 1
ATOM 5530 C C . GLY B 1 271 ? -1.914 8.18 -26.328 1 88.44 271 GLY B C 1
ATOM 5531 O O . GLY B 1 271 ? -2.975 8.586 -25.859 1 88.44 271 GLY B O 1
ATOM 5532 N N . ILE B 1 272 ? -1.281 7.184 -25.844 1 89.81 272 ILE B N 1
ATOM 5533 C CA . ILE B 1 272 ? -1.893 6.324 -24.828 1 89.81 272 ILE B CA 1
ATOM 5534 C C . ILE B 1 272 ? -1.938 7.051 -23.484 1 89.81 272 ILE B C 1
ATOM 5536 O O . ILE B 1 272 ? -2.971 7.059 -22.812 1 89.81 272 ILE B O 1
ATOM 5540 N N . GLY B 1 273 ? -0.879 7.691 -23.125 1 90.94 273 GLY B N 1
ATOM 5541 C CA . GLY B 1 273 ? -0.828 8.43 -21.875 1 90.94 273 GLY B CA 1
ATOM 5542 C C . GLY B 1 273 ? -1.805 9.586 -21.828 1 90.94 273 GLY B C 1
ATOM 5543 O O . GLY B 1 273 ? -2.531 9.758 -20.844 1 90.94 273 GLY B O 1
ATOM 5544 N N . VAL B 1 274 ? -1.896 10.32 -22.859 1 94.31 274 VAL B N 1
ATOM 5545 C CA . VAL B 1 274 ? -2.781 11.477 -22.922 1 94.31 274 VAL B CA 1
ATOM 5546 C C . VAL B 1 274 ? -4.234 11.016 -22.984 1 94.31 274 VAL B C 1
ATOM 5548 O O . VAL B 1 274 ? -5.105 11.594 -22.328 1 94.31 274 VAL B O 1
ATOM 5551 N N . ALA B 1 275 ? -4.465 9.961 -23.688 1 95.62 275 ALA B N 1
ATOM 5552 C CA . ALA B 1 275 ? -5.828 9.461 -23.828 1 95.62 275 ALA B CA 1
ATOM 5553 C C . ALA B 1 275 ? -6.387 9.016 -22.484 1 95.62 275 ALA B C 1
ATOM 5555 O O . ALA B 1 275 ? -7.48 9.43 -22.094 1 95.62 275 ALA B O 1
ATOM 5556 N N . ILE B 1 276 ? -5.629 8.227 -21.781 1 96.56 276 ILE B N 1
ATOM 5557 C CA . ILE B 1 276 ? -6.125 7.715 -20.5 1 96.56 276 ILE B CA 1
ATOM 5558 C C . ILE B 1 276 ? -6.207 8.844 -19.484 1 96.56 276 ILE B C 1
ATOM 5560 O O . ILE B 1 276 ? -7.09 8.852 -18.625 1 96.56 276 ILE B O 1
ATOM 5564 N N . GLY B 1 277 ? -5.227 9.781 -19.531 1 97.44 277 GLY B N 1
ATOM 5565 C CA . GLY B 1 277 ? -5.289 10.945 -18.672 1 97.44 277 GLY B CA 1
ATOM 5566 C C . GLY B 1 277 ? -6.535 11.789 -18.891 1 97.44 277 GLY B C 1
ATOM 5567 O O . GLY B 1 277 ? -7.199 12.18 -17.922 1 97.44 277 GLY B O 1
ATOM 5568 N N . VAL B 1 278 ? -6.891 12.031 -20.094 1 97.69 278 VAL B N 1
ATOM 5569 C CA . VAL B 1 278 ? -8.055 12.844 -20.438 1 97.69 278 VAL B CA 1
ATOM 5570 C C . VAL B 1 278 ? -9.328 12.117 -20.031 1 97.69 278 VAL B C 1
ATOM 5572 O O . VAL B 1 278 ? -10.25 12.719 -19.484 1 97.69 278 VAL B O 1
ATOM 5575 N N . VAL B 1 279 ? -9.383 10.82 -20.281 1 97.81 279 VAL B N 1
ATOM 5576 C CA . VAL B 1 279 ? -10.555 10.039 -19.922 1 97.81 279 VAL B CA 1
ATOM 5577 C C . VAL B 1 279 ? -10.727 10.039 -18.406 1 97.81 279 VAL B C 1
ATOM 5579 O O . VAL B 1 279 ? -11.852 10.164 -17.891 1 97.81 279 VAL B O 1
ATOM 5582 N N . GLY B 1 280 ? -9.609 9.852 -17.688 1 98.25 280 GLY B N 1
ATOM 5583 C CA . GLY B 1 280 ? -9.664 9.93 -16.234 1 98.25 280 GLY B CA 1
ATOM 5584 C C . GLY B 1 280 ? -10.18 11.266 -15.734 1 98.25 280 GLY B C 1
ATOM 5585 O O . GLY B 1 280 ? -11.031 11.305 -14.844 1 98.25 280 GLY B O 1
ATOM 5586 N N . LEU B 1 281 ? -9.773 12.352 -16.328 1 98.31 281 LEU B N 1
ATOM 5587 C CA . LEU B 1 281 ? -10.195 13.68 -15.891 1 98.31 281 LEU B CA 1
ATOM 5588 C C . LEU B 1 281 ? -11.633 13.953 -16.312 1 98.31 281 LEU B C 1
ATOM 5590 O O . LEU B 1 281 ? -12.359 14.695 -15.641 1 98.31 281 LEU B O 1
ATOM 5594 N N . LEU B 1 282 ? -12.016 13.359 -17.406 1 98.06 282 LEU B N 1
ATOM 5595 C CA . LEU B 1 282 ? -13.422 13.43 -17.797 1 98.06 282 LEU B CA 1
ATOM 5596 C C . LEU B 1 282 ? -14.297 12.766 -16.734 1 98.06 282 LEU B C 1
ATOM 5598 O O . LEU B 1 282 ? -15.383 13.266 -16.422 1 98.06 282 LEU B O 1
ATOM 5602 N N . ALA B 1 283 ? -13.859 11.633 -16.25 1 98.12 283 ALA B N 1
ATOM 5603 C CA . ALA B 1 283 ? -14.586 10.961 -15.172 1 98.12 283 ALA B CA 1
ATOM 5604 C C . ALA B 1 283 ? -14.688 11.852 -13.938 1 98.12 283 ALA B C 1
ATOM 5606 O O . ALA B 1 283 ? -15.711 11.859 -13.25 1 98.12 283 ALA B O 1
ATOM 5607 N N . VAL B 1 284 ? -13.656 12.578 -13.633 1 98.44 284 VAL B N 1
ATOM 5608 C CA . VAL B 1 284 ? -13.664 13.508 -12.516 1 98.44 284 VAL B CA 1
ATOM 5609 C C . VAL B 1 284 ? -14.727 14.586 -12.742 1 98.44 284 VAL B C 1
ATOM 5611 O O . VAL B 1 284 ? -15.516 14.891 -11.844 1 98.44 284 VAL B O 1
ATOM 5614 N N . ALA B 1 285 ? -14.727 15.164 -13.922 1 98.12 285 ALA B N 1
ATOM 5615 C CA . ALA B 1 285 ? -15.703 16.188 -14.273 1 98.12 285 ALA B CA 1
ATOM 5616 C C . ALA B 1 285 ? -17.125 15.664 -14.148 1 98.12 285 ALA B C 1
ATOM 5618 O O . ALA B 1 285 ? -18 16.344 -13.625 1 98.12 285 ALA B O 1
ATOM 5619 N N . LEU B 1 286 ? -17.344 14.469 -14.633 1 97.56 286 LEU B N 1
ATOM 5620 C CA . LEU B 1 286 ? -18.672 13.859 -14.57 1 97.56 286 LEU B CA 1
ATOM 5621 C C . LEU B 1 286 ? -19.078 13.594 -13.125 1 97.56 286 LEU B C 1
ATOM 5623 O O . LEU B 1 286 ? -20.25 13.734 -12.773 1 97.56 286 LEU B O 1
ATOM 5627 N N . TYR B 1 287 ? -18.109 13.156 -12.344 1 97.69 287 TYR B N 1
ATOM 5628 C CA . TYR B 1 287 ? -18.359 12.93 -10.922 1 97.69 287 TYR B CA 1
ATOM 5629 C C . TYR B 1 287 ? -18.906 14.188 -10.258 1 97.69 287 TYR B C 1
ATOM 5631 O O . TYR B 1 287 ? -19.922 14.141 -9.555 1 97.69 287 TYR B O 1
ATOM 5639 N N . PHE B 1 288 ? -18.312 15.297 -10.453 1 98.25 288 PHE B N 1
ATOM 5640 C CA . PHE B 1 288 ? -18.734 16.547 -9.828 1 98.25 288 PHE B CA 1
ATOM 5641 C C . PHE B 1 288 ? -20.031 17.047 -10.469 1 98.25 288 PHE B C 1
ATOM 5643 O O . PHE B 1 288 ? -20.875 17.641 -9.797 1 98.25 288 PHE B O 1
ATOM 5650 N N . TRP B 1 289 ? -20.125 16.844 -11.758 1 97.12 289 TRP B N 1
ATOM 5651 C CA . TRP B 1 289 ? -21.344 17.266 -12.445 1 97.12 289 TRP B CA 1
ATOM 5652 C C . TRP B 1 289 ? -22.562 16.5 -11.906 1 97.12 289 TRP B C 1
ATOM 5654 O O . TRP B 1 289 ? -23.609 17.094 -11.664 1 97.12 289 TRP B O 1
ATOM 5664 N N . GLU B 1 290 ? -22.422 15.219 -11.758 1 95.88 290 GLU B N 1
ATOM 5665 C CA . GLU B 1 290 ? -23.484 14.406 -11.18 1 95.88 290 GLU B CA 1
ATOM 5666 C C . GLU B 1 290 ? -23.812 14.859 -9.758 1 95.88 290 GLU B C 1
ATOM 5668 O O . GLU B 1 290 ? -24.984 14.891 -9.359 1 95.88 290 GLU B O 1
ATOM 5673 N N . GLY B 1 291 ? -22.766 15.18 -9.023 1 96.44 291 GLY B N 1
ATOM 5674 C CA . GLY B 1 291 ? -22.984 15.727 -7.691 1 96.44 291 GLY B CA 1
ATOM 5675 C C . GLY B 1 291 ? -23.844 16.984 -7.695 1 96.44 291 GLY B C 1
ATOM 5676 O O . GLY B 1 291 ? -24.797 17.078 -6.934 1 96.44 291 GLY B O 1
ATOM 5677 N N . VAL B 1 292 ? -23.562 17.891 -8.562 1 97.44 292 VAL B N 1
ATOM 5678 C CA . VAL B 1 292 ? -24.312 19.141 -8.664 1 97.44 292 VAL B CA 1
ATOM 5679 C C . VAL B 1 292 ? -25.766 18.859 -9.031 1 97.44 292 VAL B C 1
ATOM 5681 O O . VAL B 1 292 ? -26.688 19.438 -8.461 1 97.44 292 VAL B O 1
ATOM 5684 N N . GLN B 1 293 ? -25.969 17.953 -9.922 1 96.12 293 GLN B N 1
ATOM 5685 C CA . GLN B 1 293 ? -27.328 17.578 -10.336 1 96.12 293 GLN B CA 1
ATOM 5686 C C . GLN B 1 293 ? -28.109 16.984 -9.172 1 96.12 293 GLN B C 1
ATOM 5688 O O . GLN B 1 293 ? -29.328 17.156 -9.086 1 96.12 293 GLN B O 1
ATOM 5693 N N . ASN B 1 294 ? -27.391 16.344 -8.344 1 95.88 294 ASN B N 1
ATOM 5694 C CA . ASN B 1 294 ? -28.047 15.703 -7.207 1 95.88 294 ASN B CA 1
ATOM 5695 C C . ASN B 1 294 ? -28.031 16.609 -5.98 1 95.88 294 ASN B C 1
ATOM 5697 O O . ASN B 1 294 ? -28.312 16.156 -4.867 1 95.88 294 ASN B O 1
ATOM 5701 N N . GLY B 1 295 ? -27.578 17.844 -6.125 1 96.31 295 GLY B N 1
ATOM 5702 C CA . GLY B 1 295 ? -27.688 18.828 -5.07 1 96.31 295 GLY B CA 1
ATOM 5703 C C . GLY B 1 295 ? -26.453 18.953 -4.219 1 96.31 295 GLY B C 1
ATOM 5704 O O . GLY B 1 295 ? -26.453 19.625 -3.182 1 96.31 295 GLY B O 1
ATOM 5705 N N . THR B 1 296 ? -25.375 18.281 -4.551 1 97.12 296 THR B N 1
ATOM 5706 C CA . THR B 1 296 ? -24.125 18.359 -3.805 1 97.12 296 THR B CA 1
ATOM 5707 C C . THR B 1 296 ? -23.078 19.172 -4.578 1 97.12 296 THR B C 1
ATOM 5709 O O . THR B 1 296 ? -22.609 18.734 -5.625 1 97.12 296 THR B O 1
ATOM 5712 N N . MET B 1 297 ? -22.688 20.281 -4.039 1 97.38 297 MET B N 1
ATOM 5713 C CA . MET B 1 297 ? -21.719 21.156 -4.695 1 97.38 297 MET B CA 1
ATOM 5714 C C . MET B 1 297 ? -20.312 20.578 -4.609 1 97.38 297 MET B C 1
ATOM 5716 O O . MET B 1 297 ? -20.016 19.812 -3.699 1 97.38 297 MET B O 1
ATOM 5720 N N . PRO B 1 298 ? -19.422 20.953 -5.531 1 96.69 298 PRO B N 1
ATOM 5721 C CA . PRO B 1 298 ? -18.078 20.375 -5.582 1 96.69 298 PRO B CA 1
ATOM 5722 C C . PRO B 1 298 ? -17.297 20.578 -4.281 1 96.69 298 PRO B C 1
ATOM 5724 O O . PRO B 1 298 ? -16.562 19.688 -3.855 1 96.69 298 PRO B O 1
ATOM 5727 N N . TRP B 1 299 ? -17.469 21.719 -3.574 1 96.5 299 TRP B N 1
ATOM 5728 C CA . TRP B 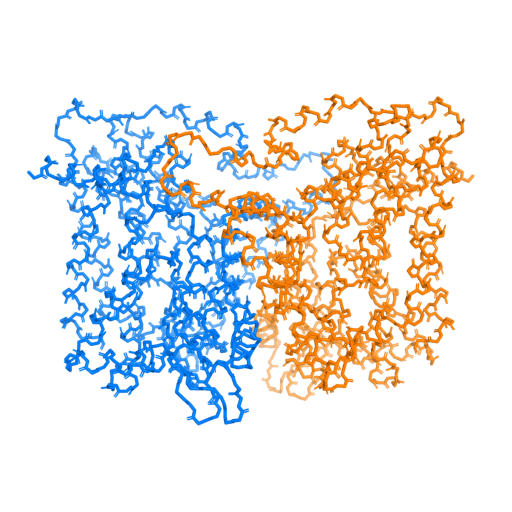1 299 ? -16.719 21.984 -2.348 1 96.5 299 TRP B CA 1
ATOM 5729 C C . TRP B 1 299 ? -17.25 21.125 -1.198 1 96.5 299 TRP B C 1
ATOM 5731 O O . TRP B 1 299 ? -16.641 21.062 -0.13 1 96.5 299 TRP B O 1
ATOM 5741 N N . ASN B 1 300 ? -18.344 20.406 -1.44 1 97.5 300 ASN B N 1
ATOM 5742 C CA . ASN B 1 300 ? -18.906 19.516 -0.429 1 97.5 300 ASN B CA 1
ATOM 5743 C C . ASN B 1 300 ? -18.719 18.047 -0.798 1 97.5 300 ASN B C 1
ATOM 5745 O O . ASN B 1 300 ? -19.203 17.156 -0.092 1 97.5 300 ASN B O 1
ATOM 5749 N N . ASN B 1 301 ? -18.031 17.828 -1.896 1 97.81 301 ASN B N 1
ATOM 5750 C CA . ASN B 1 301 ? -18.047 16.484 -2.459 1 97.81 301 ASN B CA 1
ATOM 5751 C C . ASN B 1 301 ? -16.625 15.945 -2.643 1 97.81 301 ASN B C 1
ATOM 5753 O O . ASN B 1 301 ? -16.391 15.078 -3.492 1 97.81 301 ASN B O 1
ATOM 5757 N N . LEU B 1 302 ? -15.664 16.422 -1.877 1 98.38 302 LEU B N 1
ATOM 5758 C CA . LEU B 1 302 ? -14.32 15.859 -1.9 1 98.38 302 LEU B CA 1
ATOM 5759 C C . LEU B 1 302 ? -14.211 14.672 -0.946 1 98.38 302 LEU B C 1
ATOM 5761 O O . LEU B 1 302 ? -14.844 14.672 0.116 1 98.38 302 LEU B O 1
ATOM 5765 N N . ASN B 1 303 ? -13.547 13.695 -1.339 1 98.25 303 ASN B N 1
ATOM 5766 C CA . ASN B 1 303 ? -13.18 12.555 -0.503 1 98.25 303 ASN B CA 1
ATOM 5767 C C . ASN B 1 303 ? -11.844 11.953 -0.919 1 98.25 303 ASN B C 1
ATOM 5769 O O . ASN B 1 303 ? -11.195 12.453 -1.843 1 98.25 303 ASN B O 1
ATOM 5773 N N . LEU B 1 304 ? -11.391 10.984 -0.202 1 98.12 304 LEU B N 1
ATOM 5774 C CA . LEU B 1 304 ? -10.062 10.422 -0.442 1 98.12 304 LEU B CA 1
ATOM 5775 C C . LEU B 1 304 ? -9.969 9.844 -1.851 1 98.12 304 LEU B C 1
ATOM 5777 O O . LEU B 1 304 ? -8.945 10.016 -2.527 1 98.12 304 LEU B O 1
ATOM 5781 N N . ASN B 1 305 ? -11 9.227 -2.346 1 98.5 305 ASN B N 1
ATOM 5782 C CA . ASN B 1 305 ? -10.984 8.523 -3.623 1 98.5 305 ASN B CA 1
ATOM 5783 C C . ASN B 1 305 ? -10.922 9.492 -4.797 1 98.5 305 ASN B C 1
ATOM 5785 O O . ASN B 1 305 ? -10.094 9.336 -5.699 1 98.5 305 ASN B O 1
ATOM 5789 N N . ILE B 1 306 ? -11.766 10.539 -4.777 1 98.56 306 ILE B N 1
ATOM 5790 C CA . ILE B 1 306 ? -11.828 11.453 -5.918 1 98.56 306 ILE B CA 1
ATOM 5791 C C . ILE B 1 306 ? -10.547 12.289 -5.977 1 98.56 306 ILE B C 1
ATOM 5793 O O . ILE B 1 306 ? -10.07 12.625 -7.062 1 98.56 306 ILE B O 1
ATOM 5797 N N . VAL B 1 307 ? -10 12.617 -4.812 1 98.06 307 VAL B N 1
ATOM 5798 C CA . VAL B 1 307 ? -8.742 13.359 -4.781 1 98.06 307 VAL B CA 1
ATOM 5799 C C . VAL B 1 307 ? -7.613 12.492 -5.336 1 98.06 307 VAL B C 1
ATOM 5801 O O . VAL B 1 307 ? -6.852 12.938 -6.199 1 98.06 307 VAL B O 1
ATOM 5804 N N . ASN B 1 308 ? -7.543 11.266 -4.887 1 98.31 308 ASN B N 1
ATOM 5805 C CA . ASN B 1 308 ? -6.535 10.344 -5.41 1 98.31 308 ASN B CA 1
ATOM 5806 C C . ASN B 1 308 ? -6.707 10.125 -6.91 1 98.31 308 ASN B C 1
ATOM 5808 O O . ASN B 1 308 ? -5.727 10.109 -7.656 1 98.31 308 ASN B O 1
ATOM 5812 N N . PHE B 1 309 ? -7.926 9.945 -7.328 1 98.69 309 PHE B N 1
ATOM 5813 C CA . PHE B 1 309 ? -8.234 9.711 -8.734 1 98.69 309 PHE B CA 1
ATOM 5814 C C . PHE B 1 309 ? -7.809 10.898 -9.586 1 98.69 309 PHE B C 1
ATOM 5816 O O . PHE B 1 309 ? -7.152 10.727 -10.617 1 98.69 309 PHE B O 1
ATOM 5823 N N . GLY B 1 310 ? -8.172 12.078 -9.164 1 98.38 310 GLY B N 1
ATOM 5824 C CA . GLY B 1 310 ? -7.828 13.289 -9.891 1 98.38 310 GLY B CA 1
ATOM 5825 C C . GLY B 1 310 ? -6.328 13.492 -10.031 1 98.38 310 GLY B C 1
ATOM 5826 O O . GLY B 1 310 ? -5.836 13.773 -11.125 1 98.38 310 GLY B O 1
ATOM 5827 N N . PHE B 1 311 ? -5.645 13.281 -8.984 1 97.88 311 PHE B N 1
ATOM 5828 C CA . PHE B 1 311 ? -4.215 13.555 -9.016 1 97.88 311 PHE B CA 1
ATOM 5829 C C . PHE B 1 311 ? -3.469 12.445 -9.75 1 97.88 311 PHE B C 1
ATOM 5831 O O . PHE B 1 311 ? -2.424 12.688 -10.352 1 97.88 311 PHE B O 1
ATOM 5838 N N . LEU B 1 312 ? -3.971 11.211 -9.703 1 98.19 312 LEU B N 1
ATOM 5839 C CA . LEU B 1 312 ? -3.402 10.125 -10.5 1 98.19 312 LEU B CA 1
ATOM 5840 C C . LEU B 1 312 ? -3.443 10.469 -11.984 1 98.19 312 LEU B C 1
ATOM 5842 O O . LEU B 1 312 ? -2.414 10.43 -12.664 1 98.19 312 LEU B O 1
ATOM 5846 N N . PHE B 1 313 ? -4.578 10.883 -12.461 1 98.38 313 PHE B N 1
ATOM 5847 C CA . PHE B 1 313 ? -4.73 11.047 -13.906 1 98.38 313 PHE B CA 1
ATOM 5848 C C . PHE B 1 313 ? -4.18 12.391 -14.359 1 98.38 313 PHE B C 1
ATOM 5850 O O . PHE B 1 313 ? -3.738 12.539 -15.5 1 98.38 313 PHE B O 1
ATOM 5857 N N . LEU B 1 314 ? -4.168 13.414 -13.438 1 97.75 314 LEU B N 1
ATOM 5858 C CA . LEU B 1 314 ? -3.434 14.633 -13.75 1 97.75 314 LEU B CA 1
ATOM 5859 C C . LEU B 1 314 ? -1.947 14.344 -13.93 1 97.75 314 LEU B C 1
ATOM 5861 O O . LEU B 1 314 ? -1.308 14.883 -14.836 1 97.75 314 LEU B O 1
ATOM 5865 N N . GLY B 1 315 ? -1.414 13.516 -13.039 1 97 315 GLY B N 1
ATOM 5866 C CA . GLY B 1 315 ? -0.025 13.094 -13.164 1 97 315 GLY B CA 1
ATOM 5867 C C . GLY B 1 315 ? 0.265 12.359 -14.461 1 97 315 GLY B C 1
ATOM 5868 O O . GLY B 1 315 ? 1.233 12.68 -15.156 1 97 315 GLY B O 1
ATOM 5869 N N . VAL B 1 316 ? -0.594 11.398 -14.789 1 96.56 316 VAL B N 1
ATOM 5870 C CA . VAL B 1 316 ? -0.417 10.641 -16.016 1 96.56 316 VAL B CA 1
ATOM 5871 C C . VAL B 1 316 ? -0.457 11.578 -17.219 1 96.56 316 VAL B C 1
ATOM 5873 O O . VAL B 1 316 ? 0.381 11.484 -18.125 1 96.56 316 VAL B O 1
ATOM 5876 N N . LEU B 1 317 ? -1.408 12.484 -17.25 1 96.38 317 LEU B N 1
ATOM 5877 C CA . LEU B 1 317 ? -1.575 13.414 -18.359 1 96.38 317 LEU B CA 1
ATOM 5878 C C . LEU B 1 317 ? -0.334 14.289 -18.516 1 96.38 317 LEU B C 1
ATOM 5880 O O . LEU B 1 317 ? 0.177 14.438 -19.641 1 96.38 317 LEU B O 1
ATOM 5884 N N . PHE B 1 318 ? 0.197 14.82 -17.453 1 96.31 318 PHE B N 1
ATOM 5885 C CA . PHE B 1 318 ? 1.267 15.812 -17.516 1 96.31 318 PHE B CA 1
ATOM 5886 C C . PHE B 1 318 ? 2.609 15.141 -17.781 1 96.31 318 PHE B C 1
ATOM 5888 O O . PHE B 1 318 ? 3.547 15.773 -18.266 1 96.31 318 PHE B O 1
ATOM 5895 N N . HIS B 1 319 ? 2.73 13.867 -17.453 1 94.94 319 HIS B N 1
ATOM 5896 C CA . HIS B 1 319 ? 3.951 13.148 -17.797 1 94.94 319 HIS B CA 1
ATOM 5897 C C . HIS B 1 319 ? 3.963 12.75 -19.281 1 94.94 319 HIS B C 1
ATOM 5899 O O . HIS B 1 319 ? 5.023 12.484 -19.844 1 94.94 319 HIS B O 1
ATOM 5905 N N . GLY B 1 320 ? 2.803 12.617 -19.844 1 91.81 320 GLY B N 1
ATOM 5906 C CA . GLY B 1 320 ? 2.678 12.438 -21.281 1 91.81 320 GLY B CA 1
ATOM 5907 C C . GLY B 1 320 ? 2.684 10.977 -21.703 1 91.81 320 GLY B C 1
ATOM 5908 O O . GLY B 1 320 ? 1.871 10.562 -22.531 1 91.81 320 GLY B O 1
ATOM 5909 N N . THR B 1 321 ? 3.607 10.164 -21.156 1 91.44 321 THR B N 1
ATOM 5910 C CA . THR B 1 321 ? 3.693 8.75 -21.516 1 91.44 321 THR B CA 1
ATOM 5911 C C . THR B 1 321 ? 3.592 7.871 -20.266 1 91.44 321 THR B C 1
ATOM 5913 O O . THR B 1 321 ? 3.996 8.289 -19.172 1 91.44 321 THR B O 1
ATOM 5916 N N . PRO B 1 322 ? 3.104 6.652 -20.484 1 91.94 322 PRO B N 1
ATOM 5917 C CA . PRO B 1 322 ? 3.039 5.723 -19.359 1 91.94 322 PRO B CA 1
ATOM 5918 C C . PRO B 1 322 ? 4.414 5.434 -18.75 1 91.94 322 PRO B C 1
ATOM 5920 O O . PRO B 1 322 ? 4.543 5.328 -17.531 1 91.94 322 PRO B O 1
ATOM 5923 N N . LYS B 1 323 ? 5.371 5.355 -19.562 1 91.69 323 LYS B N 1
ATOM 5924 C CA . LYS B 1 323 ? 6.715 5.047 -19.078 1 91.69 323 LYS B CA 1
ATOM 5925 C C . LYS B 1 323 ? 7.246 6.156 -18.172 1 91.69 323 LYS B C 1
ATOM 5927 O O . LYS B 1 323 ? 7.836 5.879 -17.125 1 91.69 323 LYS B O 1
ATOM 5932 N N . ALA B 1 324 ? 7.031 7.371 -18.609 1 92.44 324 ALA B N 1
ATOM 5933 C CA . ALA B 1 324 ? 7.477 8.5 -17.797 1 92.44 324 ALA B CA 1
ATOM 5934 C C . ALA B 1 324 ? 6.777 8.508 -16.438 1 92.44 324 ALA B C 1
ATOM 5936 O O . ALA B 1 324 ? 7.398 8.805 -15.414 1 92.44 324 ALA B O 1
ATOM 5937 N N . TYR B 1 325 ? 5.562 8.203 -16.453 1 94.88 325 TYR B N 1
ATOM 5938 C CA . TYR B 1 325 ? 4.824 8.156 -15.195 1 94.88 325 TYR B CA 1
ATOM 5939 C C . TYR B 1 325 ? 5.316 7.012 -14.312 1 94.88 325 TYR B C 1
ATOM 5941 O O . TYR B 1 325 ? 5.453 7.176 -13.094 1 94.88 325 TYR B O 1
ATOM 5949 N N . ILE B 1 326 ? 5.602 5.887 -14.867 1 94 326 ILE B N 1
ATOM 5950 C CA . ILE B 1 326 ? 6.121 4.742 -14.125 1 94 326 ILE B CA 1
ATOM 5951 C C . ILE B 1 326 ? 7.43 5.121 -13.438 1 94 326 ILE B C 1
ATOM 5953 O O . ILE B 1 326 ? 7.641 4.797 -12.266 1 94 326 ILE B O 1
ATOM 5957 N N . GLU B 1 327 ? 8.258 5.789 -14.109 1 92.75 327 GLU B N 1
ATOM 5958 C CA . GLU B 1 327 ? 9.539 6.188 -13.547 1 92.75 327 GLU B CA 1
ATOM 5959 C C . GLU B 1 327 ? 9.352 7.074 -12.32 1 92.75 327 GLU B C 1
ATOM 5961 O O . GLU B 1 327 ? 10.055 6.91 -11.312 1 92.75 327 GLU B O 1
ATOM 5966 N N . ALA B 1 328 ? 8.398 7.961 -12.414 1 93.75 328 ALA B N 1
ATOM 5967 C CA . ALA B 1 328 ? 8.102 8.828 -11.273 1 93.75 328 ALA B CA 1
ATOM 5968 C C . ALA B 1 328 ? 7.535 8.031 -10.109 1 93.75 328 ALA B C 1
ATOM 5970 O O . ALA B 1 328 ? 7.879 8.281 -8.953 1 93.75 328 ALA B O 1
ATOM 5971 N N . VAL B 1 329 ? 6.719 7.094 -10.367 1 95.31 329 VAL B N 1
ATOM 5972 C CA . VAL B 1 329 ? 6.07 6.27 -9.352 1 95.31 329 VAL B CA 1
ATOM 5973 C C . VAL B 1 329 ? 7.105 5.375 -8.672 1 95.31 329 VAL B C 1
ATOM 5975 O O . VAL B 1 329 ? 7.043 5.152 -7.465 1 95.31 329 VAL B O 1
ATOM 5978 N N . VAL B 1 330 ? 8.023 4.887 -9.422 1 92.5 330 VAL B N 1
ATOM 5979 C CA . VAL B 1 330 ? 9.086 4.043 -8.891 1 92.5 330 VAL B CA 1
ATOM 5980 C C . VAL B 1 330 ? 9.93 4.836 -7.887 1 92.5 330 VAL B C 1
ATOM 5982 O O . VAL B 1 330 ? 10.336 4.301 -6.852 1 92.5 330 VAL B O 1
ATOM 5985 N N . GLU B 1 331 ? 10.125 6.051 -8.172 1 90.25 331 GLU B N 1
ATOM 5986 C CA . GLU B 1 331 ? 10.836 6.91 -7.227 1 90.25 331 GLU B CA 1
ATOM 5987 C C . GLU B 1 331 ? 9.969 7.227 -6.012 1 90.25 331 GLU B C 1
ATOM 5989 O O . GLU B 1 331 ? 10.453 7.207 -4.879 1 90.25 331 GLU B O 1
ATOM 5994 N N . ALA B 1 332 ? 8.75 7.449 -6.227 1 92.69 332 ALA B N 1
ATOM 5995 C CA . ALA B 1 332 ? 7.812 7.863 -5.188 1 92.69 332 ALA B CA 1
ATOM 5996 C C . ALA B 1 332 ? 7.613 6.758 -4.156 1 92.69 332 ALA B C 1
ATOM 5998 O O . ALA B 1 332 ? 7.402 7.035 -2.973 1 92.69 332 ALA B O 1
ATOM 5999 N N . VAL B 1 333 ? 7.691 5.52 -4.566 1 94.31 333 VAL B N 1
ATOM 6000 C CA . VAL B 1 333 ? 7.312 4.387 -3.73 1 94.31 333 VAL B CA 1
ATOM 6001 C C . VAL B 1 333 ? 8.258 4.285 -2.537 1 94.31 333 VAL B C 1
ATOM 6003 O O . VAL B 1 333 ? 7.883 3.781 -1.476 1 94.31 333 VAL B O 1
ATOM 6006 N N . GLU B 1 334 ? 9.445 4.785 -2.654 1 90.12 334 GLU B N 1
ATOM 6007 C CA . GLU B 1 334 ? 10.445 4.711 -1.601 1 90.12 334 GLU B CA 1
ATOM 6008 C C . GLU B 1 334 ? 9.984 5.445 -0.344 1 90.12 334 GLU B C 1
ATOM 6010 O O . GLU B 1 334 ? 10.5 5.195 0.75 1 90.12 334 GLU B O 1
ATOM 6015 N N . ASN B 1 335 ? 8.945 6.254 -0.514 1 87.12 335 ASN B N 1
ATOM 6016 C CA . ASN B 1 335 ? 8.531 7.121 0.581 1 87.12 335 ASN B CA 1
ATOM 6017 C C . ASN B 1 335 ? 7.316 6.559 1.312 1 87.12 335 ASN B C 1
ATOM 6019 O O . ASN B 1 335 ? 6.848 7.145 2.291 1 87.12 335 ASN B O 1
ATOM 6023 N N . VAL B 1 336 ? 6.801 5.383 0.927 1 93.44 336 VAL B N 1
ATOM 6024 C CA . VAL B 1 336 ? 5.516 4.973 1.476 1 93.44 336 VAL B CA 1
ATOM 6025 C C . VAL B 1 336 ? 5.711 3.795 2.43 1 93.44 336 VAL B C 1
ATOM 6027 O O . VAL B 1 336 ? 4.746 3.277 2.996 1 93.44 336 VAL B O 1
ATOM 6030 N N . TRP B 1 337 ? 6.965 3.348 2.703 1 94.12 337 TRP B N 1
ATOM 6031 C CA . TRP B 1 337 ? 7.234 2.166 3.518 1 94.12 337 TRP B CA 1
ATOM 6032 C C . TRP B 1 337 ? 6.664 2.332 4.922 1 94.12 337 TRP B C 1
ATOM 6034 O O . TRP B 1 337 ? 6.145 1.378 5.504 1 94.12 337 TRP B O 1
ATOM 6044 N N . GLY B 1 338 ? 6.75 3.521 5.48 1 92.5 338 GLY B N 1
ATOM 6045 C CA . GLY B 1 338 ? 6.266 3.762 6.832 1 92.5 338 GLY B CA 1
ATOM 6046 C C . GLY B 1 338 ? 4.77 3.561 6.973 1 92.5 338 GLY B C 1
ATOM 6047 O O . GLY B 1 338 ? 4.305 2.988 7.961 1 92.5 338 GLY B O 1
ATOM 6048 N N . ILE B 1 339 ? 4.008 4.074 5.98 1 93.5 339 ILE B N 1
ATOM 6049 C CA . ILE B 1 339 ? 2.559 3.906 6 1 93.5 339 ILE B CA 1
ATOM 6050 C C . ILE B 1 339 ? 2.209 2.42 5.984 1 93.5 339 ILE B C 1
ATOM 6052 O O . ILE B 1 339 ? 1.441 1.95 6.828 1 93.5 339 ILE B O 1
ATOM 6056 N N . ILE B 1 340 ? 2.83 1.678 5.137 1 96.75 340 ILE B N 1
ATOM 6057 C CA . ILE B 1 340 ? 2.502 0.275 4.906 1 96.75 340 ILE B CA 1
ATOM 6058 C C . ILE B 1 340 ? 2.816 -0.539 6.16 1 96.75 340 ILE B C 1
ATOM 6060 O O . ILE B 1 340 ? 2.043 -1.418 6.547 1 96.75 340 ILE B O 1
ATOM 6064 N N . LEU B 1 341 ? 3.859 -0.209 6.801 1 97 341 LEU B N 1
ATOM 6065 C CA . LEU B 1 341 ? 4.301 -0.994 7.945 1 97 341 LEU B CA 1
ATOM 6066 C C . LEU B 1 341 ? 3.559 -0.574 9.211 1 97 341 LEU B C 1
ATOM 6068 O O . LEU B 1 341 ? 3.197 -1.418 10.031 1 97 341 LEU B O 1
ATOM 6072 N N . GLN B 1 342 ? 3.271 0.706 9.406 1 95.62 342 GLN B N 1
ATOM 6073 C CA . GLN B 1 342 ? 2.822 1.223 10.695 1 95.62 342 GLN B CA 1
ATOM 6074 C C . GLN B 1 342 ? 1.3 1.19 10.805 1 95.62 342 GLN B C 1
ATOM 6076 O O . GLN B 1 342 ? 0.752 1.02 11.891 1 95.62 342 GLN B O 1
ATOM 6081 N N . PHE B 1 343 ? 0.594 1.359 9.727 1 95.94 343 PHE B N 1
ATOM 6082 C CA . PHE B 1 343 ? -0.852 1.539 9.789 1 95.94 343 PHE B CA 1
ATOM 6083 C C . PHE B 1 343 ? -1.528 0.296 10.359 1 95.94 343 PHE B C 1
ATOM 6085 O O . PHE B 1 343 ? -2.504 0.397 11.102 1 95.94 343 PHE B O 1
ATOM 6092 N N . PRO B 1 344 ? -1.047 -0.925 10.047 1 97.62 344 PRO B N 1
ATOM 6093 C CA . PRO B 1 344 ? -1.617 -2.084 10.734 1 97.62 344 PRO B CA 1
ATOM 6094 C C . PRO B 1 344 ? -1.468 -2.002 12.25 1 97.62 344 PRO B C 1
ATOM 6096 O O . PRO B 1 344 ? -2.367 -2.414 12.984 1 97.62 344 PRO B O 1
ATOM 6099 N N . PHE B 1 345 ? -0.376 -1.52 12.75 1 97.56 345 PHE B N 1
ATOM 6100 C CA . PHE B 1 345 ? -0.187 -1.361 14.188 1 97.56 345 PHE B CA 1
ATOM 6101 C C . PHE B 1 345 ? -1.147 -0.319 14.75 1 97.56 345 PHE B C 1
ATOM 6103 O O . PHE B 1 345 ? -1.738 -0.521 15.812 1 97.56 345 PHE B O 1
ATOM 6110 N N . TYR B 1 346 ? -1.309 0.791 14.023 1 95.38 346 TYR B N 1
ATOM 6111 C CA . TYR B 1 346 ? -2.281 1.79 14.453 1 95.38 346 TYR B CA 1
ATOM 6112 C C . TYR B 1 346 ? -3.689 1.209 14.469 1 95.38 346 TYR B C 1
ATOM 6114 O O . TYR B 1 346 ? -4.473 1.496 15.383 1 95.38 346 TYR B O 1
ATOM 6122 N N . ALA B 1 347 ? -4 0.396 13.469 1 97.25 347 ALA B N 1
ATOM 6123 C CA . ALA B 1 347 ? -5.293 -0.281 13.43 1 97.25 347 ALA B CA 1
ATOM 6124 C C . ALA B 1 347 ? -5.465 -1.214 14.625 1 97.25 347 ALA B C 1
ATOM 6126 O O . ALA B 1 347 ? -6.555 -1.318 15.188 1 97.25 347 ALA B O 1
ATOM 6127 N N . GLY B 1 348 ? -4.395 -1.922 14.945 1 97.81 348 GLY B N 1
ATOM 6128 C CA . GLY B 1 348 ? -4.43 -2.764 16.125 1 97.81 348 GLY B CA 1
ATOM 6129 C C . GLY B 1 348 ? -4.715 -1.991 17.406 1 97.81 348 GLY B C 1
ATOM 6130 O O . GLY B 1 348 ? -5.488 -2.443 18.25 1 97.81 348 GLY B O 1
ATOM 6131 N N . ILE B 1 349 ? -4.082 -0.86 17.562 1 96.88 349 ILE B N 1
ATOM 6132 C CA . ILE B 1 349 ? -4.336 -0.003 18.703 1 96.88 349 ILE B CA 1
ATOM 6133 C C . ILE B 1 349 ? -5.809 0.412 18.734 1 96.88 349 ILE B C 1
ATOM 6135 O O . ILE B 1 349 ? -6.457 0.362 19.781 1 96.88 349 ILE B O 1
ATOM 6139 N N . MET B 1 350 ? -6.297 0.797 17.578 1 95.56 350 MET B N 1
ATOM 6140 C CA . MET B 1 350 ? -7.707 1.151 17.469 1 95.56 350 MET B CA 1
ATOM 6141 C C . MET B 1 350 ? -8.602 0.004 17.922 1 95.56 350 MET B C 1
ATOM 6143 O O . MET B 1 350 ? -9.586 0.225 18.625 1 95.56 350 MET B O 1
ATOM 6147 N N . GLY B 1 351 ? -8.25 -1.238 17.516 1 96.69 351 GLY B N 1
ATOM 6148 C CA . GLY B 1 351 ? -9.008 -2.408 17.938 1 96.69 351 GLY B CA 1
ATOM 6149 C C . GLY B 1 351 ? -8.977 -2.625 19.438 1 96.69 351 GLY B C 1
ATOM 6150 O O . GLY B 1 351 ? -9.992 -2.949 20.047 1 96.69 351 GLY B O 1
ATOM 6151 N N . ILE B 1 352 ? -7.805 -2.412 20.031 1 97.5 352 ILE B N 1
ATOM 6152 C CA . ILE B 1 352 ? -7.66 -2.539 21.484 1 97.5 352 ILE B CA 1
ATOM 6153 C C . ILE B 1 352 ? -8.516 -1.481 22.188 1 97.5 352 ILE B C 1
ATOM 6155 O O . ILE B 1 352 ? -9.242 -1.788 23.125 1 97.5 352 ILE B O 1
ATOM 6159 N N . MET B 1 353 ? -8.453 -0.293 21.688 1 95.5 353 MET B N 1
ATOM 6160 C CA . MET B 1 353 ? -9.18 0.828 22.281 1 95.5 353 MET B CA 1
ATOM 6161 C C . MET B 1 353 ? -10.688 0.613 22.203 1 95.5 353 MET B C 1
ATOM 6163 O O . MET B 1 353 ? -11.43 1.039 23.078 1 95.5 353 MET B O 1
ATOM 6167 N N . ALA B 1 354 ? -11.156 -0.064 21.219 1 95.06 354 ALA B N 1
ATOM 6168 C CA . ALA B 1 354 ? -12.578 -0.258 20.969 1 95.06 354 ALA B CA 1
ATOM 6169 C C . ALA B 1 354 ? -13.094 -1.521 21.641 1 95.06 354 ALA B C 1
ATOM 6171 O O . ALA B 1 354 ? -14.305 -1.721 21.766 1 95.06 354 ALA B O 1
ATOM 6172 N N . TYR B 1 355 ? -12.188 -2.365 22.109 1 96.06 355 TYR B N 1
ATOM 6173 C CA . TYR B 1 355 ? -12.547 -3.664 22.672 1 96.06 355 TYR B CA 1
ATOM 6174 C C . TYR B 1 355 ? -13.383 -3.498 23.938 1 96.06 355 TYR B C 1
ATOM 6176 O O . TYR B 1 355 ? -12.969 -2.812 24.875 1 96.06 355 TYR B O 1
ATOM 6184 N N . ALA B 1 356 ? -14.602 -4.094 23.891 1 95.44 356 ALA B N 1
ATOM 6185 C CA . ALA B 1 356 ? -15.5 -4.066 25.031 1 95.44 356 ALA B CA 1
ATOM 6186 C C . ALA B 1 356 ? -16.391 -5.312 25.078 1 95.44 356 ALA B C 1
ATOM 6188 O O . ALA B 1 356 ? -17.469 -5.324 24.484 1 95.44 356 ALA B O 1
ATOM 6189 N N . PRO B 1 357 ? -15.914 -6.34 25.766 1 93.69 357 PRO B N 1
ATOM 6190 C CA . PRO B 1 357 ? -16.812 -7.492 25.891 1 93.69 357 PRO B CA 1
ATOM 6191 C C . PRO B 1 357 ? -18.156 -7.125 26.531 1 93.69 357 PRO B C 1
ATOM 6193 O O . PRO B 1 357 ? -18.297 -6.043 27.109 1 93.69 357 PRO B O 1
ATOM 6196 N N . GLU B 1 358 ? -19.125 -8.047 26.391 1 91.06 358 GLU B N 1
ATOM 6197 C CA . GLU B 1 358 ? -20.5 -7.781 26.828 1 91.06 358 GLU B CA 1
ATOM 6198 C C . GLU B 1 358 ? -20.516 -7.289 28.281 1 91.06 358 GLU B C 1
ATOM 6200 O O . GLU B 1 358 ? -19.891 -7.887 29.156 1 91.06 358 GLU B O 1
ATOM 6205 N N . GLY B 1 359 ? -21.172 -6.262 28.453 1 90.38 359 GLY B N 1
ATOM 6206 C CA . GLY B 1 359 ? -21.359 -5.727 29.797 1 90.38 359 GLY B CA 1
ATOM 6207 C C . GLY B 1 359 ? -20.25 -4.789 30.219 1 90.38 359 GLY B C 1
ATOM 6208 O O . GLY B 1 359 ? -20.234 -4.293 31.344 1 90.38 359 GLY B O 1
ATOM 6209 N N . SER B 1 360 ? -19.312 -4.527 29.312 1 94.69 360 SER B N 1
ATOM 6210 C CA . SER B 1 360 ? -18.188 -3.662 29.672 1 94.69 360 SER B CA 1
ATOM 6211 C C . SER B 1 360 ? -18.188 -2.389 28.828 1 94.69 360 SER B C 1
ATOM 6213 O O . SER B 1 360 ? -19.016 -2.225 27.938 1 94.69 360 SER B O 1
ATOM 6215 N N . VAL B 1 361 ? -17.25 -1.448 29.281 1 95.56 361 VAL B N 1
ATOM 6216 C CA . VAL B 1 361 ? -17.047 -0.19 28.578 1 95.56 361 VAL B CA 1
ATOM 6217 C C . VAL B 1 361 ? -15.641 -0.144 27.984 1 95.56 361 VAL B C 1
ATOM 6219 O O . VAL B 1 361 ? -14.664 -0.483 28.672 1 95.56 361 VAL B O 1
ATOM 6222 N N . SER B 1 362 ? -15.562 0.221 26.766 1 96.25 362 SER B N 1
ATOM 6223 C CA . SER B 1 362 ? -14.266 0.225 26.078 1 96.25 362 SER B CA 1
ATOM 6224 C C . SER B 1 362 ? -13.352 1.307 26.641 1 96.25 362 SER B C 1
ATOM 6226 O O . SER B 1 362 ? -13.82 2.266 27.266 1 96.25 362 SER B O 1
ATOM 6228 N N . LEU B 1 363 ? -12.07 1.138 26.422 1 96.31 363 LEU B N 1
ATOM 6229 C CA . LEU B 1 363 ? -11.086 2.137 26.828 1 96.31 363 LEU B CA 1
ATOM 6230 C C . LEU B 1 363 ? -11.336 3.465 26.125 1 96.31 363 LEU B C 1
ATOM 6232 O O . LEU B 1 363 ? -11.258 4.527 26.734 1 96.31 363 LEU B O 1
ATOM 6236 N N . ALA B 1 364 ? -11.594 3.473 24.797 1 94.31 364 ALA B N 1
ATOM 6237 C CA . ALA B 1 364 ? -11.867 4.672 24.016 1 94.31 364 ALA B CA 1
ATOM 6238 C C . ALA B 1 364 ? -13.016 5.473 24.625 1 94.31 364 ALA B C 1
ATOM 6240 O O . ALA B 1 364 ? -12.93 6.695 24.766 1 94.31 364 ALA B O 1
ATOM 6241 N N . THR B 1 365 ? -14.07 4.766 25.016 1 93.31 365 THR B N 1
ATOM 6242 C CA . THR B 1 365 ? -15.242 5.41 25.594 1 93.31 365 THR B CA 1
ATOM 6243 C C . THR B 1 365 ? -14.914 5.992 26.969 1 93.31 365 THR B C 1
ATOM 6245 O O . THR B 1 365 ? -15.359 7.09 27.312 1 93.31 365 THR B O 1
ATOM 6248 N N . GLN B 1 366 ? -14.156 5.258 27.75 1 95 366 GLN B N 1
ATOM 6249 C CA . GLN B 1 366 ? -13.773 5.746 29.062 1 95 366 GLN B CA 1
ATOM 6250 C C . GLN B 1 366 ? -12.969 7.039 28.969 1 95 366 GLN B C 1
ATOM 6252 O O . GLN B 1 366 ? -13.219 7.988 29.703 1 95 366 GLN B O 1
ATOM 6257 N N . ILE B 1 367 ? -12.07 7.074 28.062 1 93.75 367 ILE B N 1
ATOM 6258 C CA . ILE B 1 367 ? -11.258 8.266 27.891 1 93.75 367 ILE B CA 1
ATOM 6259 C C . ILE B 1 367 ? -12.125 9.414 27.375 1 93.75 367 ILE B C 1
ATOM 6261 O O . ILE B 1 367 ? -11.984 10.555 27.828 1 93.75 367 ILE B O 1
ATOM 6265 N N . ALA B 1 368 ? -12.977 9.141 26.469 1 92.12 368 ALA B N 1
ATOM 6266 C CA . ALA B 1 368 ? -13.891 10.148 25.938 1 92.12 368 ALA B CA 1
ATOM 6267 C C . ALA B 1 368 ? -14.719 10.781 27.047 1 92.12 368 ALA B C 1
ATOM 6269 O O . ALA B 1 368 ? -14.859 12 27.109 1 92.12 368 ALA B O 1
ATOM 6270 N N . GLN B 1 369 ? -15.25 9.945 27.922 1 92.62 369 GLN B N 1
ATOM 6271 C CA . GLN B 1 369 ? -16.047 10.414 29.047 1 92.62 369 GLN B CA 1
ATOM 6272 C C . GLN B 1 369 ? -15.211 11.266 30 1 92.62 369 GLN B C 1
ATOM 6274 O O . GLN B 1 369 ? -15.695 12.273 30.531 1 92.62 369 GLN B O 1
ATOM 6279 N N . GLY B 1 370 ? -14.023 10.812 30.203 1 93 370 GLY B N 1
ATOM 6280 C CA . GLY B 1 370 ? -13.117 11.617 31 1 93 370 GLY B CA 1
ATOM 6281 C C . GLY B 1 370 ? -12.828 12.977 30.406 1 93 370 GLY B C 1
ATOM 6282 O O . GLY B 1 370 ? -12.797 13.984 31.125 1 93 370 GLY B O 1
ATOM 6283 N N . MET B 1 371 ? -12.617 13.031 29.141 1 91.69 371 MET B N 1
ATOM 6284 C CA . MET B 1 371 ? -12.352 14.281 28.438 1 91.69 371 MET B CA 1
ATOM 6285 C C . MET B 1 371 ? -13.539 15.242 28.578 1 91.69 371 MET B C 1
ATOM 6287 O O . MET B 1 371 ? -13.352 16.438 28.844 1 91.69 371 MET B O 1
ATOM 6291 N N . VAL B 1 372 ? -14.719 14.742 28.406 1 90.88 372 VAL B N 1
ATOM 6292 C CA . VAL B 1 372 ? -15.93 15.555 28.484 1 90.88 372 VAL B CA 1
ATOM 6293 C C . VAL B 1 372 ? -16.125 16.062 29.906 1 90.88 372 VAL B C 1
ATOM 6295 O O . VAL B 1 372 ? -16.562 17.203 30.109 1 90.88 372 VAL B O 1
ATOM 6298 N N . ALA B 1 373 ? -15.734 15.25 30.812 1 92 373 ALA B N 1
ATOM 6299 C CA . ALA B 1 373 ? -15.898 15.609 32.219 1 92 373 ALA B CA 1
ATOM 6300 C C . ALA B 1 373 ? -14.984 16.766 32.594 1 92 373 ALA B C 1
ATOM 6302 O O . ALA B 1 373 ? -15.32 17.578 33.469 1 92 373 ALA B O 1
ATOM 6303 N N . VAL B 1 374 ? -13.938 16.875 31.938 1 91 374 VAL B N 1
ATOM 6304 C CA . VAL B 1 374 ? -12.953 17.875 32.344 1 91 374 VAL B CA 1
ATOM 6305 C C . VAL B 1 374 ? -13.023 19.078 31.406 1 91 374 VAL B C 1
ATOM 6307 O O . VAL B 1 374 ? -12.562 20.172 31.75 1 91 374 VAL B O 1
ATOM 6310 N N . ALA B 1 375 ? -13.57 18.891 30.266 1 89.44 375 ALA B N 1
ATOM 6311 C CA . ALA B 1 375 ? -13.633 19.969 29.297 1 89.44 375 ALA B CA 1
ATOM 6312 C C . ALA B 1 375 ? -14.828 20.875 29.562 1 89.44 375 ALA B C 1
ATOM 6314 O O . ALA B 1 375 ? -15.977 20.438 29.516 1 89.44 375 ALA B O 1
ATOM 6315 N N . PRO B 1 376 ? -14.555 22.188 29.875 1 86.81 376 PRO B N 1
ATOM 6316 C CA . PRO B 1 376 ? -15.688 23.109 29.938 1 86.81 376 PRO B CA 1
ATOM 6317 C C . PRO B 1 376 ? -16.531 23.109 28.672 1 86.81 376 PRO B C 1
ATOM 6319 O O . PRO B 1 376 ? -16.047 22.75 27.594 1 86.81 376 PRO B O 1
ATOM 6322 N N . ASP B 1 377 ? -17.797 23.562 28.812 1 86.75 377 ASP B N 1
ATOM 6323 C CA . ASP B 1 377 ? -18.719 23.594 27.688 1 86.75 377 ASP B CA 1
ATOM 6324 C C . ASP B 1 377 ? -18.141 24.406 26.531 1 86.75 377 ASP B C 1
ATOM 6326 O O . ASP B 1 377 ? -17.656 25.516 26.719 1 86.75 377 ASP B O 1
ATOM 6330 N N . GLY B 1 378 ? -18.062 23.812 25.359 1 88.25 378 GLY B N 1
ATOM 6331 C CA . GLY B 1 378 ? -17.641 24.516 24.156 1 88.25 378 GLY B CA 1
ATOM 6332 C C . GLY B 1 378 ? -16.156 24.453 23.922 1 88.25 378 GLY B C 1
ATOM 6333 O O . GLY B 1 378 ? -15.648 24.953 22.922 1 88.25 378 GLY B O 1
ATOM 6334 N N . THR B 1 379 ? -15.406 23.766 24.766 1 92.81 379 THR B N 1
ATOM 6335 C CA . THR B 1 379 ? -13.953 23.828 24.672 1 92.81 379 THR B CA 1
ATOM 6336 C C . THR B 1 379 ? -13.391 22.516 24.125 1 92.81 379 THR B C 1
ATOM 6338 O O . THR B 1 379 ? -12.18 22.375 23.953 1 92.81 379 THR B O 1
ATOM 6341 N N . LEU B 1 380 ? -14.219 21.625 23.781 1 94.38 380 LEU B N 1
ATOM 6342 C CA . LEU B 1 380 ? -13.766 20.312 23.312 1 94.38 380 LEU B CA 1
ATOM 6343 C C . LEU B 1 380 ? -12.883 20.453 22.078 1 94.38 380 LEU B C 1
ATOM 6345 O O . LEU B 1 380 ? -11.898 19.719 21.938 1 94.38 380 LEU B O 1
ATOM 6349 N N . PRO B 1 381 ? -13.188 21.375 21.141 1 95.56 381 PRO B N 1
ATOM 6350 C CA . PRO B 1 381 ? -12.281 21.531 20 1 95.56 381 PRO B CA 1
ATOM 6351 C C . PRO B 1 381 ? -10.867 21.922 20.406 1 95.56 381 PRO B C 1
ATOM 6353 O O . PRO B 1 381 ? -9.891 21.438 19.828 1 95.56 381 PRO B O 1
ATOM 6356 N N . ALA B 1 382 ? -10.781 22.766 21.391 1 95.06 382 ALA B N 1
ATOM 6357 C CA . ALA B 1 382 ? -9.453 23.125 21.891 1 95.06 382 ALA B CA 1
ATOM 6358 C C . ALA B 1 382 ? -8.734 21.922 22.484 1 95.06 382 ALA B C 1
ATOM 6360 O O . ALA B 1 382 ? -7.535 21.734 22.25 1 95.06 382 ALA B O 1
ATOM 6361 N N . PHE B 1 383 ? -9.438 21.141 23.203 1 95.56 383 PHE B N 1
ATOM 6362 C CA . PHE B 1 383 ? -8.867 19.922 23.766 1 95.56 383 PHE B CA 1
ATOM 6363 C C . PHE B 1 383 ? -8.438 18.969 22.656 1 95.56 383 PHE B C 1
ATOM 6365 O O . PHE B 1 383 ? -7.391 18.328 22.75 1 95.56 383 PHE B O 1
ATOM 6372 N N . ALA B 1 384 ? -9.305 18.844 21.656 1 96.81 384 ALA B N 1
ATOM 6373 C CA . ALA B 1 384 ? -8.969 18 20.516 1 96.81 384 ALA B CA 1
ATOM 6374 C C . ALA B 1 384 ? -7.688 18.484 19.844 1 96.81 384 ALA B C 1
ATOM 6376 O O . ALA B 1 384 ? -6.844 17.688 19.438 1 96.81 384 ALA B O 1
ATOM 6377 N N . PHE B 1 385 ? -7.531 19.812 19.688 1 97.44 385 PHE B N 1
ATOM 6378 C CA . PHE B 1 385 ? -6.352 20.438 19.094 1 97.44 385 PHE B CA 1
ATOM 6379 C C . PHE B 1 385 ? -5.094 20.047 19.859 1 97.44 385 PHE B C 1
ATOM 6381 O O . PHE B 1 385 ? -4.137 19.531 19.266 1 97.44 385 PHE B O 1
ATOM 6388 N N . PHE B 1 386 ? -5.121 20.172 21.141 1 96.75 386 PHE B N 1
ATOM 6389 C CA . PHE B 1 386 ? -3.951 19.891 21.953 1 96.75 386 PHE B CA 1
ATOM 6390 C C . PHE B 1 386 ? -3.709 18.391 22.047 1 96.75 386 PHE B C 1
ATOM 6392 O O . PHE B 1 386 ? -2.561 17.938 22.094 1 96.75 386 PHE B O 1
ATOM 6399 N N . THR B 1 387 ? -4.781 17.609 22.109 1 96.31 387 THR B N 1
ATOM 6400 C CA . THR B 1 387 ? -4.652 16.156 22.141 1 96.31 387 THR B CA 1
ATOM 6401 C C . THR B 1 387 ? -3.979 15.648 20.875 1 96.31 387 THR B C 1
ATOM 6403 O O . THR B 1 387 ? -3.033 14.859 20.953 1 96.31 387 THR B O 1
ATOM 6406 N N . ALA B 1 388 ? -4.457 16.109 19.75 1 97 388 ALA B N 1
ATOM 6407 C CA . ALA B 1 388 ? -3.875 15.688 18.469 1 97 388 ALA B CA 1
ATOM 6408 C C . ALA B 1 388 ? -2.42 16.141 18.359 1 97 388 ALA B C 1
ATOM 6410 O O . ALA B 1 388 ? -1.574 15.398 17.859 1 97 388 ALA B O 1
ATOM 6411 N N . GLY B 1 389 ? -2.146 17.344 18.812 1 96.62 389 GLY B N 1
ATOM 6412 C CA . GLY B 1 389 ? -0.772 17.828 18.812 1 96.62 389 GLY B CA 1
ATOM 6413 C C . GLY B 1 389 ? 0.158 16.938 19.641 1 96.62 389 GLY B C 1
ATOM 6414 O O . GLY B 1 389 ? 1.278 16.656 19.203 1 96.62 389 GLY B O 1
ATOM 6415 N N . LEU B 1 390 ? -0.307 16.5 20.734 1 93.19 390 LEU B N 1
ATOM 6416 C CA . LEU B 1 390 ? 0.493 15.648 21.609 1 93.19 390 LEU B CA 1
ATOM 6417 C C . LEU B 1 390 ? 0.684 14.266 21 1 93.19 390 LEU B C 1
ATOM 6419 O O . LEU B 1 390 ? 1.801 13.75 20.969 1 93.19 390 LEU B O 1
ATOM 6423 N N . VAL B 1 391 ? -0.347 13.719 20.484 1 93.44 391 VAL B N 1
ATOM 6424 C CA . VAL B 1 391 ? -0.318 12.359 19.953 1 93.44 391 VAL B CA 1
ATOM 6425 C C . VAL B 1 391 ? 0.544 12.305 18.688 1 93.44 391 VAL B C 1
ATOM 6427 O O . VAL B 1 391 ? 1.187 11.289 18.422 1 93.44 391 VAL B O 1
ATOM 6430 N N . ASN B 1 392 ? 0.642 13.391 18 1 93.31 392 ASN B N 1
ATOM 6431 C CA . ASN B 1 392 ? 1.434 13.461 16.781 1 93.31 392 ASN B CA 1
ATOM 6432 C C . ASN B 1 392 ? 2.912 13.195 17.047 1 93.31 392 ASN B C 1
ATOM 6434 O O . ASN B 1 392 ? 3.637 12.742 16.156 1 93.31 392 ASN B O 1
ATOM 6438 N N . PHE B 1 393 ? 3.373 13.391 18.25 1 85.88 393 PHE B N 1
ATOM 6439 C CA . PHE B 1 393 ? 4.758 13.109 18.609 1 85.88 393 PHE B CA 1
ATOM 6440 C C . PHE B 1 393 ? 5.023 11.609 18.594 1 85.88 393 PHE B C 1
ATOM 6442 O O . PHE B 1 393 ? 6.141 11.172 18.297 1 85.88 393 PHE B O 1
ATOM 6449 N N . PHE B 1 394 ? 3.971 10.914 18.781 1 85.44 394 PHE B N 1
ATOM 6450 C CA . PHE B 1 394 ? 4.125 9.469 18.891 1 85.44 394 PHE B CA 1
ATOM 6451 C C . PHE B 1 394 ? 3.617 8.773 17.625 1 85.44 394 PHE B C 1
ATOM 6453 O O . PHE B 1 394 ? 4.082 7.688 17.281 1 85.44 394 PHE B O 1
ATOM 6460 N N . VAL B 1 395 ? 2.621 9.359 17 1 90 395 VAL B N 1
ATOM 6461 C CA . VAL B 1 395 ? 2.029 8.859 15.758 1 90 395 VAL B CA 1
ATOM 6462 C C . VAL B 1 395 ? 2.08 9.945 14.688 1 90 395 VAL B C 1
ATOM 6464 O O . VAL B 1 395 ? 1.056 10.539 14.344 1 90 395 VAL B O 1
ATOM 6467 N N . PRO B 1 396 ? 3.297 10.086 14.117 1 86.81 396 PRO B N 1
ATOM 6468 C CA . PRO B 1 396 ? 3.463 11.18 13.156 1 86.81 396 PRO B CA 1
ATOM 6469 C C . PRO B 1 396 ? 2.84 10.875 11.797 1 86.81 396 PRO B C 1
ATOM 6471 O O . PRO B 1 396 ? 3.549 10.805 10.789 1 86.81 396 PRO B O 1
ATOM 6474 N N . SER B 1 397 ? 1.611 10.672 11.727 1 89.06 397 SER B N 1
ATOM 6475 C CA . SER B 1 397 ? 0.755 10.414 10.57 1 89.06 397 SER B CA 1
ATOM 6476 C C . SER B 1 397 ? -0.678 10.867 10.836 1 89.06 397 SER B C 1
ATOM 6478 O O . SER B 1 397 ? -1.388 10.258 11.641 1 89.06 397 SER B O 1
ATOM 6480 N N . GLY B 1 398 ? -0.989 11.922 10.156 1 91.69 398 GLY B N 1
ATOM 6481 C CA . GLY B 1 398 ? -2.316 12.461 10.398 1 91.69 398 GLY B CA 1
ATOM 6482 C C . GLY B 1 398 ? -3.412 11.414 10.328 1 91.69 398 GLY B C 1
ATOM 6483 O O . GLY B 1 398 ? -4.25 11.328 11.227 1 91.69 398 GLY B O 1
ATOM 6484 N N . GLY B 1 399 ? -3.377 10.617 9.305 1 91.19 399 GLY B N 1
ATOM 6485 C CA . GLY B 1 399 ? -4.344 9.531 9.188 1 91.19 399 GLY B CA 1
ATOM 6486 C C . GLY B 1 399 ? -4.18 8.477 10.266 1 91.19 399 GLY B C 1
ATOM 6487 O O . GLY B 1 399 ? -5.164 8.039 10.859 1 91.19 399 GLY B O 1
ATOM 6488 N N . GLY B 1 400 ? -2.98 8.07 10.523 1 91.56 400 GLY B N 1
ATOM 6489 C CA . GLY B 1 400 ? -2.711 7.098 11.57 1 91.56 400 GLY B CA 1
ATOM 6490 C C . GLY B 1 400 ? -3.111 7.582 12.945 1 91.56 400 GLY B C 1
ATOM 6491 O O . GLY B 1 400 ? -3.65 6.816 13.75 1 91.56 400 GLY B O 1
ATOM 6492 N N . GLU B 1 401 ? -2.801 8.82 13.141 1 94.88 401 GLU B N 1
ATOM 6493 C CA . GLU B 1 401 ? -3.186 9.422 14.414 1 94.88 401 GLU B CA 1
ATOM 6494 C C . GLU B 1 401 ? -4.699 9.391 14.602 1 94.88 401 GLU B C 1
ATOM 6496 O O . GLU B 1 401 ? -5.188 9.086 15.695 1 94.88 401 GLU B O 1
ATOM 6501 N N . TRP B 1 402 ? -5.418 9.68 13.578 1 95.56 402 TRP B N 1
ATOM 6502 C CA . TRP B 1 402 ? -6.875 9.68 13.633 1 95.56 402 TRP B CA 1
ATOM 6503 C C . TRP B 1 402 ? -7.41 8.273 13.891 1 95.56 402 TRP B C 1
ATOM 6505 O O . TRP B 1 402 ? -8.43 8.102 14.555 1 95.56 402 TRP B O 1
ATOM 6515 N N . ALA B 1 403 ? -6.754 7.328 13.398 1 92.81 403 ALA B N 1
ATOM 6516 C CA . ALA B 1 403 ? -7.133 5.945 13.68 1 92.81 403 ALA B CA 1
ATOM 6517 C C . ALA B 1 403 ? -7.023 5.641 15.172 1 92.81 403 ALA B C 1
ATOM 6519 O O . ALA B 1 403 ? -7.812 4.859 15.711 1 92.81 403 ALA B O 1
ATOM 6520 N N . VAL B 1 404 ? -6.145 6.285 15.828 1 92.38 404 VAL B N 1
ATOM 6521 C CA . VAL B 1 404 ? -5.855 5.996 17.234 1 92.38 404 VAL B CA 1
ATOM 6522 C C . VAL B 1 404 ? -6.793 6.801 18.125 1 92.38 404 VAL B C 1
ATOM 6524 O O . VAL B 1 404 ? -7.312 6.281 19.109 1 92.38 404 VAL B O 1
ATOM 6527 N N . ILE B 1 405 ? -7.062 8.039 17.734 1 96 405 ILE B N 1
ATOM 6528 C CA . ILE B 1 405 ? -7.77 8.883 18.688 1 96 405 ILE B CA 1
ATOM 6529 C C . ILE B 1 405 ? -9.125 9.281 18.125 1 96 405 ILE B C 1
ATOM 6531 O O . ILE B 1 405 ? -9.953 9.867 18.828 1 96 405 ILE B O 1
ATOM 6535 N N . GLY B 1 406 ? -9.406 8.992 16.875 1 96.69 406 GLY B N 1
ATOM 6536 C CA . GLY B 1 406 ? -10.617 9.438 16.203 1 96.69 406 GLY B CA 1
ATOM 6537 C C . GLY B 1 406 ? -11.891 8.961 16.891 1 96.69 406 GLY B C 1
ATOM 6538 O O . GLY B 1 406 ? -12.82 9.742 17.094 1 96.69 406 GLY B O 1
ATOM 6539 N N . GLU B 1 407 ? -11.945 7.691 17.203 1 95.5 407 GLU B N 1
ATOM 6540 C CA . GLU B 1 407 ? -13.117 7.164 17.875 1 95.5 407 GLU B CA 1
ATOM 6541 C C . GLU B 1 407 ? -13.375 7.902 19.188 1 95.5 407 GLU B C 1
ATOM 6543 O O . GLU B 1 407 ? -14.516 8.25 19.5 1 95.5 407 GLU B O 1
ATOM 6548 N N . THR B 1 408 ? -12.328 8.117 19.969 1 96.19 408 THR B N 1
ATOM 6549 C CA . THR B 1 408 ? -12.43 8.797 21.25 1 96.19 408 THR B CA 1
ATOM 6550 C C . THR B 1 408 ? -12.969 10.211 21.078 1 96.19 408 THR B C 1
ATOM 6552 O O . THR B 1 408 ? -13.875 10.633 21.797 1 96.19 408 THR B O 1
ATOM 6555 N N . LEU B 1 409 ? -12.461 10.906 20.125 1 97.56 409 LEU B N 1
ATOM 6556 C CA . LEU B 1 409 ? -12.852 12.297 19.922 1 97.56 409 LEU B CA 1
ATOM 6557 C C . LEU B 1 409 ? -14.273 12.383 19.375 1 97.56 409 LEU B C 1
ATOM 6559 O O . LEU B 1 409 ? -15.039 13.273 19.75 1 97.56 409 LEU B O 1
ATOM 6563 N N . VAL B 1 410 ? -14.648 11.484 18.484 1 97.25 410 VAL B N 1
ATOM 6564 C CA . VAL B 1 410 ? -16 11.453 17.938 1 97.25 410 VAL B CA 1
ATOM 6565 C C . VAL B 1 410 ? -17 11.125 19.047 1 97.25 410 VAL B C 1
ATOM 6567 O O . VAL B 1 410 ? -18.047 11.758 19.156 1 97.25 410 VAL B O 1
ATOM 6570 N N . THR B 1 411 ? -16.625 10.141 19.875 1 95.31 411 THR B N 1
ATOM 6571 C CA . THR B 1 411 ? -17.469 9.766 21 1 95.31 411 THR B CA 1
ATOM 6572 C C . THR B 1 411 ? -17.625 10.922 21.984 1 95.31 411 THR B C 1
ATOM 6574 O O . THR B 1 411 ? -18.719 11.18 22.484 1 95.31 411 THR B O 1
ATOM 6577 N N . ALA B 1 412 ? -16.594 11.609 22.266 1 96.38 412 ALA B N 1
ATOM 6578 C CA . ALA B 1 412 ? -16.625 12.781 23.141 1 96.38 412 ALA B CA 1
ATOM 6579 C C . ALA B 1 412 ? -17.516 13.867 22.547 1 96.38 412 ALA B C 1
ATOM 6581 O O . ALA B 1 412 ? -18.281 14.523 23.281 1 96.38 412 ALA B O 1
ATOM 6582 N N . ALA B 1 413 ? -17.359 14.086 21.266 1 96.88 413 ALA B N 1
ATOM 6583 C CA . ALA B 1 413 ? -18.172 15.086 20.594 1 96.88 413 ALA B CA 1
ATOM 6584 C C . ALA B 1 413 ? -19.656 14.742 20.719 1 96.88 413 ALA B C 1
ATOM 6586 O O . ALA B 1 413 ? -20.484 15.609 21.031 1 96.88 413 ALA B O 1
ATOM 6587 N N . LYS B 1 414 ? -20 13.516 20.5 1 95.19 414 LYS B N 1
ATOM 6588 C CA . LYS B 1 414 ? -21.375 13.062 20.625 1 95.19 414 LYS B CA 1
ATOM 6589 C C . LYS B 1 414 ? -21.891 13.266 22.047 1 95.19 414 LYS B C 1
ATOM 6591 O O . LYS B 1 414 ? -23.016 13.75 22.25 1 95.19 414 LYS B O 1
ATOM 6596 N N . ALA B 1 415 ? -21.094 12.93 22.984 1 92.75 415 ALA B N 1
ATOM 6597 C CA . ALA B 1 415 ? -21.484 13 24.391 1 92.75 415 ALA B CA 1
ATOM 6598 C C . ALA B 1 415 ? -21.672 14.445 24.844 1 92.75 415 ALA B C 1
ATOM 6600 O O . ALA B 1 415 ? -22.531 14.734 25.672 1 92.75 415 ALA B O 1
ATOM 6601 N N . SER B 1 416 ? -20.922 15.32 24.344 1 93.81 416 SER B N 1
ATOM 6602 C CA . SER B 1 416 ? -20.953 16.719 24.781 1 93.81 416 SER B CA 1
ATOM 6603 C C . SER B 1 416 ? -21.906 17.531 23.938 1 93.81 416 SER B C 1
ATOM 6605 O O . SER B 1 416 ? -22.25 18.672 24.281 1 93.81 416 SER B O 1
ATOM 6607 N N . GLY B 1 417 ? -22.281 16.969 22.75 1 92.56 417 GLY B N 1
ATOM 6608 C CA . GLY B 1 417 ? -23.156 17.703 21.844 1 92.56 417 GLY B CA 1
ATOM 6609 C C . GLY B 1 417 ? -22.406 18.625 20.922 1 92.56 417 GLY B C 1
ATOM 6610 O O . GLY B 1 417 ? -23.016 19.438 20.203 1 92.56 417 GLY B O 1
ATOM 6611 N N . GLU B 1 418 ? -21.094 18.562 20.938 1 93.69 418 GLU B N 1
ATOM 6612 C CA . GLU B 1 418 ? -20.281 19.375 20.031 1 93.69 418 GLU B CA 1
ATOM 6613 C C . GLU B 1 418 ? -20.312 18.812 18.609 1 93.69 418 GLU B C 1
ATOM 6615 O O . GLU B 1 418 ? -20.609 17.641 18.406 1 93.69 418 GLU B O 1
ATOM 6620 N N . SER B 1 419 ? -20.031 19.75 17.688 1 95 419 SER B N 1
ATOM 6621 C CA . SER B 1 419 ? -19.969 19.359 16.281 1 95 419 SER B CA 1
ATOM 6622 C C . SER B 1 419 ? -18.797 18.422 16.016 1 95 419 SER B C 1
ATOM 6624 O O . SER B 1 419 ? -17.641 18.766 16.297 1 95 419 SER B O 1
ATOM 6626 N N . ILE B 1 420 ? -19.078 17.25 15.453 1 96.62 420 ILE B N 1
ATOM 6627 C CA . ILE B 1 420 ? -18.047 16.266 15.148 1 96.62 420 ILE B CA 1
ATOM 6628 C C . ILE B 1 420 ? -17.078 16.844 14.125 1 96.62 420 ILE B C 1
ATOM 6630 O O . ILE B 1 420 ? -15.859 16.812 14.336 1 96.62 420 ILE B O 1
ATOM 6634 N N . PRO B 1 421 ? -17.562 17.516 13.016 1 96.94 421 PRO B N 1
ATOM 6635 C CA . PRO B 1 421 ? -16.625 18.125 12.062 1 96.94 421 PRO B CA 1
ATOM 6636 C C . PRO B 1 421 ? -15.734 19.188 12.695 1 96.94 421 PRO B C 1
ATOM 6638 O O . PRO B 1 421 ? -14.555 19.297 12.352 1 96.94 421 PRO B O 1
ATOM 6641 N N . ARG B 1 422 ? -16.266 19.938 13.578 1 96 422 ARG B N 1
ATOM 6642 C CA . ARG B 1 422 ? -15.469 20.969 14.234 1 96 422 ARG B CA 1
ATOM 6643 C C . ARG B 1 422 ? -14.344 20.359 15.07 1 96 422 ARG B C 1
ATOM 6645 O O . ARG B 1 422 ? -13.203 20.828 15.023 1 96 422 ARG B O 1
ATOM 6652 N N . VAL B 1 423 ? -14.664 19.344 15.836 1 96.88 423 VAL B N 1
ATOM 6653 C CA . VAL B 1 423 ? -13.68 18.641 16.656 1 96.88 423 VAL B CA 1
ATOM 6654 C C . VAL B 1 423 ? -12.625 18 15.758 1 96.88 423 VAL B C 1
ATOM 6656 O O . VAL B 1 423 ? -11.43 18.047 16.062 1 96.88 423 VAL B O 1
ATOM 6659 N N . ALA B 1 424 ? -13.062 17.438 14.656 1 97.75 424 ALA B N 1
ATOM 6660 C CA . ALA B 1 424 ? -12.156 16.781 13.719 1 97.75 424 ALA B CA 1
ATOM 6661 C C . ALA B 1 424 ? -11.203 17.781 13.078 1 97.75 424 ALA B C 1
ATOM 6663 O O . ALA B 1 424 ? -10.008 17.5 12.93 1 97.75 424 ALA B O 1
ATOM 6664 N N . VAL B 1 425 ? -11.688 18.922 12.672 1 97.81 425 VAL B N 1
ATOM 6665 C CA . VAL B 1 425 ? -10.852 19.953 12.062 1 97.81 425 VAL B CA 1
ATOM 6666 C C . VAL B 1 425 ? -9.836 20.469 13.086 1 97.81 425 VAL B C 1
ATOM 6668 O O . VAL B 1 425 ? -8.672 20.703 12.75 1 97.81 425 VAL B O 1
ATOM 6671 N N . ALA B 1 426 ? -10.305 20.625 14.328 1 97.81 426 ALA B N 1
ATOM 6672 C CA . ALA B 1 426 ? -9.391 21.031 15.391 1 97.81 426 ALA B CA 1
ATOM 6673 C C . ALA B 1 426 ? -8.266 20.016 15.562 1 97.81 426 ALA B C 1
ATOM 6675 O O . ALA B 1 426 ? -7.098 20.391 15.703 1 97.81 426 ALA B O 1
ATOM 6676 N N . ALA B 1 427 ? -8.641 18.781 15.555 1 97.94 427 ALA B N 1
ATOM 6677 C CA . ALA B 1 427 ? -7.641 17.719 15.648 1 97.94 427 ALA B CA 1
ATOM 6678 C C . ALA B 1 427 ? -6.688 17.75 14.461 1 97.94 427 ALA B C 1
ATOM 6680 O O . ALA B 1 427 ? -5.484 17.516 14.609 1 97.94 427 ALA B O 1
ATOM 6681 N N . SER B 1 428 ? -7.172 18.016 13.258 1 98.38 428 SER B N 1
ATOM 6682 C CA . SER B 1 428 ? -6.352 18.125 12.055 1 98.38 428 SER B CA 1
ATOM 6683 C C . SER B 1 428 ? -5.27 19.188 12.219 1 98.38 428 SER B C 1
ATOM 6685 O O . SER B 1 428 ? -4.109 18.953 11.875 1 98.38 428 SER B O 1
ATOM 6687 N N . TRP B 1 429 ? -5.648 20.297 12.727 1 98.25 429 TRP B N 1
ATOM 6688 C CA . TRP B 1 429 ? -4.711 21.391 12.922 1 98.25 429 TRP B CA 1
ATOM 6689 C C . TRP B 1 429 ? -3.703 21.062 14.016 1 98.25 429 TRP B C 1
ATOM 6691 O O . TRP B 1 429 ? -2.543 21.469 13.953 1 98.25 429 TRP B O 1
ATOM 6701 N N . GLY B 1 430 ? -4.164 20.375 15.062 1 98.06 430 GLY B N 1
ATOM 6702 C CA . GLY B 1 430 ? -3.232 19.922 16.078 1 98.06 430 GLY B CA 1
ATOM 6703 C C . GLY B 1 430 ? -2.125 19.047 15.531 1 98.06 430 GLY B C 1
ATOM 6704 O O . GLY B 1 430 ? -0.95 19.25 15.844 1 98.06 430 GLY B O 1
ATOM 6705 N N . ASP B 1 431 ? -2.521 18.125 14.711 1 96.69 431 ASP B N 1
ATOM 6706 C CA . ASP B 1 431 ? -1.578 17.234 14.031 1 96.69 431 ASP B CA 1
ATOM 6707 C C . ASP B 1 431 ? -0.589 18.047 13.188 1 96.69 431 ASP B C 1
ATOM 6709 O O . ASP B 1 431 ? 0.625 17.875 13.32 1 96.69 431 ASP B O 1
ATOM 6713 N N . ALA B 1 432 ? -1.097 18.922 12.344 1 97.31 432 ALA B N 1
ATOM 6714 C CA . ALA B 1 432 ? -0.265 19.719 11.445 1 97.31 432 ALA B CA 1
ATOM 6715 C C . ALA B 1 432 ? 0.676 20.625 12.227 1 97.31 432 ALA B C 1
ATOM 6717 O O . ALA B 1 432 ? 1.835 20.812 11.852 1 97.31 432 ALA B O 1
ATOM 6718 N N . TRP B 1 433 ? 0.177 21.141 13.328 1 96.88 433 TRP B N 1
ATOM 6719 C CA . TRP B 1 433 ? 0.889 22.094 14.172 1 96.88 433 TRP B CA 1
ATOM 6720 C C . TRP B 1 433 ? 2.188 21.484 14.695 1 96.88 433 TRP B C 1
ATOM 6722 O O . TRP B 1 433 ? 3.271 22.031 14.469 1 96.88 433 TRP B O 1
ATOM 6732 N N . THR B 1 434 ? 2.17 20.359 15.195 1 94.81 434 THR B N 1
ATOM 6733 C CA . THR B 1 434 ? 3.342 19.797 15.867 1 94.81 434 THR B CA 1
ATOM 6734 C C . THR B 1 434 ? 4.234 19.062 14.875 1 94.81 434 THR B C 1
ATOM 6736 O O . THR B 1 434 ? 5.34 18.641 15.227 1 94.81 434 THR B O 1
ATOM 6739 N N . ASN B 1 435 ? 3.807 18.953 13.625 1 93.31 435 ASN B N 1
ATOM 6740 C CA . ASN B 1 435 ? 4.715 18.5 12.578 1 93.31 435 ASN B CA 1
ATOM 6741 C C . ASN B 1 435 ? 5.926 19.406 12.445 1 93.31 435 ASN B C 1
ATOM 6743 O O . ASN B 1 435 ? 6.965 19 11.93 1 93.31 435 ASN B O 1
ATOM 6747 N N . MET B 1 436 ? 5.84 20.578 12.891 1 93 436 MET B N 1
ATOM 6748 C CA . MET B 1 436 ? 6.914 21.562 12.773 1 93 436 MET B CA 1
ATOM 6749 C C . MET B 1 436 ? 8.133 21.125 13.578 1 93 436 MET B C 1
ATOM 6751 O O . MET B 1 436 ? 9.258 21.547 13.289 1 93 436 MET B O 1
ATOM 6755 N N . ILE B 1 437 ? 7.922 20.25 14.492 1 85.44 437 ILE B N 1
ATOM 6756 C CA . ILE B 1 437 ? 9.07 19.781 15.258 1 85.44 437 ILE B CA 1
ATOM 6757 C C . ILE B 1 437 ? 9.18 18.266 15.133 1 85.44 437 ILE B C 1
ATOM 6759 O O . ILE B 1 437 ? 9.828 17.609 15.953 1 85.44 437 ILE B O 1
ATOM 6763 N N . GLN B 1 438 ? 8.398 17.719 14.188 1 81.25 438 GLN B N 1
ATOM 6764 C CA . GLN B 1 438 ? 8.5 16.312 13.812 1 81.25 438 GLN B CA 1
ATOM 6765 C C . GLN B 1 438 ? 9.414 16.141 12.602 1 81.25 438 GLN B C 1
ATOM 6767 O O . GLN B 1 438 ? 9.086 16.578 11.5 1 81.25 438 GLN B O 1
ATOM 6772 N N . PRO B 1 439 ? 10.523 15.5 12.75 1 74.69 439 PRO B N 1
ATOM 6773 C CA . PRO B 1 439 ? 11.492 15.453 11.656 1 74.69 439 PRO B CA 1
ATOM 6774 C C . PRO B 1 439 ? 11.109 14.469 10.562 1 74.69 439 PRO B C 1
ATOM 6776 O O . PRO B 1 439 ? 11.68 14.5 9.469 1 74.69 439 PRO B O 1
ATOM 6779 N N . PHE B 1 440 ? 10.164 13.625 10.766 1 74.5 440 PHE B N 1
ATOM 6780 C CA . PHE B 1 440 ? 9.797 12.539 9.867 1 74.5 440 PHE B CA 1
ATOM 6781 C C . PHE B 1 440 ? 9.484 13.07 8.469 1 74.5 440 PHE B C 1
ATOM 6783 O O . PHE B 1 440 ? 9.984 12.539 7.477 1 74.5 440 PHE B O 1
ATOM 6790 N N . TRP B 1 441 ? 8.797 14.07 8.352 1 80.69 441 TRP B N 1
ATOM 6791 C CA . TRP B 1 441 ? 8.312 14.562 7.062 1 80.69 441 TRP B CA 1
ATOM 6792 C C . TRP B 1 441 ? 9.328 15.5 6.422 1 80.69 441 TRP B C 1
ATOM 6794 O O . TRP B 1 441 ? 9.203 15.852 5.246 1 80.69 441 TRP B O 1
ATOM 6804 N N . ALA B 1 442 ? 10.422 15.82 7.164 1 80.19 442 ALA B N 1
ATOM 6805 C CA . ALA B 1 442 ? 11.438 16.734 6.656 1 80.19 442 ALA B CA 1
ATOM 6806 C C . ALA B 1 442 ? 12.539 15.984 5.918 1 80.19 442 ALA B C 1
ATOM 6808 O O . ALA B 1 442 ? 13.336 16.594 5.191 1 80.19 442 ALA B O 1
ATOM 6809 N N . ILE B 1 443 ? 12.523 14.781 6.004 1 71.75 443 ILE B N 1
ATOM 6810 C CA . ILE B 1 443 ? 13.664 13.977 5.578 1 71.75 443 ILE B CA 1
ATOM 6811 C C . ILE B 1 443 ? 13.852 14.102 4.066 1 71.75 443 ILE B C 1
ATOM 6813 O O . ILE B 1 443 ? 14.953 14.375 3.592 1 71.75 443 ILE B O 1
ATOM 6817 N N . PRO B 1 444 ? 12.766 13.938 3.363 1 69.69 444 PRO B N 1
ATOM 6818 C CA . PRO B 1 444 ? 12.977 14.07 1.92 1 69.69 444 PRO B CA 1
ATOM 6819 C C . PRO B 1 444 ? 13.523 15.445 1.529 1 69.69 444 PRO B C 1
ATOM 6821 O O . PRO B 1 444 ? 14.383 15.539 0.651 1 69.69 444 PRO B O 1
ATOM 6824 N N . LEU B 1 445 ? 13.031 16.406 2.197 1 79.62 445 LEU B N 1
ATOM 6825 C CA . LEU B 1 445 ? 13.477 17.766 1.932 1 79.62 445 LEU B CA 1
ATOM 6826 C C . LEU B 1 445 ? 14.945 17.953 2.318 1 79.62 445 LEU B C 1
ATOM 6828 O O . LEU B 1 445 ? 15.703 18.594 1.598 1 79.62 445 LEU B O 1
ATOM 6832 N N . LEU B 1 446 ? 15.336 17.375 3.375 1 79.88 446 LEU B N 1
ATOM 6833 C CA . LEU B 1 446 ? 16.703 17.5 3.871 1 79.88 446 LEU B CA 1
ATOM 6834 C C . LEU B 1 446 ? 17.672 16.703 2.996 1 79.88 446 LEU B C 1
ATOM 6836 O O . LEU B 1 446 ? 18.812 17.141 2.777 1 79.88 446 LEU B O 1
ATOM 6840 N N . SER B 1 447 ? 17.156 15.641 2.473 1 69.94 447 SER B N 1
ATOM 6841 C CA . SER B 1 447 ? 17.984 14.836 1.58 1 69.94 447 SER B CA 1
ATOM 6842 C C . SER B 1 447 ? 18.297 15.578 0.287 1 69.94 447 SER B C 1
ATOM 6844 O O . SER B 1 447 ? 19.391 15.461 -0.257 1 69.94 447 SER B O 1
ATOM 6846 N N . ILE B 1 448 ? 17.375 16.312 -0.105 1 67.94 448 ILE B N 1
ATOM 6847 C CA . ILE B 1 448 ? 17.516 17.062 -1.343 1 67.94 448 ILE B CA 1
ATOM 6848 C C . ILE B 1 448 ? 18.375 18.297 -1.094 1 67.94 448 ILE B C 1
ATOM 6850 O O . ILE B 1 448 ? 19.156 18.719 -1.967 1 67.94 448 ILE B O 1
ATOM 6854 N N . SER B 1 449 ? 18.344 18.812 0.11 1 75.75 449 SER B N 1
ATOM 6855 C CA . SER B 1 449 ? 19.016 20.078 0.405 1 75.75 449 SER B CA 1
ATOM 6856 C C . SER B 1 449 ? 20.422 19.844 0.966 1 75.75 449 SER B C 1
ATOM 6858 O O . SER B 1 449 ? 21.234 20.766 1.016 1 75.75 449 SER B O 1
ATOM 6860 N N . GLY B 1 450 ? 20.688 18.609 1.451 1 74.31 450 GLY B N 1
ATOM 6861 C CA . GLY B 1 450 ? 21.969 18.297 2.062 1 74.31 450 GLY B CA 1
ATOM 6862 C C . GLY B 1 450 ? 22.109 18.859 3.467 1 74.31 450 GLY B C 1
ATOM 6863 O O . GLY B 1 450 ? 23.219 18.875 4.023 1 74.31 450 GLY B O 1
ATOM 6864 N N . LEU B 1 451 ? 21.031 19.359 4.008 1 83.44 451 LEU B N 1
ATOM 6865 C CA . LEU B 1 451 ? 21.047 19.922 5.359 1 83.44 451 LEU B CA 1
ATOM 6866 C C . LEU B 1 451 ? 20.578 18.891 6.375 1 83.44 451 LEU B C 1
ATOM 6868 O O . LEU B 1 451 ? 20.047 17.844 6 1 83.44 451 LEU B O 1
ATOM 6872 N N . SER B 1 452 ? 20.906 19.156 7.613 1 82.44 452 SER B N 1
ATOM 6873 C CA . SER B 1 452 ? 20.422 18.328 8.711 1 82.44 452 SER B CA 1
ATOM 6874 C C . SER B 1 452 ? 19.25 19 9.422 1 82.44 452 SER B C 1
ATOM 6876 O O . SER B 1 452 ? 18.969 20.188 9.203 1 82.44 452 SER B O 1
ATOM 6878 N N . VAL B 1 453 ? 18.625 18.281 10.305 1 81.75 453 VAL B N 1
ATOM 6879 C CA . VAL B 1 453 ? 17.484 18.766 11.078 1 81.75 453 VAL B CA 1
ATOM 6880 C C . VAL B 1 453 ? 17.938 19.922 11.977 1 81.75 453 VAL B C 1
ATOM 6882 O O . VAL B 1 453 ? 17.188 20.875 12.188 1 81.75 453 VAL B O 1
ATOM 6885 N N . ARG B 1 454 ? 19.125 19.859 12.383 1 79.88 454 ARG B N 1
ATOM 6886 C CA . ARG B 1 454 ? 19.656 20.875 13.289 1 79.88 454 ARG B CA 1
ATOM 6887 C C . ARG B 1 454 ? 19.75 22.234 12.609 1 79.88 454 ARG B C 1
ATOM 6889 O O . ARG B 1 454 ? 19.594 23.266 13.266 1 79.88 454 ARG B O 1
ATOM 6896 N N . ASP B 1 455 ? 19.875 22.156 11.391 1 84.75 455 ASP B N 1
ATOM 6897 C CA . ASP B 1 455 ? 20.078 23.391 10.648 1 84.75 455 ASP B CA 1
ATOM 6898 C C . ASP B 1 455 ? 18.781 24.172 10.516 1 84.75 455 ASP B C 1
ATOM 6900 O O . ASP B 1 455 ? 18.797 25.391 10.32 1 84.75 455 ASP B O 1
ATOM 6904 N N . ILE B 1 456 ? 17.656 23.484 10.672 1 89.44 456 ILE B N 1
ATOM 6905 C CA . ILE B 1 456 ? 16.422 24.188 10.344 1 89.44 456 ILE B CA 1
ATOM 6906 C C . ILE B 1 456 ? 15.508 24.219 11.562 1 89.44 456 ILE B C 1
ATOM 6908 O O . ILE B 1 456 ? 14.539 24.984 11.602 1 89.44 456 ILE B O 1
ATOM 6912 N N . MET B 1 457 ? 15.75 23.5 12.586 1 86.94 457 MET B N 1
ATOM 6913 C CA . MET B 1 457 ? 14.82 23.266 13.688 1 86.94 457 MET B CA 1
ATOM 6914 C C . MET B 1 457 ? 14.523 24.562 14.43 1 86.94 457 MET B C 1
ATOM 6916 O O . MET B 1 457 ? 13.398 24.781 14.898 1 86.94 457 MET B O 1
ATOM 6920 N N . GLY B 1 458 ? 15.523 25.391 14.586 1 85.56 458 GLY B N 1
ATOM 6921 C CA . GLY B 1 458 ? 15.289 26.672 15.25 1 85.56 458 GLY B CA 1
ATOM 6922 C C . GLY B 1 458 ? 14.195 27.5 14.602 1 85.56 458 GLY B C 1
ATOM 6923 O O . GLY B 1 458 ? 13.359 28.078 15.289 1 85.56 458 GLY B O 1
ATOM 6924 N N . TYR B 1 459 ? 14.195 27.562 13.32 1 90.88 459 TYR B N 1
ATOM 6925 C CA . TYR B 1 459 ? 13.164 28.281 12.578 1 90.88 459 TYR B CA 1
ATOM 6926 C C . TYR B 1 459 ? 11.805 27.609 12.75 1 90.88 459 TYR B C 1
ATOM 6928 O O . TYR B 1 459 ? 10.789 28.281 12.922 1 90.88 459 TYR B O 1
ATOM 6936 N N . CYS B 1 460 ? 11.773 26.297 12.766 1 92.81 460 CYS B N 1
ATOM 6937 C CA . CYS B 1 460 ? 10.539 25.531 12.844 1 92.81 460 CYS B CA 1
ATOM 6938 C C . CYS B 1 460 ? 9.891 25.688 14.219 1 92.81 460 CYS B C 1
ATOM 6940 O O . CYS B 1 460 ? 8.664 25.672 14.336 1 92.81 460 CYS B O 1
ATOM 6942 N N . VAL B 1 461 ? 10.703 25.828 15.242 1 91.12 461 VAL B N 1
ATOM 6943 C CA . VAL B 1 461 ? 10.164 26.047 16.578 1 91.12 461 VAL B CA 1
ATOM 6944 C C . VAL B 1 461 ? 9.43 27.391 16.625 1 91.12 461 VAL B C 1
ATOM 6946 O O . VAL B 1 461 ? 8.391 27.5 17.281 1 91.12 461 VAL B O 1
ATOM 6949 N N . MET B 1 462 ? 9.961 28.359 15.977 1 92.25 462 MET B N 1
ATOM 6950 C CA . MET B 1 462 ? 9.281 29.656 15.922 1 92.25 462 MET B CA 1
ATOM 6951 C C . MET B 1 462 ? 7.941 29.531 15.203 1 92.25 462 MET B C 1
ATOM 6953 O O . MET B 1 462 ? 6.965 30.172 15.586 1 92.25 462 MET B O 1
ATOM 6957 N N . VAL B 1 463 ? 7.941 28.75 14.172 1 95.88 463 VAL B N 1
ATOM 6958 C CA . VAL B 1 463 ? 6.691 28.484 13.469 1 95.88 463 VAL B CA 1
ATOM 6959 C C . VAL B 1 463 ? 5.711 27.766 14.391 1 95.88 463 VAL B C 1
ATOM 6961 O O . VAL B 1 463 ? 4.523 28.094 14.422 1 95.88 463 VAL B O 1
ATOM 6964 N N . LEU B 1 464 ? 6.23 26.781 15.125 1 95.44 464 LEU B N 1
ATOM 6965 C CA . LEU B 1 464 ? 5.41 26.031 16.078 1 95.44 464 LEU B CA 1
ATOM 6966 C C . LEU B 1 464 ? 4.734 26.969 17.062 1 95.44 464 LEU B C 1
ATOM 6968 O O . LEU B 1 464 ? 3.525 26.875 17.281 1 95.44 464 LEU B O 1
ATOM 6972 N N . LEU B 1 465 ? 5.457 27.859 17.641 1 94.38 465 LEU B N 1
ATOM 6973 C CA . LEU B 1 465 ? 4.934 28.75 18.656 1 94.38 465 LEU B CA 1
ATOM 6974 C C . LEU B 1 465 ? 3.918 29.719 18.062 1 94.38 465 LEU B C 1
ATOM 6976 O O . LEU B 1 465 ? 2.816 29.875 18.594 1 94.38 465 LEU B O 1
ATOM 6980 N N . GLY B 1 466 ? 4.293 30.359 17 1 96.12 466 GLY B N 1
ATOM 6981 C CA . GLY B 1 466 ? 3.393 31.328 16.375 1 96.12 466 GLY B CA 1
ATOM 6982 C C . GLY B 1 466 ? 2.121 30.688 15.836 1 96.12 466 GLY B C 1
ATOM 6983 O O . GLY B 1 466 ? 1.021 31.172 16.109 1 96.12 466 GLY B O 1
ATOM 6984 N N . ALA B 1 467 ? 2.264 29.641 15.031 1 97.75 467 ALA B N 1
ATOM 6985 C CA . ALA B 1 467 ? 1.104 28.953 14.477 1 97.75 467 ALA B CA 1
ATOM 6986 C C . ALA B 1 467 ? 0.235 28.359 15.578 1 97.75 467 ALA B C 1
ATOM 6988 O O . ALA B 1 467 ? -0.993 28.344 15.469 1 97.75 467 ALA B O 1
ATOM 6989 N N . GLY B 1 468 ? 0.89 27.828 16.625 1 97.69 468 GLY B N 1
ATOM 6990 C CA . GLY B 1 468 ? 0.147 27.266 17.734 1 97.69 468 GLY B CA 1
ATOM 6991 C C . GLY B 1 468 ? -0.789 28.266 18.391 1 97.69 468 GLY B C 1
ATOM 6992 O O . GLY B 1 468 ? -1.95 27.953 18.672 1 97.69 468 GLY B O 1
ATOM 6993 N N . VAL B 1 469 ? -0.306 29.438 18.609 1 97.12 469 VAL B N 1
ATOM 6994 C CA . VAL B 1 469 ? -1.111 30.484 19.219 1 97.12 469 VAL B CA 1
ATOM 6995 C C . VAL B 1 469 ? -2.25 30.891 18.281 1 97.12 469 VAL B C 1
ATOM 6997 O O . VAL B 1 469 ? -3.402 31 18.719 1 97.12 469 VAL B O 1
ATOM 7000 N N . LEU B 1 470 ? -1.92 31.094 17.016 1 97.62 470 LEU B N 1
ATOM 7001 C CA . LEU B 1 470 ? -2.92 31.531 16.047 1 97.62 470 LEU B CA 1
ATOM 7002 C C . LEU B 1 470 ? -4.039 30.5 15.93 1 97.62 470 LEU B C 1
ATOM 7004 O O . LEU B 1 470 ? -5.219 30.844 15.945 1 97.62 470 LEU B O 1
ATOM 7008 N N . VAL B 1 471 ? -3.709 29.219 15.852 1 97.94 471 VAL B N 1
ATOM 7009 C CA . VAL B 1 471 ? -4.703 28.156 15.641 1 97.94 471 VAL B CA 1
ATOM 7010 C C . VAL B 1 471 ? -5.496 27.938 16.922 1 97.94 471 VAL B C 1
ATOM 7012 O O . VAL B 1 471 ? -6.715 27.75 16.875 1 97.94 471 VAL B O 1
ATOM 7015 N N . ALA B 1 472 ? -4.82 27.969 18.062 1 96.62 472 ALA B N 1
ATOM 7016 C CA . ALA B 1 472 ? -5.52 27.812 19.344 1 96.62 472 ALA B CA 1
ATOM 7017 C C . ALA B 1 472 ? -6.574 28.891 19.531 1 96.62 472 ALA B C 1
ATOM 7019 O O . ALA B 1 472 ? -7.699 28.609 19.953 1 96.62 472 ALA B O 1
ATOM 7020 N N . VAL B 1 473 ? -6.199 30.109 19.219 1 95.62 473 VAL B N 1
ATOM 7021 C CA . VAL B 1 473 ? -7.137 31.234 19.328 1 95.62 473 VAL B CA 1
ATOM 7022 C C . V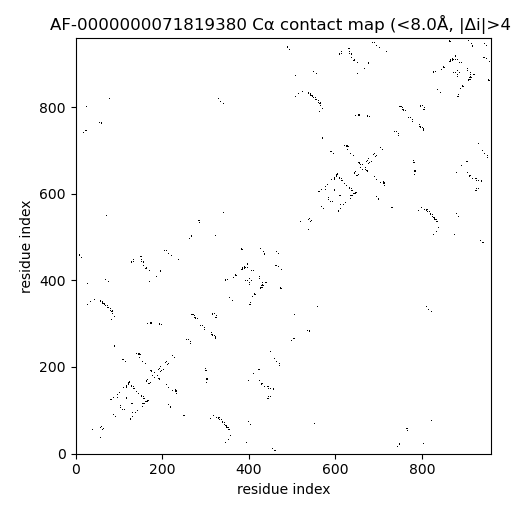AL B 1 473 ? -8.25 31.078 18.297 1 95.62 473 VAL B C 1
ATOM 7024 O O . VAL B 1 473 ? -9.43 31.25 18.625 1 95.62 473 VAL B O 1
ATOM 7027 N N . GLY B 1 474 ? -7.875 30.75 17.078 1 95.38 474 GLY B N 1
ATOM 7028 C CA . GLY B 1 474 ? -8.867 30.578 16.031 1 95.38 474 GLY B CA 1
ATOM 7029 C C . GLY B 1 474 ? -9.898 29.516 16.359 1 95.38 474 GLY B C 1
ATOM 7030 O O . GLY B 1 474 ? -11.102 29.75 16.203 1 95.38 474 GLY B O 1
ATOM 7031 N N . ILE B 1 475 ? -9.516 28.359 16.812 1 93.56 475 ILE B N 1
ATOM 7032 C CA . ILE B 1 475 ? -10.383 27.219 17.109 1 93.56 475 ILE B CA 1
ATOM 7033 C C . ILE B 1 475 ? -11.297 27.578 18.281 1 93.56 475 ILE B C 1
ATOM 7035 O O . ILE B 1 475 ? -12.453 27.141 18.328 1 93.56 475 ILE B O 1
ATOM 7039 N N . SER B 1 476 ? -10.812 28.422 19.188 1 89.81 476 SER B N 1
ATOM 7040 C CA . SER B 1 476 ? -11.562 28.766 20.391 1 89.81 476 SER B CA 1
ATOM 7041 C C . SER B 1 476 ? -12.578 29.859 20.125 1 89.81 476 SER B C 1
ATOM 7043 O O . SER B 1 476 ? -13.633 29.922 20.766 1 89.81 476 SER B O 1
ATOM 7045 N N . VAL B 1 477 ? -12.289 30.703 19.125 1 88.56 477 VAL B N 1
ATOM 7046 C CA . VAL B 1 477 ? -13.102 31.906 19.016 1 88.56 477 VAL B CA 1
ATOM 7047 C C . VAL B 1 477 ? -13.922 31.844 17.719 1 88.56 477 VAL B C 1
ATOM 7049 O O . VAL B 1 477 ? -15.023 32.406 17.656 1 88.56 477 VAL B O 1
ATOM 7052 N N . LEU B 1 478 ? -13.406 31.25 16.703 1 86.25 478 LEU B N 1
ATOM 7053 C CA . LEU B 1 478 ? -14.102 31.266 15.414 1 86.25 478 LEU B CA 1
ATOM 7054 C C . LEU B 1 478 ? -15.266 30.297 15.414 1 86.25 478 LEU B C 1
ATOM 7056 O O . LEU B 1 478 ? -15.141 29.172 15.898 1 86.25 478 LEU B O 1
ATOM 7060 N N . PRO B 1 479 ? -16.406 30.781 15 1 73.5 479 PRO B N 1
ATOM 7061 C CA . PRO B 1 479 ? -17.547 29.875 14.883 1 73.5 479 PRO B CA 1
ATOM 7062 C C . PRO B 1 479 ? -17.391 28.859 13.75 1 73.5 479 PRO B C 1
ATOM 7064 O O . PRO B 1 479 ? -16.922 29.219 12.664 1 73.5 479 PRO B O 1
ATOM 7067 N N . MET B 1 480 ? -17.156 27.688 14.141 1 62.66 480 MET B N 1
ATOM 7068 C CA . MET B 1 480 ? -17.109 26.672 13.094 1 62.66 480 MET B CA 1
ATOM 7069 C C . MET B 1 480 ? -18.453 26 12.922 1 62.66 480 MET B C 1
ATOM 7071 O O . MET B 1 480 ? -19.234 25.891 13.875 1 62.66 480 MET B O 1
#

Solvent-accessible surface area (backbone atoms only — not comparable to full-atom values): 46533 Å² total; per-residue (Å²): 107,69,62,58,43,45,50,50,12,52,50,50,32,50,47,44,65,31,56,53,51,58,60,62,56,37,42,54,50,50,38,53,52,47,48,53,52,33,64,72,67,28,55,56,40,87,93,46,53,70,69,52,36,50,50,45,43,42,42,61,7,26,60,58,15,27,62,61,36,30,41,59,44,36,51,53,45,46,38,40,28,28,24,39,31,36,48,65,21,59,69,48,49,51,51,45,56,56,57,47,63,62,50,89,41,64,47,50,40,32,15,43,37,14,33,55,6,14,54,36,2,24,60,28,42,38,22,7,52,51,45,9,38,53,42,37,51,47,35,37,60,72,37,56,74,36,44,39,43,58,29,49,30,21,12,56,54,8,45,47,35,16,41,59,20,78,52,11,50,60,48,18,44,42,29,26,84,80,30,61,50,42,72,68,65,76,35,92,69,68,44,45,20,44,62,34,43,62,24,68,45,48,46,50,50,42,44,49,44,32,65,46,45,41,24,52,51,36,37,68,65,45,77,88,52,75,86,74,45,52,51,55,65,61,70,58,55,58,58,61,28,65,73,53,76,49,69,61,81,56,64,60,70,73,70,65,59,90,82,49,36,64,14,55,48,59,34,51,25,50,65,61,18,36,49,53,14,51,52,46,47,48,42,50,52,48,53,42,50,52,29,45,76,71,71,38,49,63,67,36,64,46,22,56,64,61,52,38,51,48,40,42,22,50,25,31,33,59,44,28,14,52,49,43,34,49,56,36,36,57,61,29,32,65,72,39,41,62,56,71,64,40,37,36,44,32,20,14,38,29,18,32,31,60,40,49,44,74,94,41,58,20,44,31,56,52,50,15,52,52,50,49,73,68,39,58,91,88,38,54,32,51,52,31,18,54,49,28,26,57,48,28,77,49,35,81,35,68,54,47,34,39,48,57,44,39,65,22,53,46,51,25,19,62,74,69,68,48,58,51,49,49,31,50,49,26,22,30,48,14,28,24,40,44,44,45,78,40,65,77,80,44,44,68,37,26,66,68,68,72,52,56,66,68,63,24,31,29,60,24,47,52,47,33,55,55,46,45,52,54,50,54,50,43,61,69,66,43,74,112,107,69,63,59,43,45,51,52,11,51,51,49,31,50,47,44,67,31,57,53,52,58,61,62,56,36,42,54,52,49,39,52,50,48,47,54,52,31,65,73,68,30,56,54,39,84,92,45,53,71,67,50,37,51,50,44,42,43,42,60,7,26,59,58,16,26,63,62,34,31,42,60,43,36,52,53,43,45,39,41,28,29,24,37,32,35,47,65,22,59,70,48,48,52,51,46,53,57,54,48,64,63,52,88,42,63,48,51,40,32,15,44,38,14,32,57,6,13,54,36,2,24,60,27,43,38,22,7,52,50,44,10,38,52,41,36,51,47,36,39,60,74,38,55,76,35,41,38,44,59,28,48,29,21,12,56,55,9,46,48,34,15,38,60,20,77,51,10,51,60,49,20,43,43,29,27,84,80,31,61,49,42,71,68,65,76,35,94,70,67,44,45,19,45,62,33,43,62,26,67,43,45,46,49,50,42,43,48,43,32,66,45,44,43,25,51,50,37,38,68,66,45,76,88,51,74,86,76,44,52,51,56,65,62,70,57,55,58,57,61,26,64,73,53,77,50,69,61,80,58,66,60,71,72,70,66,59,90,83,50,36,64,13,54,48,60,35,51,26,51,63,61,17,37,50,53,14,51,52,45,48,48,41,51,52,48,52,43,51,52,30,44,76,72,72,38,48,63,66,37,64,49,20,55,64,60,54,40,51,47,39,41,21,50,25,31,33,60,44,29,14,53,49,43,34,48,55,37,37,56,61,28,31,65,73,39,39,62,55,70,63,38,37,37,45,30,20,13,39,29,20,33,31,61,41,48,44,77,95,40,57,20,44,30,57,51,51,16,53,51,49,50,73,69,40,57,90,89,39,54,31,51,52,30,17,54,50,28,27,58,48,27,78,50,35,80,33,69,55,46,36,39,48,57,45,38,65,23,51,47,51,24,18,63,73,70,68,47,59,52,49,47,31,50,47,27,23,29,46,13,30,24,40,46,43,47,78,42,64,78,79,44,45,68,37,26,66,70,68,73,50,58,67,67,64,26,31,30,60,25,46,54,48,34,54,54,46,44,51,53,49,54,51,44,61,70,66,45,75,112

pLDDT: mean 90.1, std 12.94, range [30.53, 98.69]

Foldseek 3Di:
DLVVLLVVLLVLVCCCVVPFDDLQVLLVVLLVVLLVCLLVAKDADPPADSVRSSVCLVVQQQVVLLCLCVVVLVLVLLLLLLLLLQLLFPVNVVVLLVQLPPDPDLLQLLLCLLLQLLVLLQAGVSNSLSSSLVSLLSNCVVPVLHQSLSSLLSSLLSNLLNLLHLQRSLLQLLQDPPRSCCVLVLDVHGFFLCLANVDPLSVVLSCVQRPPVSSVLSSVSGDPDSVPGDGDDSVVLVVLCVVVVPVDSPLPPLDQPPPHDPVSPQQSALVVLQVVLVVLVVVLVVVQVVCVVVPHHPSRNHHSVSSSSNSNSSSSNRSRGNNSSVVSSVVSSVLSVCSVSSLSSLSSSLSSQCDHPPPIDGNLLVVLVVLLVPAPQQCLLLVLLQVLLVCCSNNVDSNSSCSNNVSSSSSNCVVRVHDSSLSSSSSSSSSSLNVLSVCSSSVVSCSSSVHDCSSHSSVSVVSSVVSVVSSSVSSRPPDD/DLVVLLVVLLVLVCCCVVPFDDLQVLLVVLLVVLLVCLLPAKDADPPADSVRSSVCLVVQQQVVLLCLCVVVLVLVLLLLLLLQLQLLFPVNVVVLLVQLPPDPDLLQLLLCLLLQLLVLLQAGVSNSLSSSLVSLLSNCVVPQLHQSLSSLLSSLLSNLLNLLHLQNSLLQLLADPPRSCCVLVLDVHGFFLCLANVDPLSVVLSCVQRPPVSSVLSSVSGDPDSVPGDGDDSVVLVVLCVVPVPVDSPLPPLDQPPPHDPVSPQQSALVVLQVQLVVLVVVLVVVQVVCVVVPHHPSGNHHSVSSSSNSNSSSSNRSRGNNSSVVSSVVSSVLSVCSVSSLSSLSSSLSSQCDHPPPIDGNLLVVLVVLLVVAPQQCLLLVLLQVLLVCCSNNVDSNSSCSNNVSSSSSNCVVRVHDSSLSSSSSSSSSSLNVLSVCSSSVVSCSSSVHDCSSHSSVSVVSSVVSVVSSSVSSRPPDD

Secondary structure (DSSP, 8-state):
-HHHHHHHHHHHHHHHHHH---HHHHHHHHHHHHHHHHHHHSPPPTT--HHHHHHHIIIIIIIHHTTTTHHHHHHHHHHHHHHHHHHTSHHHHHHHHHHHTS--SHHHHHHHHHHHHHHHHHH-HHHHHHHHHHHHHHHHHH-TTS-HHHHHHHHHHGGGGGGGSTT-HHHHHHTSTT-HHHHTTS-SS---GGGTTTSHHHHHHHIIIIIIIHHHHHHHHS-SSGGG-----THHHHHHHHHTT---S--------TT--HHHHHHT-HHHHHHHHHHHHHHHHHHHHHHHHTT--GGG---HHHHHHHHHHHHHHHH-SHHHHHHHHHHHGGG-HHHHHHHHHHHHHHHHHH---TT---HHHHHHHHHHHHSPTT-HHHHHHHHHHHHTTT---HHHHHHHHHHHHHHHHHHHT--HHHHHHHHHHHHHHHGGG-GGGGHHHHHHHT--HHHHHHHHHHHHHHHHHHHHHHHHHS--/-HHHHHHHHHHHHHHHHHH---HHHHHHHHHHHHHHHHHHHSPPPTT--HHHHHHHIIIIIIIHHTTTTHHHHHHHHHHHHHHHHHHTSHHHHHHHHHHHTS--SHHHHHHHHHHHHHHHHHH-HHHHHHHHHHHHHHHHHH-TTS-HHHHHHHHHHGGGGGGGSTT-HHHHHHTSTT-HHHHTTS-SS---GGGTTTSHHHHHHHIIIIIIIHHHHHHHHS-SSGGG-----THHHHHHHHHTT---S--------TT--HHHHHHT-HHHHHHHHHHHHHHHHHHHHHHHHTT--GGG---HHHHHHHHHHHHHHHH-SHHHHHHHHHHHGGG-HHHHHHHHHHHHHHHHHH---TT---HHHHHHHHHHHHSPTT-HHHHHHHHHHHHTTT---HHHHHHHHHHHHHHHHHHHT--HHHHHHHHHHHHHHHGGG-GGGGHHHHHHHT--HHHHHHHHHHHHHHHHHHHHHHHHHS--

InterPro domains:
  IPR006160 Short chain fatty acid transporter AtoE [PF02667] (5-477)
  IPR006160 Short chain fatty acid transporter AtoE [PTHR41983] (5-477)

Sequence (960 aa):
MTNAIRQAAERSSKLVEQYLPDAFLFAIILTGVAFVLALVSVAPAEGVGMVGHAGNLLLDGWYGGFWNLLSFGMQMTLILMTGYALAQTKPVDWLLTRLAGVPNTERGAAAMVPVVAAGASFVHWGLGLVVGALFARKIATEMRGIDFPIVVAGAYSGFVVWHGGLAGSIPLLLNTEGNFLIEAGILDTTFGTGGTIFTVANLVLVVAVGFLFLPALFALMYPTDDAKKTPIDPAAFETATDGGEQATGGWASTAVPDDASLATRIEHSLGIGVAIGVVGLLAVALYFWEGVQNGTMPWNNLNLNIVNFGFLFLGVLFHGTPKAYIEAVVEAVENVWGIILQFPFYAGIMGIMAYAPEGSVSLATQIAQGMVAVAPDGTLPAFAFFTAGLVNFFVPSGGGEWAVIGETLVTAAKASGESIPRVAVAASWGDAWTNMIQPFWAIPLLSISGLSVRDIMGYCVMVLLGAGVLVAVGISVLPMMTNAIRQAAERSSKLVEQYLPDAFLFAIILTGVAFVLALVSVAPAEGVGMVGHAGNLLLDGWYGGFWNLLSFGMQMTLILMTGYALAQTKPVDWLLTRLAGVPNTERGAAAMVPVVAAGASFVHWGLGLVVGALFARKIATEMRGIDFPIVVAGAYSGFVVWHGGLAGSIPLLLNTEGNFLIEAGILDTTFGTGGTIFTVANLVLVVAVGFLFLPALFALMYPTDDAKKTPIDPAAFETATDGGEQATGGWASTAVPDDASLATRIEHSLGIGVAIGVVGLLAVALYFWEGVQNGTMPWNNLNLNIVNFGFLFLGVLFHGTPKAYIEAVVEAVENVWGIILQFPFYAGIMGIMAYAPEGSVSLATQIAQGMVAVAPDGTLPAFAFFTAGLVNFFVPSGGGEWAVIGETLVTAAKASGESIPRVAVAASWGDAWTNMIQPFWAIPLLSISGLSVRDIMGYCVMVLLGAGVLVAVGISVLPM

Nearest PDB structures (foldseek):
  4r0c-assembly1_C  TM=6.098E-01  e=2.850E-06  Alcanivorax borkumensis SK2
  4r0c-assembly1_B  TM=5.674E-01  e=3.101E-06  Alcanivorax borkumensis SK2
  6rw3-assembly3_C  TM=1.544E-01  e=1.913E-01  Plasmodium falciparum
  7wit-assembly1_A  TM=1.093E-01  e=2.519E+00  Bos taurus
  4r0c-assembly1_C  TM=6.086E-01  e=2.267E-06  Alcanivorax borkumensis SK2

Organism: Haloferax volcanii (strain ATCC 29605 / DSM 3757 / JCM 8879 / NBRC 14742 / NCIMB 2012 / VKM B-1768 / DS2) (NCBI:txid309800)

Radius of gyration: 28.41 Å; Cα contacts (8 Å, |Δi|>4): 1733; chains: 2; bounding box: 68×77×68 Å